Protein 7Q6Y (pdb70)

Organism: Clostridium butyricum (NCBI:txid1492)

InterPro domains:
  IPR029058 Alpha/Beta hydrolase fold [G3DSA:3.40.50.1820] (1-489)
  IPR029058 Alpha/Beta hydrolase fold [SSF53474] (63-485)
  IPR048124 Tannase subtype B [NF041556] (2-485)
  IPR049492 BD-FAE-like domain [PF20434] (140-198)

Sequence (929 aa):
MLIFDDKNYKVDTCNIDGISIKFRSFKEILYCEKPVDSIQKMNIFVPEVYYEGNTINGYSLHTAPIFMPNTVGGYMPGPADEPGKDFKGRINSSIFRALKHGYIVVSAGVRGRTSGKMVGRAPALVVDMKAAIRYLRYNKGRIPGNTECCIVTNGTSAGGALSAIIGASGNSEDYNPYLKEIGAADERDDIFAASCYCPIHNLENADAAYEWQFCGYNDYHRIKHVRSESGVKNIQIDGILTEKQIKISEELKRLFPKYLNSLKLKDSSNNELLLDENGEGSFKEYIKKLVINSAQKELDLCSTYKIIDNAAVCGSKIDEQEYLSIEDEKVVDINWDGFIKKITRMKVAPAFDALDLKSPENEEFGTEAIKAKHFTAYSQEHSEVEGTLADPKIIKLLNPIEYINNSDTAKYWRVRHGAFDRDISLAMPSILSLTLENNGYVVDFSLPWGIPHSGDYDLDDLFAWIDEIYTKMLIFDDKNYKVDTCNIDGISIKFRSFKEILYCEKPVDSIQKMNIFVPEVYYEGNTINGYSLHTAPIFMPNTVGGYMPGPADEPGKDFKGRINSIFRALKHGYIVVSAGVRGRTSGKMVGRAPALVVDMKAAIRYLRYNKGRIPGNTECIVTNGTSAGGALSAIIGASGNSEDYNPYLKEIGAADERDDIFAASCYCPIHNLENADAAYEWQFCGYNDYHRIKHVRSESGVKNIQIDGILTEKQIKISEELKRLFPKYLNSLKLKDSSNNELLLDENGEGSFKEYIKKLVINSAQKELDLCCGSKIDEQEYLSIEDEKVVDINWDGFIKKITRMKVAPAFDALDLKSPENEEFGTEAIKAKHFTAYSQEHSEVEGTLADPKIIKLLNPIEYINNSDTAKYWRVRHGAFDRDISSLAMPSILSLTLENNGYVVDFSLPWGIPHSGDYDLDDLFAWIDEIYTK

Nearest PDB structures (foldseek):
  7q6y-assembly2_B  TM=1.002E+00  e=6.269E-102  Clostridium butyricum
  7q6y-assembly1_A  TM=9.986E-01  e=1.743E-94  Clostridium butyricum
  4jui-assembly2_B  TM=9.674E-01  e=7.461E-63  Lactiplantibacillus plantarum
  4j0k-assembly1_A  TM=9.623E-01  e=2.975E-61  Lactiplantibacillus plantarum
  4j0d-assembly1_A  TM=9.634E-01  e=1.142E-60  Lactiplantibacillus plantarum

B-factor: mean 54.34, std 14.87, range [23.76, 123.95]

Structure (mmCIF, N/CA/C/O backbone):
data_7Q6Y
#
_entry.id   7Q6Y
#
_cell.length_a   90.675
_cell.length_b   95.003
_cell.length_c   131.586
_cell.angle_alpha   90.00
_cell.angle_beta   90.00
_cell.angle_gamma   90.00
#
_symmetry.space_group_name_H-M   'P 21 21 21'
#
loop_
_entity.id
_entity.type
_entity.pdbx_description
1 polymer 'Alpha/beta hydrolase'
2 non-polymer DI(HYDROXYETHYL)ETHER
3 non-polymer 1,2-ETHANEDIOL
4 water water
#
loop_
_atom_site.group_PDB
_atom_site.id
_atom_site.type_symbol
_atom_site.label_atom_id
_atom_site.label_alt_id
_atom_site.label_comp_id
_atom_site.label_asym_id
_atom_site.label_entity_id
_atom_site.label_seq_id
_atom_site.pdbx_PDB_ins_code
_atom_site.Cartn_x
_atom_site.Cartn_y
_atom_site.Cartn_z
_atom_site.occupancy
_atom_site.B_iso_or_equiv
_atom_site.auth_seq_id
_atom_site.auth_comp_id
_atom_site.auth_asym_id
_atom_site.auth_atom_id
_atom_site.pdbx_PDB_model_num
ATOM 1 N N . MET A 1 1 ? 37.562 -24.397 -2.588 1.00 67.04 1 MET A N 1
ATOM 2 C CA . MET A 1 1 ? 38.807 -24.305 -3.339 1.00 65.90 1 MET A CA 1
ATOM 3 C C . MET A 1 1 ? 38.495 -24.372 -4.837 1.00 64.30 1 MET A C 1
ATOM 4 O O . MET A 1 1 ? 37.468 -24.916 -5.243 1.00 59.40 1 MET A O 1
ATOM 9 N N . LEU A 1 2 ? 39.364 -23.795 -5.663 1.00 60.44 2 LEU A N 1
ATOM 10 C CA . LEU A 1 2 ? 39.028 -23.494 -7.047 1.00 59.42 2 LEU A CA 1
ATOM 11 C C . LEU A 1 2 ? 39.798 -24.349 -8.048 1.00 59.85 2 LEU A C 1
ATOM 12 O O . LEU A 1 2 ? 39.962 -23.947 -9.204 1.00 56.66 2 LEU A O 1
ATOM 17 N N . ILE A 1 3 ? 40.263 -25.527 -7.634 1.00 58.70 3 ILE A N 1
ATOM 18 C CA . ILE A 1 3 ? 41.086 -26.361 -8.506 1.00 53.81 3 ILE A CA 1
ATOM 19 C C . ILE A 1 3 ? 40.197 -27.121 -9.478 1.00 52.20 3 ILE A C 1
ATOM 20 O O . ILE A 1 3 ? 39.290 -27.853 -9.067 1.00 54.38 3 ILE A O 1
ATOM 25 N N . PHE A 1 4 ? 40.465 -26.954 -10.773 1.00 48.68 4 PHE A N 1
ATOM 26 C CA . PHE A 1 4 ? 39.632 -27.567 -11.799 1.00 49.27 4 PHE A CA 1
ATOM 27 C C . PHE A 1 4 ? 39.816 -29.080 -11.823 1.00 54.98 4 PHE A C 1
ATOM 28 O O . PHE A 1 4 ? 40.935 -29.590 -11.724 1.00 59.90 4 PHE A O 1
ATOM 36 N N . ASP A 1 5 ? 38.715 -29.793 -12.003 1.00 56.81 5 ASP A N 1
ATOM 37 C CA . ASP A 1 5 ? 38.685 -31.255 -12.008 1.00 55.29 5 ASP A CA 1
ATOM 38 C C . ASP A 1 5 ? 38.508 -31.746 -13.442 1.00 56.16 5 ASP A C 1
ATOM 39 O O . ASP A 1 5 ? 37.379 -31.804 -13.939 1.00 54.23 5 ASP A O 1
ATOM 44 N N . ASP A 1 6 ? 39.608 -32.130 -14.107 1.00 55.87 6 ASP A N 1
ATOM 45 C CA . ASP A 1 6 ? 39.428 -32.631 -15.470 1.00 55.39 6 ASP A CA 1
ATOM 46 C C . ASP A 1 6 ? 38.734 -33.989 -15.523 1.00 56.33 6 ASP A C 1
ATOM 47 O O . ASP A 1 6 ? 38.490 -34.485 -16.627 1.00 52.68 6 ASP A O 1
ATOM 52 N N . LYS A 1 7 ? 38.385 -34.588 -14.381 1.00 56.88 7 LYS A N 1
ATOM 53 C CA . LYS A 1 7 ? 37.702 -35.876 -14.377 1.00 64.90 7 LYS A CA 1
ATOM 54 C C . LYS A 1 7 ? 36.197 -35.775 -14.140 1.00 60.85 7 LYS A C 1
ATOM 55 O O . LYS A 1 7 ? 35.470 -36.696 -14.522 1.00 57.23 7 LYS A O 1
ATOM 61 N N . ASN A 1 8 ? 35.700 -34.691 -13.545 1.00 62.10 8 ASN A N 1
ATOM 62 C CA . ASN A 1 8 ? 34.264 -34.566 -13.278 1.00 60.79 8 ASN A CA 1
ATOM 63 C C . ASN A 1 8 ? 33.542 -34.086 -14.534 1.00 57.97 8 ASN A C 1
ATOM 64 O O . ASN A 1 8 ? 33.249 -32.902 -14.709 1.00 61.71 8 ASN A O 1
ATOM 69 N N . TYR A 1 9 ? 33.197 -35.029 -15.406 1.00 55.22 9 TYR A N 1
ATOM 70 C CA . TYR A 1 9 ? 32.635 -34.629 -16.685 1.00 51.10 9 TYR A CA 1
ATOM 71 C C . TYR A 1 9 ? 31.685 -35.685 -17.226 1.00 52.04 9 TYR A C 1
ATOM 72 O O . TYR A 1 9 ? 31.684 -36.843 -16.801 1.00 57.16 9 TYR A O 1
ATOM 81 N N . LYS A 1 10 ? 30.894 -35.259 -18.202 1.00 47.07 10 LYS A N 1
ATOM 82 C CA . LYS A 1 10 ? 29.978 -36.106 -18.940 1.00 48.72 10 LYS A CA 1
ATOM 83 C C . LYS A 1 10 ? 30.259 -35.908 -20.425 1.00 50.89 10 LYS A C 1
ATOM 84 O O . LYS A 1 10 ? 30.650 -34.816 -20.850 1.00 50.05 10 LYS A O 1
ATOM 90 N N . VAL A 1 11 ? 30.095 -36.967 -21.215 1.00 49.77 11 VAL A N 1
ATOM 91 C CA . VAL A 1 11 ? 30.224 -36.875 -22.664 1.00 46.17 11 VAL A CA 1
ATOM 92 C C . VAL A 1 11 ? 28.817 -36.932 -23.238 1.00 48.99 11 VAL A C 1
ATOM 93 O O . VAL A 1 11 ? 28.076 -37.882 -22.975 1.00 46.00 11 VAL A O 1
ATOM 97 N N . ASP A 1 12 ? 28.451 -35.906 -24.008 1.00 50.67 12 ASP A N 1
ATOM 98 C CA . ASP A 1 12 ? 27.083 -35.634 -24.433 1.00 47.50 12 ASP A CA 1
ATOM 99 C C . ASP A 1 12 ? 27.010 -35.530 -25.950 1.00 50.45 12 ASP A C 1
ATOM 100 O O . ASP A 1 12 ? 27.995 -35.192 -26.622 1.00 47.31 12 ASP A O 1
ATOM 105 N N . THR A 1 13 ? 25.812 -35.777 -26.482 1.00 42.68 13 THR A N 1
ATOM 106 C CA . THR A 1 13 ? 25.537 -35.561 -27.896 1.00 48.31 13 THR A CA 1
ATOM 107 C C . THR A 1 13 ? 24.309 -34.677 -28.022 1.00 53.01 13 THR A C 1
ATOM 108 O O . THR A 1 13 ? 23.329 -34.870 -27.298 1.00 57.41 13 THR A O 1
ATOM 112 N N . CYS A 1 14 ? 24.390 -33.682 -28.908 1.00 51.97 14 CYS A N 1
ATOM 113 C CA . CYS A 1 14 ? 23.271 -32.822 -29.271 1.00 47.49 14 CYS A CA 1
ATOM 114 C C . CYS A 1 14 ? 23.031 -32.948 -30.769 1.00 46.99 14 CYS A C 1
ATOM 115 O O . CYS A 1 14 ? 23.948 -32.718 -31.564 1.00 46.18 14 CYS A O 1
ATOM 118 N N . ASN A 1 15 ? 21.802 -33.301 -31.150 1.00 43.82 15 ASN A N 1
ATOM 119 C CA . ASN A 1 15 ? 21.402 -33.415 -32.551 1.00 49.30 15 ASN A CA 1
ATOM 120 C C . ASN A 1 15 ? 20.235 -32.468 -32.802 1.00 46.96 15 ASN A C 1
ATOM 121 O O . ASN A 1 15 ? 19.262 -32.475 -32.049 1.00 50.54 15 ASN A O 1
ATOM 126 N N . ILE A 1 16 ? 20.338 -31.633 -33.834 1.00 45.19 16 ILE A N 1
ATOM 127 C CA . ILE A 1 16 ? 19.311 -30.631 -34.130 1.00 46.32 16 ILE A CA 1
ATOM 128 C C . ILE A 1 16 ? 19.180 -30.524 -35.636 1.00 47.67 16 ILE A C 1
ATOM 129 O O . ILE A 1 16 ? 20.164 -30.227 -36.317 1.00 42.90 16 ILE A O 1
ATOM 134 N N . ASP A 1 17 ? 17.964 -30.724 -36.157 1.00 47.58 17 ASP A N 1
ATOM 135 C CA . ASP A 1 17 ? 17.728 -30.705 -37.603 1.00 46.85 17 ASP A CA 1
ATOM 136 C C . ASP A 1 17 ? 18.646 -31.675 -38.342 1.00 46.79 17 ASP A C 1
ATOM 137 O O . ASP A 1 17 ? 18.999 -31.441 -39.499 1.00 46.18 17 ASP A O 1
ATOM 142 N N . GLY A 1 18 ? 19.056 -32.762 -37.690 1.00 48.24 18 GLY A N 1
ATOM 143 C CA . GLY A 1 18 ? 19.977 -33.698 -38.310 1.00 47.09 18 GLY A CA 1
ATOM 144 C C . GLY A 1 18 ? 21.440 -33.303 -38.250 1.00 52.76 18 GLY A C 1
ATOM 145 O O . GLY A 1 18 ? 22.262 -33.922 -38.936 1.00 50.11 18 GLY A O 1
ATOM 146 N N . ILE A 1 19 ? 21.795 -32.288 -37.461 1.00 47.77 19 ILE A N 1
ATOM 147 C CA . ILE A 1 19 ? 23.172 -31.846 -37.304 1.00 46.30 19 ILE A CA 1
ATOM 148 C C . ILE A 1 19 ? 23.600 -32.218 -35.888 1.00 50.14 19 ILE A C 1
ATOM 149 O O . ILE A 1 19 ? 22.924 -31.851 -34.916 1.00 49.23 19 ILE A O 1
ATOM 154 N N . SER A 1 20 ? 24.708 -32.958 -35.770 1.00 45.28 20 SER A N 1
ATOM 155 C CA . SER A 1 20 ? 25.153 -33.546 -34.508 1.00 47.57 20 SER A CA 1
ATOM 156 C C . SER A 1 20 ? 26.498 -32.986 -34.076 1.00 46.54 20 SER A C 1
ATOM 157 O O . SER A 1 20 ? 27.405 -32.815 -34.899 1.00 43.50 20 SER A O 1
ATOM 160 N N . ILE A 1 21 ? 26.638 -32.757 -32.772 1.00 40.97 21 ILE A N 1
ATOM 161 C CA . ILE A 1 21 ? 27.940 -32.518 -32.167 1.00 40.80 21 ILE A CA 1
ATOM 162 C C . ILE A 1 21 ? 28.116 -33.497 -31.011 1.00 46.08 21 ILE A C 1
ATOM 163 O O . ILE A 1 21 ? 27.139 -33.962 -30.410 1.00 45.13 21 ILE A O 1
ATOM 168 N N . LYS A 1 22 ? 29.375 -33.827 -30.718 1.00 41.00 22 LYS A N 1
ATOM 169 C CA . LYS A 1 22 ? 29.731 -34.658 -29.580 1.00 42.71 22 LYS A CA 1
ATOM 170 C C . LYS A 1 22 ? 30.747 -33.912 -28.736 1.00 41.01 22 LYS A C 1
ATOM 171 O O . LYS A 1 22 ? 31.791 -33.493 -29.244 1.00 39.26 22 LYS A O 1
ATOM 177 N N . PHE A 1 23 ? 30.459 -33.766 -27.447 1.00 38.38 23 PHE A N 1
ATOM 178 C CA . PHE A 1 23 ? 31.268 -32.877 -26.640 1.00 41.38 23 PHE A CA 1
ATOM 179 C C . PHE A 1 23 ? 31.361 -33.378 -25.211 1.00 39.01 23 PHE A C 1
ATOM 180 O O . PHE A 1 23 ? 30.458 -34.046 -24.704 1.00 41.35 23 PHE A O 1
ATOM 188 N N . ARG A 1 24 ? 32.466 -33.015 -24.570 1.00 37.81 24 ARG A N 1
ATOM 189 C CA . ARG A 1 24 ? 32.672 -33.202 -23.145 1.00 41.11 24 ARG A CA 1
ATOM 190 C C . ARG A 1 24 ? 32.174 -31.957 -22.421 1.00 42.11 24 ARG A C 1
ATOM 191 O O . ARG A 1 24 ? 32.416 -30.835 -22.869 1.00 39.06 24 ARG A O 1
ATOM 199 N N . SER A 1 25 ? 31.475 -32.154 -21.308 1.00 41.15 25 SER A N 1
ATOM 200 C CA . SER A 1 25 ? 30.887 -31.045 -20.582 1.00 41.53 25 SER A CA 1
ATOM 201 C C . SER A 1 25 ? 31.230 -31.150 -19.110 1.00 43.50 25 SER A C 1
ATOM 202 O O . SER A 1 25 ? 31.171 -32.236 -18.522 1.00 47.86 25 SER A O 1
ATOM 205 N N . PHE A 1 26 ? 31.624 -30.012 -18.548 1.00 42.52 26 PHE A N 1
ATOM 206 C CA . PHE A 1 26 ? 31.934 -29.824 -17.135 1.00 43.20 26 PHE A CA 1
ATOM 207 C C . PHE A 1 26 ? 30.969 -28.753 -16.646 1.00 48.01 26 PHE A C 1
ATOM 208 O O . PHE A 1 26 ? 31.195 -27.557 -16.875 1.00 46.54 26 PHE A O 1
ATOM 216 N N . LYS A 1 27 ? 29.901 -29.166 -15.973 1.00 50.24 27 LYS A N 1
ATOM 217 C CA . LYS A 1 27 ? 28.758 -28.299 -15.721 1.00 47.63 27 LYS A CA 1
ATOM 218 C C . LYS A 1 27 ? 28.683 -27.880 -14.260 1.00 48.65 27 LYS A C 1
ATOM 219 O O . LYS A 1 27 ? 29.108 -28.606 -13.359 1.00 48.40 27 LYS A O 1
ATOM 225 N N . GLU A 1 28 ? 28.162 -26.672 -14.048 1.00 49.59 28 GLU A N 1
ATOM 226 C CA . GLU A 1 28 ? 27.872 -26.132 -12.715 1.00 47.82 28 GLU A CA 1
ATOM 227 C C . GLU A 1 28 ? 29.133 -25.922 -11.884 1.00 44.99 28 GLU A C 1
ATOM 228 O O . GLU A 1 28 ? 29.155 -26.190 -10.680 1.00 44.34 28 GLU A O 1
ATOM 234 N N . ILE A 1 29 ? 30.177 -25.384 -12.510 1.00 49.30 29 ILE A N 1
ATOM 235 C CA . ILE A 1 29 ? 31.433 -25.129 -11.812 1.00 41.41 29 ILE A CA 1
ATOM 236 C C . ILE A 1 29 ? 31.345 -23.791 -11.085 1.00 50.27 29 ILE A C 1
ATOM 237 O O . ILE A 1 29 ? 31.102 -22.750 -11.704 1.00 53.88 29 ILE A O 1
ATOM 242 N N . LEU A 1 30 ? 31.590 -23.813 -9.779 1.00 54.13 30 LEU A N 1
ATOM 243 C CA . LEU A 1 30 ? 31.700 -22.595 -8.984 1.00 51.33 30 LEU A CA 1
ATOM 244 C C . LEU A 1 30 ? 33.015 -21.901 -9.305 1.00 54.10 30 LEU A C 1
ATOM 245 O O . LEU A 1 30 ? 34.075 -22.491 -9.088 1.00 50.40 30 LEU A O 1
ATOM 250 N N . TYR A 1 31 ? 32.969 -20.649 -9.788 1.00 52.53 31 TYR A N 1
ATOM 251 C CA . TYR A 1 31 ? 34.204 -19.979 -10.187 1.00 51.59 31 TYR A CA 1
ATOM 252 C C . TYR A 1 31 ? 34.767 -19.025 -9.140 1.00 47.33 31 TYR A C 1
ATOM 253 O O . TYR A 1 31 ? 35.832 -18.457 -9.370 1.00 47.06 31 TYR A O 1
ATOM 262 N N . CYS A 1 32 ? 34.123 -18.856 -7.990 1.00 49.03 32 CYS A N 1
ATOM 263 C CA . CYS A 1 32 ? 34.715 -18.053 -6.928 1.00 49.21 32 CYS A CA 1
ATOM 264 C C . CYS A 1 32 ? 34.497 -18.764 -5.599 1.00 52.50 32 CYS A C 1
ATOM 265 O O . CYS A 1 32 ? 33.701 -19.701 -5.498 1.00 48.37 32 CYS A O 1
ATOM 268 N N . GLU A 1 33 ? 35.226 -18.315 -4.572 1.00 51.51 33 GLU A N 1
ATOM 269 C CA . GLU A 1 33 ? 35.246 -19.010 -3.286 1.00 54.53 33 GLU A CA 1
ATOM 270 C C . GLU A 1 33 ? 34.157 -18.558 -2.330 1.00 57.48 33 GLU A C 1
ATOM 271 O O . GLU A 1 33 ? 33.811 -19.314 -1.418 1.00 62.88 33 GLU A O 1
ATOM 277 N N . LYS A 1 34 ? 33.609 -17.358 -2.508 1.00 52.83 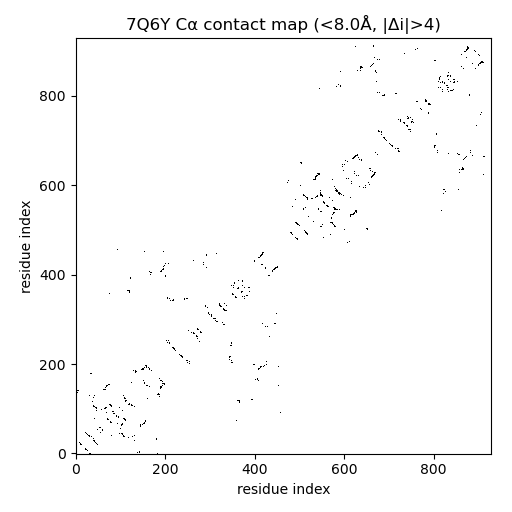34 LYS A N 1
ATOM 278 C CA . LYS A 1 34 ? 32.539 -16.835 -1.660 1.00 52.68 34 LYS A CA 1
ATOM 279 C C . LYS A 1 34 ? 31.417 -16.297 -2.536 1.00 55.66 34 LYS A C 1
ATOM 280 O O . LYS A 1 34 ? 31.186 -15.084 -2.602 1.00 54.33 34 LYS A O 1
ATOM 286 N N . PRO A 1 35 ? 30.680 -17.183 -3.207 1.00 56.54 35 PRO A N 1
ATOM 287 C CA . PRO A 1 35 ? 29.565 -16.728 -4.049 1.00 54.14 35 PRO A CA 1
ATOM 288 C C . PRO A 1 35 ? 28.408 -16.214 -3.211 1.00 55.46 35 PRO A C 1
ATOM 289 O O . PRO A 1 35 ? 28.166 -16.687 -2.100 1.00 58.32 35 PRO A O 1
ATOM 293 N N . VAL A 1 36 ? 27.684 -15.233 -3.754 1.00 57.57 36 VAL A N 1
ATOM 294 C CA . VAL A 1 36 ? 26.504 -14.684 -3.087 1.00 55.54 36 VAL A CA 1
ATOM 295 C C . VAL A 1 36 ? 25.204 -15.036 -3.804 1.00 57.38 36 VAL A C 1
ATOM 296 O O . VAL A 1 36 ? 24.124 -14.685 -3.308 1.00 63.79 36 VAL A O 1
ATOM 300 N N . ASP A 1 37 ? 25.266 -15.727 -4.941 1.00 55.21 37 ASP A N 1
ATOM 301 C CA . ASP A 1 37 ? 24.073 -16.106 -5.684 1.00 56.75 37 ASP A CA 1
ATOM 302 C C . ASP A 1 37 ? 24.345 -17.413 -6.409 1.00 54.15 37 ASP A C 1
ATOM 303 O O . ASP A 1 37 ? 25.439 -17.619 -6.935 1.00 50.99 37 ASP A O 1
ATOM 308 N N . SER A 1 38 ? 23.330 -18.272 -6.457 1.00 57.05 38 SER A N 1
ATOM 309 C CA . SER A 1 38 ? 23.441 -19.545 -7.161 1.00 55.45 38 SER A CA 1
ATOM 310 C C . SER A 1 38 ? 23.791 -19.374 -8.629 1.00 52.43 38 SER A C 1
ATOM 311 O O . SER A 1 38 ? 24.241 -20.337 -9.258 1.00 52.21 38 SER A O 1
ATOM 314 N N . ILE A 1 39 ? 23.596 -18.177 -9.191 1.00 53.38 39 ILE A N 1
ATOM 315 C CA . ILE A 1 39 ? 23.850 -17.991 -10.615 1.00 52.13 39 ILE A CA 1
ATOM 316 C C . ILE A 1 39 ? 25.344 -18.022 -10.933 1.00 52.24 39 ILE A C 1
ATOM 317 O O . ILE A 1 39 ? 25.715 -18.304 -12.075 1.00 51.98 39 ILE A O 1
ATOM 322 N N . GLN A 1 40 ? 26.216 -17.774 -9.952 1.00 47.15 40 GLN A N 1
ATOM 323 C CA . GLN A 1 40 ? 27.656 -17.653 -10.204 1.00 52.02 40 GLN A CA 1
ATOM 324 C C . GLN A 1 40 ? 28.268 -19.041 -10.394 1.00 55.56 40 GLN A C 1
ATOM 325 O O . GLN A 1 40 ? 28.975 -19.585 -9.543 1.00 56.43 40 GLN A O 1
ATOM 331 N N . LYS A 1 41 ? 27.996 -19.603 -11.567 1.00 53.26 41 LYS A N 1
ATOM 332 C CA . LYS A 1 41 ? 28.503 -20.904 -11.953 1.00 50.29 41 LYS A CA 1
ATOM 333 C C . LYS A 1 41 ? 28.726 -20.886 -13.462 1.00 50.83 41 LYS A C 1
ATOM 334 O O . LYS A 1 41 ? 28.050 -20.151 -14.185 1.00 50.49 41 LYS A O 1
ATOM 340 N N . MET A 1 42 ? 29.678 -21.701 -13.933 1.00 49.43 42 MET A N 1
ATOM 341 C CA . MET A 1 42 ? 30.034 -21.780 -15.348 1.00 44.41 42 MET A CA 1
ATOM 342 C C . MET A 1 42 ? 30.007 -23.224 -15.845 1.00 42.76 42 MET A C 1
ATOM 343 O O . MET A 1 42 ? 30.188 -24.166 -15.072 1.00 39.92 42 MET A O 1
ATOM 348 N N . ASN A 1 43 ? 29.739 -23.377 -17.143 1.00 36.89 43 ASN A N 1
ATOM 349 C CA . ASN A 1 43 ? 29.869 -24.627 -17.881 1.00 40.36 43 ASN A CA 1
ATOM 350 C C . ASN A 1 43 ? 31.002 -24.520 -18.902 1.00 42.52 43 ASN A C 1
ATOM 351 O O . ASN A 1 43 ? 31.195 -23.477 -19.536 1.00 37.45 43 ASN A O 1
ATOM 356 N N . ILE A 1 44 ? 31.713 -25.626 -19.104 1.00 39.73 44 ILE A N 1
ATOM 357 C CA . ILE A 1 44 ? 32.798 -25.717 -20.075 1.00 36.83 44 ILE A CA 1
ATOM 358 C C . ILE A 1 44 ? 32.483 -26.848 -21.038 1.00 37.58 44 ILE A C 1
ATOM 359 O O . ILE A 1 44 ? 32.133 -27.955 -20.613 1.00 38.31 44 ILE A O 1
ATOM 364 N N . PHE A 1 45 ? 32.575 -26.568 -22.330 1.00 36.27 45 PHE A N 1
ATOM 365 C CA . PHE A 1 45 ? 32.240 -27.541 -23.361 1.00 37.14 45 PHE A CA 1
ATOM 366 C C . PHE A 1 45 ? 33.419 -27.679 -24.308 1.00 37.35 45 PHE A C 1
ATOM 367 O O . PHE A 1 45 ? 34.007 -26.672 -24.715 1.00 37.90 45 PHE A O 1
ATOM 375 N N . VAL A 1 46 ? 33.770 -28.922 -24.644 1.00 42.16 46 VAL A N 1
ATOM 376 C CA . VAL A 1 46 ? 34.959 -29.246 -25.451 1.00 38.09 46 VAL A CA 1
ATOM 377 C C . VAL A 1 46 ? 34.600 -30.238 -26.558 1.00 39.58 46 VAL A C 1
ATOM 378 O O . VAL A 1 46 ? 33.977 -31.275 -26.286 1.00 35.15 46 VAL A O 1
ATOM 382 N N . PRO A 1 47 ? 34.955 -29.967 -27.817 1.00 37.06 47 PRO A N 1
ATOM 383 C CA . PRO A 1 47 ? 34.754 -30.982 -28.860 1.00 35.37 47 PRO A CA 1
ATOM 384 C C . PRO A 1 47 ? 35.450 -32.275 -28.469 1.00 38.33 47 PRO A C 1
ATOM 385 O O . PRO A 1 47 ? 36.655 -32.272 -28.195 1.00 40.41 47 PRO A O 1
ATOM 389 N N . GLU A 1 48 ? 34.685 -33.368 -28.420 1.00 39.00 48 GLU A N 1
ATOM 390 C CA . GLU A 1 48 ? 35.143 -34.608 -27.799 1.00 42.32 48 GLU A CA 1
ATOM 391 C C . GLU A 1 48 ? 36.288 -35.259 -28.574 1.00 40.26 48 GLU A C 1
ATOM 392 O O . GLU A 1 48 ? 37.174 -35.861 -27.955 1.00 36.86 48 GLU A O 1
ATOM 398 N N . VAL A 1 49 ? 36.297 -35.143 -29.909 1.00 34.03 49 VAL A N 1
ATOM 399 C CA . VAL A 1 49 ? 37.377 -35.694 -30.719 1.00 40.02 49 VAL A CA 1
ATOM 400 C C . VAL A 1 49 ? 38.747 -35.150 -30.313 1.00 45.75 49 VAL A C 1
ATOM 401 O O . VAL A 1 49 ? 39.767 -35.793 -30.589 1.00 44.81 49 VAL A O 1
ATOM 405 N N . TYR A 1 50 ? 38.805 -33.966 -29.689 1.00 38.23 50 TYR A N 1
ATOM 406 C CA . TYR A 1 50 ? 40.101 -33.423 -29.289 1.00 38.06 50 TYR A CA 1
ATOM 407 C C . TYR A 1 50 ? 40.845 -34.376 -28.366 1.00 44.43 50 TYR A C 1
ATOM 408 O O . TYR A 1 50 ? 42.086 -34.360 -28.310 1.00 41.39 50 TYR A O 1
ATOM 417 N N . TYR A 1 51 ? 40.113 -35.180 -27.611 1.00 42.50 51 TYR A N 1
ATOM 418 C CA . TYR A 1 51 ? 40.735 -36.090 -26.665 1.00 47.29 51 TYR A CA 1
ATOM 419 C C . TYR A 1 51 ? 41.266 -37.359 -27.325 1.00 46.08 51 TYR A C 1
ATOM 420 O O . TYR A 1 51 ? 41.883 -38.177 -26.638 1.00 42.03 51 TYR A O 1
ATOM 429 N N . GLU A 1 52 ? 41.049 -37.523 -28.634 1.00 51.15 52 GLU A N 1
ATOM 430 C CA . GLU A 1 52 ? 41.682 -38.561 -29.436 1.00 47.23 52 GLU A CA 1
ATOM 431 C C . GLU A 1 52 ? 42.745 -37.992 -30.366 1.00 49.06 52 GLU A C 1
ATOM 432 O O . GLU A 1 52 ? 43.093 -38.640 -31.358 1.00 50.61 52 GLU A O 1
ATOM 438 N N . GLY A 1 53 ? 43.228 -36.777 -30.103 1.00 44.64 53 GLY A N 1
ATOM 439 C CA . GLY A 1 53 ? 44.258 -36.194 -30.950 1.00 42.66 53 GLY A CA 1
ATOM 440 C C . GLY A 1 53 ? 43.780 -35.678 -32.292 1.00 42.23 53 GLY A C 1
ATOM 441 O O . GLY A 1 53 ? 44.602 -35.401 -33.167 1.00 45.11 53 GLY A O 1
ATOM 442 N N . ASN A 1 54 ? 42.471 -35.521 -32.479 1.00 41.24 54 ASN A N 1
ATOM 443 C CA . ASN A 1 54 ? 41.963 -34.901 -33.692 1.00 46.59 54 ASN A CA 1
ATOM 444 C C . ASN A 1 54 ? 42.198 -33.385 -33.679 1.00 45.25 54 ASN A C 1
ATOM 445 O O . ASN A 1 54 ? 42.437 -32.770 -32.633 1.00 39.62 54 ASN A O 1
ATOM 450 N N . THR A 1 55 ? 42.141 -32.793 -34.877 1.00 37.09 55 THR A N 1
ATOM 451 C CA . THR A 1 55 ? 42.159 -31.354 -35.077 1.00 41.92 55 THR A CA 1
ATOM 452 C C . THR A 1 55 ? 40.860 -30.902 -35.744 1.00 43.81 55 THR A C 1
ATOM 453 O O . THR A 1 55 ? 40.237 -31.665 -36.482 1.00 44.94 55 THR A O 1
ATOM 457 N N . ILE A 1 56 ? 40.473 -29.644 -35.522 1.00 40.59 56 ILE A N 1
ATOM 458 C CA . ILE A 1 56 ? 39.281 -29.058 -36.145 1.00 41.29 56 ILE A CA 1
ATOM 459 C C . ILE A 1 56 ? 39.653 -27.673 -36.630 1.00 41.71 56 ILE A C 1
ATOM 460 O O . ILE A 1 56 ? 40.036 -26.814 -35.820 1.00 41.23 56 ILE A O 1
ATOM 465 N N . ASN A 1 57 ? 39.563 -27.459 -37.943 1.00 37.75 57 ASN A N 1
ATOM 466 C CA . ASN A 1 57 ? 40.024 -26.204 -38.550 1.00 38.68 57 ASN A CA 1
ATOM 467 C C . ASN A 1 57 ? 41.469 -25.895 -38.156 1.00 42.49 57 ASN A C 1
ATOM 468 O O . ASN A 1 57 ? 41.861 -24.729 -38.045 1.00 40.58 57 ASN A O 1
ATOM 473 N N . GLY A 1 58 ? 42.271 -26.945 -37.931 1.00 37.19 58 GLY A N 1
ATOM 474 C CA . GLY A 1 58 ? 43.654 -26.802 -37.529 1.00 38.48 58 GLY A CA 1
ATOM 475 C C . GLY A 1 58 ? 43.878 -26.650 -36.039 1.00 43.76 58 GLY A C 1
ATOM 476 O O . GLY A 1 58 ? 45.039 -26.576 -35.606 1.00 39.98 58 GLY A O 1
ATOM 477 N N . TYR A 1 59 ? 42.815 -26.607 -35.238 1.00 40.38 59 TYR A N 1
ATOM 478 C CA . TYR A 1 59 ? 42.944 -26.445 -33.796 1.00 40.42 59 TYR A CA 1
ATOM 479 C C . TYR A 1 59 ? 43.017 -27.795 -33.095 1.00 38.72 59 TYR A C 1
ATOM 480 O O . TYR A 1 59 ? 42.379 -28.763 -33.509 1.00 40.16 59 TYR A O 1
ATOM 489 N N . SER A 1 60 ? 43.754 -27.827 -31.989 1.00 35.86 60 SER A N 1
ATOM 490 C CA . SER A 1 60 ? 43.895 -29.010 -31.155 1.00 42.84 60 SER A CA 1
ATOM 491 C C . SER A 1 60 ? 43.345 -28.697 -29.776 1.00 39.67 60 SER A C 1
ATOM 492 O O . SER A 1 60 ? 43.052 -27.547 -29.450 1.00 37.02 60 SER A O 1
ATOM 495 N N . LEU A 1 61 ? 43.266 -29.743 -28.955 1.00 36.27 61 LEU A N 1
ATOM 496 C CA . LEU A 1 61 ? 42.867 -29.608 -27.564 1.00 38.19 61 LEU A CA 1
ATOM 497 C C . LEU A 1 61 ? 43.410 -28.353 -26.878 1.00 38.80 61 LEU A C 1
ATOM 498 O O . LEU A 1 61 ? 42.640 -27.583 -26.300 1.00 35.92 61 LEU A O 1
ATOM 503 N N . HIS A 1 62 ? 44.728 -28.136 -26.900 1.00 37.83 62 HIS A N 1
ATOM 504 C CA . HIS A 1 62 ? 45.306 -27.035 -26.128 1.00 40.09 62 HIS A CA 1
ATOM 505 C C . HIS A 1 62 ? 45.525 -25.756 -26.924 1.00 40.95 62 HIS A C 1
ATOM 506 O O . HIS A 1 62 ? 45.923 -24.746 -26.331 1.00 36.23 62 HIS A O 1
ATOM 513 N N . THR A 1 63 ? 45.278 -25.763 -28.236 1.00 40.04 63 THR A N 1
ATOM 514 C CA . THR A 1 63 ? 45.488 -24.573 -29.041 1.00 36.17 63 THR A CA 1
ATOM 515 C C . THR A 1 63 ? 44.199 -23.850 -29.435 1.00 41.37 63 THR A C 1
ATOM 516 O O . THR A 1 63 ? 44.275 -22.684 -29.845 1.00 38.60 63 THR A O 1
ATOM 520 N N . ALA A 1 64 ? 43.030 -24.487 -29.304 1.00 35.32 64 ALA A N 1
ATOM 521 C CA . ALA A 1 64 ? 41.791 -23.871 -29.792 1.00 36.48 64 ALA A CA 1
ATOM 522 C C . ALA A 1 64 ? 41.440 -22.622 -28.983 1.00 35.45 64 ALA A C 1
ATOM 523 O O . ALA A 1 64 ? 41.586 -22.608 -27.754 1.00 34.66 64 ALA A O 1
ATOM 525 N N . PRO A 1 65 ? 40.961 -21.565 -29.641 1.00 36.02 65 PRO A N 1
ATOM 526 C CA . PRO A 1 65 ? 40.435 -20.409 -28.901 1.00 38.39 65 PRO A CA 1
ATOM 527 C C . PRO A 1 65 ? 39.334 -20.830 -27.937 1.00 37.47 65 PRO A C 1
ATOM 528 O O . PRO A 1 65 ? 38.683 -21.855 -28.114 1.00 35.81 65 PRO A O 1
ATOM 532 N N . ILE A 1 66 ? 39.131 -20.021 -26.902 1.00 39.10 66 ILE A N 1
ATOM 533 C CA . ILE A 1 66 ? 38.054 -20.221 -25.938 1.00 37.81 66 ILE A CA 1
ATOM 534 C C . ILE A 1 66 ? 36.998 -19.133 -26.175 1.00 38.31 66 ILE A C 1
ATOM 535 O O . ILE A 1 66 ? 37.234 -17.943 -25.931 1.00 36.76 66 ILE A O 1
ATOM 540 N N . PHE A 1 67 ? 35.846 -19.543 -26.662 1.00 34.78 67 PHE A N 1
ATOM 541 C CA . PHE A 1 67 ? 34.723 -18.654 -26.935 1.00 35.15 67 PHE A CA 1
ATOM 542 C C . PHE A 1 67 ? 33.880 -18.514 -25.671 1.00 31.89 67 PHE A C 1
ATOM 543 O O . PHE A 1 67 ? 33.503 -19.519 -25.068 1.00 33.67 67 PHE A O 1
ATOM 551 N N . MET A 1 68 ? 33.624 -17.271 -25.249 1.00 29.72 68 MET A N 1
ATOM 552 C CA . MET A 1 68 ? 32.867 -16.960 -24.035 1.00 33.56 68 MET A CA 1
ATOM 553 C C . MET A 1 68 ? 31.662 -16.083 -24.372 1.00 36.76 68 MET A C 1
ATOM 554 O O . MET A 1 68 ? 31.692 -14.861 -24.158 1.00 33.94 68 MET A O 1
ATOM 559 N N . PRO A 1 69 ? 30.580 -16.666 -24.873 1.00 36.73 69 PRO A N 1
ATOM 560 C CA . PRO A 1 69 ? 29.332 -15.900 -25.024 1.00 31.41 69 PRO A CA 1
ATOM 561 C C . PRO A 1 69 ? 28.655 -15.702 -23.676 1.00 35.48 69 PRO A C 1
ATOM 562 O O . PRO A 1 69 ? 28.690 -16.580 -22.812 1.00 38.27 69 PRO A O 1
ATOM 566 N N . ASN A 1 70 ? 27.996 -14.554 -23.500 1.00 36.46 70 ASN A N 1
ATOM 567 C CA . ASN A 1 70 ? 27.203 -14.353 -22.291 1.00 35.72 70 ASN A CA 1
ATOM 568 C C . ASN A 1 70 ? 25.720 -14.219 -22.642 1.00 38.30 70 ASN A C 1
ATOM 569 O O . ASN A 1 70 ? 25.347 -13.979 -23.797 1.00 37.42 70 ASN A O 1
ATOM 574 N N . THR A 1 71 ? 24.854 -14.413 -21.641 1.00 39.28 71 THR A N 1
ATOM 575 C CA . THR A 1 71 ? 23.410 -14.409 -21.876 1.00 38.28 71 THR A CA 1
ATOM 576 C C . THR A 1 71 ? 22.712 -13.161 -21.333 1.00 39.90 71 THR A C 1
ATOM 577 O O . THR A 1 71 ? 21.482 -13.160 -21.202 1.00 36.49 71 THR A O 1
ATOM 581 N N . VAL A 1 72 ? 23.456 -12.101 -21.012 1.00 42.60 72 VAL A N 1
ATOM 582 C CA . VAL A 1 72 ? 22.849 -10.932 -20.375 1.00 38.19 72 VAL A CA 1
ATOM 583 C C . VAL A 1 72 ? 22.033 -10.137 -21.381 1.00 37.41 72 VAL A C 1
ATOM 584 O O . VAL A 1 72 ? 22.496 -9.855 -22.495 1.00 39.07 72 VAL A O 1
ATOM 588 N N . GLY A 1 73 ? 20.817 -9.770 -20.984 1.00 44.34 73 GLY A N 1
ATOM 589 C CA . GLY A 1 73 ? 20.017 -8.805 -21.720 1.00 33.75 73 GLY A CA 1
ATOM 590 C C . GLY A 1 73 ? 19.309 -7.888 -20.742 1.00 39.41 73 GLY A C 1
ATOM 591 O O . GLY A 1 73 ? 18.990 -8.279 -19.615 1.00 35.70 73 GLY A O 1
ATOM 592 N N . GLY A 1 74 ? 19.123 -6.632 -21.164 1.00 39.71 74 GLY A N 1
ATOM 593 C CA . GLY A 1 74 ? 18.523 -5.599 -20.330 1.00 39.30 74 GLY A CA 1
ATOM 594 C C . GLY A 1 74 ? 19.086 -5.473 -18.928 1.00 40.42 74 GLY A C 1
ATOM 595 O O . GLY A 1 74 ? 18.400 -5.001 -18.015 1.00 40.48 74 GLY A O 1
ATOM 596 N N . TYR A 1 75 ? 20.342 -5.884 -18.750 1.00 35.05 75 TYR A N 1
ATOM 597 C CA . TYR A 1 75 ? 21.037 -5.877 -17.462 1.00 36.29 75 TYR A CA 1
ATOM 598 C C . TYR A 1 75 ? 20.357 -6.777 -16.446 1.00 41.48 75 TYR A C 1
ATOM 599 O O . TYR A 1 75 ? 20.546 -6.611 -15.232 1.00 46.76 75 TYR A O 1
ATOM 608 N N . MET A 1 76 ? 19.614 -7.761 -16.959 1.00 40.16 76 MET A N 1
ATOM 609 C CA . MET A 1 76 ? 19.024 -8.875 -16.229 1.00 44.46 76 MET A CA 1
ATOM 610 C C . MET A 1 76 ? 20.101 -9.918 -15.903 1.00 45.43 76 MET A C 1
ATOM 611 O O . MET A 1 76 ? 21.177 -9.917 -16.503 1.00 44.64 76 MET A O 1
ATOM 616 N N . PRO A 1 77 ? 19.847 -10.810 -14.941 1.00 48.72 77 PRO A N 1
ATOM 617 C CA . PRO A 1 77 ? 20.780 -11.931 -14.705 1.00 42.82 77 PRO A CA 1
ATOM 618 C C . PRO A 1 77 ? 21.015 -12.756 -15.967 1.00 43.92 77 PRO A C 1
ATOM 619 O O . PRO A 1 77 ? 20.149 -12.875 -16.833 1.00 39.46 77 PRO A O 1
ATOM 623 N N . GLY A 1 78 ? 22.222 -13.318 -16.078 1.00 41.54 78 GLY A N 1
ATOM 624 C CA . GLY A 1 78 ? 22.609 -14.016 -17.282 1.00 38.66 78 GLY A CA 1
ATOM 625 C C . GLY A 1 78 ? 23.172 -15.388 -16.984 1.00 39.87 78 GLY A C 1
ATOM 626 O O . GLY A 1 78 ? 24.375 -15.544 -16.737 1.00 43.80 78 GLY A O 1
ATOM 627 N N . PRO A 1 79 ? 22.308 -16.405 -16.979 1.00 43.08 79 PRO A N 1
ATOM 628 C CA . PRO A 1 79 ? 22.700 -17.716 -16.455 1.00 40.52 79 PRO A CA 1
ATOM 629 C C . PRO A 1 79 ? 23.452 -18.543 -17.483 1.00 34.70 79 PRO A C 1
ATOM 630 O O . PRO A 1 79 ? 23.334 -18.360 -18.696 1.00 39.69 79 PRO A O 1
ATOM 634 N N . ALA A 1 80 ? 24.241 -19.470 -16.962 1.00 41.22 80 ALA A N 1
ATOM 635 C CA . ALA A 1 80 ? 25.045 -20.328 -17.826 1.00 47.24 80 ALA A CA 1
ATOM 636 C C . ALA A 1 80 ? 24.136 -21.118 -18.763 1.00 40.18 80 ALA A C 1
ATOM 637 O O . ALA A 1 80 ? 22.993 -21.427 -18.439 1.00 40.29 80 ALA A O 1
ATOM 639 N N . ASP A 1 81 ? 24.642 -21.396 -19.948 1.00 40.61 81 ASP A N 1
ATOM 640 C CA . ASP A 1 81 ? 23.879 -21.956 -21.047 1.00 39.72 81 ASP A CA 1
ATOM 641 C C . ASP A 1 81 ? 24.546 -23.273 -21.488 1.00 43.85 81 ASP A C 1
ATOM 642 O O . ASP A 1 81 ? 25.509 -23.758 -20.870 1.00 37.12 81 ASP A O 1
ATOM 647 N N . GLU A 1 82 ? 24.021 -23.852 -22.560 1.00 39.84 82 GLU A N 1
ATOM 648 C CA . GLU A 1 82 ? 24.464 -25.147 -23.054 1.00 44.55 82 GLU A CA 1
ATOM 649 C C . GLU A 1 82 ? 24.130 -25.200 -24.534 1.00 44.31 82 GLU A C 1
ATOM 650 O O . GLU A 1 82 ? 23.399 -24.335 -25.029 1.00 39.28 82 GLU A O 1
ATOM 656 N N . PRO A 1 83 ? 24.682 -26.166 -25.286 1.00 41.77 83 PRO A N 1
ATOM 657 C CA . PRO A 1 83 ? 24.335 -26.253 -26.716 1.00 42.57 83 PRO A CA 1
ATOM 658 C C . PRO A 1 83 ? 22.840 -26.495 -26.882 1.00 46.40 83 PRO A C 1
ATOM 659 O O . PRO A 1 83 ? 22.216 -27.166 -26.056 1.00 48.23 83 PRO A O 1
ATOM 663 N N . GLY A 1 84 ? 22.264 -25.936 -27.944 1.00 41.44 84 GLY A N 1
ATOM 664 C CA . GLY A 1 84 ? 20.838 -26.147 -28.217 1.00 47.73 84 GLY A CA 1
ATOM 665 C C . GLY A 1 84 ? 20.232 -24.997 -29.020 1.00 49.77 84 GLY A C 1
ATOM 666 O O . GLY A 1 84 ? 20.921 -24.320 -29.781 1.00 47.28 84 GLY A O 1
ATOM 667 N N . LYS A 1 85 ? 18.923 -24.812 -28.849 1.00 55.68 85 LYS A N 1
ATOM 668 C CA . LYS A 1 85 ? 18.180 -23.761 -29.534 1.00 58.43 85 LYS A CA 1
ATOM 669 C C . LYS A 1 85 ? 17.902 -22.606 -28.581 1.00 61.07 85 LYS A C 1
ATOM 670 O O . LYS A 1 85 ? 17.680 -22.812 -27.382 1.00 63.20 85 LYS A O 1
ATOM 676 N N . ASP A 1 86 ? 17.947 -21.387 -29.121 1.00 57.99 86 ASP A N 1
ATOM 677 C CA . ASP A 1 86 ? 17.767 -20.181 -28.328 1.00 62.33 86 ASP A CA 1
ATOM 678 C C . ASP A 1 86 ? 16.292 -19.777 -28.333 1.00 68.73 86 ASP A C 1
ATOM 679 O O . ASP A 1 86 ? 15.439 -20.469 -28.897 1.00 66.75 86 ASP A O 1
ATOM 684 N N . PHE A 1 87 ? 15.985 -18.622 -27.734 1.00 71.94 87 PHE A N 1
ATOM 685 C CA . PHE A 1 87 ? 14.603 -18.187 -27.563 1.00 75.46 87 PHE A CA 1
ATOM 686 C C . PHE A 1 87 ? 13.891 -17.895 -28.878 1.00 73.63 87 PHE A C 1
ATOM 687 O O . PHE A 1 87 ? 12.666 -17.756 -28.870 1.00 78.91 87 PHE A O 1
ATOM 695 N N . LYS A 1 88 ? 14.614 -17.797 -29.992 1.00 69.30 88 LYS A N 1
ATOM 696 C CA . LYS A 1 88 ? 14.019 -17.627 -31.310 1.00 66.00 88 LYS A CA 1
ATOM 697 C C . LYS A 1 88 ? 14.037 -18.914 -32.135 1.00 68.16 88 LYS A C 1
ATOM 698 O O . LYS A 1 88 ? 13.788 -18.867 -33.345 1.00 65.23 88 LYS A O 1
ATOM 704 N N . GLY A 1 89 ? 14.349 -20.053 -31.518 1.00 63.87 89 GLY A N 1
ATOM 705 C CA . GLY A 1 89 ? 14.342 -21.322 -32.213 1.00 64.88 89 GLY A CA 1
ATOM 706 C C . GLY A 1 89 ? 15.522 -21.596 -33.119 1.00 66.76 89 GLY A C 1
ATOM 707 O O . GLY A 1 89 ? 15.509 -22.607 -33.833 1.00 66.33 89 GLY A O 1
ATOM 708 N N . ARG A 1 90 ? 16.542 -20.744 -33.125 1.00 62.26 90 ARG A N 1
ATOM 709 C CA . ARG A 1 90 ? 17.704 -20.984 -33.975 1.00 66.30 90 ARG A CA 1
ATOM 710 C C . ARG A 1 90 ? 18.826 -21.696 -33.206 1.00 53.21 90 ARG A C 1
ATOM 711 O O . ARG A 1 90 ? 18.913 -21.614 -31.978 1.00 51.59 90 ARG A O 1
ATOM 719 N N . ILE A 1 91 ? 19.644 -22.458 -33.942 1.00 49.95 91 ILE A N 1
ATOM 720 C CA . ILE A 1 91 ? 20.756 -23.193 -33.331 1.00 49.67 91 ILE A CA 1
ATOM 721 C C . ILE A 1 91 ? 21.750 -22.195 -32.760 1.00 45.12 91 ILE A C 1
ATOM 722 O O . ILE A 1 91 ? 22.169 -21.260 -33.451 1.00 43.48 91 ILE A O 1
ATOM 727 N N . ASN A 1 92 ? 22.124 -22.378 -31.493 1.00 38.06 92 ASN A N 1
ATOM 728 C CA . ASN A 1 92 ? 22.751 -21.291 -30.757 1.00 43.28 92 ASN A CA 1
ATOM 729 C C . ASN A 1 92 ? 24.281 -21.247 -30.957 1.00 43.63 92 ASN A C 1
ATOM 730 O O . ASN A 1 92 ? 24.891 -22.129 -31.566 1.00 36.79 92 ASN A O 1
ATOM 735 N N A SER A 1 93 ? 24.891 -20.189 -30.418 0.38 41.50 93 SER A N 1
ATOM 736 N N B SER A 1 93 ? 24.899 -20.186 -30.434 0.62 41.55 93 SER A N 1
ATOM 737 C CA A SER A 1 93 ? 26.313 -19.949 -30.656 0.38 40.26 93 SER A CA 1
ATOM 738 C CA B SER A 1 93 ? 26.322 -19.971 -30.696 0.62 40.43 93 SER A CA 1
ATOM 739 C C A SER A 1 93 ? 27.174 -21.054 -30.062 0.38 38.32 93 SER A C 1
ATOM 740 C C B SER A 1 93 ? 27.191 -21.046 -30.054 0.62 38.04 93 SER A C 1
ATOM 741 O O A SER A 1 93 ? 28.174 -21.459 -30.664 0.38 38.98 93 SER A O 1
ATOM 742 O O B SER A 1 93 ? 28.218 -21.430 -30.626 0.62 38.98 93 SER A O 1
ATOM 747 N N . ILE A 1 94 ? 26.803 -21.550 -28.881 1.00 38.56 94 ILE A N 1
ATOM 748 C CA . ILE A 1 94 ? 27.587 -22.604 -28.228 1.00 42.16 94 ILE A CA 1
ATOM 749 C C . ILE A 1 94 ? 27.703 -23.838 -29.127 1.00 39.15 94 ILE A C 1
ATOM 750 O O . ILE A 1 94 ? 28.799 -24.389 -29.337 1.00 36.27 94 ILE A O 1
ATOM 755 N N . PHE A 1 95 ? 26.576 -24.274 -29.682 1.00 36.21 95 PHE A N 1
ATOM 756 C CA . PHE A 1 95 ? 26.567 -25.402 -30.605 1.00 40.64 95 PHE A CA 1
ATOM 757 C C . PHE A 1 95 ? 27.440 -25.122 -31.823 1.00 40.16 95 PHE A C 1
ATOM 758 O O . PHE A 1 95 ? 28.252 -25.962 -32.232 1.00 35.87 95 PHE A O 1
ATOM 766 N N . ARG A 1 96 ? 27.268 -23.958 -32.442 1.00 37.45 96 ARG A N 1
ATOM 767 C CA . ARG A 1 96 ? 27.993 -23.715 -33.683 1.00 38.24 96 ARG A CA 1
ATOM 768 C C . ARG A 1 96 ? 29.476 -23.435 -33.444 1.00 37.28 96 ARG A C 1
ATOM 769 O O . ARG A 1 96 ? 30.303 -23.660 -34.341 1.00 34.85 96 ARG A O 1
ATOM 777 N N . ALA A 1 97 ? 29.836 -22.941 -32.261 1.00 37.08 97 ALA A N 1
ATOM 778 C CA . ALA A 1 97 ? 31.254 -22.741 -31.959 1.00 37.49 97 ALA A CA 1
ATOM 779 C C . ALA A 1 97 ? 31.960 -24.075 -31.743 1.00 37.27 97 ALA A C 1
ATOM 780 O O . ALA A 1 97 ? 33.076 -24.277 -32.241 1.00 37.27 97 ALA A O 1
ATOM 782 N N . LEU A 1 98 ? 31.327 -24.991 -30.994 1.00 38.39 98 LEU A N 1
ATOM 783 C CA . LEU A 1 98 ? 31.888 -26.332 -30.789 1.00 37.02 98 LEU A CA 1
ATOM 784 C C . LEU A 1 98 ? 32.090 -27.045 -32.119 1.00 33.59 98 LEU A C 1
ATOM 785 O O . LEU A 1 98 ? 33.168 -27.557 -32.409 1.00 36.14 98 LEU A O 1
ATOM 790 N N . LYS A 1 99 ? 31.083 -27.024 -32.970 1.00 35.64 99 LYS A N 1
ATOM 791 C CA . LYS A 1 99 ? 31.247 -27.597 -34.292 1.00 35.88 99 LYS A CA 1
ATOM 792 C C . LYS A 1 99 ? 32.363 -26.907 -35.072 1.00 41.04 99 LYS A C 1
ATOM 793 O O . LYS A 1 99 ? 33.013 -27.542 -35.905 1.00 40.02 99 LYS A O 1
ATOM 799 N N . HIS A 1 100 ? 32.609 -25.610 -34.819 1.00 35.51 100 HIS A N 1
ATOM 800 C CA . HIS A 1 100 ? 33.697 -24.926 -35.493 1.00 31.71 100 HIS A CA 1
ATOM 801 C C . HIS A 1 100 ? 35.059 -25.245 -34.876 1.00 38.10 100 HIS A C 1
ATOM 802 O O . HIS A 1 100 ? 36.089 -25.004 -35.517 1.00 33.01 100 HIS A O 1
ATOM 809 N N . GLY A 1 101 ? 35.087 -25.760 -33.650 1.00 36.90 101 GLY A N 1
ATOM 810 C CA . GLY A 1 101 ? 36.305 -26.216 -33.018 1.00 36.89 101 GLY A CA 1
ATOM 811 C C . GLY A 1 101 ? 36.775 -25.417 -31.820 1.00 41.24 101 GLY A C 1
ATOM 812 O O . GLY A 1 101 ? 37.937 -25.575 -31.413 1.00 34.43 101 GLY A O 1
ATOM 813 N N . TYR A 1 102 ? 35.933 -24.559 -31.248 1.00 32.89 102 TYR A N 1
ATOM 814 C CA . TYR A 1 102 ? 36.361 -23.789 -30.097 1.00 34.52 102 TYR A CA 1
ATOM 815 C C . TYR A 1 102 ? 36.002 -24.537 -28.832 1.00 31.44 102 TYR A C 1
ATOM 816 O O . TYR A 1 102 ? 35.042 -25.305 -28.799 1.00 36.71 102 TYR A O 1
ATOM 825 N N . ILE A 1 103 ? 36.808 -24.331 -27.795 1.00 29.62 103 ILE A N 1
ATOM 826 C CA . ILE A 1 103 ? 36.334 -24.543 -26.440 1.00 31.39 103 ILE A CA 1
ATOM 827 C C . ILE A 1 103 ? 35.320 -23.441 -26.152 1.00 41.91 103 ILE A C 1
ATOM 828 O O . ILE A 1 103 ? 35.521 -22.277 -26.549 1.00 35.40 103 ILE A O 1
ATOM 833 N N . VAL A 1 104 ? 34.201 -23.794 -25.511 1.00 36.01 104 VAL A N 1
ATOM 834 C CA . VAL A 1 104 ? 33.165 -22.823 -25.170 1.00 32.70 104 VAL A CA 1
ATOM 835 C C . VAL A 1 104 ? 33.024 -22.782 -23.661 1.00 35.59 104 VAL A C 1
ATOM 836 O O . VAL A 1 104 ? 32.794 -23.819 -23.027 1.00 37.60 104 VAL A O 1
ATOM 840 N N . VAL A 1 105 ? 33.150 -21.592 -23.087 1.00 33.28 105 VAL A N 1
ATOM 841 C CA . VAL A 1 105 ? 32.939 -21.392 -21.657 1.00 33.53 105 VAL A CA 1
ATOM 842 C C . VAL A 1 105 ? 31.767 -20.433 -21.471 1.00 37.85 105 VAL A C 1
ATOM 843 O O . VAL A 1 105 ? 31.850 -19.252 -21.843 1.00 36.19 105 VAL A O 1
ATOM 847 N N . SER A 1 106 ? 30.694 -20.930 -20.868 1.00 35.70 106 SER A N 1
ATOM 848 C CA . SER A 1 106 ? 29.449 -20.180 -20.690 1.00 39.82 106 SER A CA 1
ATOM 849 C C . SER A 1 106 ? 29.285 -19.898 -19.204 1.00 36.50 106 SER A C 1
ATOM 850 O O . SER A 1 106 ? 29.009 -20.817 -18.429 1.00 39.87 106 SER A O 1
ATOM 853 N N . ALA A 1 107 ? 29.471 -18.641 -18.794 1.00 38.99 107 ALA A N 1
ATOM 854 C CA . ALA A 1 107 ? 29.548 -18.303 -17.374 1.00 39.26 107 ALA A CA 1
ATOM 855 C C . ALA A 1 107 ? 28.322 -17.506 -16.952 1.00 44.62 107 ALA A C 1
ATOM 856 O O . ALA A 1 107 ? 27.995 -16.492 -17.576 1.00 41.98 107 ALA A O 1
ATOM 858 N N . GLY A 1 108 ? 27.641 -17.967 -15.901 1.00 44.15 108 GLY A N 1
ATOM 859 C CA . GLY A 1 108 ? 26.497 -17.226 -15.380 1.00 43.25 108 GLY A CA 1
ATOM 860 C C . GLY A 1 108 ? 26.949 -16.010 -14.578 1.00 44.93 108 GLY A C 1
ATOM 861 O O . GLY A 1 108 ? 27.962 -16.044 -13.873 1.00 41.28 108 GLY A O 1
ATOM 862 N N . VAL A 1 109 ? 26.187 -14.916 -14.694 1.00 42.60 109 VAL A N 1
ATOM 863 C CA . VAL A 1 109 ? 26.551 -13.665 -14.015 1.00 40.37 109 VAL A CA 1
ATOM 864 C C . VAL A 1 109 ? 25.321 -13.026 -13.386 1.00 41.47 109 VAL A C 1
ATOM 865 O O . VAL A 1 109 ? 24.225 -13.045 -13.958 1.00 44.70 109 VAL A O 1
ATOM 869 N N . ARG A 1 110 ? 25.511 -12.456 -12.198 1.00 43.57 110 ARG A N 1
ATOM 870 C CA . ARG A 1 110 ? 24.426 -11.768 -11.512 1.00 42.89 110 ARG A CA 1
ATOM 871 C C . ARG A 1 110 ? 23.875 -10.633 -12.369 1.00 46.26 110 ARG A C 1
ATOM 872 O O . ARG A 1 110 ? 24.507 -10.159 -13.328 1.00 42.01 110 ARG A O 1
ATOM 880 N N . GLY A 1 111 ? 22.669 -10.197 -12.004 1.00 46.35 111 GLY A N 1
ATOM 881 C CA . GLY A 1 111 ? 21.982 -9.105 -12.663 1.00 45.84 111 GLY A CA 1
ATOM 882 C C . GLY A 1 111 ? 21.105 -8.366 -11.673 1.00 44.08 111 GLY A C 1
ATOM 883 O O . GLY A 1 111 ? 21.016 -8.728 -10.499 1.00 45.13 111 GLY A O 1
ATOM 884 N N . ARG A 1 112 ? 20.438 -7.321 -12.167 1.00 47.50 112 ARG A N 1
ATOM 885 C CA . ARG A 1 112 ? 19.789 -6.344 -11.294 1.00 50.18 112 ARG A CA 1
ATOM 886 C C . ARG A 1 112 ? 18.663 -6.920 -10.441 1.00 45.36 112 ARG A C 1
ATOM 887 O O . ARG A 1 112 ? 18.324 -6.317 -9.420 1.00 51.05 112 ARG A O 1
ATOM 895 N N . THR A 1 113 ? 18.085 -8.065 -10.814 1.00 45.49 113 THR A N 1
ATOM 896 C CA . THR A 1 113 ? 17.044 -8.692 -10.014 1.00 46.36 113 THR A CA 1
ATOM 897 C C . THR A 1 113 ? 17.531 -9.903 -9.226 1.00 50.16 113 THR A C 1
ATOM 898 O O . THR A 1 113 ? 16.708 -10.734 -8.832 1.00 50.37 113 THR A O 1
ATOM 902 N N . SER A 1 114 ? 18.838 -10.027 -8.989 1.00 48.08 114 SER A N 1
ATOM 903 C CA . SER A 1 114 ? 19.373 -11.173 -8.258 1.00 53.75 114 SER A CA 1
ATOM 904 C C . SER A 1 114 ? 19.083 -11.016 -6.771 1.00 56.31 114 SER A C 1
ATOM 905 O O . SER A 1 114 ? 19.426 -9.992 -6.174 1.00 54.65 114 SER A O 1
ATOM 908 N N . GLY A 1 115 ? 18.482 -12.045 -6.170 1.00 63.57 115 GLY A N 1
ATOM 909 C CA . GLY A 1 115 ? 18.248 -12.064 -4.733 1.00 65.99 115 GLY A CA 1
ATOM 910 C C . GLY A 1 115 ? 16.794 -12.230 -4.337 1.00 61.22 115 GLY A C 1
ATOM 911 O O . GLY A 1 115 ? 15.898 -12.042 -5.164 1.00 68.81 115 GLY A O 1
ATOM 912 N N . LYS A 1 136 ? 17.487 -9.457 -0.669 1.00 79.69 136 LYS A N 1
ATOM 913 C CA . LYS A 1 136 ? 18.736 -8.725 -0.875 1.00 81.89 136 LYS A CA 1
ATOM 914 C C . LYS A 1 136 ? 19.185 -8.731 -2.332 1.00 76.52 136 LYS A C 1
ATOM 915 O O . LYS A 1 136 ? 19.465 -9.792 -2.896 1.00 72.70 136 LYS A O 1
ATOM 921 N N . MET A 1 137 ? 19.262 -7.538 -2.926 1.00 71.77 137 MET A N 1
ATOM 922 C CA . MET A 1 137 ? 19.657 -7.377 -4.324 1.00 67.69 137 MET A CA 1
ATOM 923 C C . MET A 1 137 ? 21.174 -7.288 -4.425 1.00 63.85 137 MET A C 1
ATOM 924 O O . MET A 1 137 ? 21.769 -6.227 -4.203 1.00 61.81 137 MET A O 1
ATOM 929 N N . VAL A 1 138 ? 21.791 -8.412 -4.805 1.00 61.76 138 VAL A N 1
ATOM 930 C CA . VAL A 1 138 ? 23.243 -8.553 -4.868 1.00 57.96 138 VAL A CA 1
ATOM 931 C C . VAL A 1 138 ? 23.790 -8.433 -6.285 1.00 54.47 138 VAL A C 1
ATOM 932 O O . VAL A 1 138 ? 25.010 -8.515 -6.476 1.00 55.65 138 VAL A O 1
ATOM 936 N N . GLY A 1 139 ? 22.936 -8.226 -7.282 1.00 52.15 139 GLY A N 1
ATOM 937 C CA . GLY A 1 139 ? 23.417 -8.174 -8.644 1.00 45.73 139 GLY A CA 1
ATOM 938 C C . GLY A 1 139 ? 23.352 -6.822 -9.326 1.00 42.62 139 GLY A C 1
ATOM 939 O O . GLY A 1 139 ? 23.299 -6.765 -10.555 1.00 42.89 139 GLY A O 1
ATOM 940 N N . ARG A 1 140 ? 23.368 -5.727 -8.576 1.00 41.08 140 ARG A N 1
ATOM 941 C CA . ARG A 1 140 ? 23.452 -4.443 -9.260 1.00 46.91 140 ARG A CA 1
ATOM 942 C C . ARG A 1 140 ? 24.903 -4.121 -9.590 1.00 48.47 140 ARG A C 1
ATOM 943 O O . ARG A 1 140 ? 25.836 -4.784 -9.128 1.00 51.92 140 ARG A O 1
ATOM 951 N N . ALA A 1 141 ? 25.084 -3.099 -10.407 1.00 44.76 141 ALA A N 1
ATOM 952 C CA . ALA A 1 141 ? 26.398 -2.639 -10.841 1.00 48.62 141 ALA A CA 1
ATOM 953 C C . ALA A 1 141 ? 27.358 -2.612 -9.661 1.00 50.76 141 ALA A C 1
ATOM 954 O O . ALA A 1 141 ? 26.995 -2.116 -8.589 1.00 50.82 141 ALA A O 1
ATOM 956 N N . PRO A 1 142 ? 28.589 -3.136 -9.811 1.00 49.12 142 PRO A N 1
ATOM 957 C CA . PRO A 1 142 ? 29.128 -3.662 -11.068 1.00 46.61 142 PRO A CA 1
ATOM 958 C C . PRO A 1 142 ? 29.076 -5.180 -11.227 1.00 46.49 142 PRO A C 1
ATOM 959 O O . PRO A 1 142 ? 29.937 -5.684 -11.943 1.00 43.73 142 PRO A O 1
ATOM 963 N N . ALA A 1 143 ? 28.093 -5.860 -10.621 1.00 41.92 143 ALA A N 1
ATOM 964 C CA . ALA A 1 143 ? 28.161 -7.310 -10.452 1.00 41.01 143 ALA A CA 1
ATOM 965 C C . ALA A 1 143 ? 28.461 -8.035 -11.765 1.00 41.85 143 ALA A C 1
ATOM 966 O O . ALA A 1 143 ? 29.363 -8.879 -11.823 1.00 40.24 143 ALA A O 1
ATOM 968 N N . LEU A 1 144 ? 27.728 -7.710 -12.834 1.00 36.91 144 LEU A N 1
ATOM 969 C CA . LEU A 1 144 ? 27.870 -8.480 -14.069 1.00 39.66 144 LEU A CA 1
ATOM 970 C C . LEU A 1 144 ? 29.303 -8.469 -14.592 1.00 40.06 144 LEU A C 1
ATOM 971 O O . LEU A 1 144 ? 29.756 -9.470 -15.154 1.00 41.79 144 LEU A O 1
ATOM 976 N N . VAL A 1 145 ? 30.028 -7.364 -14.407 1.00 39.27 145 VAL A N 1
ATOM 977 C CA . VAL A 1 145 ? 31.406 -7.275 -14.880 1.00 39.71 145 VAL A CA 1
ATOM 978 C C . VAL A 1 145 ? 32.331 -8.053 -13.952 1.00 41.31 145 VAL A C 1
ATOM 979 O O . VAL A 1 145 ? 33.183 -8.828 -14.400 1.00 38.61 145 VAL A O 1
ATOM 983 N N . VAL A 1 146 ? 32.178 -7.851 -12.643 1.00 42.16 146 VAL A N 1
ATOM 984 C CA . VAL A 1 146 ? 32.986 -8.581 -11.673 1.00 39.78 146 VAL A CA 1
ATOM 985 C C . VAL A 1 146 ? 32.881 -10.071 -11.930 1.00 40.79 146 VAL A C 1
ATOM 986 O O . VAL A 1 146 ? 33.886 -10.790 -11.950 1.00 43.63 146 VAL A O 1
ATOM 990 N N . ASP A 1 147 ? 31.657 -10.552 -12.156 1.00 39.04 147 ASP A N 1
ATOM 991 C CA . ASP A 1 147 ? 31.437 -11.976 -12.314 1.00 38.83 147 ASP A CA 1
ATOM 992 C C . ASP A 1 147 ? 32.154 -12.512 -13.546 1.00 39.85 147 ASP A C 1
ATOM 993 O O . ASP A 1 147 ? 32.766 -13.581 -13.487 1.00 44.05 147 ASP A O 1
ATOM 998 N N . MET A 1 148 ? 32.073 -11.802 -14.678 1.00 37.01 148 MET A N 1
ATOM 999 C CA . MET A 1 148 ? 32.800 -12.237 -15.871 1.00 40.64 148 MET A CA 1
ATOM 1000 C C . MET A 1 148 ? 34.292 -12.304 -15.598 1.00 40.80 148 MET A C 1
ATOM 1001 O O . MET A 1 148 ? 34.947 -13.304 -15.924 1.00 38.38 148 MET A O 1
ATOM 1006 N N . LYS A 1 149 ? 34.841 -11.259 -14.964 1.00 38.07 149 LYS A N 1
ATOM 1007 C CA . LYS A 1 149 ? 36.271 -11.241 -14.670 1.00 37.57 149 LYS A CA 1
ATOM 1008 C C . LYS A 1 149 ? 36.667 -12.434 -13.809 1.00 44.60 149 LYS A C 1
ATOM 1009 O O . LYS A 1 149 ? 37.690 -13.083 -14.066 1.00 38.85 149 LYS A O 1
ATOM 1015 N N . ALA A 1 150 ? 35.838 -12.774 -12.819 1.00 39.99 150 ALA A N 1
ATOM 1016 C CA . ALA A 1 150 ? 36.172 -13.880 -11.936 1.00 43.20 150 ALA A CA 1
ATOM 1017 C C . ALA A 1 150 ? 36.174 -15.206 -12.695 1.00 44.81 150 ALA A C 1
ATOM 1018 O O . ALA A 1 150 ? 37.059 -16.046 -12.493 1.00 43.86 150 ALA A O 1
ATOM 1020 N N . ALA A 1 151 ? 35.207 -15.396 -13.594 1.00 42.42 151 ALA A N 1
ATOM 1021 C CA . ALA A 1 151 ? 35.198 -16.584 -14.439 1.00 42.98 151 ALA A CA 1
ATOM 1022 C C . ALA A 1 151 ? 36.499 -16.709 -15.225 1.00 42.31 151 ALA A C 1
ATOM 1023 O O . ALA A 1 151 ? 37.147 -17.764 -15.221 1.00 40.45 151 ALA A O 1
ATOM 1025 N N . ILE A 1 152 ? 36.889 -15.629 -15.911 1.00 39.54 152 ILE A N 1
ATOM 1026 C CA . ILE A 1 152 ? 38.145 -15.603 -16.646 1.00 43.29 152 ILE A CA 1
ATOM 1027 C C . ILE A 1 152 ? 39.316 -15.912 -15.715 1.00 42.03 152 ILE A C 1
ATOM 1028 O O . ILE A 1 152 ? 40.248 -16.641 -16.080 1.00 39.51 152 ILE A O 1
ATOM 1033 N N . ARG A 1 153 ? 39.284 -15.364 -14.501 1.00 37.49 153 ARG A N 1
ATOM 1034 C CA . ARG A 1 153 ? 40.372 -15.593 -13.564 1.00 43.92 153 ARG A CA 1
ATOM 1035 C C . ARG A 1 153 ? 40.441 -17.056 -13.142 1.00 46.58 153 ARG A C 1
ATOM 1036 O O . ARG A 1 153 ? 41.541 -17.592 -12.959 1.00 45.80 153 ARG A O 1
ATOM 1044 N N . TYR A 1 154 ? 39.285 -17.714 -13.001 1.00 43.30 154 TYR A N 1
ATOM 1045 C CA . TYR A 1 154 ? 39.262 -19.144 -12.716 1.00 39.45 154 TYR A CA 1
ATOM 1046 C C . TYR A 1 154 ? 39.951 -19.932 -13.825 1.00 43.69 154 TYR A C 1
ATOM 1047 O O . TYR A 1 154 ? 40.757 -20.837 -13.557 1.00 42.00 154 TYR A O 1
ATOM 1056 N N . LEU A 1 155 ? 39.655 -19.592 -15.068 1.00 37.95 155 LEU A N 1
ATOM 1057 C CA . LEU A 1 155 ? 40.264 -20.325 -16.195 1.00 42.01 155 LEU A CA 1
ATOM 1058 C C . LEU A 1 155 ? 41.782 -20.151 -16.126 1.00 45.32 155 LEU A C 1
ATOM 1059 O O . LEU A 1 155 ? 42.494 -21.141 -16.331 1.00 40.33 155 LEU A O 1
ATOM 1064 N N . ARG A 1 156 ? 42.243 -18.941 -15.806 1.00 43.61 156 ARG A N 1
ATOM 1065 C CA . ARG A 1 156 ? 43.671 -18.658 -15.802 1.00 42.13 156 ARG A CA 1
ATOM 1066 C C . ARG A 1 156 ? 44.352 -19.305 -14.608 1.00 45.02 156 ARG A C 1
ATOM 1067 O O . ARG A 1 156 ? 45.486 -19.784 -14.714 1.00 44.89 156 ARG A O 1
ATOM 1075 N N . TYR A 1 157 ? 43.673 -19.330 -13.463 1.00 44.85 157 TYR A N 1
ATOM 1076 C CA . TYR A 1 157 ? 44.213 -20.034 -12.310 1.00 45.44 157 TYR A CA 1
ATOM 1077 C C . TYR A 1 157 ? 44.470 -21.504 -12.628 1.00 49.18 157 TYR A C 1
ATOM 1078 O O . TYR A 1 157 ? 45.324 -22.134 -12.002 1.00 49.37 157 TYR A O 1
ATOM 1087 N N . ASN A 1 158 ? 43.753 -22.064 -13.602 1.00 50.46 158 ASN A N 1
ATOM 1088 C CA . ASN A 1 158 ? 43.811 -23.487 -13.916 1.00 46.91 158 ASN A CA 1
ATOM 1089 C C . ASN A 1 158 ? 44.343 -23.741 -15.324 1.00 43.69 158 ASN A C 1
ATOM 1090 O O . ASN A 1 158 ? 44.050 -24.779 -15.904 1.00 49.75 158 ASN A O 1
ATOM 1095 N N . LYS A 1 159 ? 45.097 -22.792 -15.892 1.00 43.56 159 LYS A N 1
ATOM 1096 C CA . LYS A 1 159 ? 45.673 -22.898 -17.236 1.00 48.30 159 LYS A CA 1
ATOM 1097 C C . LYS A 1 159 ? 46.205 -24.289 -17.588 1.00 52.78 159 LYS A C 1
ATOM 1098 O O . LYS A 1 159 ? 45.969 -24.790 -18.695 1.00 51.20 159 LYS A O 1
ATOM 1104 N N . GLY A 1 160 ? 46.937 -24.914 -16.662 1.00 46.71 160 GLY A N 1
ATOM 1105 C CA . GLY A 1 160 ? 47.512 -26.220 -16.938 1.00 46.62 160 GLY A CA 1
ATOM 1106 C C . GLY A 1 160 ? 46.509 -27.353 -17.007 1.00 53.23 160 GLY A C 1
ATOM 1107 O O . GLY A 1 160 ? 46.814 -28.394 -17.599 1.00 52.86 160 GLY A O 1
ATOM 1108 N N . ARG A 1 161 ? 45.323 -27.186 -16.409 1.00 46.21 161 ARG A N 1
ATOM 1109 C CA . ARG A 1 161 ? 44.330 -28.251 -16.381 1.00 48.33 161 ARG A CA 1
ATOM 1110 C C . ARG A 1 161 ? 43.122 -27.995 -17.271 1.00 48.61 161 ARG A C 1
ATOM 1111 O O . ARG A 1 161 ? 42.378 -28.939 -17.557 1.00 44.88 161 ARG A O 1
ATOM 1119 N N . ILE A 1 162 ? 42.922 -26.760 -17.720 1.00 46.45 162 ILE A N 1
ATOM 1120 C CA . ILE A 1 162 ? 41.751 -26.351 -18.489 1.00 44.76 162 ILE A CA 1
ATOM 1121 C C . ILE A 1 162 ? 42.007 -26.649 -19.965 1.00 45.00 162 ILE A C 1
ATOM 1122 O O . ILE A 1 162 ? 43.121 -26.436 -20.460 1.00 43.67 162 ILE A O 1
ATOM 1127 N N . PRO A 1 163 ? 41.031 -27.155 -20.705 1.00 39.76 163 PRO A N 1
ATOM 1128 C CA . PRO A 1 163 ? 41.188 -27.269 -22.162 1.00 36.36 163 PRO A CA 1
ATOM 1129 C C . PRO A 1 163 ? 41.156 -25.903 -22.854 1.00 45.74 163 PRO A C 1
ATOM 1130 O O . PRO A 1 163 ? 40.660 -24.906 -22.325 1.00 36.58 163 PRO A O 1
ATOM 1134 N N . GLY A 1 164 ? 41.682 -25.859 -24.076 1.00 44.20 164 GLY A N 1
ATOM 1135 C CA . GLY A 1 164 ? 41.714 -24.608 -24.808 1.00 36.18 164 GLY A CA 1
ATOM 1136 C C . GLY A 1 164 ? 42.852 -23.691 -24.392 1.00 37.93 164 GLY A C 1
ATOM 1137 O O . GLY A 1 164 ? 43.593 -23.943 -23.443 1.00 40.20 164 GLY A O 1
ATOM 1138 N N . ASN A 1 165 ? 42.978 -22.590 -25.121 1.00 35.79 165 ASN A N 1
ATOM 1139 C CA . ASN A 1 165 ? 44.064 -21.619 -24.926 1.00 40.89 165 ASN A CA 1
ATOM 1140 C C . ASN A 1 165 ? 43.524 -20.356 -24.254 1.00 41.13 165 ASN A C 1
ATOM 1141 O O . ASN A 1 165 ? 42.763 -19.601 -24.871 1.00 38.48 165 ASN A O 1
ATOM 1146 N N . THR A 1 166 ? 43.944 -20.108 -23.005 1.00 36.44 166 THR A N 1
ATOM 1147 C CA . THR A 1 166 ? 43.500 -18.923 -22.281 1.00 30.57 166 THR A CA 1
ATOM 1148 C C . THR A 1 166 ? 44.175 -17.642 -22.749 1.00 40.15 166 THR A C 1
ATOM 1149 O O . THR A 1 166 ? 43.880 -16.564 -22.199 1.00 35.59 166 THR A O 1
ATOM 1153 N N . GLU A 1 167 ? 45.102 -17.730 -23.699 1.00 41.19 167 GLU A N 1
ATOM 1154 C CA . GLU A 1 167 ? 45.648 -16.548 -24.348 1.00 41.34 167 GLU A CA 1
ATOM 1155 C C . GLU A 1 167 ? 44.813 -16.156 -25.551 1.00 39.01 167 GLU A C 1
ATOM 1156 O O . GLU A 1 167 ? 45.126 -15.165 -26.213 1.00 35.60 167 GLU A O 1
ATOM 1162 N N A CYS A 1 168 ? 43.756 -16.919 -25.847 0.51 39.35 168 CYS A N 1
ATOM 1163 N N B CYS A 1 168 ? 43.749 -16.904 -25.845 0.49 39.18 168 CYS A N 1
ATOM 1164 C CA A CYS A 1 168 ? 42.863 -16.661 -26.976 0.51 35.77 168 CYS A CA 1
ATOM 1165 C CA B CYS A 1 168 ? 42.874 -16.611 -26.975 0.49 35.76 168 CYS A CA 1
ATOM 1166 C C A CYS A 1 168 ? 41.410 -16.699 -26.497 0.51 35.83 168 CYS A C 1
ATOM 1167 C C B CYS A 1 168 ? 41.416 -16.678 -26.515 0.49 35.71 168 CYS A C 1
ATOM 1168 O O A CYS A 1 168 ? 40.586 -17.468 -26.989 0.51 35.65 168 CYS A O 1
ATOM 1169 O O B CYS A 1 168 ? 40.600 -17.439 -27.034 0.49 35.49 168 CYS A O 1
ATOM 1174 N N . ILE A 1 169 ? 41.096 -15.851 -25.520 1.00 39.62 169 ILE A N 1
ATOM 1175 C CA . ILE A 1 169 ? 39.742 -15.738 -24.987 1.00 34.83 169 ILE A CA 1
ATOM 1176 C C . ILE A 1 169 ? 38.985 -14.690 -25.792 1.00 36.69 169 ILE A C 1
ATOM 1177 O O . ILE A 1 169 ? 39.432 -13.544 -25.924 1.00 36.50 169 ILE A O 1
ATOM 1182 N N . VAL A 1 170 ? 37.832 -15.080 -26.327 1.00 35.96 170 VAL A N 1
ATOM 1183 C CA . VAL A 1 170 ? 37.013 -14.217 -27.166 1.00 34.28 170 VAL A CA 1
ATOM 1184 C C . VAL A 1 170 ? 35.640 -14.088 -26.530 1.00 35.15 170 VAL A C 1
ATOM 1185 O O . VAL A 1 170 ? 34.903 -15.080 -26.448 1.00 33.69 170 VAL A O 1
ATOM 1189 N N . THR A 1 171 ? 35.280 -12.866 -26.105 1.00 35.71 171 THR A N 1
ATOM 1190 C CA . THR A 1 171 ? 33.948 -12.653 -25.543 1.00 31.32 171 THR A CA 1
ATOM 1191 C C . THR A 1 171 ? 32.946 -12.256 -26.620 1.00 30.92 171 THR A C 1
ATOM 1192 O O . THR A 1 171 ? 33.312 -11.771 -27.687 1.00 33.55 171 THR A O 1
ATOM 1196 N N . ASN A 1 172 ? 31.667 -12.520 -26.345 1.00 31.76 172 ASN A N 1
ATOM 1197 C CA . ASN A 1 172 ? 30.613 -12.206 -27.295 1.00 33.90 172 ASN A CA 1
ATOM 1198 C C . ASN A 1 172 ? 29.320 -11.958 -26.529 1.00 39.63 172 ASN A C 1
ATOM 1199 O O . ASN A 1 172 ? 29.033 -12.646 -25.542 1.00 32.27 172 ASN A O 1
ATOM 1204 N N . GLY A 1 173 ? 28.556 -10.957 -26.981 1.00 39.80 173 GLY A N 1
ATOM 1205 C CA . GLY A 1 173 ? 27.284 -10.635 -26.362 1.00 36.15 173 GLY A CA 1
ATOM 1206 C C . GLY A 1 173 ? 26.487 -9.699 -27.246 1.00 40.84 173 GLY A C 1
ATOM 1207 O O . GLY A 1 173 ? 27.009 -9.109 -28.198 1.00 38.72 173 GLY A O 1
ATOM 1208 N N . THR A 1 174 ? 25.199 -9.582 -26.916 1.00 36.84 174 THR A N 1
ATOM 1209 C CA . THR A 1 174 ? 24.271 -8.697 -27.613 1.00 37.93 174 THR A CA 1
ATOM 1210 C C . THR A 1 174 ? 23.629 -7.735 -26.622 1.00 37.42 174 THR A C 1
ATOM 1211 O O . THR A 1 174 ? 23.269 -8.138 -25.506 1.00 32.83 174 THR A O 1
ATOM 1215 N N . SER A 1 175 ? 23.548 -6.453 -27.014 1.00 35.29 175 SER A N 1
ATOM 1216 C CA . SER A 1 175 ? 22.796 -5.442 -26.277 1.00 36.93 175 SER A CA 1
ATOM 1217 C C . SER A 1 175 ? 23.504 -5.180 -24.960 1.00 33.55 175 SER A C 1
ATOM 1218 O O . SER A 1 175 ? 24.686 -4.835 -24.959 1.00 42.77 175 SER A O 1
ATOM 1221 N N . ALA A 1 176 ? 22.826 -5.327 -23.826 1.00 35.05 176 ALA A N 1
ATOM 1222 C CA . ALA A 1 176 ? 23.556 -5.215 -22.568 1.00 39.23 176 ALA A CA 1
ATOM 1223 C C . ALA A 1 176 ? 24.718 -6.202 -22.537 1.00 37.32 176 ALA A C 1
ATOM 1224 O O . ALA A 1 176 ? 25.801 -5.885 -22.038 1.00 37.67 176 ALA A O 1
ATOM 1226 N N . GLY A 1 177 ? 24.527 -7.393 -23.105 1.00 39.88 177 GLY A N 1
ATOM 1227 C CA . GLY A 1 177 ? 25.604 -8.369 -23.116 1.00 39.49 177 GLY A CA 1
ATOM 1228 C C . GLY A 1 177 ? 26.751 -7.978 -24.027 1.00 37.20 177 GLY A C 1
ATOM 1229 O O . GLY A 1 177 ? 27.892 -8.388 -23.800 1.00 34.08 177 GLY A O 1
ATOM 1230 N N . GLY A 1 178 ? 26.459 -7.209 -25.079 1.00 35.72 178 GLY A N 1
ATOM 1231 C CA . GLY A 1 178 ? 27.515 -6.632 -25.881 1.00 35.41 178 GLY A CA 1
ATOM 1232 C C . GLY A 1 178 ? 28.303 -5.576 -25.133 1.00 38.23 178 GLY A C 1
ATOM 1233 O O . GLY A 1 178 ? 29.503 -5.403 -25.375 1.00 40.32 178 GLY A O 1
ATOM 1234 N N . ALA A 1 179 ? 27.651 -4.863 -24.215 1.00 38.75 179 ALA A N 1
ATOM 1235 C CA . ALA A 1 179 ? 28.366 -3.921 -23.359 1.00 37.72 179 ALA A CA 1
ATOM 1236 C C . ALA A 1 179 ? 29.286 -4.652 -22.390 1.00 37.43 179 ALA A C 1
ATOM 1237 O O . ALA A 1 179 ? 30.410 -4.204 -22.136 1.00 38.80 179 ALA A O 1
ATOM 1239 N N . LEU A 1 180 ? 28.816 -5.766 -21.815 1.00 33.18 180 LEU A N 1
ATOM 1240 C CA . LEU A 1 180 ? 29.658 -6.544 -20.908 1.00 35.90 180 LEU A CA 1
ATOM 1241 C C . LEU A 1 180 ? 30.897 -7.057 -21.635 1.00 34.40 180 LEU A C 1
ATOM 1242 O O . LEU A 1 180 ? 31.998 -7.048 -21.085 1.00 36.33 180 LEU A O 1
ATOM 1247 N N . SER A 1 181 ? 30.738 -7.469 -22.890 1.00 32.96 181 SER A N 1
ATOM 1248 C CA . SER A 1 181 ? 31.888 -7.861 -23.692 1.00 35.85 181 SER A CA 1
ATOM 1249 C C . SER A 1 181 ? 32.874 -6.701 -23.850 1.00 37.08 181 SER A C 1
ATOM 1250 O O . SER A 1 181 ? 34.098 -6.895 -23.743 1.00 34.51 181 SER A O 1
ATOM 1253 N N . ALA A 1 182 ? 32.351 -5.491 -24.108 1.00 31.71 182 ALA A N 1
ATOM 1254 C CA . ALA A 1 182 ? 33.184 -4.310 -24.326 1.00 34.42 182 ALA A CA 1
ATOM 1255 C C . ALA A 1 182 ? 33.927 -3.900 -23.057 1.00 35.76 182 ALA A C 1
ATOM 1256 O O . ALA A 1 182 ? 35.136 -3.625 -23.087 1.00 32.51 182 ALA A O 1
ATOM 1258 N N . ILE A 1 183 ? 33.221 -3.853 -21.929 1.00 34.50 183 ILE A N 1
ATOM 1259 C CA . ILE A 1 183 ? 33.881 -3.534 -20.668 1.00 33.22 183 ILE A CA 1
ATOM 1260 C C . ILE A 1 183 ? 34.995 -4.532 -20.381 1.00 32.98 183 ILE A C 1
ATOM 1261 O O . ILE A 1 183 ? 36.072 -4.156 -19.915 1.00 33.01 183 ILE A O 1
ATOM 1266 N N . ILE A 1 184 ? 34.724 -5.833 -20.577 1.00 35.20 184 ILE A N 1
ATOM 1267 C CA . ILE A 1 184 ? 35.733 -6.855 -20.295 1.00 32.71 184 ILE A CA 1
ATOM 1268 C C . ILE A 1 184 ? 36.938 -6.690 -21.215 1.00 33.80 184 ILE A C 1
ATOM 1269 O O . ILE A 1 184 ? 38.097 -6.838 -20.787 1.00 30.46 184 ILE A O 1
ATOM 1274 N N . GLY A 1 185 ? 36.687 -6.407 -22.499 1.00 31.24 185 GLY A N 1
ATOM 1275 C CA . GLY A 1 185 ? 37.785 -6.191 -23.429 1.00 31.76 185 GLY A CA 1
ATOM 1276 C C . GLY A 1 185 ? 38.563 -4.904 -23.187 1.00 37.44 185 GLY A C 1
ATOM 1277 O O . GLY A 1 185 ? 39.753 -4.831 -23.511 1.00 33.27 185 GLY A O 1
ATOM 1278 N N . ALA A 1 186 ? 37.919 -3.881 -22.607 1.00 34.29 186 ALA A N 1
ATOM 1279 C CA . ALA A 1 186 ? 38.564 -2.576 -22.418 1.00 36.88 186 ALA A CA 1
ATOM 1280 C C . ALA A 1 186 ? 39.289 -2.450 -21.087 1.00 34.05 186 ALA A C 1
ATOM 1281 O O . ALA A 1 186 ? 40.307 -1.763 -21.019 1.00 40.10 186 ALA A O 1
ATOM 1283 N N . SER A 1 187 ? 38.809 -3.099 -20.027 1.00 34.99 187 SER A N 1
ATOM 1284 C CA . SER A 1 187 ? 39.274 -2.798 -18.675 1.00 36.90 187 SER A CA 1
ATOM 1285 C C . SER A 1 187 ? 40.224 -3.857 -18.112 1.00 38.13 187 SER A C 1
ATOM 1286 O O . SER A 1 187 ? 40.344 -3.981 -16.889 1.00 38.61 187 SER A O 1
ATOM 1289 N N . GLY A 1 188 ? 40.886 -4.630 -18.967 1.00 34.25 188 GLY A N 1
ATOM 1290 C CA . GLY A 1 188 ? 41.788 -5.675 -18.501 1.00 37.15 188 GLY A CA 1
ATOM 1291 C C . GLY A 1 188 ? 42.693 -5.258 -17.356 1.00 37.69 188 GLY A C 1
ATOM 1292 O O . GLY A 1 188 ? 43.422 -4.268 -17.462 1.00 40.74 188 GLY A O 1
ATOM 1293 N N . ASN A 1 189 ? 42.584 -5.960 -16.226 1.00 36.29 189 ASN A N 1
ATOM 1294 C CA . ASN A 1 189 ? 43.501 -5.845 -15.092 1.00 46.13 189 ASN A CA 1
ATOM 1295 C C . ASN A 1 189 ? 43.415 -4.514 -14.356 1.00 48.12 189 ASN A C 1
ATOM 1296 O O . ASN A 1 189 ? 44.309 -4.192 -13.568 1.00 44.92 189 ASN A O 1
ATOM 1301 N N . SER A 1 190 ? 42.350 -3.740 -14.559 1.00 45.34 190 SER A N 1
ATOM 1302 C CA . SER A 1 190 ? 42.191 -2.519 -13.785 1.00 45.21 190 SER A CA 1
ATOM 1303 C C . SER A 1 190 ? 41.961 -2.837 -12.317 1.00 47.64 190 SER A C 1
ATOM 1304 O O . SER A 1 190 ? 41.215 -3.759 -11.968 1.00 45.37 190 SER A O 1
ATOM 1307 N N . GLU A 1 191 ? 42.606 -2.057 -11.456 1.00 46.81 191 GLU A N 1
ATOM 1308 C CA . GLU A 1 191 ? 42.494 -2.232 -10.017 1.00 49.49 191 GLU A CA 1
ATOM 1309 C C . GLU A 1 191 ? 41.181 -1.696 -9.465 1.00 50.68 191 GLU A C 1
ATOM 1310 O O . GLU A 1 191 ? 40.862 -1.967 -8.298 1.00 50.10 191 GLU A O 1
ATOM 1316 N N . ASP A 1 192 ? 40.416 -0.950 -10.276 1.00 45.80 192 ASP A N 1
ATOM 1317 C CA . ASP A 1 192 ? 39.094 -0.486 -9.852 1.00 49.34 192 ASP A CA 1
ATOM 1318 C C . ASP A 1 192 ? 38.206 -1.625 -9.365 1.00 49.08 192 ASP A C 1
ATOM 1319 O O . ASP A 1 192 ? 37.415 -1.441 -8.434 1.00 52.96 192 ASP A O 1
ATOM 1324 N N . TYR A 1 193 ? 38.339 -2.810 -9.955 1.00 48.61 193 TYR A N 1
ATOM 1325 C CA . TYR A 1 193 ? 37.477 -3.942 -9.650 1.00 43.54 193 TYR A CA 1
ATOM 1326 C C . TYR A 1 193 ? 37.952 -4.776 -8.467 1.00 47.14 193 TYR A C 1
ATOM 1327 O O . TYR A 1 193 ? 37.169 -5.585 -7.948 1.00 45.94 193 TYR A O 1
ATOM 1336 N N . ASN A 1 194 ? 39.197 -4.583 -8.024 1.00 51.85 194 ASN A N 1
ATOM 1337 C CA . ASN A 1 194 ? 39.801 -5.426 -6.991 1.00 51.10 194 ASN A CA 1
ATOM 1338 C C . ASN A 1 194 ? 38.947 -5.593 -5.740 1.00 52.19 194 ASN A C 1
ATOM 1339 O O . ASN A 1 194 ? 38.768 -6.741 -5.300 1.00 51.22 194 ASN A O 1
ATOM 1344 N N . PRO A 1 195 ? 38.392 -4.532 -5.129 1.00 51.06 195 PRO A N 1
ATOM 1345 C CA . PRO A 1 195 ? 37.597 -4.752 -3.906 1.00 55.28 195 PRO A CA 1
ATOM 1346 C C . PRO A 1 195 ? 36.406 -5.684 -4.108 1.00 53.05 195 PRO A C 1
ATOM 1347 O O . PRO A 1 195 ? 36.134 -6.524 -3.242 1.00 54.56 195 PRO A O 1
ATOM 1351 N N . TYR A 1 196 ? 35.699 -5.579 -5.236 1.00 50.65 196 TYR A N 1
ATOM 1352 C CA . TYR A 1 196 ? 34.568 -6.476 -5.470 1.00 50.75 196 TYR A CA 1
ATOM 1353 C C . TYR A 1 196 ? 35.026 -7.906 -5.717 1.00 49.80 196 TYR A C 1
ATOM 1354 O O . TYR A 1 196 ? 34.368 -8.853 -5.275 1.00 54.46 196 TYR A O 1
ATOM 1363 N N . LEU A 1 197 ? 36.142 -8.096 -6.427 1.00 51.07 197 LEU A N 1
ATOM 1364 C CA . LEU A 1 197 ? 36.603 -9.462 -6.663 1.00 49.02 197 LEU A CA 1
ATOM 1365 C C . LEU A 1 197 ? 37.036 -10.114 -5.360 1.00 51.34 197 LEU A C 1
ATOM 1366 O O . LEU A 1 197 ? 36.720 -11.283 -5.107 1.00 54.88 197 LEU A O 1
ATOM 1371 N N . LYS A 1 198 ? 37.739 -9.366 -4.508 1.00 51.92 198 LYS A N 1
ATOM 1372 C CA . LYS A 1 198 ? 38.085 -9.902 -3.201 1.00 50.87 198 LYS A CA 1
ATOM 1373 C C . LYS A 1 198 ? 36.836 -10.269 -2.403 1.00 54.32 198 LYS A C 1
ATOM 1374 O O . LYS A 1 198 ? 36.850 -11.239 -1.642 1.00 55.91 198 LYS A O 1
ATOM 1380 N N . GLU A 1 199 ? 35.744 -9.521 -2.581 1.00 54.34 199 GLU A N 1
ATOM 1381 C CA . GLU A 1 199 ? 34.528 -9.779 -1.814 1.00 56.90 199 GLU A CA 1
ATOM 1382 C C . GLU A 1 199 ? 33.975 -11.168 -2.102 1.00 55.14 199 GLU A C 1
ATOM 1383 O O . GLU A 1 199 ? 33.621 -11.914 -1.181 1.00 56.21 199 GLU A O 1
ATOM 1389 N N . ILE A 1 200 ? 33.897 -11.540 -3.376 1.00 53.07 200 ILE A N 1
ATOM 1390 C CA . ILE A 1 200 ? 33.330 -12.832 -3.753 1.00 52.57 200 ILE A CA 1
ATOM 1391 C C . ILE A 1 200 ? 34.416 -13.904 -3.770 1.00 51.86 200 ILE A C 1
ATOM 1392 O O . ILE A 1 200 ? 34.195 -15.012 -4.270 1.00 45.48 200 ILE A O 1
ATOM 1397 N N . GLY A 1 201 ? 35.593 -13.584 -3.231 1.00 53.88 201 GLY A N 1
ATOM 1398 C CA . GLY A 1 201 ? 36.685 -14.538 -3.188 1.00 52.30 201 GLY A CA 1
ATOM 1399 C C . GLY A 1 201 ? 37.082 -15.081 -4.548 1.00 51.59 201 GLY A C 1
ATOM 1400 O O . GLY A 1 201 ? 37.127 -16.298 -4.744 1.00 53.04 201 GLY A O 1
ATOM 1401 N N . ALA A 1 202 ? 37.351 -14.194 -5.500 1.00 48.44 202 ALA A N 1
ATOM 1402 C CA . ALA A 1 202 ? 37.815 -14.617 -6.812 1.00 50.26 202 ALA A CA 1
ATOM 1403 C C . ALA A 1 202 ? 39.317 -14.900 -6.791 1.00 55.35 202 ALA A C 1
ATOM 1404 O O . ALA A 1 202 ? 40.063 -14.409 -5.936 1.00 49.33 202 ALA A O 1
ATOM 1406 N N . ALA A 1 203 ? 39.763 -15.679 -7.773 1.00 50.58 203 ALA A N 1
ATOM 1407 C CA . ALA A 1 203 ? 41.183 -15.982 -7.877 1.00 46.67 203 ALA A CA 1
ATOM 1408 C C . ALA A 1 203 ? 41.994 -14.723 -8.175 1.00 51.09 203 ALA A C 1
ATOM 1409 O O . ALA A 1 203 ? 41.524 -13.783 -8.828 1.00 48.54 203 ALA A O 1
ATOM 1411 N N . ASP A 1 204 ? 43.234 -14.710 -7.688 1.00 52.72 204 ASP A N 1
ATOM 1412 C CA . ASP A 1 204 ? 44.136 -13.586 -7.926 1.00 52.59 204 ASP A CA 1
ATOM 1413 C C . ASP A 1 204 ? 44.926 -13.868 -9.199 1.00 53.93 204 ASP A C 1
ATOM 1414 O O . ASP A 1 204 ? 45.972 -14.520 -9.177 1.00 52.89 204 ASP A O 1
ATOM 1419 N N . GLU A 1 205 ? 44.417 -13.365 -10.322 1.00 45.74 205 GLU A N 1
ATOM 1420 C CA . GLU A 1 205 ? 44.965 -13.650 -11.639 1.00 43.12 205 GLU A CA 1
ATOM 1421 C C . GLU A 1 205 ? 44.618 -12.491 -12.556 1.00 45.62 205 GLU A C 1
ATOM 1422 O O . GLU A 1 205 ? 43.811 -11.629 -12.214 1.00 48.20 205 GLU A O 1
ATOM 1428 N N . ARG A 1 206 ? 45.212 -12.491 -13.742 1.00 47.32 206 ARG A N 1
ATOM 1429 C CA . ARG A 1 206 ? 44.873 -11.479 -14.730 1.00 44.67 206 ARG A CA 1
ATOM 1430 C C . ARG A 1 206 ? 43.548 -11.827 -15.395 1.00 43.75 206 ARG A C 1
ATOM 1431 O O . ARG A 1 206 ? 43.207 -13.007 -15.570 1.00 37.71 206 ARG A O 1
ATOM 1439 N N . ASP A 1 207 ? 42.808 -10.784 -15.787 1.00 37.48 207 ASP A N 1
ATOM 1440 C CA . ASP A 1 207 ? 41.495 -10.963 -16.398 1.00 41.61 207 ASP A CA 1
ATOM 1441 C C . ASP A 1 207 ? 41.377 -10.230 -17.728 1.00 40.08 207 ASP A C 1
ATOM 1442 O O . ASP A 1 207 ? 40.272 -9.856 -18.134 1.00 35.55 207 ASP A O 1
ATOM 1447 N N . ASP A 1 208 ? 42.490 -10.017 -18.424 1.00 38.36 208 ASP A N 1
ATOM 1448 C CA . ASP A 1 208 ? 42.392 -9.476 -19.774 1.00 34.49 208 ASP A CA 1
ATOM 1449 C C . ASP A 1 208 ? 42.133 -10.600 -20.774 1.00 40.07 208 ASP A C 1
ATOM 1450 O O . ASP A 1 208 ? 42.327 -11.784 -20.477 1.00 39.95 208 ASP A O 1
ATOM 1455 N N . ILE A 1 209 ? 41.688 -10.222 -21.974 1.00 38.65 209 ILE A N 1
ATOM 1456 C CA . ILE A 1 209 ? 41.292 -11.186 -22.999 1.00 36.42 209 ILE A CA 1
ATOM 1457 C C . ILE A 1 209 ? 41.945 -10.801 -24.330 1.00 38.46 209 ILE A C 1
ATOM 1458 O O . ILE A 1 209 ? 42.435 -9.690 -24.519 1.00 33.58 209 ILE A O 1
ATOM 1463 N N . PHE A 1 210 ? 41.901 -11.732 -25.271 1.00 34.11 210 PHE A N 1
ATOM 1464 C CA . PHE A 1 210 ? 42.552 -11.571 -26.565 1.00 34.65 210 PHE A CA 1
ATOM 1465 C C . PHE A 1 210 ? 41.719 -10.719 -27.530 1.00 37.97 210 PHE A C 1
ATOM 1466 O O . PHE A 1 210 ? 42.280 -9.908 -28.277 1.00 30.09 210 PHE A O 1
ATOM 1474 N N . ALA A 1 211 ? 40.388 -10.874 -27.520 1.00 31.29 211 ALA A N 1
ATOM 1475 C CA . ALA A 1 211 ? 39.531 -10.241 -28.509 1.00 30.26 211 ALA A CA 1
ATOM 1476 C C . ALA A 1 211 ? 38.123 -10.089 -27.949 1.00 34.94 211 ALA A C 1
ATOM 1477 O O . ALA A 1 211 ? 37.658 -10.954 -27.202 1.00 30.97 211 ALA A O 1
ATOM 1479 N N . ALA A 1 212 ? 37.452 -8.984 -28.306 1.00 35.75 212 ALA A N 1
ATOM 1480 C CA . ALA A 1 212 ? 36.090 -8.698 -27.849 1.00 36.07 212 ALA A CA 1
ATOM 1481 C C . ALA A 1 212 ? 35.148 -8.520 -29.033 1.00 31.66 212 ALA A C 1
ATOM 1482 O O . ALA A 1 212 ? 35.405 -7.699 -29.916 1.00 35.81 212 ALA A O 1
ATOM 1484 N N . SER A 1 213 ? 34.049 -9.267 -29.041 1.00 30.26 213 SER A N 1
ATOM 1485 C CA . SER A 1 213 ? 33.005 -9.122 -30.052 1.00 33.55 213 SER A CA 1
ATOM 1486 C C . SER A 1 213 ? 31.746 -8.552 -29.402 1.00 34.46 213 SER A C 1
ATOM 1487 O O . SER A 1 213 ? 31.304 -9.043 -28.362 1.00 30.95 213 SER A O 1
ATOM 1490 N N . CYS A 1 214 ? 31.169 -7.517 -30.012 1.00 35.05 214 CYS A N 1
ATOM 1491 C CA . CYS A 1 214 ? 30.049 -6.805 -29.394 1.00 33.66 214 CYS A CA 1
ATOM 1492 C C . CYS A 1 214 ? 28.969 -6.546 -30.433 1.00 36.21 214 CYS A C 1
ATOM 1493 O O . CYS A 1 214 ? 29.238 -5.894 -31.446 1.00 40.15 214 CYS A O 1
ATOM 1496 N N . TYR A 1 215 ? 27.741 -7.009 -30.175 1.00 35.58 215 TYR A N 1
ATOM 1497 C CA . TYR A 1 215 ? 26.578 -6.642 -30.992 1.00 34.96 215 TYR A CA 1
ATOM 1498 C C . TYR A 1 215 ? 25.738 -5.588 -30.271 1.00 35.07 215 TYR A C 1
ATOM 1499 O O . TYR A 1 215 ? 25.370 -5.779 -29.103 1.00 31.73 215 TYR A O 1
ATOM 1508 N N . CYS A 1 216 ? 25.414 -4.478 -30.987 1.00 32.60 216 CYS A N 1
ATOM 1509 C CA . CYS A 1 216 ? 24.675 -3.315 -30.479 1.00 35.21 216 CYS A CA 1
ATOM 1510 C C . CYS A 1 216 ? 24.874 -3.094 -28.986 1.00 32.17 216 CYS A C 1
ATOM 1511 O O . CYS A 1 216 ? 23.900 -3.075 -28.224 1.00 38.49 216 CYS A O 1
ATOM 1514 N N . PRO A 1 217 ? 26.105 -2.910 -28.529 1.00 30.42 217 PRO A N 1
ATOM 1515 C CA . PRO A 1 217 ? 26.337 -2.759 -27.083 1.00 35.45 217 PRO A CA 1
ATOM 1516 C C . PRO A 1 217 ? 25.656 -1.518 -26.501 1.00 41.07 217 PRO A C 1
ATOM 1517 O O . PRO A 1 217 ? 25.807 -0.398 -27.011 1.00 35.36 217 PRO A O 1
ATOM 1521 N N . ILE A 1 218 ? 24.915 -1.723 -25.411 1.00 36.52 218 ILE A N 1
ATOM 1522 C CA . ILE A 1 218 ? 24.194 -0.642 -24.728 1.00 34.11 218 ILE A CA 1
ATOM 1523 C C . ILE A 1 218 ? 25.073 -0.191 -23.562 1.00 35.12 218 ILE A C 1
ATOM 1524 O O . ILE A 1 218 ? 24.978 -0.711 -22.440 1.00 31.36 218 ILE A O 1
ATOM 1529 N N . HIS A 1 219 ? 25.899 0.831 -23.810 1.00 28.55 219 HIS A N 1
ATOM 1530 C CA . HIS A 1 219 ? 27.020 1.171 -22.939 1.00 34.38 219 HIS A CA 1
ATOM 1531 C C . HIS A 1 219 ? 27.203 2.691 -22.961 1.00 36.47 219 HIS A C 1
ATOM 1532 O O . HIS A 1 219 ? 26.563 3.393 -23.747 1.00 34.65 219 HIS A O 1
ATOM 1539 N N . ASN A 1 220 ? 28.134 3.200 -22.144 1.00 33.51 220 ASN A N 1
ATOM 1540 C CA . ASN A 1 220 ? 28.356 4.648 -22.037 1.00 39.86 220 ASN A CA 1
ATOM 1541 C C . ASN A 1 220 ? 27.052 5.314 -21.580 1.00 38.48 220 ASN A C 1
ATOM 1542 O O . ASN A 1 220 ? 26.568 6.296 -22.153 1.00 32.70 220 ASN A O 1
ATOM 1547 N N . LEU A 1 221 ? 26.479 4.743 -20.526 1.00 35.98 221 LEU A N 1
ATOM 1548 C CA . LEU A 1 221 ? 25.096 5.033 -20.193 1.00 37.44 221 LEU A CA 1
ATOM 1549 C C . LEU A 1 221 ? 24.911 6.491 -19.770 1.00 40.06 221 LEU A C 1
ATOM 1550 O O . LEU A 1 221 ? 23.909 7.112 -20.138 1.00 35.25 221 LEU A O 1
ATOM 1555 N N . GLU A 1 222 ? 25.887 7.066 -19.046 1.00 41.77 222 GLU A N 1
ATOM 1556 C CA . GLU A 1 222 ? 25.757 8.418 -18.504 1.00 37.78 222 GLU A CA 1
ATOM 1557 C C . GLU A 1 222 ? 25.844 9.499 -19.572 1.00 39.44 222 GLU A C 1
ATOM 1558 O O . GLU A 1 222 ? 25.611 10.677 -19.254 1.00 41.42 222 GLU A O 1
ATOM 1564 N N . ASN A 1 223 ? 26.129 9.130 -20.825 1.00 36.29 223 ASN A N 1
ATOM 1565 C CA . ASN A 1 223 ? 26.089 10.056 -21.950 1.00 37.69 223 ASN A CA 1
ATOM 1566 C C . ASN A 1 223 ? 25.050 9.688 -23.000 1.00 33.24 223 ASN A C 1
ATOM 1567 O O . ASN A 1 223 ? 24.957 10.369 -24.029 1.00 34.65 223 ASN A O 1
ATOM 1572 N N . ALA A 1 224 ? 24.264 8.640 -22.776 1.00 34.05 224 ALA A N 1
ATOM 1573 C CA . ALA A 1 224 ? 23.405 8.124 -23.836 1.00 35.45 224 ALA A CA 1
ATOM 1574 C C . ALA A 1 224 ? 22.132 8.944 -23.986 1.00 33.90 224 ALA A C 1
ATOM 1575 O O . ALA A 1 224 ? 21.578 9.027 -25.095 1.00 29.81 224 ALA A O 1
ATOM 1577 N N . ASP A 1 225 ? 21.670 9.565 -22.898 1.00 32.87 225 ASP A N 1
ATOM 1578 C CA . ASP A 1 225 ? 20.531 10.477 -23.009 1.00 39.46 225 ASP A CA 1
ATOM 1579 C C . ASP A 1 225 ? 20.843 11.629 -23.958 1.00 36.65 225 ASP A C 1
ATOM 1580 O O . ASP A 1 225 ? 20.101 11.869 -24.923 1.00 35.89 225 ASP A O 1
ATOM 1585 N N . ALA A 1 226 ? 21.974 12.321 -23.740 1.00 37.21 226 ALA A N 1
ATOM 1586 C CA . ALA A 1 226 ? 22.279 13.498 -24.559 1.00 33.35 226 ALA A CA 1
ATOM 1587 C C . ALA A 1 226 ? 22.591 13.117 -25.999 1.00 38.93 226 ALA A C 1
ATOM 1588 O O . ALA A 1 226 ? 22.269 13.876 -26.923 1.00 38.45 226 ALA A O 1
ATOM 1590 N N . ALA A 1 227 ? 23.202 11.943 -26.212 1.00 36.27 227 ALA A N 1
ATOM 1591 C CA . ALA A 1 227 ? 23.424 11.456 -27.571 1.00 35.85 227 ALA A CA 1
ATOM 1592 C C . ALA A 1 227 ? 22.111 11.097 -28.272 1.00 31.56 227 ALA A C 1
ATOM 1593 O O . ALA A 1 227 ? 21.967 11.312 -29.481 1.00 31.99 227 ALA A O 1
ATOM 1595 N N . TYR A 1 228 ? 21.169 10.484 -27.551 1.00 36.19 228 TYR A N 1
ATOM 1596 C CA . TYR A 1 228 ? 19.897 10.100 -28.168 1.00 36.50 228 TYR A CA 1
ATOM 1597 C C . TYR A 1 228 ? 19.103 11.324 -28.610 1.00 38.88 228 TYR A C 1
ATOM 1598 O O . TYR A 1 228 ? 18.473 11.319 -29.680 1.00 36.72 228 TYR A O 1
ATOM 1607 N N . GLU A 1 229 ? 19.104 12.377 -27.789 1.00 36.63 229 GLU A N 1
ATOM 1608 C CA . GLU A 1 229 ? 18.407 13.600 -28.178 1.00 37.04 229 GLU A CA 1
ATOM 1609 C C . GLU A 1 229 ? 19.154 14.348 -29.258 1.00 39.89 229 GLU A C 1
ATOM 1610 O O . GLU A 1 229 ? 18.511 14.950 -30.123 1.00 38.33 229 GLU A O 1
ATOM 1616 N N . TRP A 1 230 ? 20.497 14.301 -29.243 1.00 37.74 230 TRP A N 1
ATOM 1617 C CA . TRP A 1 230 ? 21.253 14.797 -30.388 1.00 34.16 230 TRP A CA 1
ATOM 1618 C C . TRP A 1 230 ? 20.725 14.195 -31.676 1.00 39.88 230 TRP A C 1
ATOM 1619 O O . TRP A 1 230 ? 20.553 14.895 -32.678 1.00 37.60 230 TRP A O 1
ATOM 1630 N N . GLN A 1 231 ? 20.448 12.888 -31.662 1.00 36.63 231 GLN A N 1
ATOM 1631 C CA . GLN A 1 231 ? 19.981 12.238 -32.873 1.00 36.82 231 GLN A CA 1
ATOM 1632 C C . GLN A 1 231 ? 18.493 12.494 -33.111 1.00 35.09 231 GLN A C 1
ATOM 1633 O O . GLN A 1 231 ? 18.076 12.699 -34.258 1.00 33.45 231 GLN A O 1
ATOM 1639 N N . PHE A 1 232 ? 17.667 12.472 -32.063 1.00 36.89 232 PHE A N 1
ATOM 1640 C CA . PHE A 1 232 ? 16.221 12.412 -32.283 1.00 42.09 232 PHE A CA 1
ATOM 1641 C C . PHE A 1 232 ? 15.437 13.661 -31.871 1.00 40.43 232 PHE A C 1
ATOM 1642 O O . PHE A 1 232 ? 14.219 13.694 -32.084 1.00 38.66 232 PHE A O 1
ATOM 1650 N N . CYS A 1 233 ? 16.075 14.695 -31.322 1.00 45.00 233 CYS A N 1
ATOM 1651 C CA . CYS A 1 233 ? 15.319 15.911 -31.005 1.00 40.03 233 CYS A CA 1
ATOM 1652 C C . CYS A 1 233 ? 14.668 16.471 -32.269 1.00 37.24 233 CYS A C 1
ATOM 1653 O O . CYS A 1 233 ? 15.289 16.538 -33.329 1.00 37.40 233 CYS A O 1
ATOM 1656 N N . GLY A 1 234 ? 13.400 16.824 -32.176 1.00 38.90 234 GLY A N 1
ATOM 1657 C CA . GLY A 1 234 ? 12.643 17.226 -33.342 1.00 41.25 234 GLY A CA 1
ATOM 1658 C C . GLY A 1 234 ? 11.714 16.160 -33.898 1.00 46.47 234 GLY A C 1
ATOM 1659 O O . GLY A 1 234 ? 10.816 16.486 -34.690 1.00 43.04 234 GLY A O 1
ATOM 1660 N N . TYR A 1 235 ? 11.891 14.908 -33.498 1.00 39.52 235 TYR A N 1
ATOM 1661 C CA . TYR A 1 235 ? 11.125 13.782 -34.017 1.00 43.19 235 TYR A CA 1
ATOM 1662 C C . TYR A 1 235 ? 10.382 13.170 -32.837 1.00 43.02 235 TYR A C 1
ATOM 1663 O O . TYR A 1 235 ? 10.949 12.384 -32.067 1.00 42.26 235 TYR A O 1
ATOM 1672 N N . ASN A 1 236 ? 9.110 13.530 -32.717 1.00 43.87 236 ASN A N 1
ATOM 1673 C CA . ASN A 1 236 ? 8.382 13.402 -31.466 1.00 47.31 236 ASN A CA 1
ATOM 1674 C C . ASN A 1 236 ? 7.431 12.220 -31.421 1.00 41.56 236 ASN A C 1
ATOM 1675 O O . ASN A 1 236 ? 6.884 11.943 -30.350 1.00 45.07 236 ASN A O 1
ATOM 1680 N N . ASP A 1 237 ? 7.216 11.511 -32.525 1.00 42.85 237 ASP A N 1
ATOM 1681 C CA . ASP A 1 237 ? 6.464 10.259 -32.448 1.00 47.33 237 ASP A CA 1
ATOM 1682 C C . ASP A 1 237 ? 7.431 9.101 -32.234 1.00 46.94 237 ASP A C 1
ATOM 1683 O O . ASP A 1 237 ? 8.405 8.949 -32.978 1.00 44.75 237 ASP A O 1
ATOM 1688 N N . TYR A 1 238 ? 7.177 8.305 -31.199 1.00 43.66 238 TYR A N 1
ATOM 1689 C CA . TYR A 1 238 ? 7.987 7.133 -30.922 1.00 44.04 238 TYR A CA 1
ATOM 1690 C C . TYR A 1 238 ? 7.190 5.855 -31.157 1.00 48.10 238 TYR A C 1
ATOM 1691 O O . TYR A 1 238 ? 5.951 5.852 -31.160 1.00 42.17 238 TYR A O 1
ATOM 1700 N N . HIS A 1 239 ? 7.935 4.768 -31.369 1.00 40.53 239 HIS A N 1
ATOM 1701 C CA . HIS A 1 239 ? 7.379 3.468 -31.740 1.00 38.25 239 HIS A CA 1
ATOM 1702 C C . HIS A 1 239 ? 8.312 2.381 -31.226 1.00 44.65 239 HIS A C 1
ATOM 1703 O O . HIS A 1 239 ? 9.515 2.369 -31.552 1.00 37.92 239 HIS A O 1
ATOM 1710 N N . ARG A 1 240 ? 7.765 1.476 -30.417 1.00 41.66 240 ARG A N 1
ATOM 1711 C CA . ARG A 1 240 ? 8.559 0.429 -29.798 1.00 48.53 240 ARG A CA 1
ATOM 1712 C C . ARG A 1 240 ? 7.758 -0.867 -29.734 1.00 49.67 240 ARG A C 1
ATOM 1713 O O . ARG A 1 240 ? 6.542 -0.851 -29.539 1.00 45.56 240 ARG A O 1
ATOM 1721 N N . ILE A 1 241 ? 8.450 -1.994 -29.894 1.00 48.64 241 ILE A N 1
ATOM 1722 C CA . ILE A 1 241 ? 7.835 -3.315 -29.804 1.00 50.69 241 ILE A CA 1
ATOM 1723 C C . ILE A 1 241 ? 8.680 -4.193 -28.886 1.00 49.95 241 ILE A C 1
ATOM 1724 O O . ILE A 1 241 ? 9.836 -4.489 -29.198 1.00 49.83 241 ILE A O 1
ATOM 1729 N N . LYS A 1 242 ? 8.099 -4.594 -27.757 1.00 52.34 242 LYS A N 1
ATOM 1730 C CA . LYS A 1 242 ? 8.740 -5.424 -26.746 1.00 50.18 242 LYS A CA 1
ATOM 1731 C C . LYS A 1 242 ? 8.264 -6.867 -26.905 1.00 57.64 242 LYS A C 1
ATOM 1732 O O . LYS A 1 242 ? 7.062 -7.111 -27.065 1.00 55.66 242 LYS A O 1
ATOM 1738 N N . HIS A 1 243 ? 9.201 -7.812 -26.850 1.00 53.93 243 HIS A N 1
ATOM 1739 C CA . HIS A 1 243 ? 8.964 -9.226 -27.174 1.00 59.64 243 HIS A CA 1
ATOM 1740 C C . HIS A 1 243 ? 9.279 -10.075 -25.951 1.00 63.17 243 HIS A C 1
ATOM 1741 O O . HIS A 1 243 ? 10.272 -10.795 -25.953 1.00 67.96 243 HIS A O 1
ATOM 1748 N N . VAL A 1 244 ? 8.457 -9.999 -24.913 1.00 66.75 244 VAL A N 1
ATOM 1749 C CA . VAL A 1 244 ? 8.741 -10.765 -23.704 1.00 72.04 244 VAL A CA 1
ATOM 1750 C C . VAL A 1 244 ? 8.376 -12.227 -23.950 1.00 76.94 244 VAL A C 1
ATOM 1751 O O . VAL A 1 244 ? 7.234 -12.545 -24.303 1.00 79.80 244 VAL A O 1
ATOM 1755 N N . ARG A 1 245 ? 9.362 -13.115 -23.784 1.00 81.31 245 ARG A N 1
ATOM 1756 C CA . ARG A 1 245 ? 9.312 -14.492 -24.263 1.00 85.31 245 ARG A CA 1
ATOM 1757 C C . ARG A 1 245 ? 9.195 -15.477 -23.106 1.00 91.65 245 ARG A C 1
ATOM 1758 O O . ARG A 1 245 ? 9.770 -15.263 -22.034 1.00 91.42 245 ARG A O 1
ATOM 1766 N N . SER A 1 246 ? 8.490 -16.577 -23.386 1.00 99.94 246 SER A N 1
ATOM 1767 C CA . SER A 1 246 ? 8.317 -17.659 -22.387 1.00 104.27 246 SER A CA 1
ATOM 1768 C C . SER A 1 246 ? 8.501 -19.000 -23.100 1.00 103.34 246 SER A C 1
ATOM 1769 O O . SER A 1 246 ? 8.893 -18.989 -24.282 1.00 98.74 246 SER A O 1
ATOM 1772 N N . GLU A 1 247 ? 8.217 -20.109 -22.417 1.00 105.58 247 GLU A N 1
ATOM 1773 C CA . GLU A 1 247 ? 8.431 -21.435 -22.994 1.00 104.77 247 GLU A CA 1
ATOM 1774 C C . GLU A 1 247 ? 7.362 -21.775 -24.026 1.00 100.37 247 GLU A C 1
ATOM 1775 O O . GLU A 1 247 ? 7.673 -22.111 -25.175 1.00 96.30 247 GLU A O 1
ATOM 1781 N N . SER A 1 248 ? 6.094 -21.705 -23.624 1.00 98.32 248 SER A N 1
ATOM 1782 C CA . SER A 1 248 ? 4.969 -22.022 -24.493 1.00 97.59 248 SER A CA 1
ATOM 1783 C C . SER A 1 248 ? 4.289 -20.776 -25.044 1.00 94.38 248 SER A C 1
ATOM 1784 O O . SER A 1 248 ? 4.109 -20.654 -26.260 1.00 91.40 248 SER A O 1
ATOM 1787 N N . GLY A 1 249 ? 3.923 -19.841 -24.168 1.00 90.10 249 GLY A N 1
ATOM 1788 C CA . GLY A 1 249 ? 3.096 -18.716 -24.542 1.00 81.23 249 GLY A CA 1
ATOM 1789 C C . GLY A 1 249 ? 3.856 -17.615 -25.261 1.00 84.77 249 GLY A C 1
ATOM 1790 O O . GLY A 1 249 ? 5.033 -17.735 -25.609 1.00 89.28 249 GLY A O 1
ATOM 1791 N N . VAL A 1 250 ? 3.144 -16.507 -25.473 1.00 76.36 250 VAL A N 1
ATOM 1792 C CA . VAL A 1 250 ? 3.652 -15.326 -26.164 1.00 68.63 250 VAL A CA 1
ATOM 1793 C C . VAL A 1 250 ? 3.043 -14.093 -25.503 1.00 70.91 250 VAL A C 1
ATOM 1794 O O . VAL A 1 250 ? 1.888 -14.124 -25.064 1.00 68.98 250 VAL A O 1
ATOM 1798 N N . LYS A 1 251 ? 3.829 -13.016 -25.401 1.00 72.28 251 LYS A N 1
ATOM 1799 C CA . LYS A 1 251 ? 3.322 -11.711 -24.978 1.00 62.76 251 LYS A CA 1
ATOM 1800 C C . LYS A 1 251 ? 4.064 -10.627 -25.750 1.00 59.99 251 LYS A C 1
ATOM 1801 O O . LYS A 1 251 ? 5.271 -10.445 -25.574 1.00 58.95 251 LYS A O 1
ATOM 1807 N N . ASN A 1 252 ? 3.339 -9.913 -26.604 1.00 56.94 252 ASN A N 1
ATOM 1808 C CA . ASN A 1 252 ? 3.863 -8.812 -27.397 1.00 50.64 252 ASN A CA 1
ATOM 1809 C C . ASN A 1 252 ? 3.311 -7.493 -26.880 1.00 56.43 252 ASN A C 1
ATOM 1810 O O . ASN A 1 252 ? 2.116 -7.391 -26.579 1.00 49.54 252 ASN A O 1
ATOM 1815 N N . ILE A 1 253 ? 4.191 -6.493 -26.779 1.00 49.33 253 ILE A N 1
ATOM 1816 C CA . ILE A 1 253 ? 3.856 -5.150 -26.311 1.00 48.00 253 ILE A CA 1
ATOM 1817 C C . ILE A 1 253 ? 4.294 -4.155 -27.372 1.00 48.98 253 ILE A C 1
ATOM 1818 O O . ILE A 1 253 ? 5.477 -4.096 -27.725 1.00 53.35 253 ILE A O 1
ATOM 1823 N N . GLN A 1 254 ? 3.363 -3.359 -27.872 1.00 45.78 254 GLN A N 1
ATOM 1824 C CA . GLN A 1 254 ? 3.704 -2.366 -28.873 1.00 49.26 254 GLN A CA 1
ATOM 1825 C C . GLN A 1 254 ? 3.255 -0.994 -28.379 1.00 51.57 254 GLN A C 1
ATOM 1826 O O . GLN A 1 254 ? 2.084 -0.807 -28.031 1.00 53.32 254 GLN A O 1
ATOM 1832 N N . ILE A 1 255 ? 4.201 -0.058 -28.310 1.00 46.33 255 ILE A N 1
ATOM 1833 C CA . ILE A 1 255 ? 3.992 1.289 -27.793 1.00 44.70 255 ILE A CA 1
ATOM 1834 C C . ILE A 1 255 ? 4.082 2.258 -28.959 1.00 47.92 255 ILE A C 1
ATOM 1835 O O . ILE A 1 255 ? 5.054 2.219 -29.719 1.00 48.33 255 ILE A O 1
ATOM 1840 N N . ASP A 1 256 ? 3.080 3.134 -29.095 1.00 47.93 256 ASP A N 1
ATOM 1841 C CA . ASP A 1 256 ? 3.100 4.235 -30.054 1.00 44.92 256 ASP A CA 1
ATOM 1842 C C . ASP A 1 256 ? 2.685 5.507 -29.330 1.00 47.74 256 ASP A C 1
ATOM 1843 O O . ASP A 1 256 ? 1.827 5.471 -28.443 1.00 51.27 256 ASP A O 1
ATOM 1848 N N . GLY A 1 257 ? 3.301 6.629 -29.682 1.00 43.84 257 GLY A N 1
ATOM 1849 C CA . GLY A 1 257 ? 3.045 7.809 -28.878 1.00 42.62 257 GLY A CA 1
ATOM 1850 C C . GLY A 1 257 ? 3.696 9.056 -29.429 1.00 46.57 257 GLY A C 1
ATOM 1851 O O . GLY A 1 257 ? 4.415 9.027 -30.432 1.00 44.31 257 GLY A O 1
ATOM 1852 N N . ILE A 1 258 ? 3.413 10.167 -28.744 1.00 45.45 258 ILE A N 1
ATOM 1853 C CA . ILE A 1 258 ? 3.955 11.481 -29.059 1.00 41.46 258 ILE A CA 1
ATOM 1854 C C . ILE A 1 258 ? 4.501 12.062 -27.768 1.00 49.70 258 ILE A C 1
ATOM 1855 O O . ILE A 1 258 ? 3.864 11.943 -26.714 1.00 41.57 258 ILE A O 1
ATOM 1860 N N . LEU A 1 259 ? 5.689 12.674 -27.848 1.00 45.83 259 LEU A N 1
ATOM 1861 C CA . LEU A 1 259 ? 6.271 13.335 -26.690 1.00 43.28 259 LEU A CA 1
ATOM 1862 C C . LEU A 1 259 ? 5.310 14.398 -26.171 1.00 44.49 259 LEU A C 1
ATOM 1863 O O . LEU A 1 259 ? 4.609 15.054 -26.945 1.00 38.20 259 LEU A O 1
ATOM 1868 N N . THR A 1 260 ? 5.262 14.540 -24.854 1.00 46.24 260 THR A N 1
ATOM 1869 C CA . THR A 1 260 ? 4.504 15.609 -24.246 1.00 42.34 260 THR A CA 1
ATOM 1870 C C . THR A 1 260 ? 5.252 16.922 -24.390 1.00 52.01 260 THR A C 1
ATOM 1871 O O . THR A 1 260 ? 6.422 16.975 -24.792 1.00 52.26 260 THR A O 1
ATOM 1875 N N . GLU A 1 261 ? 4.550 17.996 -24.037 1.00 50.94 261 GLU A N 1
ATOM 1876 C CA . GLU A 1 261 ? 5.166 19.311 -23.998 1.00 49.30 261 GLU A CA 1
ATOM 1877 C C . GLU A 1 261 ? 6.404 19.304 -23.112 1.00 48.58 261 GLU A C 1
ATOM 1878 O O . GLU A 1 261 ? 7.439 19.881 -23.466 1.00 46.43 261 GLU A O 1
ATOM 1884 N N . LYS A 1 262 ? 6.317 18.654 -21.954 1.00 42.01 262 LYS A N 1
ATOM 1885 C CA . LYS A 1 262 ? 7.463 18.610 -21.066 1.00 43.48 262 LYS A CA 1
ATOM 1886 C C . LYS A 1 262 ? 8.588 17.772 -21.673 1.00 48.02 262 LYS A C 1
ATOM 1887 O O . LYS A 1 262 ? 9.771 18.134 -21.578 1.00 44.62 262 LYS A O 1
ATOM 1893 N N . GLN A 1 263 ? 8.234 16.664 -22.327 1.00 47.00 263 GLN A N 1
ATOM 1894 C CA . GLN A 1 263 ? 9.251 15.819 -22.929 1.00 46.64 263 GLN A CA 1
ATOM 1895 C C . GLN A 1 263 ? 9.883 16.489 -24.142 1.00 47.88 263 GLN A C 1
ATOM 1896 O O . GLN A 1 263 ? 11.060 16.231 -24.451 1.00 43.92 263 GLN A O 1
ATOM 1902 N N . ILE A 1 264 ? 9.139 17.359 -24.833 1.00 44.02 264 ILE A N 1
ATOM 1903 C CA . ILE A 1 264 ? 9.753 18.065 -25.954 1.00 47.37 264 ILE A CA 1
ATOM 1904 C C . ILE A 1 264 ? 10.776 19.070 -25.445 1.00 48.84 264 ILE A C 1
ATOM 1905 O O . ILE A 1 264 ? 11.841 19.247 -26.046 1.00 50.10 264 ILE A O 1
ATOM 1910 N N . LYS A 1 265 ? 10.506 19.700 -24.300 1.00 46.42 265 LYS A N 1
ATOM 1911 C CA . LYS A 1 265 ? 11.514 20.591 -23.736 1.00 48.35 265 LYS A CA 1
ATOM 1912 C C . LYS A 1 265 ? 12.708 19.810 -23.183 1.00 44.78 265 LYS A C 1
ATOM 1913 O O . LYS A 1 265 ? 13.858 20.234 -23.349 1.00 43.32 265 LYS A O 1
ATOM 1919 N N . ILE A 1 266 ? 12.459 18.680 -22.510 1.00 43.63 266 ILE A N 1
ATOM 1920 C CA . ILE A 1 266 ? 13.562 17.853 -22.022 1.00 45.49 266 ILE A CA 1
ATOM 1921 C C . ILE A 1 266 ? 14.446 17.409 -23.177 1.00 41.43 266 ILE A C 1
ATOM 1922 O O . ILE A 1 266 ? 15.679 17.501 -23.109 1.00 43.03 266 ILE A O 1
ATOM 1927 N N . SER A 1 267 ? 13.824 16.963 -24.269 1.00 42.32 267 SER A N 1
ATOM 1928 C CA . SER A 1 267 ? 14.545 16.583 -25.479 1.00 40.50 267 SER A CA 1
ATOM 1929 C C . SER A 1 267 ? 15.512 17.684 -25.934 1.00 45.04 267 SER A C 1
ATOM 1930 O O . SER A 1 267 ? 16.713 17.443 -26.120 1.00 38.00 267 SER A O 1
ATOM 1933 N N . GLU A 1 268 ? 15.002 18.904 -26.101 1.00 45.73 268 GLU A N 1
ATOM 1934 C CA . GLU A 1 268 ? 15.829 20.009 -26.580 1.00 43.09 268 GLU A CA 1
ATOM 1935 C C . GLU A 1 268 ? 16.957 20.330 -25.611 1.00 43.92 268 GLU A C 1
ATOM 1936 O O . GLU A 1 268 ? 18.043 20.743 -26.033 1.00 43.17 268 GLU A O 1
ATOM 1942 N N . GLU A 1 269 ? 16.710 20.185 -24.304 1.00 39.47 269 GLU A N 1
ATOM 1943 C CA . GLU A 1 269 ? 17.764 20.486 -23.342 1.00 41.20 269 GLU A CA 1
ATOM 1944 C C . GLU A 1 269 ? 18.845 19.415 -23.364 1.00 45.77 269 GLU A C 1
ATOM 1945 O O . GLU A 1 269 ? 20.044 19.733 -23.332 1.00 41.80 269 GLU A O 1
ATOM 1951 N N . LEU A 1 270 ? 18.444 18.138 -23.417 1.00 43.40 270 LEU A N 1
ATOM 1952 C CA . LEU A 1 270 ? 19.439 17.073 -23.467 1.00 38.15 270 LEU A CA 1
ATOM 1953 C C . LEU A 1 270 ? 20.307 17.218 -24.701 1.00 40.23 270 LEU A C 1
ATOM 1954 O O . LEU A 1 270 ? 21.533 17.063 -24.622 1.00 37.37 270 LEU A O 1
ATOM 1959 N N . LYS A 1 271 ? 19.696 17.573 -25.839 1.00 35.75 271 LYS A N 1
ATOM 1960 C CA . LYS A 1 271 ? 20.460 17.651 -27.076 1.00 36.94 271 LYS A CA 1
ATOM 1961 C C . LYS A 1 271 ? 21.607 18.641 -26.954 1.00 39.99 271 LYS A C 1
ATOM 1962 O O . LYS A 1 271 ? 22.685 18.428 -27.530 1.00 43.70 271 LYS A O 1
ATOM 1968 N N . ARG A 1 272 ? 21.414 19.705 -26.174 1.00 42.62 272 ARG A N 1
ATOM 1969 C CA . ARG A 1 272 ? 22.408 20.769 -26.102 1.00 45.82 272 ARG A CA 1
ATOM 1970 C C . ARG A 1 272 ? 23.571 20.397 -25.201 1.00 43.92 272 ARG A C 1
ATOM 1971 O O . ARG A 1 272 ? 24.615 21.052 -25.251 1.00 41.24 272 ARG A O 1
ATOM 1979 N N . LEU A 1 273 ? 23.415 19.352 -24.382 1.00 46.98 273 LEU A N 1
ATOM 1980 C CA . LEU A 1 273 ? 24.540 18.863 -23.597 1.00 45.50 273 LEU A CA 1
ATOM 1981 C C . LEU A 1 273 ? 25.505 18.023 -24.413 1.00 42.69 273 LEU A C 1
ATOM 1982 O O . LEU A 1 273 ? 26.642 17.830 -23.974 1.00 45.28 273 LEU A O 1
ATOM 1987 N N . PHE A 1 274 ? 25.089 17.512 -25.581 1.00 43.04 274 PHE A N 1
ATOM 1988 C CA . PHE A 1 274 ? 25.947 16.537 -26.257 1.00 41.99 274 PHE A CA 1
ATOM 1989 C C . PHE A 1 274 ? 27.232 17.157 -26.789 1.00 39.38 274 PHE A C 1
ATOM 1990 O O . PHE A 1 274 ? 28.300 16.561 -26.574 1.00 36.48 274 PHE A O 1
ATOM 1998 N N . PRO A 1 275 ? 27.225 18.319 -27.471 1.00 42.45 275 PRO A N 1
ATOM 1999 C CA . PRO A 1 275 ? 28.475 18.811 -28.084 1.00 41.91 275 PRO A CA 1
ATOM 2000 C C . PRO A 1 275 ? 29.648 18.934 -27.124 1.00 41.95 275 PRO A C 1
ATOM 2001 O O . PRO A 1 275 ? 30.756 18.502 -27.457 1.00 39.01 275 PRO A O 1
ATOM 2005 N N . LYS A 1 276 ? 29.436 19.518 -25.945 1.00 38.30 276 LYS A N 1
ATOM 2006 C CA . LYS A 1 276 ? 30.516 19.633 -24.982 1.00 42.41 276 LYS A CA 1
ATOM 2007 C C . LYS A 1 276 ? 31.188 18.281 -24.771 1.00 43.52 276 LYS A C 1
ATOM 2008 O O . LYS A 1 276 ? 32.421 18.179 -24.777 1.00 47.86 276 LYS A O 1
ATOM 2014 N N . TYR A 1 277 ? 30.394 17.228 -24.571 1.00 40.19 277 TYR A N 1
ATOM 2015 C CA . TYR A 1 277 ? 30.982 15.941 -24.216 1.00 39.32 277 TYR A CA 1
ATOM 2016 C C . TYR A 1 277 ? 31.731 15.351 -25.402 1.00 38.20 277 TYR A C 1
ATOM 2017 O O . TYR A 1 277 ? 32.899 14.951 -25.285 1.00 39.28 277 TYR A O 1
ATOM 2026 N N . LEU A 1 278 ? 31.083 15.335 -26.563 1.00 35.18 278 LEU A N 1
ATOM 2027 C CA . LEU A 1 278 ? 31.715 14.816 -27.768 1.00 36.97 278 LEU A CA 1
ATOM 2028 C C . LEU A 1 278 ? 33.076 15.473 -28.006 1.00 37.51 278 LEU A C 1
ATOM 2029 O O . LEU A 1 278 ? 34.085 14.789 -28.229 1.00 36.08 278 LEU A O 1
ATOM 2034 N N . ASN A 1 279 ? 33.128 16.806 -27.921 1.00 36.16 279 ASN A N 1
ATOM 2035 C CA . ASN A 1 279 ? 34.370 17.518 -28.200 1.00 37.29 279 ASN A CA 1
ATOM 2036 C C . ASN A 1 279 ? 35.472 17.157 -27.201 1.00 35.97 279 ASN A C 1
ATOM 2037 O O . ASN A 1 279 ? 36.646 17.061 -27.579 1.00 39.00 279 ASN A O 1
ATOM 2042 N N . SER A 1 280 ? 35.116 16.915 -25.940 1.00 33.12 280 SER A N 1
ATOM 2043 C CA . SER A 1 280 ? 36.114 16.540 -24.942 1.00 35.93 280 SER A CA 1
ATOM 2044 C C . SER A 1 280 ? 36.811 15.209 -25.244 1.00 46.07 280 SER A C 1
ATOM 2045 O O . SER A 1 280 ? 37.860 14.945 -24.660 1.00 46.34 280 SER A O 1
ATOM 2048 N N . LEU A 1 281 ? 36.250 14.346 -26.103 1.00 42.57 281 LEU A N 1
ATOM 2049 C CA . LEU A 1 281 ? 36.896 13.065 -26.382 1.00 43.62 281 LEU A CA 1
ATOM 2050 C C . LEU A 1 281 ? 38.010 13.172 -27.418 1.00 43.81 281 LEU A C 1
ATOM 2051 O O . LEU A 1 281 ? 38.741 12.196 -27.617 1.00 47.02 281 LEU A O 1
ATOM 2056 N N . LYS A 1 282 ? 38.101 14.288 -28.126 1.00 35.57 282 LYS A N 1
ATOM 2057 C CA . LYS A 1 282 ? 39.229 14.583 -29.010 1.00 45.09 282 LYS A CA 1
ATOM 2058 C C . LYS A 1 282 ? 39.440 13.496 -30.065 1.00 45.68 282 LYS A C 1
ATOM 2059 O O . LYS A 1 282 ? 40.565 13.077 -30.346 1.00 44.32 282 LYS A O 1
ATOM 2065 N N . LEU A 1 283 ? 38.341 13.072 -30.685 1.00 38.64 283 LEU A N 1
ATOM 2066 C CA . LEU A 1 283 ? 38.367 12.027 -31.694 1.00 39.93 283 LEU A CA 1
ATOM 2067 C C . LEU A 1 283 ? 38.813 12.556 -33.055 1.00 37.48 283 LEU A C 1
ATOM 2068 O O . LEU A 1 283 ? 38.661 13.732 -33.387 1.00 40.32 283 LEU A O 1
ATOM 2073 N N . LYS A 1 284 ? 39.324 11.638 -33.871 1.00 36.44 284 LYS A N 1
ATOM 2074 C CA . LYS A 1 284 ? 39.787 11.945 -35.208 1.00 37.26 284 LYS A CA 1
ATOM 2075 C C . LYS A 1 284 ? 39.380 10.822 -36.153 1.00 39.20 284 LYS A C 1
ATOM 2076 O O . LYS A 1 284 ? 39.317 9.649 -35.766 1.00 33.36 284 LYS A O 1
ATOM 2082 N N . ASP A 1 285 ? 39.111 11.186 -37.404 1.00 39.04 285 ASP A N 1
ATOM 2083 C CA . ASP A 1 285 ? 38.844 10.189 -38.431 1.00 43.04 285 ASP A CA 1
ATOM 2084 C C . ASP A 1 285 ? 40.176 9.611 -38.904 1.00 45.33 285 ASP A C 1
ATOM 2085 O O . ASP A 1 285 ? 41.249 9.938 -38.380 1.00 41.57 285 ASP A O 1
ATOM 2090 N N . SER A 1 286 ? 40.126 8.778 -39.942 1.00 43.32 286 SER A N 1
ATOM 2091 C CA . SER A 1 286 ? 41.348 8.148 -40.425 1.00 51.97 286 SER A CA 1
ATOM 2092 C C . SER A 1 286 ? 42.270 9.126 -41.146 1.00 50.07 286 SER A C 1
ATOM 2093 O O . SER A 1 286 ? 43.417 8.773 -41.422 1.00 52.92 286 SER A O 1
ATOM 2096 N N . SER A 1 287 ? 41.795 10.326 -41.467 1.00 51.44 287 SER A N 1
ATOM 2097 C CA . SER A 1 287 ? 42.597 11.366 -42.092 1.00 48.70 287 SER A CA 1
ATOM 2098 C C . SER A 1 287 ? 43.107 12.379 -41.082 1.00 46.69 287 SER A C 1
ATOM 2099 O O . SER A 1 287 ? 43.526 13.473 -41.477 1.00 42.28 287 SER A O 1
ATOM 2102 N N . ASN A 1 288 ? 43.036 12.061 -39.789 1.00 46.07 288 ASN A N 1
ATOM 2103 C CA . ASN A 1 288 ? 43.473 12.950 -38.712 1.00 46.04 288 ASN A CA 1
ATOM 2104 C C . ASN A 1 288 ? 42.685 14.264 -38.652 1.00 45.89 288 ASN A C 1
ATOM 2105 O O . ASN A 1 288 ? 43.156 15.246 -38.067 1.00 42.45 288 ASN A O 1
ATOM 2110 N N . ASN A 1 289 ? 41.477 14.307 -39.212 1.00 45.90 289 ASN A N 1
ATOM 2111 C CA . ASN A 1 289 ? 40.576 15.431 -38.970 1.00 45.74 289 ASN A CA 1
ATOM 2112 C C . ASN A 1 289 ? 39.964 15.319 -37.587 1.00 44.64 289 ASN A C 1
ATOM 2113 O O . ASN A 1 289 ? 39.546 14.236 -37.163 1.00 41.50 289 ASN A O 1
ATOM 2118 N N . GLU A 1 290 ? 39.861 16.447 -36.903 1.00 38.77 290 GLU A N 1
ATOM 2119 C CA . GLU A 1 290 ? 39.187 16.436 -35.619 1.00 39.69 290 GLU A CA 1
ATOM 2120 C C . GLU A 1 290 ? 37.669 16.353 -35.821 1.00 36.94 290 GLU A C 1
ATOM 2121 O O . GLU A 1 290 ? 37.114 16.951 -36.742 1.00 36.08 290 GLU A O 1
ATOM 2127 N N . LEU A 1 291 ? 37.010 15.559 -34.984 1.00 34.53 291 LEU A N 1
ATOM 2128 C CA . LEU A 1 291 ? 35.580 15.287 -35.109 1.00 41.38 291 LEU A CA 1
ATOM 2129 C C . LEU A 1 291 ? 34.862 16.064 -34.014 1.00 40.61 291 LEU A C 1
ATOM 2130 O O . LEU A 1 291 ? 35.000 15.745 -32.828 1.00 46.39 291 LEU A O 1
ATOM 2135 N N . LEU A 1 292 ? 34.125 17.097 -34.408 1.00 34.92 292 LEU A N 1
ATOM 2136 C CA . LEU A 1 292 ? 33.602 18.084 -33.473 1.00 41.52 292 LEU A CA 1
ATOM 2137 C C . LEU A 1 292 ? 32.144 18.395 -33.773 1.00 35.71 292 LEU A C 1
ATOM 2138 O O . LEU A 1 292 ? 31.652 18.165 -34.881 1.00 37.62 292 LEU A O 1
ATOM 2143 N N . LEU A 1 293 ? 31.462 18.949 -32.772 1.00 36.49 293 LEU A N 1
ATOM 2144 C CA . LEU A 1 293 ? 30.132 19.525 -32.966 1.00 40.05 293 LEU A CA 1
ATOM 2145 C C . LEU A 1 293 ? 30.103 20.954 -32.438 1.00 42.39 293 LEU A C 1
ATOM 2146 O O . LEU A 1 293 ? 30.719 21.259 -31.407 1.00 39.60 293 LEU A O 1
ATOM 2151 N N . ASP A 1 294 ? 29.376 21.823 -33.142 1.00 44.29 294 ASP A N 1
ATOM 2152 C CA . ASP A 1 294 ? 29.067 23.135 -32.592 1.00 47.80 294 ASP A CA 1
ATOM 2153 C C . ASP A 1 294 ? 27.849 23.010 -31.671 1.00 49.44 294 ASP A C 1
ATOM 2154 O O . ASP A 1 294 ? 27.302 21.919 -31.463 1.00 49.55 294 ASP A O 1
ATOM 2159 N N . GLU A 1 295 ? 27.395 24.134 -31.122 1.00 50.99 295 GLU A N 1
ATOM 2160 C CA . GLU A 1 295 ? 26.371 24.058 -30.089 1.00 47.34 295 GLU A CA 1
ATOM 2161 C C . GLU A 1 295 ? 24.985 23.767 -30.647 1.00 44.08 295 GLU A C 1
ATOM 2162 O O . GLU A 1 295 ? 24.053 23.601 -29.860 1.00 53.01 295 GLU A O 1
ATOM 2168 N N . ASN A 1 296 ? 24.837 23.658 -31.967 1.00 43.71 296 ASN A N 1
ATOM 2169 C CA . ASN A 1 296 ? 23.633 23.133 -32.601 1.00 45.52 296 ASN A CA 1
ATOM 2170 C C . ASN A 1 296 ? 23.784 21.684 -33.064 1.00 48.31 296 ASN A C 1
ATOM 2171 O O . ASN A 1 296 ? 22.942 21.199 -33.832 1.00 47.24 296 ASN A O 1
ATOM 2176 N N . GLY A 1 297 ? 24.848 20.990 -32.654 1.00 46.79 297 GLY A N 1
ATOM 2177 C CA . GLY A 1 297 ? 24.953 19.590 -33.010 1.00 40.86 297 GLY A CA 1
ATOM 2178 C C . GLY A 1 297 ? 25.286 19.306 -34.456 1.00 43.01 297 GLY A C 1
ATOM 2179 O O . GLY A 1 297 ? 25.054 18.180 -34.926 1.00 41.45 297 GLY A O 1
ATOM 2180 N N . GLU A 1 298 ? 25.842 20.283 -35.177 1.00 45.61 298 GLU A N 1
ATOM 2181 C CA . GLU A 1 298 ? 26.316 20.087 -36.541 1.00 46.23 298 GLU A CA 1
ATOM 2182 C C . GLU A 1 298 ? 27.844 20.162 -36.574 1.00 42.90 298 GLU A C 1
ATOM 2183 O O . GLU A 1 298 ? 28.486 20.661 -35.642 1.00 41.61 298 GLU A O 1
ATOM 2189 N N . GLY A 1 299 ? 28.432 19.656 -37.663 1.00 38.56 299 GLY A N 1
ATOM 2190 C CA . GLY A 1 299 ? 29.867 19.729 -37.823 1.00 34.88 299 GLY A CA 1
ATOM 2191 C C . GLY A 1 299 ? 30.483 18.389 -38.207 1.00 43.54 299 GLY A C 1
ATOM 2192 O O . GLY A 1 299 ? 29.786 17.447 -38.619 1.00 39.04 299 GLY A O 1
ATOM 2193 N N . SER A 1 300 ? 31.814 18.315 -38.049 1.00 34.83 300 SER A N 1
ATOM 2194 C CA . SER A 1 300 ? 32.583 17.231 -38.664 1.00 38.68 300 SER A CA 1
ATOM 2195 C C . SER A 1 300 ? 32.225 15.863 -38.088 1.00 38.01 300 SER A C 1
ATOM 2196 O O . SER A 1 300 ? 32.257 14.867 -38.810 1.00 35.46 300 SER A O 1
ATOM 2199 N N . PHE A 1 301 ? 31.887 15.782 -36.802 1.00 35.75 301 PHE A N 1
ATOM 2200 C CA . PHE A 1 301 ? 31.441 14.499 -36.282 1.00 39.00 301 PHE A CA 1
ATOM 2201 C C . PHE A 1 301 ? 30.083 14.102 -36.855 1.00 39.50 301 PHE A C 1
ATOM 2202 O O . PHE A 1 301 ? 29.793 12.906 -36.985 1.00 37.89 301 PHE A O 1
ATOM 2210 N N . LYS A 1 302 ? 29.238 15.080 -37.196 1.00 42.77 302 LYS A N 1
ATOM 2211 C CA . LYS A 1 302 ? 27.979 14.733 -37.840 1.00 42.19 302 LYS A CA 1
ATOM 2212 C C . LYS A 1 302 ? 28.220 14.272 -39.265 1.00 41.55 302 LYS A C 1
ATOM 2213 O O . LYS A 1 302 ? 27.612 13.297 -39.715 1.00 44.16 302 LYS A O 1
ATOM 2219 N N . GLU A 1 303 ? 29.126 14.936 -39.982 1.00 40.10 303 GLU A N 1
ATOM 2220 C CA . GLU A 1 303 ? 29.478 14.446 -41.310 1.00 47.68 303 GLU A CA 1
ATOM 2221 C C . GLU A 1 303 ? 29.951 12.996 -41.261 1.00 45.63 303 GLU A C 1
ATOM 2222 O O . GLU A 1 303 ? 29.688 12.223 -42.190 1.00 43.57 303 GLU A O 1
ATOM 2228 N N . TYR A 1 304 ? 30.615 12.605 -40.172 1.00 40.92 304 TYR A N 1
ATOM 2229 C CA . TYR A 1 304 ? 31.206 11.277 -40.087 1.00 47.55 304 TYR A CA 1
ATOM 2230 C C . TYR A 1 304 ? 30.122 10.214 -39.935 1.00 42.34 304 TYR A C 1
ATOM 2231 O O . TYR A 1 304 ? 30.120 9.208 -40.652 1.00 41.25 304 TYR A O 1
ATOM 2240 N N . ILE A 1 305 ? 29.192 10.438 -39.004 1.00 45.20 305 ILE A N 1
ATOM 2241 C CA . ILE A 1 305 ? 28.028 9.569 -38.844 1.00 42.26 305 ILE A CA 1
ATOM 2242 C C . ILE A 1 305 ? 27.272 9.456 -40.157 1.00 43.86 305 ILE A C 1
ATOM 2243 O O . ILE A 1 305 ? 26.939 8.356 -40.618 1.00 46.83 305 ILE A O 1
ATOM 2248 N N . LYS A 1 306 ? 27.000 10.594 -40.781 1.00 41.34 306 LYS A N 1
ATOM 2249 C CA . LYS A 1 306 ? 26.298 10.584 -42.054 1.00 45.93 306 LYS A CA 1
ATOM 2250 C C . LYS A 1 306 ? 27.009 9.695 -43.059 1.00 45.66 306 LYS A C 1
ATOM 2251 O O . LYS A 1 306 ? 26.371 8.916 -43.781 1.00 49.09 306 LYS A O 1
ATOM 2257 N N . LYS A 1 307 ? 28.341 9.755 -43.078 1.00 50.30 307 LYS A N 1
ATOM 2258 C CA . LYS A 1 307 ? 29.111 8.967 -44.031 1.00 42.42 307 LYS A CA 1
ATOM 2259 C C . LYS A 1 307 ? 29.108 7.483 -43.680 1.00 42.99 307 LYS A C 1
ATOM 2260 O O . LYS A 1 307 ? 29.200 6.642 -44.579 1.00 42.60 307 LYS A O 1
ATOM 2266 N N . LEU A 1 308 ? 29.023 7.140 -42.390 1.00 46.33 308 LEU A N 1
ATOM 2267 C CA . LEU A 1 308 ? 28.819 5.745 -42.010 1.00 41.08 308 LEU A CA 1
ATOM 2268 C C . LEU A 1 308 ? 27.526 5.209 -42.602 1.00 47.04 308 LEU A C 1
ATOM 2269 O O . LEU A 1 308 ? 27.491 4.093 -43.123 1.00 46.63 308 LEU A O 1
ATOM 2274 N N . VAL A 1 309 ? 26.444 5.992 -42.520 1.00 49.35 309 VAL A N 1
ATOM 2275 C CA . VAL A 1 309 ? 25.158 5.525 -43.027 1.00 43.06 309 VAL A CA 1
ATOM 2276 C C . VAL A 1 309 ? 25.218 5.370 -44.541 1.00 46.18 309 VAL A C 1
ATOM 2277 O O . VAL A 1 309 ? 24.796 4.341 -45.093 1.00 47.50 309 VAL A O 1
ATOM 2281 N N . ILE A 1 310 ? 25.765 6.377 -45.231 1.00 49.07 310 ILE A N 1
ATOM 2282 C CA . ILE A 1 310 ? 25.957 6.279 -46.678 1.00 51.88 310 ILE A CA 1
ATOM 2283 C C . ILE A 1 310 ? 26.732 5.014 -47.025 1.00 52.43 310 ILE A C 1
ATOM 2284 O O . ILE A 1 310 ? 26.370 4.265 -47.941 1.00 54.03 310 ILE A O 1
ATOM 2289 N N . ASN A 1 311 ? 27.805 4.746 -46.287 1.00 51.70 311 ASN A N 1
ATOM 2290 C CA . ASN A 1 311 ? 28.609 3.582 -46.633 1.00 51.70 311 ASN A CA 1
ATOM 2291 C C . ASN A 1 311 ? 27.862 2.284 -46.336 1.00 54.34 311 ASN A C 1
ATOM 2292 O O . ASN A 1 311 ? 28.009 1.301 -47.074 1.00 54.36 311 ASN A O 1
ATOM 2297 N N . SER A 1 312 ? 27.044 2.268 -45.278 1.00 50.35 312 SER A N 1
ATOM 2298 C CA . SER A 1 312 ? 26.177 1.123 -45.023 1.00 51.53 312 SER A CA 1
ATOM 2299 C C . SER A 1 312 ? 25.230 0.876 -46.194 1.00 51.58 312 SER A C 1
ATOM 2300 O O . SER A 1 312 ? 25.065 -0.263 -46.653 1.00 50.23 312 SER A O 1
ATOM 2303 N N . ALA A 1 313 ? 24.577 1.938 -46.671 1.00 53.35 313 ALA A N 1
ATOM 2304 C CA . ALA A 1 313 ? 23.663 1.806 -47.801 1.00 54.59 313 ALA A CA 1
ATOM 2305 C C . ALA A 1 313 ? 24.412 1.425 -49.067 1.00 57.89 313 ALA A C 1
ATOM 2306 O O . ALA A 1 313 ? 23.925 0.610 -49.864 1.00 58.91 313 ALA A O 1
ATOM 2308 N N . GLN A 1 314 ? 25.602 2.000 -49.262 1.00 53.15 314 GLN A N 1
ATOM 2309 C CA . GLN A 1 314 ? 26.397 1.685 -50.444 1.00 58.15 314 GLN A CA 1
ATOM 2310 C C . GLN A 1 314 ? 26.724 0.200 -50.511 1.00 60.91 314 GLN A C 1
ATOM 2311 O O . GLN A 1 314 ? 26.695 -0.398 -51.592 1.00 63.91 314 GLN A O 1
ATOM 2317 N N . LYS A 1 315 ? 27.034 -0.413 -49.367 1.00 60.19 315 LYS A N 1
ATOM 2318 C CA . LYS A 1 315 ? 27.304 -1.849 -49.354 1.00 64.06 315 LYS A CA 1
ATOM 2319 C C . LYS A 1 315 ? 26.065 -2.640 -49.751 1.00 66.28 315 LYS A C 1
ATOM 2320 O O . LYS A 1 315 ? 26.149 -3.593 -50.534 1.00 67.99 315 LYS A O 1
ATOM 2326 N N . GLU A 1 316 ? 24.902 -2.258 -49.215 1.00 65.26 316 GLU A N 1
ATOM 2327 C CA . GLU A 1 316 ? 23.657 -2.926 -49.580 1.00 63.50 316 GLU A CA 1
ATOM 2328 C C . GLU A 1 316 ? 23.306 -2.677 -51.044 1.00 66.77 316 GLU A C 1
ATOM 2329 O O . GLU A 1 316 ? 22.838 -3.590 -51.734 1.00 71.28 316 GLU A O 1
ATOM 2335 N N . LEU A 1 317 ? 23.534 -1.450 -51.538 1.00 64.77 317 LEU A N 1
ATOM 2336 C CA . LEU A 1 317 ? 23.336 -1.168 -52.958 1.00 67.19 317 LEU A CA 1
ATOM 2337 C C . LEU A 1 317 ? 24.271 -2.001 -53.825 1.00 75.44 317 LEU A C 1
ATOM 2338 O O . LEU A 1 317 ? 23.923 -2.347 -54.959 1.00 79.48 317 LEU A O 1
ATOM 2343 N N . ASP A 1 318 ? 25.473 -2.301 -53.325 1.00 74.73 318 ASP A N 1
ATOM 2344 C CA . ASP A 1 318 ? 26.436 -3.054 -54.118 1.00 74.40 318 ASP A CA 1
ATOM 2345 C C . ASP A 1 318 ? 25.866 -4.406 -54.515 1.00 79.29 318 ASP A C 1
ATOM 2346 O O . ASP A 1 318 ? 26.034 -4.850 -55.658 1.00 86.30 318 ASP A O 1
ATOM 2351 N N . LEU A 1 319 ? 25.161 -5.063 -53.592 1.00 80.02 319 LEU A N 1
ATOM 2352 C CA . LEU A 1 319 ? 24.530 -6.344 -53.899 1.00 80.33 319 LEU A CA 1
ATOM 2353 C C . LEU A 1 319 ? 23.431 -6.174 -54.941 1.00 80.93 319 LEU A C 1
ATOM 2354 O O . LEU A 1 319 ? 23.502 -6.735 -56.039 1.00 83.95 319 LEU A O 1
ATOM 2359 N N . CYS A 1 320 ? 22.406 -5.389 -54.606 1.00 84.22 320 CYS A N 1
ATOM 2360 C CA . CYS A 1 320 ? 21.296 -5.112 -55.514 1.00 90.24 320 CYS A CA 1
ATOM 2361 C C . CYS A 1 320 ? 21.753 -4.716 -56.919 1.00 94.29 320 CYS A C 1
ATOM 2362 O O . CYS A 1 320 ? 21.089 -5.061 -57.904 1.00 94.49 320 CYS A O 1
ATOM 2365 N N . SER A 1 321 ? 22.839 -3.957 -57.018 1.00 92.83 321 SER A N 1
ATOM 2366 C CA . SER A 1 321 ? 23.267 -3.474 -58.353 1.00 93.45 321 SER A CA 1
ATOM 2367 C C . SER A 1 321 ? 23.683 -4.674 -59.203 1.00 97.26 321 SER A C 1
ATOM 2368 O O . SER A 1 321 ? 23.158 -4.816 -60.321 1.00 102.05 321 SER A O 1
ATOM 2371 N N . THR A 1 322 ? 24.577 -5.507 -58.671 1.00 94.11 322 THR A N 1
ATOM 2372 C CA . THR A 1 322 ? 25.066 -6.687 -59.422 1.00 94.10 322 THR A CA 1
ATOM 2373 C C . THR A 1 322 ? 23.884 -7.598 -59.737 1.00 96.52 322 THR A C 1
ATOM 2374 O O . THR A 1 322 ? 23.711 -7.964 -60.906 1.00 100.46 322 THR A O 1
ATOM 2378 N N . TYR A 1 323 ? 23.088 -7.915 -58.727 1.00 96.49 323 TYR A N 1
ATOM 2379 C CA . TYR A 1 323 ? 21.906 -8.792 -58.900 1.00 99.16 323 TYR A CA 1
ATOM 2380 C C . TYR A 1 323 ? 21.058 -8.321 -60.074 1.00 101.23 323 TYR A C 1
ATOM 2381 O O . TYR A 1 323 ? 20.366 -9.153 -60.666 1.00 100.55 323 TYR A O 1
ATOM 2390 N N . LYS A 1 324 ? 21.103 -7.028 -60.379 1.00 102.99 324 LYS A N 1
ATOM 2391 C CA . LYS A 1 324 ? 20.216 -6.477 -61.432 1.00 103.08 324 LYS A CA 1
ATOM 2392 C C . LYS A 1 324 ? 20.887 -6.655 -62.790 1.00 102.57 324 LYS A C 1
ATOM 2393 O O . LYS A 1 324 ? 20.175 -6.908 -63.748 1.00 107.31 324 LYS A O 1
ATOM 2399 N N . ILE A 1 325 ? 22.204 -6.508 -62.861 1.00 100.48 325 ILE A N 1
ATOM 2400 C CA . ILE A 1 325 ? 22.867 -6.623 -64.189 1.00 101.85 325 ILE A CA 1
ATOM 2401 C C . ILE A 1 325 ? 22.267 -7.873 -64.831 1.00 103.04 325 ILE A C 1
ATOM 2402 O O . ILE A 1 325 ? 22.095 -7.892 -66.060 1.00 99.28 325 ILE A O 1
ATOM 2407 N N . ILE A 1 326 ? 21.959 -8.878 -64.011 1.00 104.02 326 ILE A N 1
ATOM 2408 C CA . ILE A 1 326 ? 21.261 -10.088 -64.524 1.00 100.69 326 ILE A CA 1
ATOM 2409 C C . ILE A 1 326 ? 19.785 -9.895 -64.200 1.00 105.47 326 ILE A C 1
ATOM 2410 O O . ILE A 1 326 ? 19.500 -9.339 -63.127 1.00 107.08 326 ILE A O 1
ATOM 2415 N N . ASP A 1 327 ? 18.870 -10.251 -65.101 1.00 106.82 327 ASP A N 1
ATOM 2416 C CA . ASP A 1 327 ? 17.412 -10.072 -64.857 1.00 106.69 327 ASP A CA 1
ATOM 2417 C C . ASP A 1 327 ? 17.035 -8.594 -64.957 1.00 107.08 327 ASP A C 1
ATOM 2418 O O . ASP A 1 327 ? 16.234 -8.266 -65.850 1.00 106.19 327 ASP A O 1
ATOM 2423 N N . ASN A 1 328 ? 17.547 -7.753 -64.051 1.00 109.73 328 ASN A N 1
ATOM 2424 C CA . ASN A 1 328 ? 17.290 -6.284 -64.098 1.00 109.34 328 ASN A CA 1
ATOM 2425 C C . ASN A 1 328 ? 15.845 -5.979 -63.700 1.00 107.63 328 ASN A C 1
ATOM 2426 O O . ASN A 1 328 ? 15.598 -4.872 -63.197 1.00 103.56 328 ASN A O 1
ATOM 2431 N N . ALA A 1 329 ? 14.930 -6.915 -63.945 1.00 109.60 329 ALA A N 1
ATOM 2432 C CA . ALA A 1 329 ? 13.514 -6.720 -63.571 1.00 105.54 329 ALA A CA 1
ATOM 2433 C C . ALA A 1 329 ? 13.328 -7.156 -62.123 1.00 104.58 329 ALA A C 1
ATOM 2434 O O . ALA A 1 329 ? 12.175 -7.208 -61.671 1.00 101.88 329 ALA A O 1
ATOM 2436 N N . ALA A 1 330 ? 14.429 -7.437 -61.430 1.00 107.11 330 ALA A N 1
ATOM 2437 C CA . ALA A 1 330 ? 14.327 -7.973 -60.057 1.00 102.80 330 ALA A CA 1
ATOM 2438 C C . ALA A 1 330 ? 14.259 -6.845 -59.035 1.00 103.94 330 ALA A C 1
ATOM 2439 O O . ALA A 1 330 ? 14.646 -5.719 -59.371 1.00 102.68 330 ALA A O 1
ATOM 2441 N N . VAL A 1 331 ? 13.735 -7.139 -57.849 1.00 103.39 331 VAL A N 1
ATOM 2442 C CA . VAL A 1 331 ? 13.767 -6.142 -56.747 1.00 99.28 331 VAL A CA 1
ATOM 2443 C C . VAL A 1 331 ? 14.735 -6.733 -55.733 1.00 99.76 331 VAL A C 1
ATOM 2444 O O . VAL A 1 331 ? 14.733 -7.963 -55.582 1.00 98.80 331 VAL A O 1
ATOM 2448 N N . CYS A 1 332 ? 15.509 -5.898 -55.055 1.00 96.28 332 CYS A N 1
ATOM 2449 C CA . CYS A 1 332 ? 16.574 -6.427 -54.178 1.00 91.95 332 CYS A CA 1
ATOM 2450 C C . CYS A 1 332 ? 16.206 -6.380 -52.703 1.00 90.82 332 CYS A C 1
ATOM 2451 O O . CYS A 1 332 ? 15.122 -5.869 -52.376 1.00 86.27 332 CYS A O 1
ATOM 2454 N N . GLY A 1 333 ? 17.087 -6.917 -51.851 1.00 87.41 333 GLY A N 1
ATOM 2455 C CA . GLY A 1 333 ? 16.850 -6.812 -50.405 1.00 86.28 333 GLY A CA 1
ATOM 2456 C C . GLY A 1 333 ? 16.808 -5.363 -49.964 1.00 87.66 333 GLY A C 1
ATOM 2457 O O . GLY A 1 333 ? 17.550 -4.546 -50.546 1.00 78.11 333 GLY A O 1
ATOM 2458 N N . SER A 1 334 ? 15.956 -5.059 -48.984 1.00 84.77 334 SER A N 1
ATOM 2459 C CA . SER A 1 334 ? 15.883 -3.686 -48.431 1.00 80.20 334 SER A CA 1
ATOM 2460 C C . SER A 1 334 ? 15.337 -2.739 -49.492 1.00 78.38 334 SER A C 1
ATOM 2461 O O . SER A 1 334 ? 15.209 -1.541 -49.200 1.00 73.62 334 SER A O 1
ATOM 2464 N N . LYS A 1 335 ? 15.013 -3.264 -50.670 1.00 74.48 335 LYS A N 1
ATOM 2465 C CA . LYS A 1 335 ? 14.587 -2.340 -51.713 1.00 74.92 335 LYS A CA 1
ATOM 2466 C C . LYS A 1 335 ? 15.427 -1.066 -51.660 1.00 72.32 335 LYS A C 1
ATOM 2467 O O . LYS A 1 335 ? 1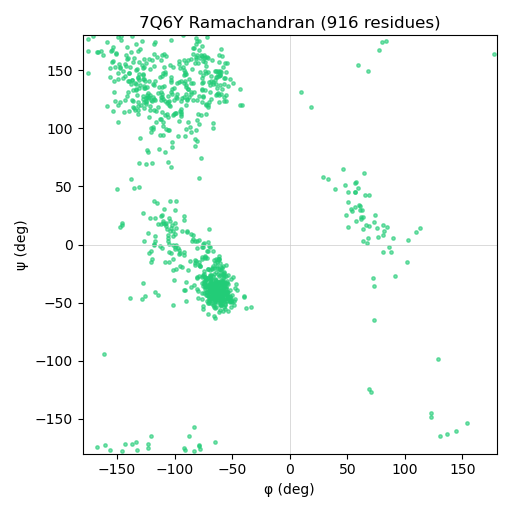4.917 0.058 -51.666 1.00 66.46 335 LYS A O 1
ATOM 2473 N N . ILE A 1 336 ? 16.744 -1.265 -51.579 1.00 70.21 336 ILE A N 1
ATOM 2474 C CA . ILE A 1 336 ? 17.655 -0.162 -51.306 1.00 70.01 336 ILE A CA 1
ATOM 2475 C C . ILE A 1 336 ? 17.619 0.851 -52.441 1.00 65.98 336 ILE A C 1
ATOM 2476 O O . ILE A 1 336 ? 17.690 2.064 -52.212 1.00 61.08 336 ILE A O 1
ATOM 2481 N N . ASP A 1 337 ? 17.388 0.344 -53.652 1.00 70.08 337 ASP A N 1
ATOM 2482 C CA . ASP A 1 337 ? 17.348 1.202 -54.863 1.00 71.81 337 ASP A CA 1
ATOM 2483 C C . ASP A 1 337 ? 16.043 1.991 -54.908 1.00 73.32 337 ASP A C 1
ATOM 2484 O O . ASP A 1 337 ? 15.857 2.754 -55.858 1.00 76.67 337 ASP A O 1
ATOM 2489 N N . GLU A 1 338 ? 15.186 1.810 -53.914 1.00 70.70 338 GLU A N 1
ATOM 2490 C CA . GLU A 1 338 ? 13.913 2.506 -53.881 1.00 68.02 338 GLU A CA 1
ATOM 2491 C C . GLU A 1 338 ? 13.763 3.429 -52.676 1.00 62.26 338 GLU A C 1
ATOM 2492 O O . GLU A 1 338 ? 12.723 4.087 -52.547 1.00 65.69 338 GLU A O 1
ATOM 2498 N N . GLN A 1 339 ? 14.765 3.509 -51.800 1.00 61.68 339 GLN A N 1
ATOM 2499 C CA . GLN A 1 339 ? 14.711 4.423 -50.662 1.00 62.06 339 GLN A CA 1
ATOM 2500 C C . GLN A 1 339 ? 14.855 5.862 -51.141 1.00 56.48 339 GLN A C 1
ATOM 2501 O O . GLN A 1 339 ? 15.888 6.232 -51.715 1.00 59.39 339 GLN A O 1
ATOM 2507 N N . GLU A 1 340 ? 13.818 6.672 -50.897 1.00 56.39 340 GLU A N 1
ATOM 2508 C CA . GLU A 1 340 ? 13.780 8.033 -51.438 1.00 60.58 340 GLU A CA 1
ATOM 2509 C C . GLU A 1 340 ? 14.857 8.926 -50.827 1.00 57.55 340 GLU A C 1
ATOM 2510 O O . GLU A 1 340 ? 15.445 9.762 -51.523 1.00 60.74 340 GLU A O 1
ATOM 2516 N N . TYR A 1 341 ? 15.127 8.768 -49.533 1.00 56.75 341 TYR A N 1
ATOM 2517 C CA . TYR A 1 341 ? 16.073 9.607 -48.810 1.00 55.69 341 TYR A CA 1
ATOM 2518 C C . TYR A 1 341 ? 17.528 9.374 -49.228 1.00 57.99 341 TYR A C 1
ATOM 2519 O O . TYR A 1 341 ? 18.417 10.073 -48.722 1.00 55.01 341 TYR A O 1
ATOM 2528 N N . LEU A 1 342 ? 17.802 8.436 -50.132 1.00 56.70 342 LEU A N 1
ATOM 2529 C CA . LEU A 1 342 ? 19.152 8.219 -50.639 1.00 53.62 342 LEU A CA 1
ATOM 2530 C C . LEU A 1 342 ? 19.277 8.840 -52.017 1.00 57.47 342 LEU A C 1
ATOM 2531 O O . LEU A 1 342 ? 18.401 8.659 -52.865 1.00 63.21 342 LEU A O 1
ATOM 2536 N N . SER A 1 343 ? 20.363 9.565 -52.236 1.00 64.32 343 SER A N 1
ATOM 2537 C CA . SER A 1 343 ? 20.674 10.153 -53.532 1.00 69.13 343 SER A CA 1
ATOM 2538 C C . SER A 1 343 ? 21.618 9.201 -54.251 1.00 71.53 343 SER A C 1
ATOM 2539 O O . SER A 1 343 ? 22.797 9.104 -53.896 1.00 67.86 343 SER A O 1
ATOM 2542 N N . ILE A 1 344 ? 21.102 8.492 -55.250 1.00 73.60 344 ILE A N 1
ATOM 2543 C CA . ILE A 1 344 ? 21.891 7.535 -56.014 1.00 74.15 344 ILE A CA 1
ATOM 2544 C C . ILE A 1 344 ? 22.124 8.108 -57.401 1.00 85.58 344 ILE A C 1
ATOM 2545 O O . ILE A 1 344 ? 21.168 8.375 -58.138 1.00 90.38 344 ILE A O 1
ATOM 2550 N N . GLU A 1 345 ? 23.398 8.217 -57.762 1.00 89.40 345 GLU A N 1
ATOM 2551 C CA . GLU A 1 345 ? 23.766 8.648 -59.126 1.00 89.60 345 GLU A CA 1
ATOM 2552 C C . GLU A 1 345 ? 24.857 7.683 -59.580 1.00 92.57 345 GLU A C 1
ATOM 2553 O O . GLU A 1 345 ? 25.909 7.651 -58.922 1.00 90.62 345 GLU A O 1
ATOM 2559 N N . ASP A 1 346 ? 24.588 6.897 -60.622 1.00 96.01 346 ASP A N 1
ATOM 2560 C CA . ASP A 1 346 ? 25.597 5.948 -61.152 1.00 91.68 346 ASP A CA 1
ATOM 2561 C C . ASP A 1 346 ? 25.900 4.908 -60.083 1.00 93.07 346 ASP A C 1
ATOM 2562 O O . ASP A 1 346 ? 27.051 4.862 -59.628 1.00 94.27 346 ASP A O 1
ATOM 2567 N N . GLU A 1 347 ? 24.900 4.132 -59.681 1.00 92.35 347 GLU A N 1
ATOM 2568 C CA . GLU A 1 347 ? 25.139 3.034 -58.710 1.00 89.01 347 GLU A CA 1
ATOM 2569 C C . GLU A 1 347 ? 25.914 3.538 -57.481 1.00 83.08 347 GLU A C 1
ATOM 2570 O O . GLU A 1 347 ? 26.410 2.685 -56.731 1.00 80.21 347 GLU A O 1
ATOM 2576 N N . LYS A 1 348 ? 26.000 4.853 -57.262 1.00 79.78 348 LYS A N 1
ATOM 2577 C CA . LYS A 1 348 ? 26.775 5.329 -56.125 1.00 77.08 348 LYS A CA 1
ATOM 2578 C C . LYS A 1 348 ? 25.904 6.201 -55.225 1.00 75.48 348 LYS A C 1
ATOM 2579 O O . LYS A 1 348 ? 25.288 7.164 -55.694 1.00 74.39 348 LYS A O 1
ATOM 2585 N N . VAL A 1 349 ? 25.861 5.875 -53.934 1.00 71.75 349 VAL A N 1
ATOM 2586 C CA . VAL A 1 349 ? 25.177 6.728 -52.964 1.00 65.04 349 VAL A CA 1
ATOM 2587 C C . VAL A 1 349 ? 26.042 7.974 -52.751 1.00 62.03 349 VAL A C 1
ATOM 2588 O O . VAL A 1 349 ? 27.140 7.894 -52.193 1.00 57.16 349 VAL A O 1
ATOM 2592 N N . VAL A 1 350 ? 25.559 9.131 -53.198 1.00 62.84 350 VAL A N 1
ATOM 2593 C CA . VAL A 1 350 ? 26.402 10.325 -53.228 1.00 63.15 350 VAL A CA 1
ATOM 2594 C C . VAL A 1 350 ? 26.101 11.232 -52.038 1.00 57.56 350 VAL A C 1
ATOM 2595 O O . VAL A 1 350 ? 26.980 11.950 -51.550 1.00 59.75 350 VAL A O 1
ATOM 2599 N N . ASP A 1 351 ? 24.861 11.208 -51.565 1.00 58.32 351 ASP A N 1
ATOM 2600 C CA . ASP A 1 351 ? 24.452 11.969 -50.393 1.00 57.61 351 ASP A CA 1
ATOM 2601 C C . ASP A 1 351 ? 23.222 11.282 -49.811 1.00 55.25 351 ASP A C 1
ATOM 2602 O O . ASP A 1 351 ? 22.782 10.237 -50.300 1.00 56.54 351 ASP A O 1
ATOM 2607 N N . ILE A 1 352 ? 22.666 11.877 -48.758 1.00 52.99 352 ILE A N 1
ATOM 2608 C CA . ILE A 1 352 ? 21.489 11.313 -48.108 1.00 54.16 352 ILE A CA 1
ATOM 2609 C C . ILE A 1 352 ? 20.692 12.441 -47.454 1.00 52.39 352 ILE A C 1
ATOM 2610 O O . ILE A 1 352 ? 21.247 13.285 -46.746 1.00 51.73 352 ILE A O 1
ATOM 2615 N N . ASN A 1 353 ? 19.390 12.467 -47.703 1.00 51.91 353 ASN A N 1
ATOM 2616 C CA . ASN A 1 353 ? 18.490 13.322 -46.932 1.00 54.02 353 ASN A CA 1
ATOM 2617 C C . ASN A 1 353 ? 18.455 12.797 -45.499 1.00 53.09 353 ASN A C 1
ATOM 2618 O O . ASN A 1 353 ? 17.770 11.816 -45.201 1.00 52.63 353 ASN A O 1
ATOM 2623 N N . TRP A 1 354 ? 19.217 13.445 -44.607 1.00 50.62 354 TRP A N 1
ATOM 2624 C CA . TRP A 1 354 ? 19.299 12.983 -43.225 1.00 44.28 354 TRP A CA 1
ATOM 2625 C C . TRP A 1 354 ? 17.939 13.038 -42.547 1.00 48.38 354 TRP A C 1
ATOM 2626 O O . TRP A 1 354 ? 17.590 12.154 -41.754 1.00 45.81 354 TRP A O 1
ATOM 2637 N N . ASP A 1 355 ? 17.159 14.076 -42.845 1.00 49.83 355 ASP A N 1
ATOM 2638 C CA . ASP A 1 355 ? 15.831 14.191 -42.263 1.00 51.38 355 ASP A CA 1
ATOM 2639 C C . ASP A 1 355 ? 14.961 13.006 -42.654 1.00 43.19 355 ASP A C 1
ATOM 2640 O O . ASP A 1 355 ? 14.260 12.436 -41.811 1.00 42.55 355 ASP A O 1
ATOM 2645 N N . GLY A 1 356 ? 15.011 12.606 -43.925 1.00 45.31 356 GLY A N 1
ATOM 2646 C CA . GLY A 1 356 ? 14.228 11.463 -44.362 1.00 48.08 356 GLY A CA 1
ATOM 2647 C C . GLY A 1 356 ? 14.719 10.143 -43.787 1.00 49.65 356 GLY A C 1
ATOM 2648 O O . GLY A 1 356 ? 13.916 9.258 -43.469 1.00 46.36 356 GLY A O 1
ATOM 2649 N N . PHE A 1 357 ? 16.040 9.982 -43.652 1.00 46.73 357 PHE A N 1
ATOM 2650 C CA . PHE A 1 357 ? 16.557 8.764 -43.034 1.00 45.73 357 PHE A CA 1
ATOM 2651 C C . PHE A 1 357 ? 16.020 8.612 -41.616 1.00 42.85 357 PHE A C 1
ATOM 2652 O O . PHE A 1 357 ? 15.564 7.528 -41.218 1.00 43.17 357 PHE A O 1
ATOM 2660 N N . ILE A 1 358 ? 16.081 9.692 -40.835 1.00 39.65 358 ILE A N 1
ATOM 2661 C CA . ILE A 1 358 ? 15.588 9.652 -39.460 1.00 38.79 358 ILE A CA 1
ATOM 2662 C C . ILE A 1 358 ? 14.088 9.411 -39.444 1.00 42.62 358 ILE A C 1
ATOM 2663 O O . ILE A 1 358 ? 13.576 8.655 -38.615 1.00 42.42 358 ILE A O 1
ATOM 2668 N N . LYS A 1 359 ? 13.360 10.041 -40.368 1.00 42.89 359 LYS A N 1
ATOM 2669 C CA . LYS A 1 359 ? 11.930 9.790 -40.458 1.00 48.41 359 LYS A CA 1
ATOM 2670 C C . LYS A 1 359 ? 11.642 8.331 -40.816 1.00 45.72 359 LYS A C 1
ATOM 2671 O O . LYS A 1 359 ? 10.651 7.756 -40.349 1.00 43.57 359 LYS A O 1
ATOM 2677 N N . LYS A 1 360 ? 12.505 7.706 -41.616 1.00 45.91 360 LYS A N 1
ATOM 2678 C CA . LYS A 1 360 ? 12.303 6.295 -41.933 1.00 46.91 360 LYS A CA 1
ATOM 2679 C C . LYS A 1 360 ? 12.475 5.415 -40.699 1.00 42.58 360 LYS A C 1
ATOM 2680 O O . LYS A 1 360 ? 11.598 4.612 -40.374 1.00 49.04 360 LYS A O 1
ATOM 2686 N N . ILE A 1 361 ? 13.591 5.553 -39.987 1.00 44.20 361 ILE A N 1
ATOM 2687 C CA . ILE A 1 361 ? 13.831 4.630 -38.880 1.00 41.44 361 ILE A CA 1
ATOM 2688 C C . ILE A 1 361 ? 12.929 4.957 -37.688 1.00 40.43 361 ILE A C 1
ATOM 2689 O O . ILE A 1 361 ? 12.503 4.045 -36.966 1.00 42.69 361 ILE A O 1
ATOM 2694 N N . THR A 1 362 ? 12.627 6.245 -37.472 1.00 39.07 362 THR A N 1
ATOM 2695 C CA . THR A 1 362 ? 11.779 6.777 -36.399 1.00 41.90 362 THR A CA 1
ATOM 2696 C C . THR A 1 362 ? 12.376 6.625 -35.008 1.00 38.39 362 THR A C 1
ATOM 2697 O O . THR A 1 362 ? 13.093 5.664 -34.721 1.00 39.58 362 THR A O 1
ATOM 2701 N N . ARG A 1 363 ? 12.041 7.567 -34.133 1.00 42.51 363 ARG A N 1
ATOM 2702 C CA . ARG A 1 363 ? 12.394 7.474 -32.725 1.00 40.63 363 ARG A CA 1
ATOM 2703 C C . ARG A 1 363 ? 11.751 6.244 -32.095 1.00 40.74 363 ARG A C 1
ATOM 2704 O O . ARG A 1 363 ? 10.657 5.813 -32.477 1.00 42.74 363 ARG A O 1
ATOM 2712 N N . MET A 1 364 ? 12.433 5.685 -31.116 1.00 36.47 364 MET A N 1
ATOM 2713 C CA . MET A 1 364 ? 11.919 4.566 -30.356 1.00 38.78 364 MET A CA 1
ATOM 2714 C C . MET A 1 364 ? 11.665 4.906 -28.897 1.00 40.74 364 MET A C 1
ATOM 2715 O O . MET A 1 364 ? 10.639 4.506 -28.345 1.00 41.02 364 MET A O 1
ATOM 2720 N N . LYS A 1 365 ? 12.571 5.626 -28.244 1.00 41.47 365 LYS A N 1
ATOM 2721 C CA . LYS A 1 365 ? 12.474 5.878 -26.814 1.00 45.84 365 LYS A CA 1
ATOM 2722 C C . LYS A 1 365 ? 12.132 7.339 -26.560 1.00 43.80 365 LYS A C 1
ATOM 2723 O O . LYS A 1 365 ? 12.457 8.219 -27.365 1.00 41.08 365 LYS A O 1
ATOM 2729 N N . VAL A 1 366 ? 11.473 7.591 -25.427 1.00 47.45 366 VAL A N 1
ATOM 2730 C CA . VAL A 1 366 ? 11.110 8.955 -25.050 1.00 43.64 366 VAL A CA 1
ATOM 2731 C C . VAL A 1 366 ? 12.341 9.628 -24.470 1.00 47.14 366 VAL A C 1
ATOM 2732 O O . VAL A 1 366 ? 13.385 8.990 -24.282 1.00 45.20 366 VAL A O 1
ATOM 2736 N N . ALA A 1 367 ? 12.216 10.925 -24.161 1.00 46.82 367 ALA A N 1
ATOM 2737 C CA . ALA A 1 367 ? 13.293 11.717 -23.594 1.00 43.09 367 ALA A CA 1
ATOM 2738 C C . ALA A 1 367 ? 13.022 11.961 -22.125 1.00 43.65 367 ALA A C 1
ATOM 2739 O O . ALA A 1 367 ? 11.910 12.389 -21.775 1.00 46.91 367 ALA A O 1
ATOM 2741 N N . PRO A 1 368 ? 13.973 11.659 -21.224 1.00 37.68 368 PRO A N 1
ATOM 2742 C CA . PRO A 1 368 ? 15.246 10.972 -21.496 1.00 40.40 368 PRO A CA 1
ATOM 2743 C C . PRO A 1 368 ? 15.076 9.474 -21.789 1.00 43.30 368 PRO A C 1
ATOM 2744 O O . PRO A 1 368 ? 14.202 8.831 -21.216 1.00 38.98 368 PRO A O 1
ATOM 2748 N N . ALA A 1 369 ? 15.944 8.926 -22.639 1.00 45.02 369 ALA A N 1
ATOM 2749 C CA . ALA A 1 369 ? 15.821 7.541 -23.076 1.00 42.70 369 ALA A CA 1
ATOM 2750 C C . ALA A 1 369 ? 16.406 6.534 -22.093 1.00 40.92 369 ALA A C 1
ATOM 2751 O O . ALA A 1 369 ? 16.064 5.350 -22.171 1.00 40.71 369 ALA A O 1
ATOM 2753 N N . PHE A 1 370 ? 17.254 6.963 -21.158 1.00 38.06 370 PHE A N 1
ATOM 2754 C CA . PHE A 1 370 ? 17.921 6.003 -20.294 1.00 37.92 370 PHE A CA 1
ATOM 2755 C C . PHE A 1 370 ? 17.785 6.305 -18.812 1.00 41.08 370 PHE A C 1
ATOM 2756 O O . PHE A 1 370 ? 17.537 5.390 -18.025 1.00 40.62 370 PHE A O 1
ATOM 2764 N N . ASP A 1 371 ? 18.005 7.552 -18.399 1.00 36.25 371 ASP A N 1
ATOM 2765 C CA . ASP A 1 371 ? 17.952 7.899 -16.979 1.00 39.65 371 ASP A CA 1
ATOM 2766 C C . ASP A 1 371 ? 16.610 8.592 -16.745 1.00 44.31 371 ASP A C 1
ATOM 2767 O O . ASP A 1 371 ? 16.496 9.814 -16.837 1.00 40.09 371 ASP A O 1
ATOM 2772 N N . ALA A 1 372 ? 15.592 7.788 -16.450 1.00 43.70 372 ALA A N 1
ATOM 2773 C CA . ALA A 1 372 ? 14.218 8.270 -16.362 1.00 47.72 372 ALA A CA 1
ATOM 2774 C C . ALA A 1 372 ? 14.053 9.255 -15.213 1.00 46.86 372 ALA A C 1
ATOM 2775 O O . ALA A 1 372 ? 14.617 9.075 -14.130 1.00 48.20 372 ALA A O 1
ATOM 2777 N N . LEU A 1 373 ? 13.253 10.298 -15.447 1.00 49.12 373 LEU A N 1
ATOM 2778 C CA . LEU A 1 373 ? 12.980 11.249 -14.375 1.00 48.70 373 LEU A CA 1
ATOM 2779 C C . LEU A 1 373 ? 12.164 10.618 -13.256 1.00 48.18 373 LEU A C 1
ATOM 2780 O O . LEU A 1 373 ? 12.197 11.123 -12.128 1.00 46.79 373 LEU A O 1
ATOM 2785 N N . ASP A 1 374 ? 11.455 9.520 -13.533 1.00 45.61 374 ASP A N 1
ATOM 2786 C CA . ASP A 1 374 ? 10.750 8.774 -12.498 1.00 49.31 374 ASP A CA 1
ATOM 2787 C C . ASP A 1 374 ? 11.466 7.485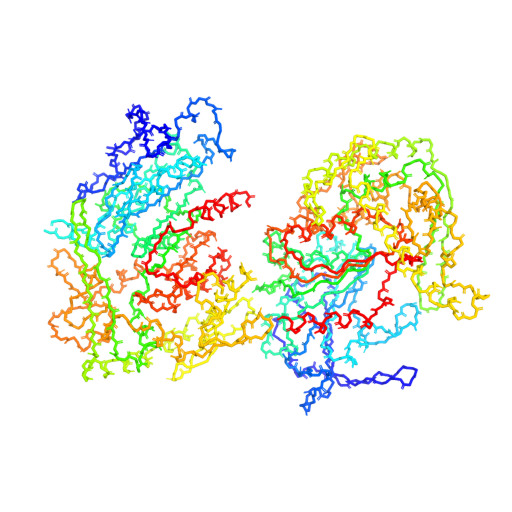 -12.091 1.00 53.68 374 ASP A C 1
ATOM 2788 O O . ASP A 1 374 ? 10.850 6.625 -11.459 1.00 53.19 374 ASP A O 1
ATOM 2793 N N . LEU A 1 375 ? 12.739 7.318 -12.465 1.00 50.19 375 LEU A N 1
ATOM 2794 C CA . LEU A 1 375 ? 13.560 6.198 -11.997 1.00 46.68 375 LEU A CA 1
ATOM 2795 C C . LEU A 1 375 ? 13.041 4.827 -12.435 1.00 45.24 375 LEU A C 1
ATOM 2796 O O . LEU A 1 375 ? 13.279 3.834 -11.748 1.00 48.83 375 LEU A O 1
ATOM 2801 N N . LYS A 1 376 ? 12.365 4.721 -13.578 1.00 48.61 376 LYS A N 1
ATOM 2802 C CA . LYS A 1 376 ? 11.716 3.467 -13.960 1.00 50.69 376 LYS A CA 1
ATOM 2803 C C . LYS A 1 376 ? 12.424 2.696 -15.073 1.00 51.49 376 LYS A C 1
ATOM 2804 O O . LYS A 1 376 ? 11.933 1.637 -15.476 1.00 53.19 376 LYS A O 1
ATOM 2810 N N . SER A 1 377 ? 13.567 3.163 -15.560 1.00 51.28 377 SER A N 1
ATOM 2811 C CA . SER A 1 377 ? 14.235 2.460 -16.648 1.00 46.29 377 SER A CA 1
ATOM 2812 C C . SER A 1 377 ? 15.040 1.276 -16.116 1.00 44.35 377 SER A C 1
ATOM 2813 O O . SER A 1 377 ? 15.340 1.202 -14.919 1.00 45.05 377 SER A O 1
ATOM 2816 N N . PRO A 1 378 ? 15.392 0.318 -16.987 1.00 45.26 378 PRO A N 1
ATOM 2817 C CA . PRO A 1 378 ? 16.241 -0.795 -16.524 1.00 47.44 378 PRO A CA 1
ATOM 2818 C C . PRO A 1 378 ? 17.616 -0.323 -16.107 1.00 42.98 378 PRO A C 1
ATOM 2819 O O . PRO A 1 378 ? 18.234 -0.916 -15.208 1.00 39.90 378 PRO A O 1
ATOM 2823 N N . GLU A 1 379 ? 18.098 0.753 -16.725 1.00 45.59 379 GLU A N 1
ATOM 2824 C CA . GLU A 1 379 ? 19.386 1.310 -16.334 1.00 49.33 379 GLU A CA 1
ATOM 2825 C C . GLU A 1 379 ? 19.300 1.974 -14.963 1.00 44.59 379 GLU A C 1
ATOM 2826 O O . GLU A 1 379 ? 20.236 1.866 -14.161 1.00 47.98 379 GLU A O 1
ATOM 2832 N N . ASN A 1 380 ? 18.163 2.609 -14.652 1.00 42.97 380 ASN A N 1
ATOM 2833 C CA . ASN A 1 380 ? 17.965 3.141 -13.303 1.00 44.52 380 ASN A CA 1
ATOM 2834 C C . ASN A 1 380 ? 18.059 2.040 -12.246 1.00 43.62 380 ASN A C 1
ATOM 2835 O O . ASN A 1 380 ? 18.669 2.235 -11.187 1.00 44.54 380 ASN A O 1
ATOM 2840 N N . GLU A 1 381 ? 17.441 0.883 -12.501 1.00 42.79 381 GLU A N 1
ATOM 2841 C CA . GLU A 1 381 ? 17.516 -0.220 -11.536 1.00 51.85 381 GLU A CA 1
ATOM 2842 C C . GLU A 1 381 ? 18.917 -0.828 -11.472 1.00 45.84 381 GLU A C 1
ATOM 2843 O O . GLU A 1 381 ? 19.390 -1.204 -10.391 1.00 42.59 381 GLU A O 1
ATOM 2849 N N . GLU A 1 382 ? 19.584 -0.962 -12.617 1.00 44.79 382 GLU A N 1
ATOM 2850 C CA . GLU A 1 382 ? 20.949 -1.483 -12.601 1.00 44.80 382 GLU A CA 1
ATOM 2851 C C . GLU A 1 382 ? 21.868 -0.628 -11.736 1.00 46.92 382 GLU A C 1
ATOM 2852 O O . GLU A 1 382 ? 22.804 -1.150 -11.120 1.00 44.65 382 GLU A O 1
ATOM 2858 N N . PHE A 1 383 ? 21.611 0.679 -11.648 1.00 46.85 383 PHE A N 1
ATOM 2859 C CA . PHE A 1 383 ? 22.426 1.541 -10.798 1.00 46.01 383 PHE A CA 1
ATOM 2860 C C . PHE A 1 383 ? 21.852 1.728 -9.390 1.00 49.40 383 PHE A C 1
ATOM 2861 O O . PHE A 1 383 ? 22.344 2.581 -8.646 1.00 51.76 383 PHE A O 1
ATOM 2869 N N . GLY A 1 384 ? 20.846 0.943 -9.004 1.00 46.90 384 GLY A N 1
ATOM 2870 C CA . GLY A 1 384 ? 20.450 0.820 -7.615 1.00 49.58 384 GLY A CA 1
ATOM 2871 C C . GLY A 1 384 ? 21.544 0.181 -6.769 1.00 54.58 384 GLY A C 1
ATOM 2872 O O . GLY A 1 384 ? 22.684 -0.005 -7.194 1.00 52.69 384 GLY A O 1
ATOM 2873 N N . THR A 1 385 ? 21.180 -0.158 -5.532 1.00 59.38 385 THR A N 1
ATOM 2874 C CA . THR A 1 385 ? 22.131 -0.827 -4.648 1.00 60.52 385 THR A CA 1
ATOM 2875 C C . THR A 1 385 ? 21.507 -2.022 -3.940 1.00 60.79 385 THR A C 1
ATOM 2876 O O . THR A 1 385 ? 20.393 -2.443 -4.266 1.00 62.19 385 THR A O 1
ATOM 2880 N N . GLU A 1 386 ? 22.230 -2.565 -2.958 1.00 64.30 386 GLU A N 1
ATOM 2881 C CA . GLU A 1 386 ? 21.717 -3.644 -2.122 1.00 71.75 386 GLU A CA 1
ATOM 2882 C C . GLU A 1 386 ? 20.489 -3.229 -1.324 1.00 74.67 386 GLU A C 1
ATOM 2883 O O . GLU A 1 386 ? 19.826 -4.092 -0.741 1.00 77.32 386 GLU A O 1
ATOM 2889 N N . ALA A 1 387 ? 20.184 -1.948 -1.272 1.00 71.91 387 ALA A N 1
ATOM 2890 C CA . ALA A 1 387 ? 19.067 -1.440 -0.488 1.00 69.23 387 ALA A CA 1
ATOM 2891 C C . ALA A 1 387 ? 18.131 -0.566 -1.302 1.00 69.79 387 ALA A C 1
ATOM 2892 O O . ALA A 1 387 ? 16.923 -0.569 -1.051 1.00 70.82 387 ALA A O 1
ATOM 2894 N N . ILE A 1 388 ? 18.655 0.181 -2.273 1.00 67.33 388 ILE A N 1
ATOM 2895 C CA . ILE A 1 388 ? 17.872 1.141 -3.041 1.00 62.02 388 ILE A CA 1
ATOM 2896 C C . ILE A 1 388 ? 17.483 0.509 -4.367 1.00 59.74 388 ILE A C 1
ATOM 2897 O O . ILE A 1 388 ? 18.341 0.009 -5.103 1.00 63.56 388 ILE A O 1
ATOM 2902 N N . LYS A 1 389 ? 16.186 0.526 -4.668 1.00 54.35 389 LYS A N 1
ATOM 2903 C CA . LYS A 1 389 ? 15.708 -0.097 -5.893 1.00 57.14 389 LYS A CA 1
ATOM 2904 C C . LYS A 1 389 ? 16.370 0.526 -7.116 1.00 54.73 389 LYS A C 1
ATOM 2905 O O . LYS A 1 389 ? 16.816 -0.185 -8.020 1.00 57.21 389 LYS A O 1
ATOM 2911 N N . ALA A 1 390 ? 16.465 1.855 -7.156 1.00 53.35 390 ALA A N 1
ATOM 2912 C CA . ALA A 1 390 ? 16.969 2.531 -8.342 1.00 49.24 390 ALA A CA 1
ATOM 2913 C C . ALA A 1 390 ? 17.578 3.872 -7.960 1.00 53.09 390 ALA A C 1
ATOM 2914 O O . ALA A 1 390 ? 17.264 4.443 -6.910 1.00 52.77 390 ALA A O 1
ATOM 2916 N N . LYS A 1 391 ? 18.463 4.361 -8.841 1.00 51.48 391 LYS A N 1
ATOM 2917 C CA . LYS A 1 391 ? 19.139 5.649 -8.702 1.00 46.14 391 LYS A CA 1
ATOM 2918 C C . LYS A 1 391 ? 19.252 6.319 -10.065 1.00 45.35 391 LYS A C 1
ATOM 2919 O O . LYS A 1 391 ? 19.133 5.675 -11.110 1.00 41.94 391 LYS A O 1
ATOM 2925 N N . HIS A 1 392 ? 19.452 7.635 -10.041 1.00 45.26 392 HIS A N 1
ATOM 2926 C CA . HIS A 1 392 ? 19.842 8.371 -11.233 1.00 44.96 392 HIS A CA 1
ATOM 2927 C C . HIS A 1 392 ? 21.347 8.213 -11.467 1.00 44.24 392 HIS A C 1
ATOM 2928 O O . HIS A 1 392 ? 22.111 7.830 -10.569 1.00 44.75 392 HIS A O 1
ATOM 2935 N N . PHE A 1 393 ? 21.775 8.528 -12.698 1.00 38.16 393 PHE A N 1
ATOM 2936 C CA . PHE A 1 393 ? 23.190 8.406 -13.030 1.00 43.89 393 PHE A CA 1
ATOM 2937 C C . PHE A 1 393 ? 23.605 9.490 -14.015 1.00 46.35 393 PHE A C 1
ATOM 2938 O O . PHE A 1 393 ? 24.629 9.341 -14.685 1.00 42.81 393 PHE A O 1
ATOM 2946 N N . THR A 1 394 ? 22.831 10.559 -14.135 1.00 47.40 394 THR A N 1
ATOM 2947 C CA . THR A 1 394 ? 23.224 11.776 -14.832 1.00 45.89 394 THR A CA 1
ATOM 2948 C C . THR A 1 394 ? 22.886 12.979 -13.960 1.00 43.78 394 THR A C 1
ATOM 2949 O O . THR A 1 394 ? 21.934 12.944 -13.173 1.00 44.09 394 THR A O 1
ATOM 2953 N N . ALA A 1 395 ? 23.657 14.056 -14.123 1.00 46.90 395 ALA A N 1
ATOM 2954 C CA . ALA A 1 395 ? 23.357 15.291 -13.404 1.00 42.62 395 ALA A CA 1
ATOM 2955 C C . ALA A 1 395 ? 22.004 15.843 -13.818 1.00 47.56 395 ALA A C 1
ATOM 2956 O O . ALA A 1 395 ? 21.220 16.281 -12.969 1.00 53.68 395 ALA A O 1
ATOM 2958 N N . TYR A 1 396 ? 21.704 15.806 -15.118 1.00 44.42 396 TYR A N 1
ATOM 2959 C CA . TYR A 1 396 ? 20.423 16.310 -15.600 1.00 45.52 396 TYR A CA 1
ATOM 2960 C C . TYR A 1 396 ? 19.257 15.628 -14.901 1.00 50.35 396 TYR A C 1
ATOM 2961 O O . TYR A 1 396 ? 18.393 16.296 -14.321 1.00 48.60 396 TYR A O 1
ATOM 2970 N N . SER A 1 397 ? 19.211 14.294 -14.945 1.00 46.70 397 SER A N 1
ATOM 2971 C CA . SER A 1 397 ? 18.013 13.608 -14.474 1.00 44.64 397 SER A CA 1
ATOM 2972 C C . SER A 1 397 ? 17.852 13.721 -12.966 1.00 48.39 397 SER A C 1
ATOM 2973 O O . SER A 1 397 ? 16.721 13.718 -12.468 1.00 46.51 397 SER A O 1
ATOM 2976 N N . GLN A 1 398 ? 18.961 13.801 -12.229 1.00 46.89 398 GLN A N 1
ATOM 2977 C CA . GLN A 1 398 ? 18.876 14.063 -10.799 1.00 47.06 398 GLN A CA 1
ATOM 2978 C C . GLN A 1 398 ? 18.307 15.453 -10.536 1.00 54.88 398 GLN A C 1
ATOM 2979 O O . GLN A 1 398 ? 17.493 15.630 -9.624 1.00 53.76 398 GLN A O 1
ATOM 2985 N N . GLU A 1 399 ? 18.719 16.446 -11.337 1.00 50.00 399 GLU A N 1
ATOM 2986 C CA . GLU A 1 399 ? 18.245 17.821 -11.166 1.00 57.42 399 GLU A CA 1
ATOM 2987 C C . GLU A 1 399 ? 16.754 17.933 -11.430 1.00 57.98 399 GLU A C 1
ATOM 2988 O O . GLU A 1 399 ? 16.017 18.563 -10.663 1.00 56.39 399 GLU A O 1
ATOM 2994 N N . HIS A 1 400 ? 16.307 17.369 -12.549 1.00 55.80 400 HIS A N 1
ATOM 2995 C CA . HIS A 1 400 ? 14.929 17.422 -12.999 1.00 51.64 400 HIS A CA 1
ATOM 2996 C C . HIS A 1 400 ? 14.114 16.232 -12.519 1.00 49.52 400 HIS A C 1
ATOM 2997 O O . HIS A 1 400 ? 13.072 15.930 -13.111 1.00 53.68 400 HIS A O 1
ATOM 3004 N N . SER A 1 401 ? 14.554 15.563 -11.456 1.00 42.34 401 SER A N 1
ATOM 3005 C CA . SER A 1 401 ? 13.881 14.357 -10.996 1.00 48.99 401 SER A CA 1
ATOM 3006 C C . SER A 1 401 ? 12.408 14.620 -10.675 1.00 54.94 401 SER A C 1
ATOM 3007 O O . SER A 1 401 ? 12.058 15.640 -10.081 1.00 55.44 401 SER A O 1
ATOM 3010 N N . GLU A 1 402 ? 11.543 13.683 -11.082 1.00 54.28 402 GLU A N 1
ATOM 3011 C CA . GLU A 1 402 ? 10.121 13.708 -10.762 1.00 50.89 402 GLU A CA 1
ATOM 3012 C C . GLU A 1 402 ? 9.794 12.947 -9.485 1.00 52.00 402 GLU A C 1
ATOM 3013 O O . GLU A 1 402 ? 8.653 13.008 -9.017 1.00 57.87 402 GLU A O 1
ATOM 3019 N N . VAL A 1 403 ? 10.754 12.221 -8.920 1.00 49.09 403 VAL A N 1
ATOM 3020 C CA . VAL A 1 403 ? 10.568 11.478 -7.683 1.00 47.06 403 VAL A CA 1
ATOM 3021 C C . VAL A 1 403 ? 11.761 11.752 -6.783 1.00 48.29 403 VAL A C 1
ATOM 3022 O O . VAL A 1 403 ? 12.746 12.372 -7.188 1.00 56.72 403 VAL A O 1
ATOM 3026 N N . GLU A 1 404 ? 11.679 11.274 -5.549 1.00 49.30 404 GLU A N 1
ATOM 3027 C CA . GLU A 1 404 ? 12.781 11.499 -4.625 1.00 62.06 404 GLU A CA 1
ATOM 3028 C C . GLU A 1 404 ? 13.888 10.497 -4.933 1.00 62.88 404 GLU A C 1
ATOM 3029 O O . GLU A 1 404 ? 13.717 9.290 -4.751 1.00 64.96 404 GLU A O 1
ATOM 3035 N N . GLY A 1 405 ? 15.021 10.990 -5.424 1.00 56.79 405 GLY A N 1
ATOM 3036 C CA . GLY A 1 405 ? 16.071 10.108 -5.884 1.00 58.88 405 GLY A CA 1
ATOM 3037 C C . GLY A 1 405 ? 17.445 10.616 -5.500 1.00 63.81 405 GLY A C 1
ATOM 3038 O O . GLY A 1 405 ? 17.660 11.805 -5.252 1.00 63.23 405 GLY A O 1
ATOM 3039 N N . THR A 1 406 ? 18.362 9.657 -5.540 1.00 63.78 406 THR A N 1
ATOM 3040 C CA . THR A 1 406 ? 19.761 9.954 -5.218 1.00 62.89 406 THR A CA 1
ATOM 3041 C C . THR A 1 406 ? 20.615 9.633 -6.435 1.00 58.98 406 THR A C 1
ATOM 3042 O O . THR A 1 406 ? 20.173 8.863 -7.294 1.00 51.76 406 THR A O 1
ATOM 3046 N N . LEU A 1 407 ? 21.787 10.231 -6.493 1.00 56.54 407 LEU A N 1
ATOM 3047 C CA . LEU A 1 407 ? 22.736 10.016 -7.571 1.00 53.41 407 LEU A CA 1
ATOM 3048 C C . LEU A 1 407 ? 23.624 8.824 -7.233 1.00 53.75 407 LEU A C 1
ATOM 3049 O O . LEU A 1 407 ? 24.105 8.712 -6.103 1.00 49.63 407 LEU A O 1
ATOM 3054 N N . ALA A 1 408 ? 23.816 7.925 -8.199 1.00 48.25 408 ALA A N 1
ATOM 3055 C CA . ALA A 1 408 ? 24.734 6.811 -7.997 1.00 48.02 408 ALA A CA 1
ATOM 3056 C C . ALA A 1 408 ? 26.165 7.312 -7.928 1.00 44.85 408 ALA A C 1
ATOM 3057 O O . ALA A 1 408 ? 26.554 8.235 -8.650 1.00 47.61 408 ALA A O 1
ATOM 3059 N N . ASP A 1 409 ? 26.939 6.713 -7.037 1.00 48.88 409 ASP A N 1
ATOM 3060 C CA . ASP A 1 409 ? 28.382 6.924 -6.940 1.00 47.92 409 ASP A CA 1
ATOM 3061 C C . ASP A 1 409 ? 29.003 6.983 -8.329 1.00 47.64 409 ASP A C 1
ATOM 3062 O O . ASP A 1 409 ? 28.896 6.016 -9.093 1.00 47.04 409 ASP A O 1
ATOM 3067 N N . PRO A 1 410 ? 29.648 8.092 -8.699 1.00 47.82 410 PRO A N 1
ATOM 3068 C CA . PRO A 1 410 ? 30.316 8.143 -10.011 1.00 50.09 410 PRO A CA 1
ATOM 3069 C C . PRO A 1 410 ? 31.450 7.132 -10.140 1.00 52.53 410 PRO A C 1
ATOM 3070 O O . PRO A 1 410 ? 31.896 6.857 -11.266 1.00 45.51 410 PRO A O 1
ATOM 3074 N N . LYS A 1 411 ? 31.911 6.569 -9.014 1.00 48.43 411 LYS A N 1
ATOM 3075 C CA . LYS A 1 411 ? 32.885 5.487 -9.042 1.00 55.80 411 LYS A CA 1
ATOM 3076 C C . LYS A 1 411 ? 32.268 4.177 -9.520 1.00 51.03 411 LYS A C 1
ATOM 3077 O O . LYS A 1 411 ? 32.970 3.351 -10.107 1.00 47.16 411 LYS A O 1
ATOM 3083 N N . ILE A 1 412 ? 30.969 3.963 -9.285 1.00 50.63 412 ILE A N 1
ATOM 3084 C CA . ILE A 1 412 ? 30.315 2.757 -9.788 1.00 42.82 412 ILE A CA 1
ATOM 3085 C C . ILE A 1 412 ? 29.887 2.936 -11.241 1.00 45.31 412 ILE A C 1
ATOM 3086 O O . ILE A 1 412 ? 29.906 1.980 -12.033 1.00 44.73 412 ILE A O 1
ATOM 3091 N N . ILE A 1 413 ? 29.471 4.149 -11.612 1.00 45.99 413 ILE A N 1
ATOM 3092 C CA . ILE A 1 413 ? 29.087 4.412 -12.994 1.00 41.67 413 ILE A CA 1
ATOM 3093 C C . ILE A 1 413 ? 30.250 4.136 -13.930 1.00 41.92 413 ILE A C 1
ATOM 3094 O O . ILE A 1 413 ? 30.067 3.598 -15.030 1.00 38.95 413 ILE A O 1
ATOM 3099 N N . LYS A 1 414 ? 31.458 4.529 -13.519 1.00 45.25 414 LYS A N 1
ATOM 3100 C CA . LYS A 1 414 ? 32.653 4.289 -14.322 1.00 45.44 414 LYS A CA 1
ATOM 3101 C C . LYS A 1 414 ? 32.862 2.798 -14.585 1.00 40.79 414 LYS A C 1
ATOM 3102 O O . LYS A 1 414 ? 33.184 2.397 -15.710 1.00 40.94 414 LYS A O 1
ATOM 3108 N N . LEU A 1 415 ? 32.643 1.959 -13.574 1.00 38.42 415 LEU A N 1
ATOM 3109 C CA . LEU A 1 415 ? 32.897 0.527 -13.711 1.00 39.54 415 LEU A CA 1
ATOM 3110 C C . LEU A 1 415 ? 32.166 -0.124 -14.891 1.00 42.87 415 LEU A C 1
ATOM 3111 O O . LEU A 1 415 ? 32.542 -1.227 -15.302 1.00 40.28 415 LEU A O 1
ATOM 3116 N N . LEU A 1 416 ? 31.129 0.510 -15.444 1.00 41.06 416 LEU A N 1
ATOM 3117 C CA . LEU A 1 416 ? 30.383 -0.077 -16.552 1.00 37.76 416 LEU A CA 1
ATOM 3118 C C . LEU A 1 416 ? 30.686 0.555 -17.907 1.00 42.55 416 LEU A C 1
ATOM 3119 O O . LEU A 1 416 ? 30.194 0.057 -18.926 1.00 40.34 416 LEU A O 1
ATOM 3124 N N . ASN A 1 417 ? 31.473 1.633 -17.956 1.00 39.92 41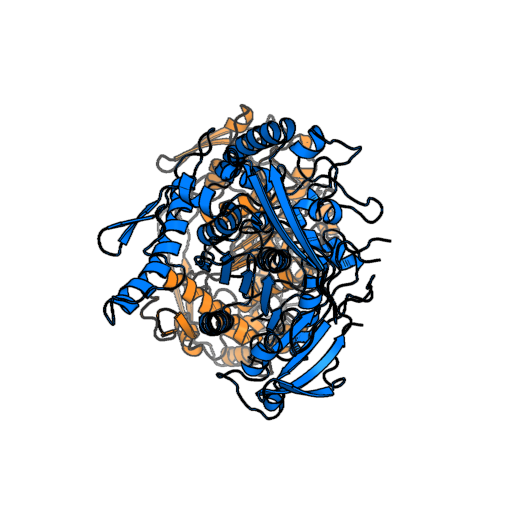7 ASN A N 1
ATOM 3125 C CA . ASN A 1 417 ? 31.701 2.362 -19.194 1.00 39.73 417 ASN A CA 1
ATOM 3126 C C . ASN A 1 417 ? 33.046 1.957 -19.789 1.00 42.73 417 ASN A C 1
ATOM 3127 O O . ASN A 1 417 ? 34.093 2.307 -19.218 1.00 37.60 417 ASN A O 1
ATOM 3132 N N . PRO A 1 418 ? 33.086 1.275 -20.939 1.00 42.21 418 PRO A N 1
ATOM 3133 C CA . PRO A 1 418 ? 34.393 0.926 -21.510 1.00 36.10 418 PRO A CA 1
ATOM 3134 C C . PRO A 1 418 ? 35.144 2.127 -22.033 1.00 40.69 418 PRO A C 1
ATOM 3135 O O . PRO A 1 418 ? 36.374 2.056 -22.136 1.00 35.40 418 PRO A O 1
ATOM 3139 N N . ILE A 1 419 ? 34.469 3.238 -22.344 1.00 39.28 419 ILE A N 1
ATOM 3140 C CA . ILE A 1 419 ? 35.206 4.391 -22.857 1.00 37.96 419 ILE A CA 1
ATOM 3141 C C . ILE A 1 419 ? 36.201 4.903 -21.816 1.00 38.78 419 ILE A C 1
ATOM 3142 O O . ILE A 1 419 ? 37.239 5.462 -22.167 1.00 42.40 419 ILE A O 1
ATOM 3147 N N . GLU A 1 420 ? 35.941 4.666 -20.532 1.00 43.50 420 GLU A N 1
ATOM 3148 C CA . GLU A 1 420 ? 36.831 5.142 -19.475 1.00 38.24 420 GLU A CA 1
ATOM 3149 C C . GLU A 1 420 ? 38.132 4.363 -19.368 1.00 41.09 420 GLU A C 1
ATOM 3150 O O . GLU A 1 420 ? 39.022 4.788 -18.630 1.00 42.44 420 GLU A O 1
ATOM 3156 N N . TYR A 1 421 ? 38.263 3.225 -20.040 1.00 42.78 421 TYR A N 1
ATOM 3157 C CA . TYR A 1 421 ? 39.362 2.308 -19.776 1.00 40.47 421 TYR A CA 1
ATOM 3158 C C . TYR A 1 421 ? 40.245 2.054 -20.979 1.00 45.31 421 TYR A C 1
ATOM 3159 O O . TYR A 1 421 ? 41.345 1.510 -20.811 1.00 44.16 421 TYR A O 1
ATOM 3168 N N . ILE A 1 422 ? 39.792 2.418 -22.176 1.00 41.75 422 ILE A N 1
ATOM 3169 C CA . ILE A 1 422 ? 40.631 2.408 -23.365 1.00 48.39 422 ILE A CA 1
ATOM 3170 C C . ILE A 1 422 ? 41.663 3.529 -23.242 1.00 50.98 422 ILE A C 1
ATOM 3171 O O . ILE A 1 422 ? 41.295 4.696 -23.062 1.00 51.39 422 ILE A O 1
ATOM 3176 N N . ASN A 1 423 ? 42.954 3.161 -23.314 1.00 53.50 423 ASN A N 1
ATOM 3177 C CA . ASN A 1 423 ? 44.179 3.983 -23.352 1.00 48.22 423 ASN A CA 1
ATOM 3178 C C . ASN A 1 423 ? 44.865 3.983 -21.993 1.00 54.26 423 ASN A C 1
ATOM 3179 O O . ASN A 1 423 ? 45.877 4.666 -21.804 1.00 60.49 423 ASN A O 1
ATOM 3184 N N . ASN A 1 424 ? 44.343 3.212 -21.041 1.00 47.97 424 ASN A N 1
ATOM 3185 C CA . ASN A 1 424 ? 44.965 3.221 -19.724 1.00 49.27 424 ASN A CA 1
ATOM 3186 C C . ASN A 1 424 ? 44.864 1.873 -19.019 1.00 49.93 424 ASN A C 1
ATOM 3187 O O . ASN A 1 424 ? 45.087 1.809 -17.803 1.00 52.63 424 ASN A O 1
ATOM 3192 N N . SER A 1 425 ? 44.535 0.801 -19.737 1.00 46.76 425 SER A N 1
ATOM 3193 C CA . SER A 1 425 ? 44.454 -0.525 -19.150 1.00 42.12 425 SER A CA 1
ATOM 3194 C C . SER A 1 425 ? 44.893 -1.530 -20.197 1.00 44.62 425 SER A C 1
ATOM 3195 O O . SER A 1 425 ? 45.242 -1.164 -21.324 1.00 41.98 425 SER A O 1
ATOM 3198 N N . ASP A 1 426 ? 44.886 -2.808 -19.813 1.00 44.11 426 ASP A N 1
ATOM 3199 C CA . ASP A 1 426 ? 45.241 -3.885 -20.736 1.00 42.52 426 ASP A CA 1
ATOM 3200 C C . ASP A 1 426 ? 44.020 -4.176 -21.583 1.00 42.97 426 ASP A C 1
ATOM 3201 O O . ASP A 1 426 ? 43.196 -5.020 -21.247 1.00 38.72 426 ASP A O 1
ATOM 3206 N N . THR A 1 427 ? 43.917 -3.463 -22.696 1.00 40.04 427 THR A N 1
ATOM 3207 C CA . THR A 1 427 ? 42.806 -3.571 -23.620 1.00 38.37 427 THR A CA 1
ATOM 3208 C C . THR A 1 427 ? 43.099 -4.625 -24.672 1.00 37.29 427 THR A C 1
ATOM 3209 O O . THR A 1 427 ? 44.211 -4.697 -25.197 1.00 39.28 427 THR A O 1
ATOM 3213 N N . ALA A 1 428 ? 42.105 -5.462 -24.953 1.00 37.90 428 ALA A N 1
ATOM 3214 C CA . ALA A 1 428 ? 42.229 -6.455 -26.011 1.00 38.65 428 ALA A CA 1
ATOM 3215 C C . ALA A 1 428 ? 42.675 -5.769 -27.294 1.00 38.71 428 ALA A C 1
ATOM 3216 O O . ALA A 1 428 ? 42.240 -4.656 -27.598 1.00 33.14 428 ALA A O 1
ATOM 3218 N N . LYS A 1 429 ? 43.534 -6.445 -28.061 1.00 35.91 429 LYS A N 1
ATOM 3219 C CA . LYS A 1 429 ? 44.025 -5.839 -29.294 1.00 35.75 429 LYS A CA 1
ATOM 3220 C C . LYS A 1 429 ? 42.955 -5.788 -30.388 1.00 34.73 429 LYS A C 1
ATOM 3221 O O . LYS A 1 429 ? 42.918 -4.830 -31.172 1.00 31.79 429 LYS A O 1
ATOM 3227 N N . TYR A 1 430 ? 42.100 -6.817 -30.485 1.00 32.71 430 TYR A N 1
ATOM 3228 C CA . TYR A 1 430 ? 41.205 -6.999 -31.630 1.00 36.16 430 TYR A CA 1
ATOM 3229 C C . TYR A 1 430 ? 39.741 -6.844 -31.223 1.00 34.81 430 TYR A C 1
ATOM 3230 O O . TYR A 1 430 ? 39.309 -7.404 -30.209 1.00 31.53 430 TYR A O 1
ATOM 3239 N N . TRP A 1 431 ? 38.984 -6.108 -32.051 1.00 35.24 431 TRP A N 1
ATOM 3240 C CA . TRP A 1 431 ? 37.614 -5.673 -31.776 1.00 32.45 431 TRP A CA 1
ATOM 3241 C C . TRP A 1 431 ? 36.744 -5.860 -33.008 1.00 34.48 431 TRP A C 1
ATOM 3242 O O . TRP A 1 431 ? 37.138 -5.473 -34.117 1.00 30.95 431 TRP A O 1
ATOM 3253 N N . ARG A 1 432 ? 35.558 -6.447 -32.794 1.00 29.91 432 ARG A N 1
ATOM 3254 C CA . ARG A 1 432 ? 34.501 -6.542 -33.798 1.00 35.57 432 ARG A CA 1
ATOM 3255 C C . ARG A 1 432 ? 33.230 -5.939 -33.213 1.00 37.97 432 ARG A C 1
ATOM 3256 O O . ARG A 1 432 ? 32.739 -6.399 -32.174 1.00 37.00 432 ARG A O 1
ATOM 3264 N N . VAL A 1 433 ? 32.708 -4.908 -33.869 1.00 34.84 433 VAL A N 1
ATOM 3265 C CA . VAL A 1 433 ? 31.563 -4.162 -33.364 1.00 29.74 433 VAL A CA 1
ATOM 3266 C C . VAL A 1 433 ? 30.535 -4.125 -34.474 1.00 33.51 433 VAL A C 1
ATOM 3267 O O . VAL A 1 433 ? 30.861 -3.752 -35.611 1.00 34.42 433 VAL A O 1
ATOM 3271 N N . ARG A 1 434 ? 29.310 -4.573 -34.171 1.00 31.96 434 ARG A N 1
ATOM 3272 C CA . ARG A 1 434 ? 28.223 -4.511 -35.136 1.00 36.12 434 ARG A CA 1
ATOM 3273 C C . ARG A 1 434 ? 27.032 -3.806 -34.515 1.00 33.18 434 ARG A C 1
ATOM 3274 O O . ARG A 1 434 ? 26.681 -4.058 -33.359 1.00 34.86 434 ARG A O 1
ATOM 3282 N N . HIS A 1 435 ? 26.414 -2.919 -35.286 1.00 35.16 435 HIS A N 1
ATOM 3283 C CA . HIS A 1 435 ? 25.233 -2.201 -34.820 1.00 35.26 435 HIS A CA 1
ATOM 3284 C C . HIS A 1 435 ? 24.355 -1.915 -36.028 1.00 36.29 435 HIS A C 1
ATOM 3285 O O . HIS A 1 435 ? 24.805 -1.276 -36.980 1.00 41.47 435 HIS A O 1
ATOM 3292 N N . GLY A 1 436 ? 23.124 -2.420 -36.010 1.00 36.50 436 GLY A N 1
ATOM 3293 C CA . GLY A 1 436 ? 22.280 -2.274 -37.177 1.00 38.59 436 GLY A CA 1
ATOM 3294 C C . GLY A 1 436 ? 21.976 -0.819 -37.479 1.00 39.58 436 GLY A C 1
ATOM 3295 O O . GLY A 1 436 ? 21.652 -0.049 -36.570 1.00 39.51 436 GLY A O 1
ATOM 3296 N N . ALA A 1 437 ? 22.083 -0.424 -38.747 1.00 37.99 437 ALA A N 1
ATOM 3297 C CA . ALA A 1 437 ? 21.695 0.928 -39.126 1.00 41.45 437 ALA A CA 1
ATOM 3298 C C . ALA A 1 437 ? 20.216 1.218 -38.853 1.00 45.25 437 ALA A C 1
ATOM 3299 O O . ALA A 1 437 ? 19.806 2.380 -38.943 1.00 44.55 437 ALA A O 1
ATOM 3301 N N . PHE A 1 438 ? 19.413 0.207 -38.514 1.00 39.17 438 PHE A N 1
ATOM 3302 C CA . PHE A 1 438 ? 18.019 0.420 -38.145 1.00 45.58 438 PHE A CA 1
ATOM 3303 C C . PHE A 1 438 ? 17.770 0.127 -36.671 1.00 44.66 438 PHE A C 1
ATOM 3304 O O . PHE A 1 438 ? 16.619 -0.067 -36.267 1.00 41.79 438 PHE A O 1
ATOM 3312 N N . ASP A 1 439 ? 18.822 0.076 -35.860 1.00 38.62 439 ASP A N 1
ATOM 3313 C CA . ASP A 1 439 ? 18.694 -0.204 -34.433 1.00 42.09 439 ASP A CA 1
ATOM 3314 C C . ASP A 1 439 ? 18.638 1.133 -33.719 1.00 43.88 439 ASP A C 1
ATOM 3315 O O . ASP A 1 439 ? 19.624 1.868 -33.697 1.00 43.56 439 ASP A O 1
ATOM 3320 N N . ARG A 1 440 ? 17.478 1.454 -33.144 1.00 45.29 440 ARG A N 1
ATOM 3321 C CA . ARG A 1 440 ? 17.300 2.720 -32.456 1.00 38.06 440 ARG A CA 1
ATOM 3322 C C . ARG A 1 440 ? 17.188 2.533 -30.957 1.00 36.78 440 ARG A C 1
ATOM 3323 O O . ARG A 1 440 ? 16.681 3.416 -30.268 1.00 37.85 440 ARG A O 1
ATOM 3331 N N . ASP A 1 441 ? 17.663 1.407 -30.427 1.00 38.63 441 ASP A N 1
ATOM 3332 C CA . ASP A 1 441 ? 17.750 1.293 -28.976 1.00 39.62 441 ASP A CA 1
ATOM 3333 C C . ASP A 1 441 ? 18.751 2.269 -28.374 1.00 37.14 441 ASP A C 1
ATOM 3334 O O . ASP A 1 441 ? 18.687 2.538 -27.169 1.00 33.95 441 ASP A O 1
ATOM 3339 N N . ILE A 1 442 ? 19.684 2.780 -29.177 1.00 35.96 442 ILE A N 1
ATOM 3340 C CA . ILE A 1 442 ? 20.687 3.728 -28.702 1.00 38.00 442 ILE A CA 1
ATOM 3341 C C . ILE A 1 442 ? 21.126 4.553 -29.904 1.00 38.10 442 ILE A C 1
ATOM 3342 O O . ILE A 1 442 ? 20.945 4.146 -31.058 1.00 39.27 442 ILE A O 1
ATOM 3347 N N . SER A 1 443 ? 21.662 5.743 -29.648 1.00 38.72 443 SER A N 1
ATOM 3348 C CA . SER A 1 443 ? 22.094 6.575 -30.761 1.00 36.57 443 SER A CA 1
ATOM 3349 C C . SER A 1 443 ? 23.204 5.877 -31.542 1.00 33.67 443 SER A C 1
ATOM 3350 O O . SER A 1 443 ? 23.998 5.132 -30.984 1.00 26.45 443 SER A O 1
ATOM 3353 N N . LEU A 1 444 ? 23.236 6.103 -32.858 1.00 32.69 444 LEU A N 1
ATOM 3354 C CA . LEU A 1 444 ? 24.345 5.617 -33.666 1.00 31.54 444 LEU A CA 1
ATOM 3355 C C . LEU A 1 444 ? 25.676 6.189 -33.200 1.00 40.81 444 LEU A C 1
ATOM 3356 O O . LEU A 1 444 ? 26.731 5.649 -33.546 1.00 39.55 444 LEU A O 1
ATOM 3361 N N . ALA A 1 445 ? 25.646 7.296 -32.455 1.00 39.88 445 ALA A N 1
ATOM 3362 C CA . ALA A 1 445 ? 26.871 7.901 -31.968 1.00 33.65 445 ALA A CA 1
ATOM 3363 C C . ALA A 1 445 ? 27.607 6.976 -31.012 1.00 31.65 445 ALA A C 1
ATOM 3364 O O . ALA A 1 445 ? 28.834 7.031 -30.936 1.00 33.46 445 ALA A O 1
ATOM 3366 N N . MET A 1 446 ? 26.898 6.112 -30.249 1.00 35.21 446 MET A N 1
ATOM 3367 C CA . MET A 1 446 ? 27.612 5.265 -29.312 1.00 37.72 446 MET A CA 1
ATOM 3368 C C . MET A 1 446 ? 28.546 4.264 -29.996 1.00 36.44 446 MET A C 1
ATOM 3369 O O . MET A 1 446 ? 29.767 4.331 -29.769 1.00 33.55 446 MET A O 1
ATOM 3374 N N . PRO A 1 447 ? 28.060 3.310 -30.810 1.00 40.10 447 PRO A N 1
ATOM 3375 C CA . PRO A 1 447 ? 29.009 2.391 -31.455 1.00 35.37 447 PRO A CA 1
ATOM 3376 C C . PRO A 1 447 ? 30.139 3.131 -32.153 1.00 39.55 447 PRO A C 1
ATOM 3377 O O . PRO A 1 447 ? 31.276 2.631 -32.193 1.00 37.57 447 PRO A O 1
ATOM 3381 N N . SER A 1 448 ? 29.867 4.349 -32.629 1.00 29.56 448 SER A N 1
ATOM 3382 C CA . SER A 1 448 ? 30.876 5.146 -33.325 1.00 39.39 448 SER A CA 1
ATOM 3383 C C . SER A 1 448 ? 31.964 5.660 -32.378 1.00 39.99 448 SER A C 1
ATOM 3384 O O . SER A 1 448 ? 33.161 5.542 -32.673 1.00 33.41 448 SER A O 1
ATOM 3387 N N . ILE A 1 449 ? 31.569 6.278 -31.258 1.00 36.17 449 ILE A N 1
ATOM 3388 C CA . ILE A 1 449 ? 32.558 6.702 -30.268 1.00 35.67 449 ILE A CA 1
ATOM 3389 C C . ILE A 1 449 ? 33.424 5.519 -29.845 1.00 36.82 449 ILE A C 1
ATOM 3390 O O . ILE A 1 449 ? 34.649 5.657 -29.689 1.00 37.28 449 ILE A O 1
ATOM 3395 N N . LEU A 1 450 ? 32.811 4.340 -29.666 1.00 30.51 450 LEU A N 1
ATOM 3396 C CA . LEU A 1 450 ? 33.573 3.174 -29.226 1.00 34.35 450 LEU A CA 1
ATOM 3397 C C . LEU A 1 450 ? 34.627 2.791 -30.260 1.00 35.64 450 LEU A C 1
ATOM 3398 O O . LEU A 1 450 ? 35.806 2.621 -29.930 1.00 33.80 450 LEU A O 1
ATOM 3403 N N . SER A 1 451 ? 34.225 2.689 -31.526 1.00 32.60 451 SER A N 1
ATOM 3404 C CA . SER A 1 451 ? 35.166 2.322 -32.574 1.00 36.19 451 SER A CA 1
ATOM 3405 C C . SER A 1 451 ? 36.264 3.369 -32.734 1.00 39.57 451 SER A C 1
ATOM 3406 O O . SER A 1 451 ? 37.443 3.023 -32.879 1.00 35.45 451 SER A O 1
ATOM 3409 N N . LEU A 1 452 ? 35.889 4.655 -32.742 1.00 35.28 452 LEU A N 1
ATOM 3410 C CA . LEU A 1 452 ? 36.868 5.724 -32.928 1.00 37.58 452 LEU A CA 1
ATOM 3411 C C . LEU A 1 452 ? 37.852 5.780 -31.770 1.00 31.49 452 LEU A C 1
ATOM 3412 O O . LEU A 1 452 ? 39.058 5.912 -31.984 1.00 34.65 452 LEU A O 1
ATOM 3417 N N . THR A 1 453 ? 37.359 5.687 -30.536 1.00 32.31 453 THR A N 1
ATOM 3418 C CA . THR A 1 453 ? 38.267 5.666 -29.392 1.00 34.42 453 THR A CA 1
ATOM 3419 C C . THR A 1 453 ? 39.264 4.519 -29.495 1.00 36.14 453 THR A C 1
ATOM 3420 O O . THR A 1 453 ? 40.443 4.684 -29.171 1.00 40.97 453 THR A O 1
ATOM 3424 N N . LEU A 1 454 ? 38.812 3.357 -29.971 1.00 34.74 454 LEU A N 1
ATOM 3425 C CA . LEU A 1 454 ? 39.696 2.206 -30.086 1.00 34.57 454 LEU A CA 1
ATOM 3426 C C . LEU A 1 454 ? 40.708 2.413 -31.200 1.00 36.41 454 LEU A C 1
ATOM 3427 O O . LEU A 1 454 ? 41.895 2.128 -31.019 1.00 33.84 454 LEU A O 1
ATOM 3432 N N . GLU A 1 455 ? 40.256 2.914 -32.356 1.00 36.41 455 GLU A N 1
ATOM 3433 C CA . GLU A 1 455 ? 41.159 3.110 -33.486 1.00 39.32 455 GLU A CA 1
ATOM 3434 C C . GLU A 1 455 ? 42.154 4.240 -33.234 1.00 39.66 455 GLU A C 1
ATOM 3435 O O . GLU A 1 455 ? 43.296 4.175 -33.709 1.00 38.00 455 GLU A O 1
ATOM 3441 N N . ASN A 1 456 ? 41.731 5.286 -32.511 1.00 40.79 456 ASN A N 1
ATOM 3442 C CA . ASN A 1 456 ? 42.609 6.422 -32.234 1.00 40.09 456 ASN A CA 1
ATOM 3443 C C . ASN A 1 456 ? 43.758 6.007 -31.335 1.00 40.05 456 ASN A C 1
ATOM 3444 O O . ASN A 1 456 ? 44.822 6.634 -31.357 1.00 48.37 456 ASN A O 1
ATOM 3449 N N . ASN A 1 457 ? 43.551 4.983 -30.513 1.00 37.00 457 ASN A N 1
ATOM 3450 C CA . ASN A 1 457 ? 44.567 4.530 -29.578 1.00 38.38 457 ASN A CA 1
ATOM 3451 C C . ASN A 1 457 ? 45.315 3.311 -30.090 1.00 37.21 457 ASN A C 1
ATOM 3452 O O . ASN A 1 457 ? 45.955 2.610 -29.306 1.00 36.61 457 ASN A O 1
ATOM 3457 N N . GLY A 1 458 ? 45.247 3.050 -31.389 1.00 37.93 458 GLY A N 1
ATOM 3458 C CA . GLY A 1 458 ? 46.037 2.000 -31.987 1.00 37.62 458 GLY A CA 1
ATOM 3459 C C . GLY A 1 458 ? 45.457 0.600 -31.909 1.00 41.44 458 GLY A C 1
ATOM 3460 O O . GLY A 1 458 ? 46.191 -0.359 -32.140 1.00 36.65 458 GLY A O 1
ATOM 3461 N N . TYR A 1 459 ? 44.172 0.437 -31.601 1.00 38.51 459 TYR A N 1
ATOM 3462 C CA . TYR A 1 459 ? 43.630 -0.915 -31.575 1.00 36.90 459 TYR A CA 1
ATOM 3463 C C . TYR A 1 459 ? 43.059 -1.266 -32.947 1.00 34.18 459 TYR A C 1
ATOM 3464 O O . TYR A 1 459 ? 42.806 -0.390 -33.778 1.00 38.20 459 TYR A O 1
ATOM 3473 N N . VAL A 1 460 ? 42.934 -2.566 -33.204 1.00 32.83 460 VAL A N 1
ATOM 3474 C CA . VAL A 1 460 ? 42.469 -3.089 -34.491 1.00 33.90 460 VAL A CA 1
ATOM 3475 C C . VAL A 1 460 ? 40.957 -3.327 -34.372 1.00 33.60 460 VAL A C 1
ATOM 3476 O O . VAL A 1 460 ? 40.516 -4.146 -33.559 1.00 37.98 460 VAL A O 1
ATOM 3480 N N . VAL A 1 461 ? 40.157 -2.614 -35.166 1.00 33.86 461 VAL A N 1
ATOM 3481 C CA . VAL A 1 461 ? 38.695 -2.606 -35.034 1.00 35.78 461 VAL A CA 1
ATOM 3482 C C . VAL A 1 461 ? 38.069 -3.002 -36.357 1.00 36.05 461 VAL A C 1
ATOM 3483 O O . VAL A 1 461 ? 38.372 -2.395 -37.387 1.00 37.90 461 VAL A O 1
ATOM 3487 N N . ASP A 1 462 ? 37.160 -3.985 -36.321 1.00 35.70 462 ASP A N 1
ATOM 3488 C CA . ASP A 1 462 ? 36.300 -4.309 -37.459 1.00 36.28 462 ASP A CA 1
ATOM 3489 C C . ASP A 1 462 ? 34.901 -3.778 -37.143 1.00 41.10 462 ASP A C 1
ATOM 3490 O O . ASP A 1 462 ? 34.121 -4.445 -36.449 1.00 35.76 462 ASP A O 1
ATOM 3495 N N . PHE A 1 463 ? 34.577 -2.598 -37.681 1.00 38.56 463 PHE A N 1
ATOM 3496 C CA . PHE A 1 463 ? 33.338 -1.878 -37.384 1.00 37.86 463 PHE A CA 1
ATOM 3497 C C . PHE A 1 463 ? 32.458 -1.799 -38.623 1.00 44.77 463 PHE A C 1
ATOM 3498 O O . PHE A 1 463 ? 32.935 -1.411 -39.694 1.00 43.11 463 PHE A O 1
ATOM 3506 N N . SER A 1 464 ? 31.173 -2.155 -38.469 1.00 42.39 464 SER A N 1
ATOM 3507 C CA . SER A 1 464 ? 30.178 -2.076 -39.537 1.00 43.87 464 SER A CA 1
ATOM 3508 C C . SER A 1 464 ? 28.814 -1.699 -38.976 1.00 42.84 464 SER A C 1
ATOM 3509 O O . SER A 1 464 ? 28.469 -2.062 -37.850 1.00 38.36 464 SER A O 1
ATOM 3512 N N . LEU A 1 465 ? 28.025 -0.991 -39.803 1.00 40.98 465 LEU A N 1
ATOM 3513 C CA . LEU A 1 465 ? 26.620 -0.675 -39.572 1.00 44.32 465 LEU A CA 1
ATOM 3514 C C . LEU A 1 465 ? 25.743 -1.385 -40.603 1.00 41.09 465 LEU A C 1
ATOM 3515 O O . LEU A 1 465 ? 25.373 -0.780 -41.616 1.00 44.39 465 LEU A O 1
ATOM 3520 N N . PRO A 1 466 ? 25.409 -2.659 -40.398 1.00 41.37 466 PRO A N 1
ATOM 3521 C CA . PRO A 1 466 ? 24.613 -3.405 -41.393 1.00 40.60 466 PRO A CA 1
ATOM 3522 C C . PRO A 1 466 ? 23.270 -2.743 -41.699 1.00 44.41 466 PRO A C 1
ATOM 3523 O O . PRO A 1 466 ? 22.472 -2.477 -40.798 1.00 39.52 466 PRO A O 1
ATOM 3527 N N . TRP A 1 467 ? 23.015 -2.522 -42.992 1.00 42.46 467 TRP A N 1
ATOM 3528 C CA . TRP A 1 467 ? 21.784 -1.885 -43.448 1.00 48.08 467 TRP A CA 1
ATOM 3529 C C . TRP A 1 467 ? 20.548 -2.710 -43.077 1.00 45.81 467 TRP A C 1
ATOM 3530 O O . TRP A 1 467 ? 20.591 -3.938 -42.985 1.00 49.13 467 TRP A O 1
ATOM 3541 N N . GLY A 1 468 ? 19.436 -2.011 -42.847 1.00 49.79 468 GLY A N 1
ATOM 3542 C CA . GLY A 1 468 ? 18.154 -2.638 -42.574 1.00 47.54 468 GLY A CA 1
ATOM 3543 C C . GLY A 1 468 ? 18.066 -3.471 -41.310 1.00 50.08 468 GLY A C 1
ATOM 3544 O O . GLY A 1 468 ? 17.014 -4.067 -41.049 1.00 55.37 468 GLY A O 1
ATOM 3545 N N . ILE A 1 469 ? 19.118 -3.533 -40.507 1.00 48.45 469 ILE A N 1
ATOM 3546 C CA . ILE A 1 469 ? 19.161 -4.497 -39.411 1.00 51.19 469 ILE A CA 1
ATOM 3547 C C . ILE A 1 469 ? 18.650 -3.839 -38.135 1.00 48.54 469 ILE A C 1
ATOM 3548 O O . ILE A 1 469 ? 19.163 -2.783 -37.736 1.00 48.33 469 ILE A O 1
ATOM 3553 N N . PRO A 1 470 ? 17.654 -4.425 -37.457 1.00 54.07 470 PRO A N 1
ATOM 3554 C CA . PRO A 1 470 ? 17.161 -3.825 -36.209 1.00 50.84 470 PRO A CA 1
ATOM 3555 C C . PRO A 1 470 ? 17.953 -4.304 -35.000 1.00 49.64 470 PRO A C 1
ATOM 3556 O O . PRO A 1 470 ? 19.031 -4.896 -35.150 1.00 47.47 470 PRO A O 1
ATOM 3560 N N . HIS A 1 471 ? 17.419 -4.081 -33.799 1.00 46.20 471 HIS A N 1
ATOM 3561 C CA . HIS A 1 471 ? 18.109 -4.475 -32.571 1.00 47.94 471 HIS A CA 1
ATOM 3562 C C . HIS A 1 471 ? 18.195 -5.995 -32.483 1.00 46.42 471 HIS A C 1
ATOM 3563 O O . HIS A 1 471 ? 17.193 -6.646 -32.176 1.00 40.11 471 HIS A O 1
ATOM 3570 N N . SER A 1 472 ? 19.378 -6.565 -32.735 1.00 46.14 472 SER A N 1
ATOM 3571 C CA . SER A 1 472 ? 19.567 -8.024 -32.664 1.00 44.92 472 SER A CA 1
ATOM 3572 C C . SER A 1 472 ? 21.054 -8.342 -32.521 1.00 47.35 472 SER A C 1
ATOM 3573 O O . SER A 1 472 ? 21.891 -7.446 -32.371 1.00 48.41 472 SER A O 1
ATOM 3576 N N . GLY A 1 473 ? 21.380 -9.630 -32.593 1.00 43.26 473 GLY A N 1
ATOM 3577 C CA . GLY A 1 473 ? 22.756 -10.078 -32.497 1.00 45.29 473 GLY A CA 1
ATOM 3578 C C . GLY A 1 473 ? 22.890 -11.503 -32.991 1.00 49.16 473 GLY A C 1
ATOM 3579 O O . GLY A 1 473 ? 21.900 -12.216 -33.186 1.00 42.77 473 GLY A O 1
ATOM 3580 N N . ASP A 1 474 ? 24.152 -11.897 -33.198 1.00 39.76 474 ASP A N 1
ATOM 3581 C CA . ASP A 1 474 ? 24.527 -13.251 -33.598 1.00 41.36 474 ASP A CA 1
ATOM 3582 C C . ASP A 1 474 ? 23.909 -13.650 -34.934 1.00 44.83 474 ASP A C 1
ATOM 3583 O O . ASP A 1 474 ? 23.614 -14.823 -35.165 1.00 46.49 474 ASP A O 1
ATOM 3588 N N . TYR A 1 475 ? 23.749 -12.691 -35.842 1.00 42.73 475 TYR A N 1
ATOM 3589 C CA . TYR A 1 475 ? 23.135 -12.956 -37.138 1.00 41.88 475 TYR A CA 1
ATOM 3590 C C . TYR A 1 475 ? 24.154 -13.201 -38.248 1.00 43.44 475 TYR A C 1
ATOM 3591 O O . TYR A 1 475 ? 23.755 -13.477 -39.385 1.00 46.46 475 TYR A O 1
ATOM 3600 N N . ASP A 1 476 ? 25.453 -13.097 -37.961 1.00 41.14 476 ASP A N 1
ATOM 3601 C CA . ASP A 1 476 ? 26.482 -13.426 -38.944 1.00 41.47 476 ASP A CA 1
ATOM 3602 C C . ASP A 1 476 ? 27.614 -14.211 -38.262 1.00 39.82 476 ASP A C 1
ATOM 3603 O O . ASP A 1 476 ? 28.781 -13.836 -38.293 1.00 38.35 476 ASP A O 1
ATOM 3608 N N . LEU A 1 477 ? 27.249 -15.335 -37.626 1.00 39.92 477 LEU A N 1
ATOM 3609 C CA . LEU A 1 477 ? 28.205 -16.102 -36.829 1.00 36.84 477 LEU A CA 1
ATOM 3610 C C . LEU A 1 477 ? 29.327 -16.705 -37.663 1.00 37.60 477 LEU A C 1
ATOM 3611 O O . LEU A 1 477 ? 30.442 -16.882 -37.154 1.00 37.06 477 LEU A O 1
ATOM 3616 N N . ASP A 1 478 ? 29.060 -17.036 -38.924 1.00 38.15 478 ASP A N 1
ATOM 3617 C CA . ASP A 1 478 ? 30.113 -17.579 -39.771 1.00 42.21 478 ASP A CA 1
ATOM 3618 C C . ASP A 1 478 ? 31.195 -16.535 -40.026 1.00 41.18 478 ASP A C 1
ATOM 3619 O O . ASP A 1 478 ? 32.391 -16.857 -40.071 1.00 39.74 478 ASP A O 1
ATOM 3624 N N . ASP A 1 479 ? 30.797 -15.275 -40.180 1.00 42.57 479 ASP A N 1
ATOM 3625 C CA . ASP A 1 479 ? 31.772 -14.202 -40.329 1.00 34.71 479 ASP A CA 1
ATOM 3626 C C . ASP A 1 479 ? 32.461 -13.888 -39.010 1.00 36.13 479 ASP A C 1
ATOM 3627 O O . ASP A 1 479 ? 33.657 -13.576 -38.990 1.00 37.53 479 ASP A O 1
ATOM 3632 N N . LEU A 1 480 ? 31.739 -13.985 -37.893 1.00 36.27 480 LEU A N 1
ATOM 3633 C CA . LEU A 1 480 ? 32.401 -13.832 -36.601 1.00 39.66 480 LEU A CA 1
ATOM 3634 C C . LEU A 1 480 ? 33.511 -14.879 -36.419 1.00 36.76 480 LEU A C 1
ATOM 3635 O O . LEU A 1 480 ? 34.653 -14.529 -36.090 1.00 41.03 480 LEU A O 1
ATOM 3640 N N . PHE A 1 481 ? 33.201 -16.168 -36.652 1.00 34.17 481 PHE A N 1
ATOM 3641 C CA . PHE A 1 481 ? 34.214 -17.227 -36.515 1.00 36.02 481 PHE A CA 1
ATOM 3642 C C . PHE A 1 481 ? 35.394 -17.010 -37.471 1.00 34.60 481 PHE A C 1
ATOM 3643 O O . PHE A 1 481 ? 36.550 -17.230 -37.106 1.00 35.03 481 PHE A O 1
ATOM 3651 N N . ALA A 1 482 ? 35.119 -16.590 -38.706 1.00 36.30 482 ALA A N 1
ATOM 3652 C CA . ALA A 1 482 ? 36.191 -16.344 -39.660 1.00 33.27 482 ALA A CA 1
ATOM 3653 C C . ALA A 1 482 ? 37.075 -15.198 -39.204 1.00 39.40 482 ALA A C 1
ATOM 3654 O O . ALA A 1 482 ? 38.284 -15.200 -39.466 1.00 39.03 482 ALA A O 1
ATOM 3656 N N . TRP A 1 483 ? 36.485 -14.206 -38.532 1.00 34.61 483 TRP A N 1
ATOM 3657 C CA . TRP A 1 483 ? 37.278 -13.130 -37.954 1.00 35.61 483 TRP A CA 1
ATOM 3658 C C . TRP A 1 483 ? 38.162 -13.650 -36.835 1.00 34.41 483 TRP A C 1
ATOM 3659 O O . TRP A 1 483 ? 39.330 -13.272 -36.732 1.00 38.21 483 TRP A O 1
ATOM 3670 N N . ILE A 1 484 ? 37.618 -14.520 -35.984 1.00 34.02 484 ILE A N 1
ATOM 3671 C CA . ILE A 1 484 ? 38.440 -15.153 -34.956 1.00 35.59 484 ILE A CA 1
ATOM 3672 C C . ILE A 1 484 ? 39.581 -15.939 -35.594 1.00 39.09 484 ILE A C 1
ATOM 3673 O O . ILE A 1 484 ? 40.736 -15.843 -35.167 1.00 37.65 484 ILE A O 1
ATOM 3678 N N . ASP A 1 485 ? 39.279 -16.735 -36.619 1.00 38.18 485 ASP A N 1
ATOM 3679 C CA . ASP A 1 485 ? 40.327 -17.537 -37.230 1.00 33.45 485 ASP A CA 1
ATOM 3680 C C . ASP A 1 485 ? 41.389 -16.644 -37.848 1.00 37.72 485 ASP A C 1
ATOM 3681 O O . ASP A 1 485 ? 42.580 -16.972 -37.811 1.00 41.10 485 ASP A O 1
ATOM 3686 N N . GLU A 1 486 ? 40.987 -15.514 -38.430 1.00 41.38 486 GLU A N 1
ATOM 3687 C CA . GLU A 1 486 ? 41.986 -14.647 -39.050 1.00 40.24 486 GLU A CA 1
ATOM 3688 C C . GLU A 1 486 ? 42.883 -14.014 -38.007 1.00 38.30 486 GLU A C 1
ATOM 3689 O O . GLU A 1 486 ? 44.109 -14.069 -38.127 1.00 41.37 486 GLU A O 1
ATOM 3695 N N . ILE A 1 487 ? 42.305 -13.401 -36.974 1.00 38.30 487 ILE A N 1
ATOM 3696 C CA . ILE A 1 487 ? 43.184 -12.739 -36.011 1.00 40.20 487 ILE A CA 1
ATOM 3697 C C . ILE A 1 487 ? 44.042 -13.754 -35.265 1.00 38.98 487 ILE A C 1
ATOM 3698 O O . ILE A 1 487 ? 45.118 -13.417 -34.766 1.00 43.01 487 ILE A O 1
ATOM 3703 N N . TYR A 1 488 ? 43.580 -15.002 -35.152 1.00 42.17 488 TYR A N 1
ATOM 3704 C CA . TYR A 1 488 ? 44.391 -16.031 -34.512 1.00 39.15 488 TYR A CA 1
ATOM 3705 C C . TYR A 1 488 ? 45.732 -16.207 -35.232 1.00 40.55 488 TYR A C 1
ATOM 3706 O O . TYR A 1 488 ? 46.761 -16.436 -34.593 1.00 36.49 488 TYR A O 1
ATOM 3715 N N . THR A 1 489 ? 45.736 -16.085 -36.561 1.00 40.18 489 THR A N 1
ATOM 3716 C CA . THR A 1 489 ? 46.953 -16.250 -37.344 1.00 45.67 489 THR A CA 1
ATOM 3717 C C . THR A 1 489 ? 47.909 -15.075 -37.226 1.00 51.50 489 THR A C 1
ATOM 3718 O O . THR A 1 489 ? 49.100 -15.240 -37.497 1.00 57.43 489 THR A O 1
ATOM 3722 N N . LYS A 1 490 ? 47.420 -13.892 -36.870 1.00 51.03 490 LYS A N 1
ATOM 3723 C CA . LYS A 1 490 ? 48.274 -12.711 -36.781 1.00 55.44 490 LYS A CA 1
ATOM 3724 C C . LYS A 1 490 ? 49.077 -12.724 -35.483 1.00 62.87 490 LYS A C 1
ATOM 3725 O O . LYS A 1 490 ? 50.251 -13.092 -35.464 1.00 64.43 490 LYS A O 1
ATOM 3731 N N . MET B 1 1 ? 72.228 20.753 11.980 1.00 81.14 1 MET B N 1
ATOM 3732 C CA . MET B 1 1 ? 70.797 20.363 11.928 1.00 88.98 1 MET B CA 1
ATOM 3733 C C . MET B 1 1 ? 70.411 20.068 10.481 1.00 91.67 1 MET B C 1
ATOM 3734 O O . MET B 1 1 ? 71.219 20.347 9.581 1.00 89.84 1 MET B O 1
ATOM 3739 N N . LEU B 1 2 ? 69.204 19.557 10.273 1.00 88.74 2 LEU B N 1
ATOM 3740 C CA . LEU B 1 2 ? 68.790 19.149 8.913 1.00 84.99 2 LEU B CA 1
ATOM 3741 C C . LEU B 1 2 ? 67.732 20.117 8.388 1.00 86.05 2 LEU B C 1
ATOM 3742 O O . LEU B 1 2 ? 66.889 19.688 7.590 1.00 85.67 2 LEU B O 1
ATOM 3747 N N . ILE B 1 3 ? 67.783 21.377 8.813 1.00 79.83 3 ILE B N 1
ATOM 3748 C CA . ILE B 1 3 ? 66.710 22.316 8.383 1.00 82.30 3 ILE B CA 1
ATOM 3749 C C . ILE B 1 3 ? 67.055 22.880 7.002 1.00 79.90 3 ILE B C 1
ATOM 3750 O O . ILE B 1 3 ? 68.228 23.190 6.760 1.00 74.54 3 ILE B O 1
ATOM 3755 N N . PHE B 1 4 ? 66.054 22.988 6.137 1.00 73.62 4 PHE B N 1
ATOM 3756 C CA . PHE B 1 4 ? 66.253 23.493 4.788 1.00 74.64 4 PHE B CA 1
ATOM 3757 C C . PHE B 1 4 ? 66.061 25.008 4.784 1.00 77.04 4 PHE B C 1
ATOM 3758 O O . PHE B 1 4 ? 64.983 25.509 5.132 1.00 76.78 4 PHE B O 1
ATOM 3766 N N . ASP B 1 5 ? 67.103 25.733 4.385 1.00 71.26 5 ASP B N 1
ATOM 3767 C CA . ASP B 1 5 ? 67.058 27.193 4.308 1.00 72.26 5 ASP B CA 1
ATOM 3768 C C . ASP B 1 5 ? 66.577 27.591 2.918 1.00 67.65 5 ASP B C 1
ATOM 3769 O O . ASP B 1 5 ? 67.359 27.609 1.965 1.00 67.82 5 ASP B O 1
ATOM 3774 N N . ASP B 1 6 ? 65.289 27.927 2.790 1.00 68.00 6 ASP B N 1
ATOM 3775 C CA . ASP B 1 6 ? 64.779 28.244 1.455 1.00 67.36 6 ASP B CA 1
ATOM 3776 C C . ASP B 1 6 ? 65.224 29.615 0.953 1.00 74.12 6 ASP B C 1
ATOM 3777 O O . ASP B 1 6 ? 64.830 30.010 -0.154 1.00 73.53 6 ASP B O 1
ATOM 3782 N N . LYS B 1 7 ? 66.025 30.346 1.730 1.00 74.00 7 LYS B N 1
ATOM 3783 C CA . LYS B 1 7 ? 66.631 31.582 1.256 1.00 71.58 7 LYS B CA 1
ATOM 3784 C C . LYS B 1 7 ? 68.037 31.378 0.724 1.00 71.30 7 LYS B C 1
ATOM 3785 O O . LYS B 1 7 ? 68.541 32.245 0.004 1.00 72.19 7 LYS B O 1
ATOM 3791 N N . ASN B 1 8 ? 68.686 30.270 1.068 1.00 72.53 8 ASN B N 1
ATOM 3792 C CA . ASN B 1 8 ? 70.040 30.013 0.588 1.00 72.36 8 ASN B CA 1
ATOM 3793 C C . ASN B 1 8 ? 69.892 29.455 -0.822 1.00 71.24 8 ASN B C 1
ATOM 3794 O O . ASN B 1 8 ? 69.603 28.273 -1.003 1.00 76.15 8 ASN B O 1
ATOM 3799 N N . TYR B 1 9 ? 70.061 30.309 -1.830 1.00 65.94 9 TYR B N 1
ATOM 3800 C CA . TYR B 1 9 ? 69.920 29.877 -3.214 1.00 69.07 9 TYR B CA 1
ATOM 3801 C C . TYR B 1 9 ? 70.569 30.896 -4.140 1.00 74.41 9 TYR B C 1
ATOM 3802 O O . TYR B 1 9 ? 70.807 32.047 -3.765 1.00 73.77 9 TYR B O 1
ATOM 3811 N N . LYS B 1 10 ? 70.824 30.462 -5.368 1.00 70.29 10 LYS B N 1
ATOM 3812 C CA . LYS B 1 10 ? 71.071 31.372 -6.472 1.00 69.01 10 LYS B CA 1
ATOM 3813 C C . LYS B 1 10 ? 69.984 31.163 -7.516 1.00 71.30 10 LYS B C 1
ATOM 3814 O O . LYS B 1 10 ? 69.254 30.166 -7.492 1.00 72.20 10 LYS B O 1
ATOM 3820 N N . VAL B 1 11 ? 69.852 32.123 -8.422 1.00 68.05 11 VAL B N 1
ATOM 3821 C CA . VAL B 1 11 ? 68.964 31.981 -9.565 1.00 65.94 11 VAL B CA 1
ATOM 3822 C C . VAL B 1 11 ? 69.843 32.008 -10.806 1.00 69.36 11 VAL B C 1
ATOM 3823 O O . VAL B 1 11 ? 70.362 33.066 -11.188 1.00 66.24 11 VAL B O 1
ATOM 3827 N N . ASP B 1 12 ? 70.034 30.838 -11.419 1.00 69.91 12 ASP B N 1
ATOM 3828 C CA . ASP B 1 12 ? 70.984 30.659 -12.506 1.00 64.96 12 ASP B CA 1
ATOM 3829 C C . ASP B 1 12 ? 70.270 30.452 -13.830 1.00 62.28 12 ASP B C 1
ATOM 3830 O O . ASP B 1 12 ? 69.076 30.140 -13.899 1.00 61.24 12 ASP B O 1
ATOM 3835 N N . THR B 1 13 ? 71.053 30.619 -14.887 1.00 63.31 13 THR B N 1
ATOM 3836 C CA . THR B 1 13 ? 70.611 30.443 -16.259 1.00 65.64 13 THR B CA 1
ATOM 3837 C C . THR B 1 13 ? 71.612 29.520 -16.940 1.00 64.74 13 THR B C 1
ATOM 3838 O O . THR B 1 13 ? 72.806 29.827 -16.989 1.00 66.79 13 THR B O 1
ATOM 3842 N N . CYS B 1 14 ? 71.139 28.379 -17.426 1.00 60.20 14 CYS B N 1
ATOM 3843 C CA . CYS B 1 14 ? 71.965 27.471 -18.205 1.00 55.68 14 CYS B CA 1
ATOM 3844 C C . CYS B 1 14 ? 71.551 27.591 -19.661 1.00 55.41 14 CYS B C 1
ATOM 3845 O O . CYS B 1 14 ? 70.383 27.372 -20.000 1.00 55.96 14 CYS B O 1
ATOM 3848 N N . ASN B 1 15 ? 72.501 27.926 -20.521 1.00 51.80 15 ASN B N 1
ATOM 3849 C CA . ASN B 1 15 ? 72.234 28.030 -21.949 1.00 54.38 15 ASN B CA 1
ATOM 3850 C C . ASN B 1 15 ? 73.185 27.083 -22.670 1.00 53.58 15 ASN B C 1
ATOM 3851 O O . ASN B 1 15 ? 74.392 27.330 -22.729 1.00 59.66 15 ASN B O 1
ATOM 3856 N N . ILE B 1 16 ? 72.627 26.012 -23.223 1.00 51.62 16 ILE B N 1
ATOM 3857 C CA . ILE B 1 16 ? 73.349 25.016 -23.999 1.00 53.03 16 ILE B CA 1
ATOM 3858 C C . ILE B 1 16 ? 72.785 25.072 -25.415 1.00 56.36 16 ILE B C 1
ATOM 3859 O O . ILE B 1 16 ? 71.600 24.778 -25.631 1.00 54.82 16 ILE B O 1
ATOM 3864 N N . ASP B 1 17 ? 73.622 25.477 -26.367 1.00 54.70 17 ASP B N 1
ATOM 3865 C CA . ASP B 1 17 ? 73.286 25.493 -27.792 1.00 58.81 17 ASP B CA 1
ATOM 3866 C C . ASP B 1 17 ? 71.958 26.185 -28.085 1.00 58.05 17 ASP B C 1
ATOM 3867 O O . ASP B 1 17 ? 71.150 25.710 -28.885 1.00 55.31 17 ASP B O 1
ATOM 3872 N N . GLY B 1 18 ? 71.760 27.347 -27.464 1.00 57.96 18 GLY B N 1
ATOM 3873 C CA . GLY B 1 18 ? 70.595 28.180 -27.694 1.00 56.72 18 GLY B CA 1
ATOM 3874 C C . GLY B 1 18 ? 69.427 27.907 -26.767 1.00 54.79 18 GLY B C 1
ATOM 3875 O O . GLY B 1 18 ? 68.614 28.808 -26.526 1.00 62.32 18 GLY B O 1
ATOM 3876 N N . ILE B 1 19 ? 69.317 26.686 -26.258 1.00 51.41 19 ILE B N 1
ATOM 3877 C CA . ILE B 1 19 ? 68.260 26.327 -25.326 1.00 50.58 19 ILE B CA 1
ATOM 3878 C C . ILE B 1 19 ? 68.645 26.914 -23.984 1.00 50.86 19 ILE B C 1
ATOM 3879 O O . ILE B 1 19 ? 69.784 26.752 -23.538 1.00 56.05 19 ILE B O 1
ATOM 3884 N N . SER B 1 20 ? 67.700 27.564 -23.320 1.00 58.32 20 SER B N 1
ATOM 3885 C CA . SER B 1 20 ? 67.970 28.250 -22.065 1.00 58.73 20 SER B CA 1
ATOM 3886 C C . SER B 1 20 ? 66.976 27.791 -21.009 1.00 59.35 20 SER B C 1
ATOM 3887 O O . SER B 1 20 ? 65.806 27.537 -21.315 1.00 62.86 20 SER B O 1
ATOM 3890 N N . ILE B 1 21 ? 67.443 27.658 -19.772 1.00 56.70 21 ILE B N 1
ATOM 3891 C CA . ILE B 1 21 ? 66.549 27.409 -18.649 1.00 57.33 21 ILE B CA 1
ATOM 3892 C C . ILE B 1 21 ? 66.974 28.279 -17.477 1.00 59.07 21 ILE B C 1
ATOM 3893 O O . ILE B 1 21 ? 68.168 28.498 -17.239 1.00 60.46 21 ILE B O 1
ATOM 3898 N N . LYS B 1 22 ? 65.984 28.794 -16.765 1.00 53.91 22 LYS B N 1
ATOM 3899 C CA . LYS B 1 22 ? 66.185 29.574 -15.559 1.00 58.15 22 LYS B CA 1
ATOM 3900 C C . LYS B 1 22 ? 65.649 28.755 -14.398 1.00 56.30 22 LYS B C 1
ATOM 3901 O O . LYS B 1 22 ? 64.496 28.314 -14.421 1.00 56.63 22 LYS B O 1
ATOM 3907 N N . PHE B 1 23 ? 66.496 28.525 -13.409 1.00 57.59 23 PHE B N 1
ATOM 3908 C CA . PHE B 1 23 ? 66.139 27.690 -12.280 1.00 57.91 23 PHE B CA 1
ATOM 3909 C C . PHE B 1 23 ? 66.741 28.295 -11.025 1.00 60.43 23 PHE B C 1
ATOM 3910 O O . PHE B 1 23 ? 67.746 29.013 -11.081 1.00 58.98 23 PHE B O 1
ATOM 3918 N N . ARG B 1 24 ? 66.106 28.007 -9.894 1.00 58.41 24 ARG B N 1
ATOM 3919 C CA . ARG B 1 24 ? 66.658 28.349 -8.593 1.00 62.90 24 ARG B CA 1
ATOM 3920 C C . ARG B 1 24 ? 67.422 27.145 -8.059 1.00 63.35 24 ARG B C 1
ATOM 3921 O O . ARG B 1 24 ? 66.842 26.066 -7.890 1.00 58.65 24 ARG B O 1
ATOM 3929 N N . SER B 1 25 ? 68.700 27.399 -7.767 1.00 61.86 25 SER B N 1
ATOM 3930 C CA . SER B 1 25 ? 69.616 26.332 -7.313 1.00 61.42 25 SER B CA 1
ATOM 3931 C C . SER B 1 25 ? 69.929 26.435 -5.827 1.00 63.64 25 SER B C 1
ATOM 3932 O O . SER B 1 25 ? 70.426 27.486 -5.410 1.00 70.63 25 SER B O 1
ATOM 3935 N N . PHE B 1 26 ? 69.626 25.395 -5.069 1.00 59.13 26 PHE B N 1
ATOM 3936 C CA . PHE B 1 26 ? 70.013 25.294 -3.660 1.00 60.62 26 PHE B CA 1
ATOM 3937 C C . PHE B 1 26 ? 71.092 24.205 -3.570 1.00 65.06 26 PHE B C 1
ATOM 3938 O O . PHE B 1 26 ? 70.788 23.016 -3.432 1.00 64.33 26 PHE B O 1
ATOM 3946 N N . LYS B 1 27 ? 72.353 24.613 -3.628 1.00 64.42 27 LYS B N 1
ATOM 3947 C CA . LYS B 1 27 ? 73.463 23.683 -3.784 1.00 63.59 27 LYS B CA 1
ATOM 3948 C C . LYS B 1 27 ? 74.113 23.311 -2.446 1.00 68.46 27 LYS B C 1
ATOM 3949 O O . LYS B 1 27 ? 74.006 24.027 -1.447 1.00 65.94 27 LYS B O 1
ATOM 3955 N N . GLU B 1 28 ? 74.789 22.154 -2.451 1.00 64.62 28 GLU B N 1
ATOM 3956 C CA . GLU B 1 28 ? 75.699 21.705 -1.387 1.00 63.39 28 GLU B CA 1
ATOM 3957 C C . GLU B 1 28 ? 75.019 21.530 -0.031 1.00 62.84 28 GLU B C 1
ATOM 3958 O O . GLU B 1 28 ? 75.649 21.715 1.008 1.00 67.16 28 GLU B O 1
ATOM 3964 N N . ILE B 1 29 ? 73.756 21.128 -0.016 1.00 62.63 29 ILE B N 1
ATOM 3965 C CA . ILE B 1 29 ? 73.056 20.829 1.232 1.00 65.23 29 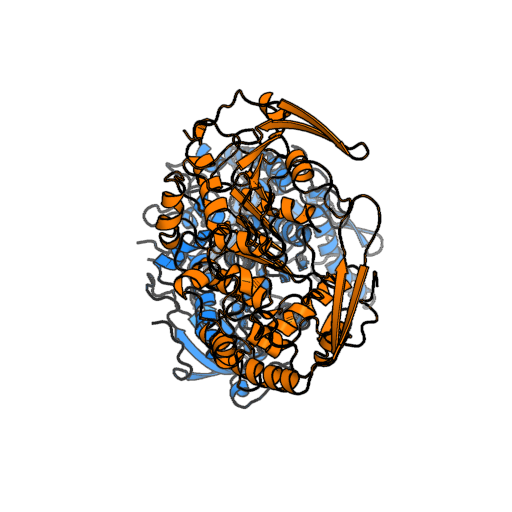ILE B CA 1
ATOM 3966 C C . ILE B 1 29 ? 73.523 19.482 1.778 1.00 68.77 29 ILE B C 1
ATOM 3967 O O . ILE B 1 29 ? 73.475 18.467 1.076 1.00 70.66 29 ILE B O 1
ATOM 3972 N N . LEU B 1 30 ? 73.959 19.463 3.038 1.00 68.35 30 LEU B N 1
ATOM 3973 C CA . LEU B 1 30 ? 74.109 18.213 3.777 1.00 68.47 30 LEU B CA 1
ATOM 3974 C C . LEU B 1 30 ? 72.749 17.586 4.056 1.00 68.19 30 LEU B C 1
ATOM 3975 O O . LEU B 1 30 ? 71.773 18.285 4.328 1.00 71.57 30 LEU B O 1
ATOM 3980 N N . TYR B 1 31 ? 72.691 16.251 4.032 1.00 68.89 31 TYR B N 1
ATOM 3981 C CA . TYR B 1 31 ? 71.437 15.569 4.335 1.00 69.60 31 TYR B CA 1
ATOM 3982 C C . TYR B 1 31 ? 71.494 14.673 5.564 1.00 71.28 31 TYR B C 1
ATOM 3983 O O . TYR B 1 31 ? 70.473 14.070 5.908 1.00 79.25 31 TYR B O 1
ATOM 3992 N N . CYS B 1 32 ? 72.633 14.581 6.250 1.00 72.93 32 CYS B N 1
ATOM 3993 C CA . CYS B 1 32 ? 72.725 13.782 7.467 1.00 78.34 32 CYS B CA 1
ATOM 3994 C C . CYS B 1 32 ? 73.639 14.471 8.480 1.00 80.86 32 CYS B C 1
ATOM 3995 O O . CYS B 1 32 ? 74.522 15.259 8.122 1.00 77.30 32 CYS B O 1
ATOM 3998 N N . GLU B 1 33 ? 73.418 14.143 9.764 1.00 82.61 33 GLU B N 1
ATOM 3999 C CA . GLU B 1 33 ? 74.082 14.834 10.870 1.00 81.28 33 GLU B CA 1
ATOM 4000 C C . GLU B 1 33 ? 75.505 14.338 11.118 1.00 80.81 33 GLU B C 1
ATOM 4001 O O . GLU B 1 33 ? 76.338 15.108 11.605 1.00 82.71 33 GLU B O 1
ATOM 4007 N N . LYS B 1 34 ? 75.812 13.078 10.802 1.00 82.08 34 LYS B N 1
ATOM 4008 C CA . LYS B 1 34 ? 77.157 12.518 10.971 1.00 80.09 34 LYS B CA 1
ATOM 4009 C C . LYS B 1 34 ? 77.642 11.943 9.641 1.00 79.40 34 LYS B C 1
ATOM 4010 O O . LYS B 1 34 ? 77.763 10.722 9.479 1.00 89.12 34 LYS B O 1
ATOM 4016 N N . PRO B 1 35 ? 77.925 12.794 8.659 1.00 76.67 35 PRO B N 1
ATOM 4017 C CA . PRO B 1 35 ? 78.436 12.284 7.384 1.00 76.19 35 PRO B CA 1
ATOM 4018 C C . PRO B 1 35 ? 79.883 11.843 7.518 1.00 76.77 35 PRO B C 1
ATOM 4019 O O . PRO B 1 35 ? 80.592 12.219 8.452 1.00 80.20 35 PRO B O 1
ATOM 4023 N N . VAL B 1 36 ? 80.314 11.022 6.561 1.00 78.78 36 VAL B N 1
ATOM 4024 C CA . VAL B 1 36 ? 81.646 10.423 6.585 1.00 71.38 36 VAL B CA 1
ATOM 4025 C C . VAL B 1 36 ? 82.467 10.762 5.349 1.00 71.10 36 VAL B C 1
ATOM 4026 O O . VAL B 1 36 ? 83.664 10.437 5.309 1.00 70.18 36 VAL B O 1
ATOM 4030 N N . ASP B 1 37 ? 81.882 11.413 4.344 1.00 69.49 37 ASP B N 1
ATOM 4031 C CA . ASP B 1 37 ? 82.626 11.836 3.165 1.00 71.00 37 ASP B CA 1
ATOM 4032 C C . ASP B 1 37 ? 81.987 13.111 2.638 1.00 69.36 37 ASP B C 1
ATOM 4033 O O . ASP B 1 37 ? 80.774 13.303 2.754 1.00 69.65 37 ASP B O 1
ATOM 4038 N N . SER B 1 38 ? 82.814 13.992 2.062 1.00 69.86 38 SER B N 1
ATOM 4039 C CA . SER B 1 38 ? 82.283 15.240 1.521 1.00 71.25 38 SER B CA 1
ATOM 4040 C C . SER B 1 38 ? 81.455 15.028 0.272 1.00 75.83 38 SER B C 1
ATOM 4041 O O . SER B 1 38 ? 81.180 16.005 -0.450 1.00 72.44 38 SER B O 1
ATOM 4044 N N . ILE B 1 39 ? 81.071 13.786 -0.031 1.00 69.64 39 ILE B N 1
ATOM 4045 C CA . ILE B 1 39 ? 80.187 13.539 -1.160 1.00 67.40 39 ILE B CA 1
ATOM 4046 C C . ILE B 1 39 ? 78.725 13.501 -0.729 1.00 65.23 39 ILE B C 1
ATOM 4047 O O . ILE B 1 39 ? 77.840 13.726 -1.566 1.00 65.00 39 ILE B O 1
ATOM 4052 N N . GLN B 1 40 ? 78.452 13.286 0.560 1.00 68.03 40 GLN B N 1
ATOM 4053 C CA . GLN B 1 40 ? 77.087 13.148 1.073 1.00 66.51 40 GLN B CA 1
ATOM 4054 C C . GLN B 1 40 ? 76.415 14.515 1.240 1.00 66.34 40 GLN B C 1
ATOM 4055 O O . GLN B 1 40 ? 75.953 14.903 2.316 1.00 67.43 40 GLN B O 1
ATOM 4061 N N . LYS B 1 41 ? 76.369 15.249 0.131 1.00 66.94 41 LYS B N 1
ATOM 4062 C CA . LYS B 1 41 ? 75.576 16.465 0.017 1.00 67.88 41 LYS B CA 1
ATOM 4063 C C . LYS B 1 41 ? 74.694 16.380 -1.223 1.00 63.90 41 LYS B C 1
ATOM 4064 O O . LYS B 1 41 ? 75.001 15.668 -2.182 1.00 62.07 41 LYS B O 1
ATOM 4070 N N . MET B 1 42 ? 73.581 17.112 -1.199 1.00 66.20 42 MET B N 1
ATOM 4071 C CA . MET B 1 42 ? 72.606 17.069 -2.277 1.00 63.10 42 MET B CA 1
ATOM 4072 C C . MET B 1 42 ? 72.384 18.461 -2.863 1.00 64.52 42 MET B C 1
ATOM 4073 O O . MET B 1 42 ? 72.685 19.480 -2.239 1.00 61.87 42 MET B O 1
ATOM 4078 N N . ASN B 1 43 ? 71.864 18.482 -4.089 1.00 60.95 43 ASN B N 1
ATOM 4079 C CA . ASN B 1 43 ? 71.537 19.694 -4.820 1.00 60.15 43 ASN B CA 1
ATOM 4080 C C . ASN B 1 43 ? 70.063 19.654 -5.172 1.00 62.40 43 ASN B C 1
ATOM 4081 O O . ASN B 1 43 ? 69.542 18.594 -5.528 1.00 60.34 43 ASN B O 1
ATOM 4086 N N . ILE B 1 44 ? 69.392 20.803 -5.075 1.00 60.83 44 ILE B N 1
ATOM 4087 C CA . ILE B 1 44 ? 67.981 20.920 -5.422 1.00 55.76 44 ILE B CA 1
ATOM 4088 C C . ILE B 1 44 ? 67.825 22.001 -6.481 1.00 60.91 44 ILE B C 1
ATOM 4089 O O . ILE B 1 44 ? 68.260 23.141 -6.281 1.00 63.51 44 ILE B O 1
ATOM 4094 N N . PHE B 1 45 ? 67.194 21.652 -7.595 1.00 60.51 45 PHE B N 1
ATOM 4095 C CA . PHE B 1 45 ? 66.916 22.607 -8.656 1.00 56.45 45 PHE B CA 1
ATOM 4096 C C . PHE B 1 45 ? 65.410 22.743 -8.839 1.00 55.37 45 PHE B C 1
ATOM 4097 O O . PHE B 1 45 ? 64.678 21.748 -8.816 1.00 58.90 45 PHE B O 1
ATOM 4105 N N . VAL B 1 46 ? 64.954 23.980 -9.005 1.00 51.85 46 VAL B N 1
ATOM 4106 C CA . VAL B 1 46 ? 63.536 24.289 -9.172 1.00 60.79 46 VAL B CA 1
ATOM 4107 C C . VAL B 1 46 ? 63.374 25.252 -10.345 1.00 58.24 46 VAL B C 1
ATOM 4108 O O . VAL B 1 46 ? 64.134 26.224 -10.447 1.00 52.34 46 VAL B O 1
ATOM 4112 N N . PRO B 1 47 ? 62.421 25.023 -11.254 1.00 56.77 47 PRO B N 1
ATOM 4113 C CA . PRO B 1 47 ? 62.184 25.992 -12.335 1.00 60.05 47 PRO B CA 1
ATOM 4114 C C . PRO B 1 47 ? 61.750 27.331 -11.763 1.00 60.17 47 PRO B C 1
ATOM 4115 O O . PRO B 1 47 ? 60.839 27.403 -10.934 1.00 57.20 47 PRO B O 1
ATOM 4119 N N . GLU B 1 48 ? 62.419 28.397 -12.219 1.00 62.79 48 GLU B N 1
ATOM 4120 C CA . GLU B 1 48 ? 62.284 29.702 -11.576 1.00 62.37 48 GLU B CA 1
ATOM 4121 C C . GLU B 1 48 ? 60.889 30.304 -11.760 1.00 65.27 48 GLU B C 1
ATOM 4122 O O . GLU B 1 48 ? 60.399 30.986 -10.852 1.00 65.63 48 GLU B O 1
ATOM 4128 N N . VAL B 1 49 ? 60.218 30.047 -12.892 1.00 65.06 49 VAL B N 1
ATOM 4129 C CA . VAL B 1 49 ? 58.862 30.558 -13.095 1.00 64.39 49 VAL B CA 1
ATOM 4130 C C . VAL B 1 49 ? 57.860 29.980 -12.110 1.00 64.10 49 VAL B C 1
ATOM 4131 O O . VAL B 1 49 ? 56.736 30.471 -12.031 1.00 64.63 49 VAL B O 1
ATOM 4135 N N . TYR B 1 50 ? 58.229 28.929 -11.376 1.00 62.71 50 TYR B N 1
ATOM 4136 C CA . TYR B 1 50 ? 57.316 28.372 -10.387 1.00 66.98 50 TYR B CA 1
ATOM 4137 C C . TYR B 1 50 ? 57.102 29.336 -9.233 1.00 68.90 50 TYR B C 1
ATOM 4138 O O . TYR B 1 50 ? 56.023 29.353 -8.629 1.00 71.46 50 TYR B O 1
ATOM 4147 N N . TYR B 1 51 ? 58.082 30.204 -8.996 1.00 67.85 51 TYR B N 1
ATOM 4148 C CA . TYR B 1 51 ? 57.980 31.184 -7.883 1.00 69.33 51 TYR B CA 1
ATOM 4149 C C . TYR B 1 51 ? 57.193 32.413 -8.344 1.00 74.07 51 TYR B C 1
ATOM 4150 O O . TYR B 1 51 ? 57.153 33.400 -7.601 1.00 72.66 51 TYR B O 1
ATOM 4159 N N . GLU B 1 52 ? 56.596 32.350 -9.531 1.00 73.44 52 GLU B N 1
ATOM 4160 C CA . GLU B 1 52 ? 55.771 33.439 -10.040 1.00 68.41 52 GLU B CA 1
ATOM 4161 C C . GLU B 1 52 ? 54.354 32.963 -10.335 1.00 71.85 52 GLU B C 1
ATOM 4162 O O . GLU B 1 52 ? 53.643 33.585 -11.141 1.00 65.50 52 GLU B O 1
ATOM 4168 N N . GLY B 1 53 ? 53.928 31.876 -9.697 1.00 71.90 53 GLY B N 1
ATOM 4169 C CA . GLY B 1 53 ? 52.595 31.372 -9.947 1.00 70.68 53 GLY B CA 1
ATOM 4170 C C . GLY B 1 53 ? 52.373 30.837 -11.342 1.00 71.48 53 GLY B C 1
ATOM 4171 O O . GLY B 1 53 ? 51.222 30.679 -11.757 1.00 74.99 53 GLY B O 1
ATOM 4172 N N . ASN B 1 54 ? 53.441 30.549 -12.081 1.00 72.07 54 ASN B N 1
ATOM 4173 C CA . ASN B 1 54 ? 53.302 29.925 -13.388 1.00 74.15 54 ASN B CA 1
ATOM 4174 C C . ASN B 1 54 ? 53.178 28.403 -13.265 1.00 71.95 54 ASN B C 1
ATOM 4175 O O . ASN B 1 54 ? 53.398 27.811 -12.202 1.00 69.02 54 ASN B O 1
ATOM 4180 N N . THR B 1 55 ? 52.815 27.769 -14.382 1.00 66.08 55 THR B N 1
ATOM 4181 C CA . THR B 1 55 ? 52.831 26.318 -14.498 1.00 66.38 55 THR B CA 1
ATOM 4182 C C . THR B 1 55 ? 53.637 25.907 -15.725 1.00 65.63 55 THR B C 1
ATOM 4183 O O . THR B 1 55 ? 53.861 26.701 -16.646 1.00 61.10 55 THR B O 1
ATOM 4187 N N . ILE B 1 56 ? 54.073 24.645 -15.711 1.00 64.09 56 ILE B N 1
ATOM 4188 C CA . ILE B 1 56 ? 54.718 23.985 -16.844 1.00 60.31 56 ILE B CA 1
ATOM 4189 C C . ILE B 1 56 ? 54.132 22.586 -16.943 1.00 56.72 56 ILE B C 1
ATOM 4190 O O . ILE B 1 56 ? 54.183 21.823 -15.968 1.00 53.42 56 ILE B O 1
ATOM 4195 N N . ASN B 1 57 ? 53.586 22.251 -18.113 1.00 53.31 57 ASN B N 1
ATOM 4196 C CA . ASN B 1 57 ? 52.909 20.970 -18.336 1.00 58.50 57 ASN B CA 1
ATOM 4197 C C . ASN B 1 57 ? 51.866 20.695 -17.251 1.00 59.45 57 ASN B C 1
ATOM 4198 O O . ASN B 1 57 ? 51.676 19.557 -16.811 1.00 58.47 57 ASN B O 1
ATOM 4203 N N . GLY B 1 58 ? 51.183 21.748 -16.806 1.00 56.91 58 GLY B N 1
ATOM 4204 C CA . GLY B 1 58 ? 50.212 21.606 -15.745 1.00 53.99 58 GLY B CA 1
ATOM 4205 C C . GLY B 1 58 ? 50.794 21.567 -14.350 1.00 62.83 58 GLY B C 1
ATOM 4206 O O . GLY B 1 58 ? 50.029 21.581 -13.379 1.00 64.32 58 GLY B O 1
ATOM 4207 N N . TYR B 1 59 ? 52.118 21.532 -14.210 1.00 65.45 59 TYR B N 1
ATOM 4208 C CA . TYR B 1 59 ? 52.758 21.326 -12.918 1.00 62.41 59 TYR B CA 1
ATOM 4209 C C . TYR B 1 59 ? 53.028 22.655 -12.228 1.00 66.38 59 TYR B C 1
ATOM 4210 O O . TYR B 1 59 ? 53.328 23.666 -12.871 1.00 63.04 59 TYR B O 1
ATOM 4219 N N . SER B 1 60 ? 52.942 22.636 -10.902 1.00 68.54 60 SER B N 1
ATOM 4220 C CA . SER B 1 60 ? 53.149 23.819 -10.081 1.00 68.63 60 SER B CA 1
ATOM 4221 C C . SER B 1 60 ? 54.264 23.543 -9.081 1.00 66.34 60 SER B C 1
ATOM 4222 O O . SER B 1 60 ? 54.915 22.500 -9.115 1.00 62.09 60 SER B O 1
ATOM 4225 N N . LEU B 1 61 ? 54.442 24.482 -8.153 1.00 68.00 61 LEU B N 1
ATOM 4226 C CA . LEU B 1 61 ? 55.582 24.436 -7.247 1.00 68.83 61 LEU B CA 1
ATOM 4227 C C . LEU B 1 61 ? 55.483 23.272 -6.252 1.00 68.08 61 LEU B C 1
ATOM 4228 O O . LEU B 1 61 ? 56.493 22.617 -5.955 1.00 64.58 61 LEU B O 1
ATOM 4233 N N . HIS B 1 62 ? 54.290 22.998 -5.722 1.00 65.79 62 HIS B N 1
ATOM 4234 C CA . HIS B 1 62 ? 54.082 21.858 -4.828 1.00 69.96 62 HIS B CA 1
ATOM 4235 C C . HIS B 1 62 ? 53.481 20.655 -5.535 1.00 64.00 62 HIS B C 1
ATOM 4236 O O . HIS B 1 62 ? 53.317 19.603 -4.913 1.00 64.08 62 HIS B O 1
ATOM 4243 N N . THR B 1 63 ? 53.157 20.799 -6.815 1.00 60.18 63 THR B N 1
ATOM 4244 C CA . THR B 1 63 ? 52.527 19.802 -7.660 1.00 59.26 63 THR B CA 1
ATOM 4245 C C . THR B 1 63 ? 53.559 18.956 -8.393 1.00 68.18 63 THR B C 1
ATOM 4246 O O . THR B 1 63 ? 53.392 17.736 -8.516 1.00 61.52 63 THR B O 1
ATOM 4250 N N . ALA B 1 64 ? 54.638 19.595 -8.843 1.00 65.50 64 ALA B N 1
ATOM 4251 C CA . ALA B 1 64 ? 55.613 18.958 -9.713 1.00 61.69 64 ALA B CA 1
ATOM 4252 C C . ALA B 1 64 ? 56.165 17.687 -9.073 1.00 55.63 64 ALA B C 1
ATOM 4253 O O . ALA B 1 64 ? 56.318 17.625 -7.847 1.00 56.04 64 ALA B O 1
ATOM 4255 N N . PRO B 1 65 ? 56.422 16.644 -9.860 1.00 62.32 65 PRO B N 1
ATOM 4256 C CA . PRO B 1 65 ? 57.182 15.498 -9.348 1.00 59.74 65 PRO B CA 1
ATOM 4257 C C . PRO B 1 65 ? 58.624 15.871 -9.051 1.00 54.29 65 PRO B C 1
ATOM 4258 O O . PRO B 1 65 ? 59.176 16.851 -9.560 1.00 54.56 65 PRO B O 1
ATOM 4262 N N . ILE B 1 66 ? 59.233 15.064 -8.206 1.00 56.38 66 ILE B N 1
ATOM 4263 C CA . ILE B 1 66 ? 60.608 15.268 -7.786 1.00 58.19 66 ILE B CA 1
ATOM 4264 C C . ILE B 1 66 ? 61.440 14.152 -8.412 1.00 59.56 66 ILE B C 1
ATOM 4265 O O . ILE B 1 66 ? 61.403 12.993 -7.979 1.00 55.84 66 ILE B O 1
ATOM 4270 N N . PHE B 1 67 ? 62.192 14.521 -9.442 1.00 57.35 67 PHE B N 1
ATOM 4271 C CA . PHE B 1 67 ? 63.003 13.611 -10.238 1.00 50.85 67 PHE B CA 1
ATOM 4272 C C . PHE B 1 67 ? 64.385 13.493 -9.606 1.00 54.50 67 PHE B C 1
ATOM 4273 O O . PHE B 1 67 ? 65.071 14.502 -9.420 1.00 49.52 67 PHE B O 1
ATOM 4281 N N . MET B 1 68 ? 64.806 12.267 -9.287 1.00 53.15 68 MET B N 1
ATOM 4282 C CA . MET B 1 68 ? 66.050 12.041 -8.560 1.00 48.84 68 MET B CA 1
ATOM 4283 C C . MET B 1 68 ? 66.966 11.115 -9.348 1.00 49.83 68 MET B C 1
ATOM 4284 O O . MET B 1 68 ? 67.025 9.905 -9.080 1.00 50.66 68 MET B O 1
ATOM 4289 N N . PRO B 1 69 ? 67.691 11.635 -10.325 1.00 45.65 69 PRO B N 1
ATOM 4290 C CA . PRO B 1 69 ? 68.724 10.830 -10.973 1.00 46.54 69 PRO B CA 1
ATOM 4291 C C . PRO B 1 69 ? 69.941 10.704 -10.074 1.00 49.57 69 PRO B C 1
ATOM 4292 O O . PRO B 1 69 ? 70.166 11.506 -9.164 1.00 54.84 69 PRO B O 1
ATOM 4296 N N . ASN B 1 70 ? 70.721 9.663 -10.333 1.00 48.87 70 ASN B N 1
ATOM 4297 C CA . ASN B 1 70 ? 71.973 9.428 -9.627 1.00 47.31 70 ASN B CA 1
ATOM 4298 C C . ASN B 1 70 ? 73.087 9.149 -10.629 1.00 48.75 70 ASN B C 1
ATOM 4299 O O . ASN B 1 70 ? 72.848 8.701 -11.752 1.00 50.86 70 ASN B O 1
ATOM 4304 N N . THR B 1 71 ? 74.321 9.386 -10.191 1.00 47.99 71 THR B N 1
ATOM 4305 C CA . THR B 1 71 ? 75.482 9.399 -11.069 1.00 51.18 71 THR B CA 1
ATOM 4306 C C . THR B 1 71 ? 76.374 8.172 -10.900 1.00 51.62 71 THR B C 1
ATOM 4307 O O . THR B 1 71 ? 77.513 8.165 -11.393 1.00 50.23 71 THR B O 1
ATOM 4311 N N . VAL B 1 72 ? 75.886 7.142 -10.213 1.00 46.81 72 VAL B N 1
ATOM 4312 C CA . VAL B 1 72 ? 76.691 5.971 -9.888 1.00 47.00 72 VAL B CA 1
ATOM 4313 C C . VAL B 1 72 ? 76.925 5.129 -11.137 1.00 48.66 72 VAL B C 1
ATOM 4314 O O . VAL B 1 72 ? 75.981 4.620 -11.754 1.00 52.61 72 VAL B O 1
ATOM 4318 N N . GLY B 1 73 ? 78.181 4.959 -11.497 1.00 46.78 73 GLY B N 1
ATOM 4319 C CA . GLY B 1 73 ? 78.567 3.961 -12.480 1.00 49.74 73 GLY B CA 1
ATOM 4320 C C . GLY B 1 73 ? 79.625 3.072 -11.876 1.00 53.79 73 GLY B C 1
ATOM 4321 O O . GLY B 1 73 ? 80.486 3.536 -11.131 1.00 53.85 73 GLY B O 1
ATOM 4322 N N . GLY B 1 74 ? 79.534 1.771 -12.174 1.00 54.10 74 GLY B N 1
ATOM 4323 C CA . GLY B 1 74 ? 80.551 0.835 -11.730 1.00 48.92 74 GLY B CA 1
ATOM 4324 C C . GLY B 1 74 ? 80.666 0.686 -10.230 1.00 53.64 74 GLY B C 1
ATOM 4325 O O . GLY B 1 74 ? 81.724 0.287 -9.735 1.00 54.16 74 GLY B O 1
ATOM 4326 N N . TYR B 1 75 ? 79.601 0.994 -9.490 1.00 53.37 75 TYR B N 1
ATOM 4327 C CA . TYR B 1 75 ? 79.587 0.995 -8.024 1.00 58.44 75 TYR B CA 1
ATOM 4328 C C . TYR B 1 75 ? 80.643 1.931 -7.428 1.00 59.79 75 TYR B C 1
ATOM 4329 O O . TYR B 1 75 ? 81.022 1.788 -6.257 1.00 61.62 75 TYR B O 1
ATOM 4338 N N . MET B 1 76 ? 81.108 2.888 -8.227 1.00 53.59 76 MET B N 1
ATOM 4339 C CA . MET B 1 76 ? 81.958 3.985 -7.788 1.00 60.29 76 MET B CA 1
ATOM 4340 C C . MET B 1 76 ? 81.131 5.074 -7.091 1.00 62.56 76 MET B C 1
ATOM 4341 O O . MET B 1 76 ? 79.895 5.094 -7.162 1.00 58.24 76 MET B O 1
ATOM 4346 N N . PRO B 1 77 ? 81.790 6.016 -6.408 1.00 62.44 77 PRO B N 1
ATOM 4347 C CA . PRO B 1 77 ? 81.047 7.120 -5.787 1.00 57.85 77 PRO B CA 1
ATOM 4348 C C . PRO B 1 77 ? 80.341 7.960 -6.836 1.00 53.03 77 PRO B C 1
ATOM 4349 O O . PRO B 1 77 ? 80.847 8.155 -7.941 1.00 53.05 77 PRO B O 1
ATOM 4353 N N . GLY B 1 78 ? 79.155 8.450 -6.488 1.00 53.48 78 GLY B N 1
ATOM 4354 C CA . GLY B 1 78 ? 78.374 9.241 -7.409 1.00 53.12 78 GLY B CA 1
ATOM 4355 C C . GLY B 1 78 ? 78.127 10.646 -6.899 1.00 52.24 78 GLY B C 1
ATOM 4356 O O . GLY B 1 78 ? 77.236 10.882 -6.073 1.00 56.94 78 GLY B O 1
ATOM 4357 N N . PRO B 1 79 ? 78.891 11.613 -7.403 1.00 51.81 79 PRO B N 1
ATOM 4358 C CA . PRO B 1 79 ? 78.773 12.992 -6.915 1.00 52.09 79 PRO B CA 1
ATOM 4359 C C . PRO B 1 79 ? 77.505 13.679 -7.409 1.00 55.66 79 PRO B C 1
ATOM 4360 O O . PRO B 1 79 ? 77.024 13.415 -8.513 1.00 55.29 79 PRO B O 1
ATOM 4364 N N . ALA B 1 80 ? 76.991 14.603 -6.586 1.00 55.02 80 ALA B N 1
ATOM 4365 C CA . ALA B 1 80 ? 75.874 15.443 -6.998 1.00 52.50 80 ALA B CA 1
ATOM 4366 C C . ALA B 1 80 ? 76.209 16.149 -8.305 1.00 51.69 80 ALA B C 1
ATOM 4367 O O . ALA B 1 80 ? 77.375 16.311 -8.671 1.00 49.92 80 ALA B O 1
ATOM 4369 N N . ASP B 1 81 ? 75.169 16.539 -9.034 1.00 52.80 81 ASP B N 1
ATOM 4370 C CA . ASP B 1 81 ? 75.325 17.038 -10.397 1.00 47.29 81 ASP B CA 1
ATOM 4371 C C . ASP B 1 81 ? 74.515 18.324 -10.562 1.00 52.53 81 ASP B C 1
ATOM 4372 O O . ASP B 1 81 ? 73.895 18.818 -9.614 1.00 54.67 81 ASP B O 1
ATOM 4377 N N . GLU B 1 82 ? 74.516 18.860 -11.776 1.00 50.24 82 GLU B N 1
ATOM 4378 C CA . GLU B 1 82 ? 73.815 20.106 -12.076 1.00 54.27 82 GLU B CA 1
ATOM 4379 C C . GLU B 1 82 ? 73.467 20.100 -13.558 1.00 50.85 82 GLU B C 1
ATOM 4380 O O . GLU B 1 82 ? 73.966 19.273 -14.322 1.00 45.45 82 GLU B O 1
ATOM 4386 N N . PRO B 1 83 ? 72.596 21.016 -13.991 1.00 50.68 83 PRO B N 1
ATOM 4387 C CA . PRO B 1 83 ? 72.327 21.118 -15.431 1.00 49.79 83 PRO B CA 1
ATOM 4388 C C . PRO B 1 83 ? 73.596 21.390 -16.220 1.00 52.06 83 PRO B C 1
ATOM 4389 O O . PRO B 1 83 ? 74.553 21.986 -15.725 1.00 52.62 83 PRO B O 1
ATOM 4393 N N . GLY B 1 84 ? 73.582 20.956 -17.463 1.00 52.92 84 GLY B N 1
ATOM 4394 C CA . GLY B 1 84 ? 74.761 20.975 -18.294 1.00 58.20 84 GLY B CA 1
ATOM 4395 C C . GLY B 1 84 ? 74.777 19.755 -19.195 1.00 53.61 84 GLY B C 1
ATOM 4396 O O . GLY B 1 84 ? 73.744 19.143 -19.445 1.00 55.47 84 GLY B O 1
ATOM 4397 N N . LYS B 1 85 ? 75.963 19.436 -19.695 1.00 54.00 85 LYS B N 1
ATOM 4398 C CA . LYS B 1 85 ? 76.153 18.315 -20.600 1.00 55.42 85 LYS B CA 1
ATOM 4399 C C . LYS B 1 85 ? 76.730 17.127 -19.842 1.00 59.58 85 LYS B C 1
ATOM 4400 O O . LYS B 1 85 ? 77.396 17.287 -18.815 1.00 65.13 85 LYS B O 1
ATOM 4406 N N . ASP B 1 86 ? 76.448 15.928 -20.349 1.00 56.97 86 ASP B N 1
ATOM 4407 C CA . ASP B 1 86 ? 76.971 14.706 -19.767 1.00 58.39 86 ASP B CA 1
ATOM 4408 C C . ASP B 1 86 ? 78.277 14.335 -20.462 1.00 59.99 86 ASP B C 1
ATOM 4409 O O . ASP B 1 86 ? 78.710 15.006 -21.405 1.00 53.46 86 ASP B O 1
ATOM 4414 N N . PHE B 1 87 ? 78.884 13.220 -20.028 1.00 66.72 87 PHE B N 1
ATOM 4415 C CA . PHE B 1 87 ? 80.196 12.810 -20.535 1.00 62.19 87 PHE B CA 1
ATOM 4416 C C . PHE B 1 87 ? 80.210 12.539 -22.036 1.00 59.03 87 PHE B C 1
ATOM 4417 O O . PHE B 1 87 ? 81.292 12.406 -22.610 1.00 65.96 87 PHE B O 1
ATOM 4425 N N . LYS B 1 88 ? 79.049 12.452 -22.679 1.00 59.75 88 LYS B N 1
ATOM 4426 C CA . LYS B 1 88 ? 78.934 12.133 -24.096 1.00 63.23 88 LYS B CA 1
ATOM 4427 C C . LYS B 1 88 ? 78.581 13.363 -24.932 1.00 60.13 88 LYS B C 1
ATOM 4428 O O . LYS B 1 88 ? 78.351 13.238 -26.141 1.00 63.23 88 LYS B O 1
ATOM 4434 N N . GLY B 1 89 ? 78.534 14.551 -24.321 1.00 58.92 89 GLY B N 1
ATOM 4435 C CA . GLY B 1 89 ? 78.140 15.766 -25.024 1.00 53.46 89 GLY B CA 1
ATOM 4436 C C . GLY B 1 89 ? 76.647 15.987 -25.183 1.00 58.79 89 GLY B C 1
ATOM 4437 O O . GLY B 1 89 ? 76.250 16.906 -25.914 1.00 55.69 89 GLY B O 1
ATOM 4438 N N . ARG B 1 90 ? 75.809 15.165 -24.537 1.00 55.50 90 ARG B N 1
ATOM 4439 C CA . ARG B 1 90 ? 74.357 15.305 -24.564 1.00 48.98 90 ARG B CA 1
ATOM 4440 C C . ARG B 1 90 ? 73.881 16.252 -23.463 1.00 48.13 90 ARG B C 1
ATOM 4441 O O . ARG B 1 90 ? 74.407 16.254 -22.349 1.00 49.34 90 ARG B O 1
ATOM 4449 N N . ILE B 1 91 ? 72.871 17.052 -23.782 1.00 50.40 91 ILE B N 1
ATOM 4450 C CA . ILE B 1 91 ? 72.172 17.833 -22.767 1.00 53.40 91 ILE B CA 1
ATOM 4451 C C . ILE B 1 91 ? 71.633 16.881 -21.708 1.00 46.68 91 ILE B C 1
ATOM 4452 O O . ILE B 1 91 ? 70.865 15.968 -22.021 1.00 47.55 91 ILE B O 1
ATOM 4457 N N . ASN B 1 92 ? 72.004 17.101 -20.447 1.00 45.66 92 ASN B N 1
ATOM 4458 C CA . ASN B 1 92 ? 71.785 16.045 -19.473 1.00 46.89 92 ASN B CA 1
ATOM 4459 C C . ASN B 1 92 ? 70.339 16.025 -18.975 1.00 43.93 92 ASN B C 1
ATOM 4460 O O . ASN B 1 92 ? 69.511 16.859 -19.330 1.00 48.77 92 ASN B O 1
ATOM 4465 N N . SER B 1 93 ? 70.035 15.019 -18.160 1.00 49.68 93 SER B N 1
ATOM 4466 C CA . SER B 1 93 ? 68.652 14.776 -17.783 1.00 49.98 93 SER B CA 1
ATOM 4467 C C . SER B 1 93 ? 68.160 15.781 -16.752 1.00 50.35 93 SER B C 1
ATOM 4468 O O . SER B 1 93 ? 66.954 16.051 -16.686 1.00 46.55 93 SER B O 1
ATOM 4471 N N . ILE B 1 94 ? 69.074 16.346 -15.957 1.00 48.81 94 ILE B N 1
ATOM 4472 C CA . ILE B 1 94 ? 68.708 17.415 -15.026 1.00 50.50 94 ILE B CA 1
ATOM 4473 C C . ILE B 1 94 ? 68.168 18.621 -15.794 1.00 42.25 94 ILE B C 1
ATOM 4474 O O . ILE B 1 94 ? 67.029 19.049 -15.592 1.00 41.67 94 ILE B O 1
ATOM 4479 N N . PHE B 1 95 ? 68.981 19.168 -16.704 1.00 48.81 95 PHE B N 1
ATOM 4480 C CA . PHE B 1 95 ? 68.550 20.259 -17.576 1.00 46.57 95 PHE B CA 1
ATOM 4481 C C . PHE B 1 95 ? 67.207 19.956 -18.233 1.00 47.75 95 PHE B C 1
ATOM 4482 O O . PHE B 1 95 ? 66.299 20.793 -18.245 1.00 46.08 95 PHE B O 1
ATOM 4490 N N . ARG B 1 96 ? 67.073 18.764 -18.813 1.00 49.22 96 ARG B N 1
ATOM 4491 C CA . ARG B 1 96 ? 65.868 18.460 -19.575 1.00 49.20 96 ARG B CA 1
ATOM 4492 C C . ARG B 1 96 ? 64.663 18.223 -18.666 1.00 46.45 96 ARG B C 1
ATOM 4493 O O . ARG B 1 96 ? 63.531 18.538 -19.054 1.00 48.59 96 ARG B O 1
ATOM 4501 N N . ALA B 1 97 ? 64.882 17.684 -17.462 1.00 43.34 97 ALA B N 1
ATOM 4502 C CA . ALA B 1 97 ? 63.780 17.512 -16.524 1.00 49.24 97 ALA B CA 1
ATOM 4503 C C . ALA B 1 97 ? 63.263 18.859 -16.023 1.00 50.07 97 ALA B C 1
ATOM 4504 O O . ALA B 1 97 ? 62.047 19.051 -15.887 1.00 49.00 97 ALA B O 1
ATOM 4506 N N . LEU B 1 98 ? 64.175 19.802 -15.754 1.00 47.97 98 LEU B N 1
ATOM 4507 C CA . LEU B 1 98 ? 63.776 21.134 -15.307 1.00 49.56 98 LEU B CA 1
ATOM 4508 C C . LEU B 1 98 ? 62.936 21.833 -16.363 1.00 48.72 98 LEU B C 1
ATOM 4509 O O . LEU B 1 98 ? 61.879 22.388 -16.056 1.00 47.30 98 LEU B O 1
ATOM 4514 N N . LYS B 1 99 ? 63.390 21.813 -17.620 1.00 48.71 99 LYS B N 1
ATOM 4515 C CA . LYS B 1 99 ? 62.588 22.393 -18.689 1.00 44.55 99 LYS B CA 1
ATOM 4516 C C . LYS B 1 99 ? 61.246 21.695 -18.823 1.00 51.27 99 LYS B C 1
ATOM 4517 O O . LYS B 1 99 ? 60.286 22.297 -19.308 1.00 46.70 99 LYS B O 1
ATOM 4523 N N . HIS B 1 100 ? 61.156 20.425 -18.421 1.00 49.76 100 HIS B N 1
ATOM 4524 C CA . HIS B 1 100 ? 59.886 19.719 -18.493 1.00 49.07 100 HIS B CA 1
ATOM 4525 C C . HIS B 1 100 ? 58.967 20.031 -17.317 1.00 50.13 100 HIS B C 1
ATOM 4526 O O . HIS B 1 100 ? 57.786 19.683 -17.370 1.00 50.82 100 HIS B O 1
ATOM 4533 N N . GLY B 1 101 ? 59.481 20.635 -16.249 1.00 54.76 101 GLY B N 1
ATOM 4534 C CA . GLY B 1 101 ? 58.667 21.034 -15.120 1.00 53.85 101 GLY B CA 1
ATOM 4535 C C . GLY B 1 101 ? 58.862 20.248 -13.842 1.00 55.86 101 GLY B C 1
ATOM 4536 O O . GLY B 1 101 ? 58.062 20.410 -12.916 1.00 56.91 101 GLY B O 1
ATOM 4537 N N . TYR B 1 102 ? 59.883 19.402 -13.747 1.00 55.41 102 TYR B N 1
ATOM 4538 C CA . TYR B 1 102 ? 60.083 18.620 -12.532 1.00 53.72 102 TYR B CA 1
ATOM 4539 C C . TYR B 1 102 ? 61.027 19.340 -11.581 1.00 53.38 102 TYR B C 1
ATOM 4540 O O . TYR B 1 102 ? 61.890 20.119 -11.994 1.00 51.41 102 TYR B O 1
ATOM 4549 N N . ILE B 1 103 ? 60.862 19.064 -10.298 1.00 52.80 103 ILE B N 1
ATOM 4550 C CA . ILE B 1 103 ? 61.895 19.410 -9.332 1.00 51.83 103 ILE B CA 1
ATOM 4551 C C . ILE B 1 103 ? 62.988 18.360 -9.438 1.00 52.17 103 ILE B C 1
ATOM 4552 O O . ILE B 1 103 ? 62.719 17.155 -9.360 1.00 56.26 103 ILE B O 1
ATOM 4557 N N . VAL B 1 104 ? 64.220 18.794 -9.615 1.00 54.08 104 VAL B N 1
ATOM 4558 C CA . VAL B 1 104 ? 65.342 17.866 -9.694 1.00 52.04 104 VAL B CA 1
ATOM 4559 C C . VAL B 1 104 ? 66.105 17.919 -8.380 1.00 53.90 104 VAL B C 1
ATOM 4560 O O . VAL B 1 104 ? 66.616 18.978 -7.983 1.00 54.12 104 VAL B O 1
ATOM 4564 N N . VAL B 1 105 ? 66.166 16.783 -7.701 1.00 51.77 105 VAL B N 1
ATOM 4565 C CA . VAL B 1 105 ? 66.954 16.616 -6.490 1.00 52.53 105 VAL B CA 1
ATOM 4566 C C . VAL B 1 105 ? 68.075 15.640 -6.820 1.00 56.56 105 VAL B C 1
ATOM 4567 O O . VAL B 1 105 ? 67.832 14.434 -6.974 1.00 55.05 105 VAL B O 1
ATOM 4571 N N . SER B 1 106 ? 69.306 16.146 -6.917 1.00 51.46 106 SER B N 1
ATOM 4572 C CA . SER B 1 106 ? 70.468 15.349 -7.319 1.00 52.33 106 SER B CA 1
ATOM 4573 C C . SER B 1 106 ? 71.358 15.100 -6.102 1.00 57.66 106 SER B C 1
ATOM 4574 O O . SER B 1 106 ? 72.163 15.955 -5.730 1.00 56.40 106 SER B O 1
ATOM 4577 N N . ALA B 1 107 ? 71.239 13.917 -5.498 1.00 54.28 107 ALA B N 1
ATOM 4578 C CA . ALA B 1 107 ? 71.965 13.596 -4.272 1.00 55.53 107 ALA B CA 1
ATOM 4579 C C . ALA B 1 107 ? 73.255 12.843 -4.571 1.00 58.21 107 ALA B C 1
ATOM 4580 O O . ALA B 1 107 ? 73.289 11.973 -5.439 1.00 59.20 107 ALA B O 1
ATOM 4582 N N . GLY B 1 108 ? 74.318 13.177 -3.844 1.00 63.14 108 GLY B N 1
ATOM 4583 C CA . GLY B 1 108 ? 75.568 12.451 -3.959 1.00 58.13 108 GLY B CA 1
ATOM 4584 C C . GLY B 1 108 ? 75.630 11.286 -2.983 1.00 59.66 108 GLY B C 1
ATOM 4585 O O . GLY B 1 108 ? 75.088 11.359 -1.882 1.00 55.05 108 GLY B O 1
ATOM 4586 N N . VAL B 1 109 ? 76.295 10.195 -3.405 1.00 52.76 109 VAL B N 1
ATOM 4587 C CA . VAL B 1 109 ? 76.414 8.991 -2.586 1.00 57.70 109 VAL B CA 1
ATOM 4588 C C . VAL B 1 109 ? 77.826 8.428 -2.697 1.00 54.48 109 VAL B C 1
ATOM 4589 O O . VAL B 1 109 ? 78.500 8.590 -3.719 1.00 55.99 109 VAL B O 1
ATOM 4593 N N . ARG B 1 110 ? 78.255 7.728 -1.642 1.00 56.87 110 ARG B N 1
ATOM 4594 C CA . ARG B 1 110 ? 79.579 7.109 -1.604 1.00 63.93 110 ARG B CA 1
ATOM 4595 C C . ARG B 1 110 ? 79.661 5.879 -2.507 1.00 63.47 110 ARG B C 1
ATOM 4596 O O . ARG B 1 110 ? 78.657 5.224 -2.812 1.00 57.49 110 ARG B O 1
ATOM 4604 N N . GLY B 1 111 ? 80.900 5.551 -2.902 1.00 62.15 111 GLY B N 1
ATOM 4605 C CA . GLY B 1 111 ? 81.194 4.356 -3.667 1.00 62.90 111 GLY B CA 1
ATOM 4606 C C . GLY B 1 111 ? 82.436 3.666 -3.132 1.00 65.56 111 GLY B C 1
ATOM 4607 O O . GLY B 1 111 ? 83.069 4.142 -2.188 1.00 66.40 111 GLY B O 1
ATOM 4608 N N . ARG B 1 112 ? 82.788 2.544 -3.772 1.00 64.63 112 ARG B N 1
ATOM 4609 C CA . ARG B 1 112 ? 83.788 1.641 -3.199 1.00 67.53 112 ARG B CA 1
ATOM 4610 C C . ARG B 1 112 ? 85.100 2.353 -2.876 1.00 68.71 112 ARG B C 1
ATOM 4611 O O . ARG B 1 112 ? 85.784 1.996 -1.909 1.00 68.69 112 ARG B O 1
ATOM 4619 N N . THR B 1 113 ? 85.450 3.372 -3.648 1.00 67.83 113 THR B N 1
ATOM 4620 C CA . THR B 1 113 ? 86.675 4.125 -3.458 1.00 65.20 113 THR B CA 1
ATOM 4621 C C . THR B 1 113 ? 86.340 5.484 -2.856 1.00 72.40 113 THR B C 1
ATOM 4622 O O . THR B 1 113 ? 86.421 6.522 -3.519 1.00 75.67 113 THR B O 1
ATOM 4626 N N . SER B 1 114 ? 85.948 5.479 -1.586 1.00 73.51 114 SER B N 1
ATOM 4627 C CA . SER B 1 114 ? 85.763 6.722 -0.847 1.00 78.15 114 SER B CA 1
ATOM 4628 C C . SER B 1 114 ? 86.468 6.582 0.495 1.00 78.90 114 SER B C 1
ATOM 4629 O O . SER B 1 114 ? 86.193 5.639 1.249 1.00 72.91 114 SER B O 1
ATOM 4632 N N . GLY B 1 115 ? 87.400 7.500 0.764 1.00 74.75 115 GLY B N 1
ATOM 4633 C CA . GLY B 1 115 ? 88.279 7.423 1.918 1.00 72.81 115 GLY B CA 1
ATOM 4634 C C . GLY B 1 115 ? 89.763 7.435 1.568 1.00 74.64 115 GLY B C 1
ATOM 4635 O O . GLY B 1 115 ? 90.202 6.830 0.585 1.00 71.98 115 GLY B O 1
ATOM 4636 N N . LYS B 1 136 ? 90.878 4.680 5.332 1.00 73.37 136 LYS B N 1
ATOM 4637 C CA . LYS B 1 136 ? 89.683 3.894 5.626 1.00 88.23 136 LYS B CA 1
ATOM 4638 C C . LYS B 1 136 ? 88.625 4.029 4.527 1.00 85.64 136 LYS B C 1
ATOM 4639 O O . LYS B 1 136 ? 88.284 5.135 4.112 1.00 84.61 136 LYS B O 1
ATOM 4645 N N . MET B 1 137 ? 88.099 2.890 4.082 1.00 83.82 137 MET B N 1
ATOM 4646 C CA . MET B 1 137 ? 87.155 2.831 2.971 1.00 81.34 137 MET B CA 1
ATOM 4647 C C . MET B 1 137 ? 85.731 2.836 3.522 1.00 81.45 137 MET B C 1
ATOM 4648 O O . MET B 1 137 ? 85.312 1.883 4.185 1.00 79.97 137 MET B O 1
ATOM 4653 N N . VAL B 1 138 ? 84.979 3.903 3.246 1.00 80.73 138 VAL B N 1
ATOM 4654 C CA . VAL B 1 138 ? 83.658 4.080 3.839 1.00 79.58 138 VAL B CA 1
ATOM 4655 C C . VAL B 1 138 ? 82.545 4.097 2.796 1.00 76.02 138 VAL B C 1
ATOM 4656 O O . VAL B 1 138 ? 81.392 4.380 3.131 1.00 69.95 138 VAL B O 1
ATOM 4660 N N . GLY B 1 139 ? 82.857 3.801 1.540 1.00 75.20 139 GLY B N 1
ATOM 4661 C CA . GLY B 1 139 ? 81.821 3.808 0.528 1.00 72.59 139 GLY B CA 1
ATOM 4662 C C . GLY B 1 139 ? 81.453 2.424 0.047 1.00 70.54 139 GLY B C 1
ATOM 4663 O O . GLY B 1 139 ? 80.840 2.266 -1.013 1.00 68.88 139 GLY B O 1
ATOM 4664 N N . ARG B 1 140 ? 81.824 1.410 0.819 1.00 66.37 140 ARG B N 1
ATOM 4665 C CA . ARG B 1 140 ? 81.523 0.058 0.398 1.00 67.48 140 ARG B CA 1
ATOM 4666 C C . ARG B 1 140 ? 80.077 -0.287 0.755 1.00 67.86 140 ARG B C 1
ATOM 4667 O O . ARG B 1 140 ? 79.369 0.482 1.412 1.00 63.42 140 ARG B O 1
ATOM 4675 N N . ALA B 1 141 ? 79.630 -1.451 0.289 1.00 68.23 141 ALA B N 1
ATOM 4676 C CA . ALA B 1 141 ? 78.220 -1.796 0.403 1.00 63.19 141 ALA B CA 1
ATOM 4677 C C . ALA B 1 141 ? 77.832 -1.919 1.872 1.00 64.63 141 ALA B C 1
ATOM 4678 O O . ALA B 1 141 ? 78.583 -2.503 2.661 1.00 65.60 141 ALA B O 1
ATOM 4680 N N . PRO B 1 142 ? 76.658 -1.407 2.272 1.00 62.53 142 PRO B N 1
ATOM 4681 C CA . PRO B 1 142 ? 75.606 -0.806 1.442 1.00 63.46 142 PRO B CA 1
ATOM 4682 C C . PRO B 1 142 ? 75.577 0.731 1.363 1.00 67.14 142 PRO B C 1
ATOM 4683 O O . PRO B 1 142 ? 74.477 1.289 1.300 1.00 66.24 142 PRO B O 1
ATOM 4687 N N . ALA B 1 143 ? 76.741 1.386 1.326 1.00 64.95 143 ALA B N 1
ATOM 4688 C CA . ALA B 1 143 ? 76.791 2.842 1.451 1.00 67.36 143 ALA B CA 1
ATOM 4689 C C . ALA B 1 143 ? 75.853 3.540 0.467 1.00 67.39 143 ALA B C 1
ATOM 4690 O O . ALA B 1 143 ? 75.077 4.422 0.857 1.00 64.45 143 ALA B O 1
ATOM 4692 N N . LEU B 1 144 ? 75.898 3.146 -0.812 1.00 64.45 144 LEU B N 1
ATOM 4693 C CA . LEU B 1 144 ? 75.176 3.898 -1.833 1.00 59.48 144 LEU B CA 1
ATOM 4694 C C . LEU B 1 144 ? 73.678 3.898 -1.566 1.00 64.23 144 LEU B C 1
ATOM 4695 O O . LEU B 1 144 ? 73.011 4.924 -1.750 1.00 65.45 144 LEU B O 1
ATOM 4700 N N . VAL B 1 145 ? 73.155 2.802 -1.031 1.00 55.78 145 VAL B N 1
ATOM 4701 C CA . VAL B 1 145 ? 71.692 2.726 -0.761 1.00 61.71 145 VAL B CA 1
ATOM 4702 C C . VAL B 1 145 ? 71.361 3.579 0.467 1.00 64.30 145 VAL B C 1
ATOM 4703 O O . VAL B 1 145 ? 70.336 4.279 0.445 1.00 61.15 145 VAL B O 1
ATOM 4707 N N . VAL B 1 146 ? 72.199 3.507 1.497 1.00 65.51 146 VAL B N 1
ATOM 4708 C CA . VAL B 1 146 ? 71.943 4.272 2.749 1.00 68.40 146 VAL B CA 1
ATOM 4709 C C . VAL B 1 146 ? 71.964 5.759 2.405 1.00 64.90 146 VAL B C 1
ATOM 4710 O O . VAL B 1 146 ? 71.066 6.482 2.852 1.00 68.01 146 VAL B O 1
ATOM 4714 N N . ASP B 1 147 ? 72.946 6.175 1.616 1.00 61.67 147 ASP B N 1
ATOM 4715 C CA . ASP B 1 147 ? 73.067 7.604 1.238 1.00 63.85 147 ASP B CA 1
ATOM 4716 C C . ASP B 1 147 ? 71.782 8.057 0.539 1.00 63.71 147 ASP B C 1
ATOM 4717 O O . ASP B 1 147 ? 71.164 9.011 1.025 1.00 61.73 147 ASP B O 1
ATOM 4722 N N . MET B 1 148 ? 71.393 7.390 -0.548 1.00 63.61 148 MET B N 1
ATOM 4723 C CA . MET B 1 148 ? 70.215 7.835 -1.291 1.00 60.88 148 MET B CA 1
ATOM 4724 C C . MET B 1 148 ? 68.964 7.805 -0.416 1.00 62.76 148 MET B C 1
ATOM 4725 O O . MET B 1 148 ? 68.114 8.704 -0.507 1.00 61.32 148 MET B O 1
ATOM 4730 N N . LYS B 1 149 ? 68.848 6.796 0.456 1.00 61.99 149 LYS B N 1
ATOM 4731 C CA . LYS B 1 149 ? 67.725 6.742 1.392 1.00 65.51 149 LYS B CA 1
ATOM 4732 C C . LYS B 1 149 ? 67.723 7.961 2.311 1.00 67.22 149 LYS B C 1
ATOM 4733 O O . LYS B 1 149 ? 66.692 8.619 2.496 1.00 62.20 149 LYS B O 1
ATOM 4739 N N . ALA B 1 150 ? 68.880 8.270 2.903 1.00 65.89 150 ALA B N 1
ATOM 4740 C CA . ALA B 1 150 ? 68.994 9.443 3.762 1.00 64.27 150 ALA B CA 1
ATOM 4741 C C . ALA B 1 150 ? 68.545 10.700 3.032 1.00 66.09 150 ALA B C 1
ATOM 4742 O O . ALA B 1 150 ? 67.744 11.486 3.555 1.00 64.92 150 ALA B O 1
ATOM 4744 N N . ALA B 1 151 ? 69.048 10.896 1.810 1.00 61.06 151 ALA B N 1
ATOM 4745 C CA . ALA B 1 151 ? 68.687 12.072 1.030 1.00 63.35 151 ALA B CA 1
ATOM 4746 C C . ALA B 1 151 ? 67.173 12.211 0.914 1.00 64.05 151 ALA B C 1
ATOM 4747 O O . ALA B 1 151 ? 66.619 13.299 1.107 1.00 66.43 151 ALA B O 1
ATOM 4749 N N . ILE B 1 152 ? 66.486 11.108 0.619 1.00 63.89 152 ILE B N 1
ATOM 4750 C CA . ILE B 1 152 ? 65.031 11.147 0.524 1.00 63.18 152 ILE B CA 1
ATOM 4751 C C . ILE B 1 152 ? 64.433 11.558 1.863 1.00 65.65 152 ILE B C 1
ATOM 4752 O O . ILE B 1 152 ? 63.423 12.274 1.919 1.00 67.88 152 ILE B O 1
ATOM 4757 N N . ARG B 1 153 ? 65.087 11.186 2.956 1.00 64.60 153 ARG B N 1
ATOM 4758 C CA . ARG B 1 153 ? 64.489 11.489 4.281 1.00 70.97 153 ARG B CA 1
ATOM 4759 C C . ARG B 1 153 ? 64.542 13.000 4.549 1.00 68.82 153 ARG B C 1
ATOM 4760 O O . ARG B 1 153 ? 63.528 13.551 4.983 1.00 72.01 153 ARG B O 1
ATOM 4768 N N . TYR B 1 154 ? 65.670 13.643 4.268 1.00 67.52 154 TYR B N 1
ATOM 4769 C CA . TYR B 1 154 ? 65.779 15.112 4.441 1.00 71.08 154 TYR B CA 1
ATOM 4770 C C . TYR B 1 154 ? 64.605 15.793 3.740 1.00 70.91 154 TYR B C 1
ATOM 4771 O O . TYR B 1 154 ? 63.950 16.643 4.355 1.00 72.96 154 TYR B O 1
ATOM 4780 N N . LEU B 1 155 ? 64.349 15.415 2.490 1.00 69.27 155 LEU B N 1
ATOM 4781 C CA . LEU B 1 155 ? 63.245 16.034 1.711 1.00 70.68 155 LEU B CA 1
ATOM 4782 C C . LEU B 1 155 ? 61.931 15.932 2.495 1.00 71.81 155 LEU B C 1
ATOM 4783 O O . LEU B 1 155 ? 61.073 16.804 2.315 1.00 75.85 155 LEU B O 1
ATOM 4788 N N . ARG B 1 156 ? 61.809 14.934 3.366 1.00 71.52 156 ARG B N 1
ATOM 4789 C CA . ARG B 1 156 ? 60.561 14.745 4.141 1.00 75.69 156 ARG B CA 1
ATOM 4790 C C . ARG B 1 156 ? 60.683 15.511 5.461 1.00 75.03 156 ARG B C 1
ATOM 4791 O O . ARG B 1 156 ? 59.701 16.132 5.868 1.00 76.55 156 ARG B O 1
ATOM 4799 N N . TYR B 1 157 ? 61.860 15.498 6.078 1.00 75.42 157 TYR B N 1
ATOM 4800 C CA . TYR B 1 157 ? 62.091 16.284 7.312 1.00 79.44 157 TYR B CA 1
ATOM 4801 C C . TYR B 1 157 ? 61.787 17.753 7.046 1.00 83.57 157 TYR B C 1
ATOM 4802 O O . TYR B 1 157 ? 61.471 18.480 7.994 1.00 81.01 157 TYR B O 1
ATOM 4811 N N . ASN B 1 158 ? 61.919 18.175 5.794 1.00 81.25 158 ASN B N 1
ATOM 4812 C CA . ASN B 1 158 ? 61.694 19.589 5.422 1.00 78.33 158 ASN B CA 1
ATOM 4813 C C . ASN B 1 158 ? 60.531 19.612 4.436 1.00 80.64 158 ASN B C 1
ATOM 4814 O O . ASN B 1 158 ? 60.544 20.446 3.521 1.00 80.44 158 ASN B O 1
ATOM 4819 N N . LYS B 1 159 ? 59.539 18.755 4.654 1.00 76.10 159 LYS B N 1
ATOM 4820 C CA . LYS B 1 159 ? 58.453 18.622 3.690 1.00 76.87 159 LYS B CA 1
ATOM 4821 C C . LYS B 1 159 ? 57.794 19.965 3.394 1.00 79.37 159 LYS B C 1
ATOM 4822 O O . LYS B 1 159 ? 57.567 20.315 2.231 1.00 82.14 159 LYS B O 1
ATOM 4828 N N . GLY B 1 160 ? 57.494 20.740 4.436 1.00 78.19 160 GLY B N 1
ATOM 4829 C CA . GLY B 1 160 ? 56.773 21.987 4.227 1.00 84.08 160 GLY B CA 1
ATOM 4830 C C . GLY B 1 160 ? 57.605 23.040 3.519 1.00 86.72 160 GLY B C 1
ATOM 4831 O O . GLY B 1 160 ? 57.081 23.824 2.720 1.00 85.49 160 GLY B O 1
ATOM 4832 N N . ARG B 1 161 ? 58.913 23.066 3.797 1.00 85.94 161 ARG B N 1
ATOM 4833 C CA . ARG B 1 161 ? 59.831 24.023 3.188 1.00 80.43 161 ARG B CA 1
ATOM 4834 C C . ARG B 1 161 ? 60.223 23.659 1.760 1.00 80.46 161 ARG B C 1
ATOM 4835 O O . ARG B 1 161 ? 60.709 24.527 1.028 1.00 77.95 161 ARG B O 1
ATOM 4843 N N . ILE B 1 162 ? 60.035 22.407 1.354 1.00 81.62 162 ILE B N 1
ATOM 4844 C CA . ILE B 1 162 ? 60.711 21.856 0.180 1.00 77.19 162 ILE B CA 1
ATOM 4845 C C . ILE B 1 162 ? 59.821 21.989 -1.049 1.00 74.18 162 ILE B C 1
ATOM 4846 O O . ILE B 1 162 ? 58.598 21.797 -0.955 1.00 73.93 162 ILE B O 1
ATOM 4851 N N . PRO B 1 163 ? 60.380 22.314 -2.214 1.00 71.70 163 PRO B N 1
ATOM 4852 C CA . PRO B 1 163 ? 59.556 22.393 -3.423 1.00 70.09 163 PRO B CA 1
ATOM 4853 C C . PRO B 1 163 ? 59.153 21.005 -3.896 1.00 71.64 163 PRO B C 1
ATOM 4854 O O . PRO B 1 163 ? 59.830 20.010 -3.633 1.00 66.92 163 PRO B O 1
ATOM 4858 N N . GLY B 1 164 ? 58.024 20.946 -4.592 1.00 68.70 164 GLY B N 1
ATOM 4859 C CA . GLY B 1 164 ? 57.596 19.712 -5.207 1.00 66.83 164 GLY B CA 1
ATOM 4860 C C . GLY B 1 164 ? 56.849 18.803 -4.254 1.00 68.50 164 GLY B C 1
ATOM 4861 O O . GLY B 1 164 ? 56.732 19.046 -3.052 1.00 73.69 164 GLY B O 1
ATOM 4862 N N . ASN B 1 165 ? 56.352 17.709 -4.823 1.00 66.65 165 ASN B N 1
ATOM 4863 C CA . ASN B 1 165 ? 55.492 16.755 -4.129 1.00 64.55 165 ASN B CA 1
ATOM 4864 C C . ASN B 1 165 ? 56.323 15.542 -3.721 1.00 60.62 165 ASN B C 1
ATOM 4865 O O . ASN B 1 165 ? 56.747 14.766 -4.579 1.00 62.19 165 ASN B O 1
ATOM 4870 N N . THR B 1 166 ? 56.545 15.370 -2.412 1.00 63.76 166 THR B N 1
ATOM 4871 C CA . THR B 1 166 ? 57.347 14.248 -1.933 1.00 61.94 166 THR B CA 1
ATOM 4872 C C . THR B 1 166 ? 56.614 12.918 -2.031 1.00 60.68 166 THR B C 1
ATOM 4873 O O . THR B 1 166 ? 57.231 11.870 -1.823 1.00 62.43 166 THR B O 1
ATOM 4877 N N . GLU B 1 167 ? 55.323 12.934 -2.320 1.00 64.92 167 GLU B N 1
ATOM 4878 C CA . GLU B 1 167 ? 54.597 11.710 -2.612 1.00 67.41 167 GLU B CA 1
ATOM 4879 C C . GLU B 1 167 ? 54.811 11.251 -4.047 1.00 66.59 167 GLU B C 1
ATOM 4880 O O . GLU B 1 167 ? 54.229 10.243 -4.464 1.00 62.95 167 GLU B O 1
ATOM 4886 N N . CYS B 1 168 ? 55.650 11.964 -4.793 1.00 63.76 168 CYS B N 1
ATOM 4887 C CA . CYS B 1 168 ? 55.860 11.735 -6.213 1.00 59.39 168 CYS B CA 1
ATOM 4888 C C . CYS B 1 168 ? 57.356 11.762 -6.523 1.00 60.47 168 CYS B C 1
ATOM 4889 O O . CYS B 1 168 ? 57.822 12.435 -7.445 1.00 58.03 168 CYS B O 1
ATOM 4892 N N . ILE B 1 169 ? 58.123 11.025 -5.726 1.00 59.75 169 ILE B N 1
ATOM 4893 C CA . ILE B 1 169 ? 59.555 10.861 -5.953 1.00 60.76 169 ILE B CA 1
ATOM 4894 C C . ILE B 1 169 ? 59.777 9.753 -6.977 1.00 59.12 169 ILE B C 1
ATOM 4895 O O . ILE B 1 169 ? 59.217 8.659 -6.849 1.00 52.14 169 ILE B O 1
ATOM 4900 N N . VAL B 1 170 ? 60.604 10.037 -7.988 1.00 58.38 170 VAL B N 1
ATOM 4901 C CA . VAL B 1 170 ? 60.908 9.126 -9.089 1.00 52.28 170 VAL B CA 1
ATOM 4902 C C . VAL B 1 170 ? 62.417 9.092 -9.270 1.00 54.96 170 VAL B C 1
ATOM 4903 O O . VAL B 1 170 ? 63.029 10.125 -9.580 1.00 54.98 170 VAL B O 1
ATOM 4907 N N . THR B 1 171 ? 63.010 7.910 -9.103 1.00 53.56 171 THR B N 1
ATOM 4908 C CA . THR B 1 171 ? 64.444 7.696 -9.280 1.00 54.72 171 THR B CA 1
ATOM 4909 C C . THR B 1 171 ? 64.792 7.278 -10.705 1.00 52.83 171 THR B C 1
ATOM 4910 O O . THR B 1 171 ? 64.042 6.554 -11.366 1.00 54.01 171 THR B O 1
ATOM 4914 N N . ASN B 1 172 ? 65.957 7.721 -11.166 1.00 51.24 172 ASN B N 1
ATOM 4915 C CA . ASN B 1 172 ? 66.521 7.215 -12.407 1.00 48.94 172 ASN B CA 1
ATOM 4916 C C . ASN B 1 172 ? 68.011 6.949 -12.213 1.00 49.66 172 ASN B C 1
ATOM 4917 O O . ASN B 1 172 ? 68.649 7.506 -11.320 1.00 50.57 172 ASN B O 1
ATOM 4922 N N . GLY B 1 173 ? 68.556 6.068 -13.050 1.00 47.70 173 GLY B N 1
ATOM 4923 C CA . GLY B 1 173 ? 69.980 5.775 -13.049 1.00 47.72 173 GLY B CA 1
ATOM 4924 C C . GLY B 1 173 ? 70.309 4.694 -14.063 1.00 53.64 173 GLY B C 1
ATOM 4925 O O . GLY B 1 173 ? 69.398 3.997 -14.536 1.00 49.70 173 GLY B O 1
ATOM 4926 N N . THR B 1 174 ? 71.581 4.525 -14.428 1.00 48.64 174 THR B N 1
ATOM 4927 C CA . THR B 1 174 ? 71.920 3.469 -15.370 1.00 49.86 174 THR B CA 1
ATOM 4928 C C . THR B 1 174 ? 73.036 2.593 -14.821 1.00 51.03 174 THR B C 1
ATOM 4929 O O . THR B 1 174 ? 73.919 3.073 -14.097 1.00 43.59 174 THR B O 1
ATOM 4933 N N . SER B 1 175 ? 72.963 1.289 -15.153 1.00 46.71 175 SER B N 1
ATOM 4934 C CA . SER B 1 175 ? 73.996 0.319 -14.803 1.00 42.92 175 SER B CA 1
ATOM 4935 C C . SER B 1 175 ? 73.984 0.054 -13.305 1.00 44.52 175 SER B C 1
ATOM 4936 O O . SER B 1 175 ? 72.935 -0.281 -12.743 1.00 47.99 175 SER B O 1
ATOM 4939 N N . ALA B 1 176 ? 75.132 0.195 -12.639 1.00 40.55 176 ALA B N 1
ATOM 4940 C CA . ALA B 1 176 ? 75.116 0.179 -11.180 1.00 46.33 176 ALA B CA 1
ATOM 4941 C C . ALA B 1 176 ? 74.152 1.223 -10.612 1.00 45.69 176 ALA B C 1
ATOM 4942 O O . ALA B 1 176 ? 73.537 0.996 -9.564 1.00 46.53 176 ALA B O 1
ATOM 4944 N N . GLY B 1 177 ? 74.002 2.369 -11.288 1.00 50.43 177 GLY B N 1
ATOM 4945 C CA . GLY B 1 177 ? 73.069 3.383 -10.829 1.00 45.50 177 GLY B CA 1
ATOM 4946 C C . GLY B 1 177 ? 71.621 3.056 -11.120 1.00 49.36 177 GLY B C 1
ATOM 4947 O O . GLY B 1 177 ? 70.725 3.512 -10.396 1.00 50.36 177 GLY B O 1
ATOM 4948 N N . GLY B 1 178 ? 71.362 2.284 -12.183 1.00 51.58 178 GLY B N 1
ATOM 4949 C CA . GLY B 1 178 ? 70.041 1.693 -12.360 1.00 45.01 178 GLY B CA 1
ATOM 4950 C C . GLY B 1 178 ? 69.714 0.654 -11.298 1.00 49.06 178 GLY B C 1
ATOM 4951 O O . GLY B 1 178 ? 68.548 0.503 -10.898 1.00 46.96 178 GLY B O 1
ATOM 4952 N N . ALA B 1 179 ? 70.728 -0.072 -10.818 1.00 45.79 179 ALA B N 1
ATOM 4953 C CA . ALA B 1 179 ? 70.518 -0.968 -9.685 1.00 46.85 179 ALA B CA 1
ATOM 4954 C C . ALA B 1 179 ? 70.054 -0.182 -8.469 1.00 53.36 179 ALA B C 1
ATOM 4955 O O . ALA B 1 179 ? 68.972 -0.435 -7.931 1.00 56.76 179 ALA B O 1
ATOM 4957 N N . LEU B 1 180 ? 70.844 0.820 -8.056 1.00 53.67 180 LEU B N 1
ATOM 4958 C CA . LEU B 1 180 ? 70.468 1.660 -6.919 1.00 51.44 180 LEU B CA 1
ATOM 4959 C C . LEU B 1 180 ? 69.025 2.124 -7.043 1.00 48.18 180 LEU B C 1
ATOM 4960 O O . LEU B 1 180 ? 68.246 2.027 -6.088 1.00 53.04 180 LEU B O 1
ATOM 4965 N N . SER B 1 181 ? 68.645 2.601 -8.231 1.00 48.05 181 SER B N 1
ATOM 4966 C CA . SER B 1 181 ? 67.263 3.015 -8.451 1.00 49.15 181 SER B CA 1
ATOM 4967 C C . SER B 1 181 ? 66.290 1.875 -8.162 1.00 53.14 181 SER B C 1
ATOM 4968 O O . SER B 1 181 ? 65.188 2.117 -7.652 1.00 49.91 181 SER B O 1
ATOM 4971 N N . ALA B 1 182 ? 66.692 0.625 -8.439 1.00 51.00 182 ALA B N 1
ATOM 4972 C CA . ALA B 1 182 ? 65.800 -0.502 -8.201 1.00 49.60 182 ALA B CA 1
ATOM 4973 C C . ALA B 1 182 ? 65.717 -0.859 -6.725 1.00 53.46 182 ALA B C 1
ATOM 4974 O O . ALA B 1 182 ? 64.624 -1.156 -6.230 1.00 52.88 182 ALA B O 1
ATOM 4976 N N . ILE B 1 183 ? 66.847 -0.852 -6.004 1.00 58.39 183 ILE B N 1
ATOM 4977 C CA . ILE B 1 183 ? 66.796 -1.175 -4.575 1.00 59.41 183 ILE B CA 1
ATOM 4978 C C . ILE B 1 183 ? 65.943 -0.161 -3.825 1.00 53.40 183 ILE B C 1
ATOM 4979 O O . ILE B 1 183 ? 65.147 -0.528 -2.953 1.00 52.70 183 ILE B O 1
ATOM 4984 N N . ILE B 1 184 ? 66.078 1.126 -4.155 1.00 54.37 184 ILE B N 1
ATOM 4985 C CA . ILE B 1 184 ? 65.275 2.130 -3.458 1.00 54.14 184 ILE B CA 1
ATOM 4986 C C . ILE B 1 184 ? 63.789 1.887 -3.711 1.00 57.54 184 ILE B C 1
ATOM 4987 O O . ILE B 1 184 ? 62.975 1.907 -2.779 1.00 58.40 184 ILE B O 1
ATOM 4992 N N . GLY B 1 185 ? 63.416 1.616 -4.966 1.00 56.03 185 GLY B N 1
ATOM 4993 C CA . GLY B 1 185 ? 62.029 1.315 -5.286 1.00 57.68 185 GLY B CA 1
ATOM 4994 C C . GLY B 1 185 ? 61.504 0.042 -4.651 1.00 56.83 185 GLY B C 1
ATOM 4995 O O . GLY B 1 185 ? 60.291 -0.088 -4.461 1.00 56.67 185 GLY B O 1
ATOM 4996 N N . ALA B 1 186 ? 62.389 -0.891 -4.296 1.00 56.64 186 ALA B N 1
ATOM 4997 C CA . ALA B 1 186 ? 61.969 -2.199 -3.802 1.00 55.53 186 ALA B CA 1
ATOM 4998 C C . ALA B 1 186 ? 61.797 -2.220 -2.287 1.00 59.40 186 ALA B C 1
ATOM 4999 O O . ALA B 1 186 ? 60.765 -2.683 -1.789 1.00 65.22 186 ALA B O 1
ATOM 5001 N N . SER B 1 187 ? 62.786 -1.711 -1.551 1.00 59.61 187 SER B N 1
ATOM 5002 C CA . SER B 1 187 ? 62.915 -1.898 -0.104 1.00 64.40 187 SER B CA 1
ATOM 5003 C C . SER B 1 187 ? 62.517 -0.658 0.701 1.00 67.57 187 SER B C 1
ATOM 5004 O O . SER B 1 187 ? 63.130 -0.357 1.733 1.00 67.53 187 SER B O 1
ATOM 5007 N N . GLY B 1 188 ? 61.494 0.076 0.270 1.00 65.31 188 GLY B N 1
ATOM 5008 C CA . GLY B 1 188 ? 61.039 1.244 1.003 1.00 70.00 188 GLY B CA 1
ATOM 5009 C C . GLY B 1 188 ? 60.674 0.969 2.450 1.00 73.89 188 GLY B C 1
ATOM 5010 O O . GLY B 1 188 ? 59.902 0.044 2.740 1.00 73.50 188 GLY B O 1
ATOM 5011 N N . ASN B 1 189 ? 61.243 1.763 3.366 1.00 70.98 189 ASN B N 1
ATOM 5012 C CA . ASN B 1 189 ? 60.944 1.678 4.797 1.00 68.35 189 ASN B CA 1
ATOM 5013 C C . ASN B 1 189 ? 61.305 0.319 5.384 1.00 71.76 189 ASN B C 1
ATOM 5014 O O . ASN B 1 189 ? 60.671 -0.132 6.341 1.00 69.10 189 ASN B O 1
ATOM 5019 N N . SER B 1 190 ? 62.312 -0.354 4.833 1.00 69.41 190 SER B N 1
ATOM 5020 C CA . SER B 1 190 ? 62.711 -1.662 5.337 1.00 70.72 190 SER B CA 1
ATOM 5021 C C . SER B 1 190 ? 63.758 -1.482 6.428 1.00 74.61 190 SER B C 1
ATOM 5022 O O . SER B 1 190 ? 64.800 -0.857 6.194 1.00 78.72 190 SER B O 1
ATOM 5025 N N . GLU B 1 191 ? 63.494 -2.059 7.607 1.00 75.84 191 GLU B N 1
ATOM 5026 C CA . GLU B 1 191 ? 64.347 -1.836 8.773 1.00 73.82 191 GLU B CA 1
ATOM 5027 C C . GLU B 1 191 ? 65.779 -2.297 8.566 1.00 73.17 191 GLU B C 1
ATOM 5028 O O . GLU B 1 191 ? 66.649 -1.919 9.357 1.00 79.63 191 GLU B O 1
ATOM 5034 N N . ASP B 1 192 ? 66.045 -3.115 7.544 1.00 71.71 192 ASP B N 1
ATOM 5035 C CA . ASP B 1 192 ? 67.389 -3.658 7.357 1.00 71.67 192 ASP B CA 1
ATOM 5036 C C . ASP B 1 192 ? 68.445 -2.559 7.282 1.00 72.10 192 ASP B C 1
ATOM 5037 O O . ASP B 1 192 ? 69.607 -2.790 7.628 1.00 76.58 192 ASP B O 1
ATOM 5042 N N . TYR B 1 193 ? 68.059 -1.358 6.845 1.00 76.02 193 TYR B N 1
ATOM 5043 C CA . TYR B 1 193 ? 68.971 -0.227 6.715 1.00 81.15 193 TYR B CA 1
ATOM 5044 C C . TYR B 1 193 ? 68.936 0.708 7.917 1.00 79.12 193 TYR B C 1
ATOM 5045 O O . TYR B 1 193 ? 69.774 1.615 8.000 1.00 79.53 193 TYR B O 1
ATOM 5054 N N . ASN B 1 194 ? 67.993 0.505 8.840 1.00 79.92 194 ASN B N 1
ATOM 5055 C CA . ASN B 1 194 ? 67.856 1.382 10.001 1.00 79.61 194 ASN B CA 1
ATOM 5056 C C . ASN B 1 194 ? 69.136 1.507 10.821 1.00 82.98 194 ASN B C 1
ATOM 5057 O O . ASN B 1 194 ? 69.433 2.627 11.267 1.00 84.93 194 ASN B O 1
ATOM 5062 N N . PRO B 1 195 ? 69.927 0.439 11.062 1.00 76.57 195 PRO B N 1
ATOM 5063 C CA . PRO B 1 195 ? 71.230 0.630 11.715 1.00 77.94 195 PRO B CA 1
ATOM 5064 C C . PRO B 1 195 ? 72.127 1.646 11.026 1.00 82.29 195 PRO B C 1
ATOM 5065 O O . PRO B 1 195 ? 72.559 2.615 11.658 1.00 86.03 195 PRO B O 1
ATOM 5069 N N . TYR B 1 196 ? 72.418 1.439 9.741 1.00 81.79 196 TYR B N 1
ATOM 5070 C CA . TYR B 1 196 ? 73.362 2.315 9.053 1.00 82.45 196 TYR B CA 1
ATOM 5071 C C . TYR B 1 196 ? 72.784 3.713 8.849 1.00 82.84 196 TYR B C 1
ATOM 5072 O O . TYR B 1 196 ? 73.537 4.693 8.779 1.00 80.25 196 TYR B O 1
ATOM 5081 N N . LEU B 1 197 ? 71.462 3.810 8.784 1.00 81.87 197 LEU B N 1
ATOM 5082 C CA . LEU B 1 197 ? 70.834 5.143 8.638 1.00 84.35 197 LEU B CA 1
ATOM 5083 C C . LEU B 1 197 ? 71.144 5.964 9.890 1.00 86.45 197 LEU B C 1
ATOM 5084 O O . LEU B 1 197 ? 71.527 7.137 9.756 1.00 82.89 197 LEU B O 1
ATOM 5089 N N . LYS B 1 198 ? 70.973 5.356 11.062 1.00 88.87 198 LYS B N 1
ATOM 5090 C CA . LYS B 1 198 ? 71.219 6.079 12.302 1.00 86.61 198 LYS B CA 1
ATOM 5091 C C . LYS B 1 198 ? 72.698 6.411 12.446 1.00 81.74 198 LYS B C 1
ATOM 5092 O O . LYS B 1 198 ? 73.052 7.487 12.935 1.00 82.62 198 LYS B O 1
ATOM 5098 N N . GLU B 1 199 ? 73.573 5.513 11.993 1.00 81.16 199 GLU B N 1
ATOM 5099 C CA . GLU B 1 199 ? 75.009 5.705 12.177 1.00 81.65 199 GLU B CA 1
ATOM 5100 C C . GLU B 1 199 ? 75.512 6.997 11.538 1.00 84.82 199 GLU B C 1
ATOM 5101 O O . GLU B 1 199 ? 76.527 7.553 11.976 1.00 86.54 199 GLU B O 1
ATOM 5107 N N . ILE B 1 200 ? 74.825 7.500 10.518 1.00 84.31 200 ILE B N 1
ATOM 5108 C CA . ILE B 1 200 ? 75.216 8.751 9.880 1.00 82.29 200 ILE B CA 1
ATOM 5109 C C . ILE B 1 200 ? 74.288 9.892 10.264 1.00 82.44 200 ILE B C 1
ATOM 5110 O O . ILE B 1 200 ? 74.389 10.985 9.699 1.00 80.61 200 ILE B O 1
ATOM 5115 N N . GLY B 1 201 ? 73.385 9.670 11.210 1.00 83.17 201 GLY B N 1
ATOM 5116 C CA . GLY B 1 201 ? 72.503 10.735 11.644 1.00 82.26 201 GLY B CA 1
ATOM 5117 C C . GLY B 1 201 ? 71.493 11.151 10.599 1.00 86.32 201 GLY B C 1
ATOM 5118 O O . GLY B 1 201 ? 71.260 12.353 10.410 1.00 81.29 201 GLY B O 1
ATOM 5119 N N . ALA B 1 202 ? 70.893 10.190 9.905 1.00 83.63 202 ALA B N 1
ATOM 5120 C CA . ALA B 1 202 ? 69.845 10.521 8.958 1.00 80.30 202 ALA B CA 1
ATOM 5121 C C . ALA B 1 202 ? 68.510 10.618 9.678 1.00 74.39 202 ALA B C 1
ATOM 5122 O O . ALA B 1 202 ? 68.279 9.965 10.699 1.00 77.53 202 ALA B O 1
ATOM 5124 N N . ALA B 1 203 ? 67.628 11.448 9.134 1.00 74.38 203 ALA B N 1
ATOM 5125 C CA . ALA B 1 203 ? 66.339 11.681 9.760 1.00 76.47 203 ALA B CA 1
ATOM 5126 C C . ALA B 1 203 ? 65.560 10.379 9.863 1.00 76.18 203 ALA B C 1
ATOM 5127 O O . ALA B 1 203 ? 65.914 9.360 9.271 1.00 79.12 203 ALA B O 1
ATOM 5129 N N . ASP B 1 204 ? 64.477 10.421 10.630 1.00 79.90 204 ASP B N 1
ATOM 5130 C CA . ASP B 1 204 ? 63.575 9.281 10.733 1.00 84.52 204 ASP B CA 1
ATOM 5131 C C . ASP B 1 204 ? 62.294 9.650 9.999 1.00 83.50 204 ASP B C 1
ATOM 5132 O O . ASP B 1 204 ? 61.287 10.024 10.599 1.00 87.37 204 ASP B O 1
ATOM 5137 N N . GLU B 1 205 ? 62.346 9.547 8.677 1.00 83.85 205 GLU B N 1
ATOM 5138 C CA . GLU B 1 205 ? 61.180 9.707 7.825 1.00 83.18 205 GLU B CA 1
ATOM 5139 C C . GLU B 1 205 ? 61.101 8.500 6.895 1.00 80.57 205 GLU B C 1
ATOM 5140 O O . GLU B 1 205 ? 61.980 7.632 6.896 1.00 80.41 205 GLU B O 1
ATOM 5146 N N . ARG B 1 206 ? 60.028 8.440 6.108 1.00 79.57 206 ARG B N 1
ATOM 5147 C CA . ARG B 1 206 ? 59.904 7.418 5.079 1.00 73.20 206 ARG B CA 1
ATOM 5148 C C . ARG B 1 206 ? 60.990 7.588 4.020 1.00 76.21 206 ARG B C 1
ATOM 5149 O O . ARG B 1 206 ? 61.446 8.704 3.741 1.00 78.37 206 ARG B O 1
ATOM 5157 N N . ASP B 1 207 ? 61.412 6.468 3.421 1.00 69.34 207 ASP B N 1
ATOM 5158 C CA . ASP B 1 207 ? 62.313 6.523 2.272 1.00 71.41 207 ASP B CA 1
ATOM 5159 C C . ASP B 1 207 ? 61.761 5.815 1.037 1.00 70.45 207 ASP B C 1
ATOM 5160 O O . ASP B 1 207 ? 62.502 5.636 0.063 1.00 70.88 207 ASP B O 1
ATOM 5165 N N . ASP B 1 208 ? 60.491 5.411 1.050 1.00 67.93 208 ASP B N 1
ATOM 5166 C CA . ASP B 1 208 ? 59.863 4.808 -0.116 1.00 65.28 208 ASP B CA 1
ATOM 5167 C C . ASP B 1 208 ? 59.616 5.862 -1.190 1.00 68.79 208 ASP B C 1
ATOM 5168 O O . ASP B 1 208 ? 59.613 7.070 -0.928 1.00 69.97 208 ASP B O 1
ATOM 5173 N N . ILE B 1 209 ? 59.425 5.359 -2.408 1.00 62.63 209 ILE B N 1
ATOM 5174 C CA . ILE B 1 209 ? 59.282 6.289 -3.554 1.00 60.62 209 ILE B CA 1
ATOM 5175 C C . ILE B 1 209 ? 58.041 5.939 -4.370 1.00 62.06 209 ILE B C 1
ATOM 5176 O O . ILE B 1 209 ? 57.470 4.863 -4.149 1.00 61.96 209 ILE B O 1
ATOM 5181 N N . PHE B 1 210 ? 57.664 6.825 -5.282 1.00 55.34 210 PHE B N 1
ATOM 5182 C CA . PHE B 1 210 ? 56.495 6.652 -6.132 1.00 54.55 210 PHE B CA 1
ATOM 5183 C C . PHE B 1 210 ? 56.784 5.715 -7.305 1.00 56.80 210 PHE B C 1
ATOM 5184 O O . PHE B 1 210 ? 55.994 4.804 -7.589 1.00 53.34 210 PHE B O 1
ATOM 5192 N N . ALA B 1 211 ? 57.917 5.906 -7.984 1.00 53.44 211 ALA B N 1
ATOM 5193 C CA . ALA B 1 211 ? 58.242 5.109 -9.157 1.00 47.00 211 ALA B CA 1
ATOM 5194 C C . ALA B 1 211 ? 59.747 4.937 -9.267 1.00 49.08 211 ALA B C 1
ATOM 5195 O O . ALA B 1 211 ? 60.521 5.767 -8.782 1.00 52.96 211 ALA B O 1
ATOM 5197 N N . ALA B 1 212 ? 60.152 3.857 -9.942 1.00 48.21 212 ALA B N 1
ATOM 5198 C CA . ALA B 1 212 ? 61.561 3.522 -10.163 1.00 49.14 212 ALA B CA 1
ATOM 5199 C C . ALA B 1 212 ? 61.811 3.308 -11.649 1.00 47.12 212 ALA B C 1
ATOM 5200 O O . ALA B 1 212 ? 61.166 2.462 -12.278 1.00 52.18 212 ALA B O 1
ATOM 5202 N N . SER B 1 213 ? 62.740 4.071 -12.203 1.00 43.48 213 SER B N 1
ATOM 5203 C CA . SER B 1 213 ? 63.204 3.914 -13.572 1.00 45.29 213 SER B CA 1
ATOM 5204 C C . SER B 1 213 ? 64.651 3.417 -13.558 1.00 49.66 213 SER B C 1
ATOM 5205 O O . SER B 1 213 ? 65.516 4.026 -12.909 1.00 41.68 213 SER B O 1
ATOM 5208 N N . CYS B 1 214 ? 64.908 2.318 -14.279 1.00 45.60 214 CYS B N 1
ATOM 5209 C CA . CYS B 1 214 ? 66.181 1.595 -14.241 1.00 45.39 214 CYS B CA 1
ATOM 5210 C C . CYS B 1 214 ? 66.631 1.247 -15.651 1.00 47.50 214 CYS B C 1
ATOM 5211 O O . CYS B 1 214 ? 65.963 0.467 -16.338 1.00 47.87 214 CYS B O 1
ATOM 5214 N N . TYR B 1 215 ? 67.779 1.780 -16.062 1.00 45.38 215 TYR B N 1
ATOM 5215 C CA . TYR B 1 215 ? 68.437 1.378 -17.300 1.00 44.95 215 TYR B CA 1
ATOM 5216 C C . TYR B 1 215 ? 69.529 0.363 -16.982 1.00 43.65 215 TYR B C 1
ATOM 5217 O O . TYR B 1 215 ? 70.388 0.627 -16.138 1.00 44.00 215 TYR B O 1
ATOM 5226 N N . CYS B 1 216 ? 69.481 -0.802 -17.662 1.00 44.08 216 CYS B N 1
ATOM 5227 C CA . CYS B 1 216 ? 70.421 -1.922 -17.546 1.00 45.23 216 CYS B CA 1
ATOM 5228 C C . CYS B 1 216 ? 70.980 -2.078 -16.136 1.00 42.19 216 CYS B C 1
ATOM 5229 O O . CYS B 1 216 ? 72.205 -2.060 -15.955 1.00 39.07 216 CYS B O 1
ATOM 5232 N N . PRO B 1 217 ? 70.126 -2.222 -15.121 1.00 42.36 217 PRO B N 1
ATOM 5233 C CA . PRO B 1 217 ? 70.625 -2.336 -13.743 1.00 41.94 217 PRO B CA 1
ATOM 5234 C C . PRO B 1 217 ? 71.501 -3.564 -13.571 1.00 46.24 217 PRO B C 1
ATOM 5235 O O . PRO B 1 217 ? 71.080 -4.687 -13.841 1.00 43.81 217 PRO B O 1
ATOM 5239 N N . ILE B 1 218 ? 72.736 -3.336 -13.127 1.00 48.03 218 ILE B N 1
ATOM 5240 C CA . ILE B 1 218 ? 73.634 -4.427 -12.754 1.00 45.80 218 ILE B CA 1
ATOM 5241 C C . ILE B 1 218 ? 73.327 -4.779 -11.301 1.00 50.27 218 ILE B C 1
ATOM 5242 O O . ILE B 1 218 ? 73.824 -4.143 -10.372 1.00 54.25 218 ILE B O 1
ATOM 5247 N N . HIS B 1 219 ? 72.507 -5.804 -11.109 1.00 48.25 219 HIS B N 1
ATOM 5248 C CA . HIS B 1 219 ? 71.967 -6.165 -9.809 1.00 51.60 219 HIS B CA 1
ATOM 5249 C C . HIS B 1 219 ? 71.829 -7.678 -9.756 1.00 48.92 219 HIS B C 1
ATOM 5250 O O . HIS B 1 219 ? 72.162 -8.376 -10.714 1.00 53.47 219 HIS B O 1
ATOM 5257 N N . ASN B 1 220 ? 71.297 -8.181 -8.639 1.00 53.23 220 ASN B N 1
ATOM 5258 C CA . ASN B 1 220 ? 71.159 -9.624 -8.412 1.00 55.42 220 ASN B CA 1
ATOM 5259 C C . ASN B 1 220 ? 72.525 -10.305 -8.530 1.00 52.11 220 ASN B C 1
ATOM 5260 O O . ASN B 1 220 ? 72.676 -11.362 -9.150 1.00 51.33 220 ASN B O 1
ATOM 5265 N N . LEU B 1 221 ? 73.523 -9.685 -7.900 1.00 53.05 221 LEU B N 1
ATOM 5266 C CA . LEU B 1 221 ? 74.920 -10.010 -8.169 1.00 52.30 221 LEU B CA 1
ATOM 5267 C C . LEU B 1 221 ? 75.284 -11.419 -7.730 1.00 52.14 221 LEU B C 1
ATOM 5268 O O . LEU B 1 221 ? 76.098 -12.085 -8.381 1.00 56.33 221 LEU B O 1
ATOM 5273 N N . GLU B 1 222 ? 74.707 -11.891 -6.627 1.00 54.30 222 GLU B N 1
ATOM 5274 C CA . GLU B 1 222 ? 75.046 -13.224 -6.147 1.00 54.54 222 GLU B CA 1
ATOM 5275 C C . GLU B 1 222 ? 74.587 -14.335 -7.086 1.00 54.55 222 GLU B C 1
ATOM 5276 O O . GLU B 1 222 ? 74.924 -15.495 -6.843 1.00 53.09 222 GLU B O 1
ATOM 5282 N N . ASN B 1 223 ? 73.844 -14.017 -8.149 1.00 52.03 223 ASN B N 1
ATOM 5283 C CA . ASN B 1 223 ? 73.415 -15.023 -9.107 1.00 51.02 223 ASN B CA 1
ATOM 5284 C C . ASN B 1 223 ? 73.770 -14.685 -10.546 1.00 48.79 223 ASN B C 1
ATOM 5285 O O . ASN B 1 223 ? 73.404 -15.444 -11.454 1.00 46.75 223 ASN B O 1
ATOM 5290 N N . ALA B 1 224 ? 74.461 -13.575 -10.785 1.00 49.35 224 ALA B N 1
ATOM 5291 C CA . ALA B 1 224 ? 74.684 -13.131 -12.154 1.00 48.06 224 ALA B CA 1
ATOM 5292 C C . ALA B 1 224 ? 75.704 -13.998 -12.876 1.00 49.62 224 ALA B C 1
ATOM 5293 O O . ALA B 1 224 ? 75.649 -14.107 -14.109 1.00 50.95 224 ALA B O 1
ATOM 5295 N N . ASP B 1 225 ? 76.644 -14.608 -12.144 1.00 50.39 225 ASP B N 1
ATOM 5296 C CA . ASP B 1 225 ? 77.650 -15.447 -12.791 1.00 51.94 225 ASP B CA 1
ATOM 5297 C C . ASP B 1 225 ? 77.010 -16.675 -13.429 1.00 49.43 225 ASP B C 1
ATOM 5298 O O . ASP B 1 225 ? 77.274 -16.996 -14.599 1.00 46.87 225 ASP B O 1
ATOM 5303 N N . ALA B 1 226 ? 76.161 -17.377 -12.672 1.00 50.03 226 ALA B N 1
ATOM 5304 C CA . ALA B 1 226 ? 75.471 -18.532 -13.234 1.00 45.42 226 ALA B CA 1
ATOM 5305 C C . ALA B 1 226 ? 74.576 -18.113 -14.390 1.00 49.37 226 ALA B C 1
ATOM 5306 O O . ALA B 1 226 ? 74.496 -18.816 -15.407 1.00 46.60 226 ALA B O 1
ATOM 5308 N N . ALA B 1 227 ? 73.913 -16.952 -14.268 1.00 47.58 227 ALA B N 1
ATOM 5309 C CA . ALA B 1 227 ? 73.074 -16.478 -15.361 1.00 39.94 227 ALA B CA 1
ATOM 5310 C C . ALA B 1 227 ? 73.904 -16.143 -16.593 1.00 43.98 227 ALA B C 1
ATOM 5311 O O . ALA B 1 227 ? 73.518 -16.488 -17.718 1.00 44.79 227 ALA B O 1
ATOM 5313 N N . TYR B 1 228 ? 75.048 -15.474 -16.408 1.00 48.18 228 TYR B N 1
ATOM 5314 C CA . TYR B 1 228 ? 75.879 -15.108 -17.554 1.00 45.25 228 TYR B CA 1
ATOM 5315 C C . TYR B 1 228 ? 76.353 -16.339 -18.315 1.00 48.16 228 TYR B C 1
ATOM 5316 O O . TYR B 1 228 ? 76.365 -16.349 -19.553 1.00 47.05 228 TYR B O 1
ATOM 5325 N N . GLU B 1 229 ? 76.751 -17.392 -17.591 1.00 48.19 229 GLU B N 1
ATOM 5326 C CA . GLU B 1 229 ? 77.224 -18.601 -18.265 1.00 51.64 229 GLU B CA 1
ATOM 5327 C C . GLU B 1 229 ? 76.083 -19.405 -18.884 1.00 48.23 229 GLU B C 1
ATOM 5328 O O . GLU B 1 229 ? 76.266 -19.986 -19.958 1.00 50.92 229 GLU B O 1
ATOM 5334 N N . TRP B 1 230 ? 74.897 -19.422 -18.263 1.00 43.53 230 TRP B N 1
ATOM 5335 C CA . TRP B 1 230 ? 73.735 -19.995 -18.942 1.00 48.87 230 TRP B CA 1
ATOM 5336 C C . TRP B 1 230 ? 73.539 -19.352 -20.311 1.00 47.90 230 TRP B C 1
ATOM 5337 O O . TRP B 1 230 ? 73.242 -20.033 -21.295 1.00 48.54 230 TRP B O 1
ATOM 5348 N N . GLN B 1 231 ? 73.719 -18.037 -20.397 1.00 46.41 231 GLN B N 1
ATOM 5349 C CA . GLN B 1 231 ? 73.570 -17.369 -21.681 1.00 47.31 231 GLN B CA 1
ATOM 5350 C C . GLN B 1 231 ? 74.762 -17.610 -22.610 1.00 47.22 231 GLN B C 1
ATOM 5351 O O . GLN B 1 231 ? 74.571 -17.740 -23.820 1.00 50.59 231 GLN B O 1
ATOM 5357 N N . PHE B 1 232 ? 75.993 -17.701 -22.093 1.00 48.68 232 PHE B N 1
ATOM 5358 C CA . PHE B 1 232 ? 77.156 -17.569 -22.968 1.00 49.34 232 PHE B CA 1
ATOM 5359 C C . PHE B 1 232 ? 78.093 -18.772 -23.018 1.00 46.32 232 PHE B C 1
ATOM 5360 O O . PHE B 1 232 ? 78.944 -18.817 -23.912 1.00 45.80 232 PHE B O 1
ATOM 5368 N N . CYS B 1 233 ? 77.968 -19.741 -22.110 1.00 51.22 233 CYS B N 1
ATOM 5369 C CA . CYS B 1 233 ? 78.772 -20.967 -22.177 1.00 48.98 233 CYS B CA 1
ATOM 5370 C C . CYS B 1 233 ? 78.730 -21.592 -23.571 1.00 47.61 233 CYS B C 1
ATOM 5371 O O . CYS B 1 233 ? 77.688 -21.619 -24.227 1.00 51.23 233 CYS B O 1
ATOM 5374 N N . GLY B 1 234 ? 79.885 -22.071 -24.039 1.00 51.00 234 GLY B N 1
ATOM 5375 C CA . GLY B 1 234 ? 80.025 -22.523 -25.410 1.00 52.48 234 GLY B CA 1
ATOM 5376 C C . GLY B 1 234 ? 80.410 -21.447 -26.409 1.00 54.54 234 GLY B C 1
ATOM 5377 O O . GLY B 1 234 ? 80.657 -21.768 -27.585 1.00 46.49 234 GLY B O 1
ATOM 5378 N N . TYR B 1 235 ? 80.451 -20.182 -25.988 1.00 53.38 235 TYR B N 1
ATOM 5379 C CA . TYR B 1 235 ? 80.859 -19.055 -26.826 1.00 51.64 235 TYR B CA 1
ATOM 5380 C C . TYR B 1 235 ? 82.067 -18.422 -26.138 1.00 49.53 235 TYR B C 1
ATOM 5381 O O . TYR B 1 235 ? 81.915 -17.626 -25.204 1.00 48.98 235 TYR B O 1
ATOM 5390 N N . ASN B 1 236 ? 83.267 -18.791 -26.583 1.00 56.85 236 ASN B N 1
ATOM 5391 C CA . ASN B 1 236 ? 84.463 -18.580 -25.775 1.00 55.88 236 ASN B CA 1
ATOM 5392 C C . ASN B 1 236 ? 85.294 -17.369 -26.186 1.00 56.61 236 ASN B C 1
ATOM 5393 O O . ASN B 1 236 ? 86.176 -16.962 -25.418 1.00 57.05 236 ASN B O 1
ATOM 5398 N N . ASP B 1 237 ? 85.028 -16.769 -27.348 1.00 51.99 237 ASP B N 1
ATOM 5399 C CA . ASP B 1 237 ? 85.659 -15.506 -27.718 1.00 54.56 237 ASP B CA 1
ATOM 5400 C C . ASP B 1 237 ? 84.862 -14.341 -27.130 1.00 55.40 237 ASP B C 1
ATOM 5401 O O . ASP B 1 237 ? 83.636 -14.284 -27.270 1.00 53.16 237 ASP B O 1
ATOM 5406 N N . TYR B 1 238 ? 85.555 -13.432 -26.450 1.00 51.39 238 TYR B N 1
ATOM 5407 C CA . TYR B 1 238 ? 84.933 -12.287 -25.803 1.00 52.67 238 TYR B CA 1
ATOM 5408 C C . TYR B 1 238 ? 85.517 -10.993 -26.360 1.00 55.37 238 TYR B C 1
ATOM 5409 O O . TYR B 1 238 ? 86.682 -10.947 -26.779 1.00 51.46 238 TYR B O 1
ATOM 5418 N N . HIS B 1 239 ? 84.697 -9.936 -26.335 1.00 53.24 239 HIS B N 1
ATOM 5419 C CA . HIS B 1 239 ? 85.026 -8.627 -26.893 1.00 50.98 239 HIS B CA 1
ATOM 5420 C C . HIS B 1 239 ? 84.483 -7.525 -25.992 1.00 54.75 239 HIS B C 1
ATOM 5421 O O . HIS B 1 239 ? 83.293 -7.524 -25.658 1.00 53.48 239 HIS B O 1
ATOM 5428 N N . ARG B 1 240 ? 85.350 -6.587 -25.602 1.00 52.27 240 ARG B N 1
ATOM 5429 C CA . ARG B 1 240 ? 84.977 -5.490 -24.715 1.00 52.88 240 ARG B CA 1
ATOM 5430 C C . ARG B 1 240 ? 85.592 -4.188 -25.194 1.00 53.18 240 ARG B C 1
ATOM 5431 O O . ARG B 1 240 ? 86.764 -4.157 -25.586 1.00 49.14 240 ARG B O 1
ATOM 5439 N N . ILE B 1 241 ? 84.805 -3.112 -25.152 1.00 47.73 241 ILE B N 1
ATOM 5440 C CA . ILE B 1 241 ? 85.261 -1.781 -25.550 1.00 50.21 241 ILE B CA 1
ATOM 5441 C C . ILE B 1 241 ? 85.155 -0.854 -24.348 1.00 56.24 241 ILE B C 1
ATOM 5442 O O . ILE B 1 241 ? 84.084 -0.751 -23.737 1.00 58.86 241 ILE B O 1
ATOM 5447 N N . LYS B 1 242 ? 86.258 -0.172 -24.021 1.00 51.16 242 LYS B N 1
ATOM 5448 C CA . LYS B 1 242 ? 86.323 0.782 -22.918 1.00 54.46 242 LYS B CA 1
ATOM 5449 C C . LYS B 1 242 ? 86.630 2.172 -23.467 1.00 54.71 242 LYS B C 1
ATOM 5450 O O . LYS B 1 242 ? 87.631 2.351 -24.167 1.00 51.56 242 LYS B O 1
ATOM 5456 N N . HIS B 1 243 ? 85.776 3.150 -23.152 1.00 52.15 243 HIS B N 1
ATOM 5457 C CA . HIS B 1 243 ? 85.982 4.547 -23.545 1.00 59.78 243 HIS B CA 1
ATOM 5458 C C . HIS B 1 243 ? 86.443 5.353 -22.339 1.00 59.22 243 HIS B C 1
ATOM 5459 O O . HIS B 1 243 ? 85.714 5.449 -21.343 1.00 64.43 243 HIS B O 1
ATOM 5466 N N . VAL B 1 244 ? 87.628 5.953 -22.435 1.00 63.19 244 VAL B N 1
ATOM 5467 C CA . VAL B 1 244 ? 88.165 6.799 -21.371 1.00 65.04 244 VAL B CA 1
ATOM 5468 C C . VAL B 1 244 ? 87.689 8.234 -21.572 1.00 69.34 244 VAL B C 1
ATOM 5469 O O . VAL B 1 244 ? 87.780 8.779 -22.682 1.00 67.71 244 VAL B O 1
ATOM 5473 N N . ARG B 1 245 ? 87.214 8.856 -20.485 1.00 69.37 245 ARG B N 1
ATOM 5474 C CA . ARG B 1 245 ? 86.633 10.195 -20.515 1.00 72.49 245 ARG B CA 1
ATOM 5475 C C . ARG B 1 245 ? 87.679 11.272 -20.248 1.00 73.75 245 ARG B C 1
ATOM 5476 O O . ARG B 1 245 ? 88.519 11.129 -19.352 1.00 74.42 245 ARG B O 1
ATOM 5484 N N . SER B 1 246 ? 87.596 12.367 -21.005 1.00 72.92 246 SER B N 1
ATOM 5485 C CA . SER B 1 246 ? 88.407 13.561 -20.775 1.00 76.36 246 SER B CA 1
ATOM 5486 C C . SER B 1 246 ? 87.961 14.647 -21.746 1.00 74.03 246 SER B C 1
ATOM 5487 O O . SER B 1 246 ? 87.559 14.351 -22.877 1.00 74.47 246 SER B O 1
ATOM 5490 N N . GLU B 1 247 ? 88.050 15.907 -21.302 1.00 76.79 247 GLU B N 1
ATOM 5491 C CA . GLU B 1 247 ? 87.517 17.001 -22.115 1.00 78.10 247 GLU B CA 1
ATOM 5492 C C . GLU B 1 247 ? 88.405 17.313 -23.310 1.00 75.47 247 GLU B C 1
ATOM 5493 O O . GLU B 1 247 ? 87.909 17.764 -24.351 1.00 72.47 247 GLU B O 1
ATOM 5499 N N . SER B 1 248 ? 89.709 17.116 -23.176 1.00 69.43 248 SER B N 1
ATOM 5500 C CA . SER B 1 248 ? 90.588 17.076 -24.328 1.00 65.45 248 SER B CA 1
ATOM 5501 C C . SER B 1 248 ? 91.035 15.633 -24.519 1.00 63.57 248 SER B C 1
ATOM 5502 O O . SER B 1 248 ? 91.146 14.869 -23.550 1.00 64.18 248 SER B O 1
ATOM 5505 N N . GLY B 1 249 ? 91.232 15.245 -25.779 1.00 57.54 249 GLY B N 1
ATOM 5506 C CA . GLY B 1 249 ? 91.820 13.959 -26.097 1.00 56.12 249 GLY B CA 1
ATOM 5507 C C . GLY B 1 249 ? 90.864 12.783 -25.954 1.00 59.40 249 GLY B C 1
ATOM 5508 O O . GLY B 1 249 ? 89.775 12.876 -25.386 1.00 61.61 249 GLY B O 1
ATOM 5509 N N . VAL B 1 250 ? 91.311 11.641 -26.488 1.00 55.58 250 VAL B N 1
ATOM 5510 C CA . VAL B 1 250 ? 90.557 10.394 -26.575 1.00 53.31 250 VAL B CA 1
ATOM 5511 C C . VAL B 1 250 ? 91.455 9.253 -26.115 1.00 49.05 250 VAL B C 1
ATOM 5512 O O . VAL B 1 250 ? 92.679 9.319 -26.258 1.00 45.88 250 VAL B O 1
ATOM 5516 N N . LYS B 1 251 ? 90.840 8.208 -25.555 1.00 46.93 251 LYS B N 1
ATOM 5517 C CA . LYS B 1 251 ? 91.507 6.922 -25.341 1.00 50.97 251 LYS B CA 1
ATOM 5518 C C . LYS B 1 251 ? 90.475 5.797 -25.437 1.00 55.84 251 LYS B C 1
ATOM 5519 O O . LYS B 1 251 ? 89.690 5.578 -24.505 1.00 50.76 251 LYS B O 1
ATOM 5525 N N . ASN B 1 252 ? 90.506 5.061 -26.550 1.00 56.07 252 ASN B N 1
ATOM 5526 C CA . ASN B 1 252 ? 89.658 3.898 -26.781 1.00 51.99 252 ASN B CA 1
ATOM 5527 C C . ASN B 1 252 ? 90.460 2.625 -26.577 1.00 49.74 252 ASN B C 1
ATOM 5528 O O . ASN B 1 252 ? 91.622 2.548 -26.984 1.00 54.35 252 ASN B O 1
ATOM 5533 N N . ILE B 1 253 ? 89.844 1.624 -25.949 1.00 50.67 253 ILE B N 1
ATOM 5534 C CA . ILE B 1 253 ? 90.524 0.374 -25.598 1.00 50.87 253 ILE B CA 1
ATOM 5535 C C . ILE B 1 253 ? 89.654 -0.791 -26.034 1.00 52.52 253 ILE B C 1
ATOM 5536 O O . ILE B 1 253 ? 88.572 -1.000 -25.478 1.00 53.87 253 ILE B O 1
ATOM 5541 N N . GLN B 1 254 ? 90.126 -1.544 -27.023 1.00 52.55 254 GLN B N 1
ATOM 5542 C CA . GLN B 1 254 ? 89.470 -2.752 -27.509 1.00 52.91 254 GLN B CA 1
ATOM 5543 C C . GLN B 1 254 ? 90.175 -3.960 -26.916 1.00 54.38 254 GLN B C 1
ATOM 5544 O O . GLN B 1 254 ? 91.392 -4.117 -27.090 1.00 51.36 254 GLN B O 1
ATOM 5550 N N . ILE B 1 255 ? 89.419 -4.821 -26.247 1.00 48.34 255 ILE B N 1
ATOM 5551 C CA . ILE B 1 255 ? 89.945 -6.070 -25.703 1.00 51.04 255 ILE B CA 1
ATOM 5552 C C . ILE B 1 255 ? 89.278 -7.229 -26.429 1.00 55.16 255 ILE B C 1
ATOM 5553 O O . ILE B 1 255 ? 88.051 -7.379 -26.360 1.00 56.95 255 ILE B O 1
ATOM 5558 N N . ASP B 1 256 ? 90.075 -8.047 -27.126 1.00 51.83 256 ASP B N 1
ATOM 5559 C CA . ASP B 1 256 ? 89.567 -9.201 -27.875 1.00 53.57 256 ASP B CA 1
ATOM 5560 C C . ASP B 1 256 ? 90.318 -10.451 -27.449 1.00 54.45 256 ASP B C 1
ATOM 5561 O O . ASP B 1 256 ? 91.532 -10.544 -27.644 1.00 55.82 256 ASP B O 1
ATOM 5566 N N . GLY B 1 257 ? 89.601 -11.419 -26.885 1.00 59.45 257 GLY B N 1
ATOM 5567 C CA . GLY B 1 257 ? 90.256 -12.625 -26.413 1.00 62.25 257 GLY B CA 1
ATOM 5568 C C . GLY B 1 257 ? 89.498 -13.927 -26.597 1.00 59.88 257 GLY B C 1
ATOM 5569 O O . GLY B 1 257 ? 88.467 -13.979 -27.280 1.00 55.38 257 GLY B O 1
ATOM 5570 N N . ILE B 1 258 ? 90.036 -14.991 -25.996 1.00 63.46 258 ILE B N 1
ATOM 5571 C CA . ILE B 1 258 ? 89.430 -16.320 -25.978 1.00 62.16 258 ILE B CA 1
ATOM 5572 C C . ILE B 1 258 ? 89.632 -16.902 -24.582 1.00 60.69 258 ILE B C 1
ATOM 5573 O O . ILE B 1 258 ? 90.677 -16.685 -23.956 1.00 57.92 258 ILE B O 1
ATOM 5578 N N . LEU B 1 259 ? 88.612 -17.599 -24.074 1.00 56.45 259 LEU B N 1
ATOM 5579 C CA . LEU B 1 259 ? 88.692 -18.190 -22.740 1.00 61.40 259 LEU B CA 1
ATOM 5580 C C . LEU B 1 259 ? 89.843 -19.193 -22.653 1.00 59.32 259 LEU B C 1
ATOM 5581 O O . LEU B 1 259 ? 90.158 -19.896 -23.616 1.00 51.77 259 LEU B O 1
ATOM 5586 N N . THR B 1 260 ? 90.470 -19.260 -21.480 1.00 56.56 260 THR B N 1
ATOM 5587 C CA . THR B 1 260 ? 91.456 -20.302 -21.226 1.00 59.85 260 THR B CA 1
ATOM 5588 C C . THR B 1 260 ? 90.754 -21.622 -20.922 1.00 63.01 260 THR B C 1
ATOM 5589 O O . THR B 1 260 ? 89.563 -21.659 -20.585 1.00 59.68 260 THR B O 1
ATOM 5593 N N . GLU B 1 261 ? 91.502 -22.723 -21.067 1.00 65.59 261 GLU B N 1
ATOM 5594 C CA . GLU B 1 261 ? 90.936 -24.036 -20.762 1.00 62.54 261 GLU B CA 1
ATOM 5595 C C . GLU B 1 261 ? 90.309 -24.047 -19.374 1.00 61.10 261 GLU B C 1
ATOM 5596 O O . GLU B 1 261 ? 89.178 -24.517 -19.197 1.00 60.35 261 GLU B O 1
ATOM 5602 N N . LYS B 1 262 ? 91.007 -23.486 -18.384 1.00 57.16 262 LYS B N 1
ATOM 5603 C CA . LYS B 1 262 ? 90.422 -23.349 -17.056 1.00 57.27 262 LYS B CA 1
ATOM 5604 C C . LYS B 1 262 ? 89.115 -22.560 -17.103 1.00 61.84 262 LYS B C 1
ATOM 5605 O O . LYS B 1 262 ? 88.128 -22.931 -16.445 1.00 57.20 262 LYS B O 1
ATOM 5611 N N . GLN B 1 263 ? 89.075 -21.478 -17.890 1.00 58.69 263 GLN B N 1
ATOM 5612 C CA . GLN B 1 263 ? 87.868 -20.654 -17.912 1.00 59.23 263 GLN B CA 1
ATOM 5613 C C . GLN B 1 263 ? 86.706 -21.384 -18.588 1.00 60.41 263 GLN B C 1
ATOM 5614 O O . GLN B 1 263 ? 85.559 -21.299 -18.123 1.00 60.84 263 GLN B O 1
ATOM 5620 N N . ILE B 1 264 ? 86.985 -22.127 -19.667 1.00 59.11 264 ILE B N 1
ATOM 5621 C CA . ILE B 1 264 ? 85.949 -22.928 -20.317 1.00 58.20 264 ILE B CA 1
ATOM 5622 C C . ILE B 1 264 ? 85.372 -23.938 -19.335 1.00 61.28 264 ILE B C 1
ATOM 5623 O O . ILE B 1 264 ? 84.170 -24.244 -19.368 1.00 60.36 264 ILE B O 1
ATOM 5628 N N . LYS B 1 265 ? 86.206 -24.447 -18.429 1.00 57.66 265 LYS B N 1
ATOM 5629 C CA . LYS B 1 265 ? 85.709 -25.354 -17.406 1.00 59.35 265 LYS B CA 1
ATOM 5630 C C . LYS B 1 265 ? 84.824 -24.621 -16.407 1.00 57.50 265 LYS B C 1
ATOM 5631 O O . LYS B 1 265 ? 83.748 -25.116 -16.046 1.00 55.17 265 LYS B O 1
ATOM 5637 N N . ILE B 1 266 ? 85.263 -23.445 -15.942 1.00 60.05 266 ILE B N 1
ATOM 5638 C CA . ILE B 1 266 ? 84.440 -22.648 -15.032 1.00 55.33 266 ILE B CA 1
ATOM 5639 C C . ILE B 1 266 ? 83.116 -22.309 -15.692 1.00 54.76 266 ILE B C 1
ATOM 5640 O O . ILE B 1 266 ? 82.052 -22.391 -15.066 1.00 51.84 266 ILE B O 1
ATOM 5645 N N . SER B 1 267 ? 83.166 -21.941 -16.973 1.00 52.72 267 SER B N 1
ATOM 5646 C CA . SER B 1 267 ? 81.958 -21.674 -17.747 1.00 51.20 267 SER B CA 1
ATOM 5647 C C . SER B 1 267 ? 80.922 -22.796 -17.584 1.00 54.73 267 SER B C 1
ATOM 5648 O O . SER B 1 267 ? 79.768 -22.554 -17.199 1.00 51.84 267 SER B O 1
ATOM 5651 N N . GLU B 1 268 ? 81.339 -24.044 -17.810 1.00 57.96 268 GLU B N 1
ATOM 5652 C CA . GLU B 1 268 ? 80.386 -25.152 -17.814 1.00 53.59 268 GLU B CA 1
ATOM 5653 C C . GLU B 1 268 ? 79.834 -25.434 -16.420 1.00 54.17 268 GLU B C 1
ATOM 5654 O O . GLU B 1 268 ? 78.632 -25.690 -16.270 1.00 54.68 268 GLU B O 1
ATOM 5660 N N . GLU B 1 269 ? 80.690 -25.402 -15.389 1.00 52.55 269 GLU B N 1
ATOM 5661 C CA . GLU B 1 269 ? 80.213 -25.594 -14.021 1.00 49.05 269 GLU B CA 1
ATOM 5662 C C . GLU B 1 269 ? 79.164 -24.551 -13.663 1.00 53.60 269 GLU B C 1
ATOM 5663 O O . GLU B 1 269 ? 78.086 -24.881 -13.149 1.00 53.48 269 GLU B O 1
ATOM 5669 N N . LEU B 1 270 ? 79.458 -23.279 -13.961 1.00 52.52 270 LEU B N 1
ATOM 5670 C CA . LEU B 1 270 ? 78.559 -22.189 -13.593 1.00 50.78 270 LEU B CA 1
ATOM 5671 C C . LEU B 1 270 ? 77.206 -22.322 -14.285 1.00 46.76 270 LEU B C 1
ATOM 5672 O O . LEU B 1 270 ? 76.163 -22.103 -13.659 1.00 43.47 270 LEU B O 1
ATOM 5677 N N . LYS B 1 271 ? 77.207 -22.673 -15.575 1.00 45.08 271 LYS B N 1
ATOM 5678 C CA . LYS B 1 271 ? 75.957 -22.847 -16.307 1.00 51.42 271 LYS B CA 1
ATOM 5679 C C . LYS B 1 271 ? 75.027 -23.828 -15.599 1.00 52.76 271 LYS B C 1
ATOM 5680 O O . LYS B 1 271 ? 73.826 -23.567 -15.448 1.00 57.94 271 LYS B O 1
ATOM 5686 N N . ARG B 1 272 ? 75.572 -24.940 -15.122 1.00 50.22 272 ARG B N 1
ATOM 5687 C CA . ARG B 1 272 ? 74.742 -25.961 -14.502 1.00 52.54 272 ARG B CA 1
ATOM 5688 C C . ARG B 1 272 ? 74.114 -25.481 -13.199 1.00 58.12 272 ARG B C 1
ATOM 5689 O O . ARG B 1 272 ? 73.117 -26.063 -12.753 1.00 59.28 272 ARG B O 1
ATOM 5697 N N . LEU B 1 273 ? 74.657 -24.415 -12.599 1.00 54.35 273 LEU B N 1
ATOM 5698 C CA . LEU B 1 273 ? 74.135 -23.898 -11.335 1.00 51.58 273 LEU B CA 1
ATOM 5699 C C . LEU B 1 273 ? 72.805 -23.175 -11.506 1.00 53.78 273 LEU B C 1
ATOM 5700 O O . LEU B 1 273 ? 71.996 -23.138 -10.571 1.00 57.38 273 LEU B O 1
ATOM 5705 N N . PHE B 1 274 ? 72.557 -22.596 -12.676 1.00 51.90 274 PHE B N 1
ATOM 5706 C CA . PHE B 1 274 ? 71.454 -21.649 -12.834 1.00 52.52 274 PHE B CA 1
ATOM 5707 C C . PHE B 1 274 ? 70.053 -22.257 -12.697 1.00 53.09 274 PHE B C 1
ATOM 5708 O O . PHE B 1 274 ? 69.189 -21.629 -12.062 1.00 49.62 274 PHE B O 1
ATOM 5716 N N . PRO B 1 275 ? 69.761 -23.439 -13.276 1.00 51.08 275 PRO B N 1
ATOM 5717 C CA . PRO B 1 275 ? 68.352 -23.904 -13.270 1.00 50.10 275 PRO B CA 1
ATOM 5718 C C . PRO B 1 275 ? 67.726 -23.998 -11.881 1.00 53.47 275 PRO B C 1
ATOM 5719 O O . PRO B 1 275 ? 66.575 -23.569 -11.704 1.00 55.68 275 PRO B O 1
ATOM 5723 N N . LYS B 1 276 ? 68.449 -24.513 -10.882 1.00 50.47 276 LYS B N 1
ATOM 5724 C CA . LYS B 1 276 ? 67.892 -24.576 -9.531 1.00 52.39 276 LYS B CA 1
ATOM 5725 C C . LYS B 1 276 ? 67.467 -23.195 -9.041 1.00 54.21 276 LYS B C 1
ATOM 5726 O O . LYS B 1 276 ? 66.353 -23.023 -8.528 1.00 53.57 276 LYS B O 1
ATOM 5732 N N . TYR B 1 277 ? 68.349 -22.196 -9.185 1.00 50.03 277 TYR B N 1
ATOM 5733 C CA . TYR B 1 277 ? 68.010 -20.844 -8.747 1.00 50.14 277 TYR B CA 1
ATOM 5734 C C . TYR B 1 277 ? 66.795 -20.323 -9.504 1.00 49.47 277 TYR B C 1
ATOM 5735 O O . TYR B 1 277 ? 65.817 -19.867 -8.901 1.00 48.38 277 TYR B O 1
ATOM 5744 N N . LEU B 1 278 ? 66.838 -20.393 -10.835 1.00 47.46 278 LEU B N 1
ATOM 5745 C CA . LEU B 1 278 ? 65.716 -19.924 -11.633 1.00 46.42 278 LEU B CA 1
ATOM 5746 C C . LEU B 1 278 ? 64.420 -20.647 -11.244 1.00 47.91 278 LEU B C 1
ATOM 5747 O O . LEU B 1 278 ? 63.418 -20.006 -10.904 1.00 46.88 278 LEU B O 1
ATOM 5752 N N . ASN B 1 279 ? 64.427 -21.983 -11.262 1.00 45.52 279 ASN B N 1
ATOM 5753 C CA . ASN B 1 279 ? 63.216 -22.724 -10.913 1.00 49.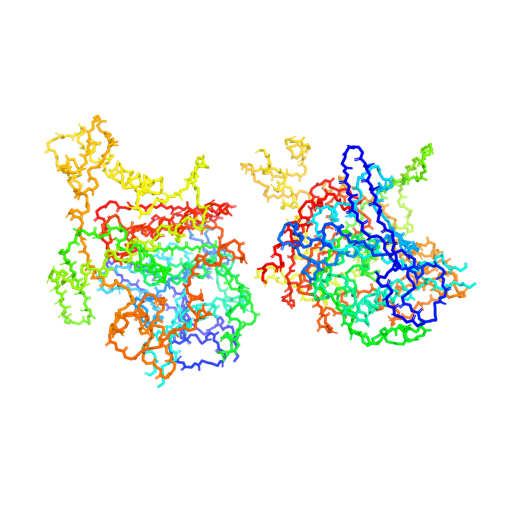84 279 ASN B CA 1
ATOM 5754 C C . ASN B 1 279 ? 62.721 -22.363 -9.516 1.00 52.22 279 ASN B C 1
ATOM 5755 O O . ASN B 1 279 ? 61.511 -22.253 -9.285 1.00 54.25 279 ASN B O 1
ATOM 5760 N N . SER B 1 280 ? 63.637 -22.119 -8.585 1.00 48.58 280 SER B N 1
ATOM 5761 C CA . SER B 1 280 ? 63.212 -21.795 -7.228 1.00 49.33 280 SER B CA 1
ATOM 5762 C C . SER B 1 280 ? 62.432 -20.476 -7.128 1.00 57.45 280 SER B C 1
ATOM 5763 O O . SER B 1 280 ? 61.793 -20.233 -6.102 1.00 60.96 280 SER B O 1
ATOM 5766 N N . LEU B 1 281 ? 62.478 -19.605 -8.143 1.00 51.70 281 LEU B N 1
ATOM 5767 C CA . LEU B 1 281 ? 61.744 -18.344 -8.063 1.00 50.12 281 LEU B CA 1
ATOM 5768 C C . LEU B 1 281 ? 60.270 -18.497 -8.436 1.00 59.50 281 LEU B C 1
ATOM 5769 O O . LEU B 1 281 ? 59.469 -17.602 -8.128 1.00 53.91 281 LEU B O 1
ATOM 5774 N N . LYS B 1 282 ? 59.904 -19.605 -9.083 1.00 53.01 282 LYS B N 1
ATOM 5775 C CA . LYS B 1 282 ? 58.524 -19.921 -9.446 1.00 57.42 282 LYS B CA 1
ATOM 5776 C C . LYS B 1 282 ? 57.820 -18.713 -10.081 1.00 58.69 282 LYS B C 1
ATOM 5777 O O . LYS B 1 282 ? 56.853 -18.172 -9.551 1.00 57.95 282 LYS B O 1
ATOM 5783 N N . LEU B 1 283 ? 58.333 -18.320 -11.249 1.00 54.98 283 LEU B N 1
ATOM 5784 C CA . LEU B 1 283 ? 57.893 -17.147 -11.990 1.00 50.51 283 LEU B CA 1
ATOM 5785 C C . LEU B 1 283 ? 56.872 -17.517 -13.061 1.00 49.13 283 LEU B C 1
ATOM 5786 O O . LEU B 1 283 ? 56.849 -18.637 -13.567 1.00 47.36 283 LEU B O 1
ATOM 5791 N N . LYS B 1 284 ? 56.048 -16.532 -13.437 1.00 44.72 284 LYS B N 1
ATOM 5792 C CA . LYS B 1 284 ? 55.032 -16.698 -14.467 1.00 51.05 284 LYS B CA 1
ATOM 5793 C C . LYS B 1 284 ? 55.094 -15.545 -15.455 1.00 50.86 284 LYS B C 1
ATOM 5794 O O . LYS B 1 284 ? 55.332 -14.399 -15.063 1.00 54.71 284 LYS B O 1
ATOM 5800 N N . ASP B 1 285 ? 54.849 -15.838 -16.729 1.00 51.24 285 ASP B N 1
ATOM 5801 C CA . ASP B 1 285 ? 54.690 -14.753 -17.685 1.00 49.75 285 ASP B CA 1
ATOM 5802 C C . ASP B 1 285 ? 53.299 -14.126 -17.552 1.00 48.26 285 ASP B C 1
ATOM 5803 O O . ASP B 1 285 ? 52.484 -14.502 -16.703 1.00 50.51 285 ASP B O 1
ATOM 5808 N N . SER B 1 286 ? 53.015 -13.172 -18.437 1.00 49.25 286 SER B N 1
ATOM 5809 C CA . SER B 1 286 ? 51.767 -12.418 -18.405 1.00 52.49 286 SER B CA 1
ATOM 5810 C C . SER B 1 286 ? 50.538 -13.295 -18.614 1.00 53.60 286 SER B C 1
ATOM 5811 O O . SER B 1 286 ? 49.414 -12.823 -18.391 1.00 55.60 286 SER B O 1
ATOM 5814 N N . SER B 1 287 ? 50.718 -14.538 -19.052 1.00 49.08 287 SER B N 1
ATOM 5815 C CA . SER B 1 287 ? 49.616 -15.439 -19.327 1.00 53.08 287 SER B CA 1
ATOM 5816 C C . SER B 1 287 ? 49.463 -16.504 -18.256 1.00 52.39 287 SER B C 1
ATOM 5817 O O . SER B 1 287 ? 48.557 -17.336 -18.364 1.00 47.61 287 SER B O 1
ATOM 5820 N N . ASN B 1 288 ? 50.324 -16.485 -17.229 1.00 53.31 288 ASN B N 1
ATOM 5821 C CA . ASN B 1 288 ? 50.339 -17.479 -16.151 1.00 51.83 288 ASN B CA 1
ATOM 5822 C C . ASN B 1 288 ? 50.912 -18.816 -16.620 1.00 48.83 288 ASN B C 1
ATOM 5823 O O . ASN B 1 288 ? 50.592 -19.866 -16.060 1.00 51.33 288 ASN B O 1
ATOM 5828 N N . ASN B 1 289 ? 51.758 -18.786 -17.648 1.00 51.65 289 ASN B N 1
ATOM 5829 C CA . ASN B 1 289 ? 52.616 -19.928 -17.960 1.00 56.92 289 ASN B CA 1
ATOM 5830 C C . ASN B 1 289 ? 53.779 -19.990 -16.980 1.00 54.06 289 ASN B C 1
ATOM 5831 O O . ASN B 1 289 ? 54.441 -18.976 -16.721 1.00 53.07 289 ASN B O 1
ATOM 5836 N N . GLU B 1 290 ? 54.029 -21.187 -16.454 1.00 50.80 290 GLU B N 1
ATOM 5837 C CA . GLU B 1 290 ? 55.146 -21.442 -15.549 1.00 51.79 290 GLU B CA 1
ATOM 5838 C C . GLU B 1 290 ? 56.479 -21.334 -16.279 1.00 53.15 290 GLU B C 1
ATOM 5839 O O . GLU B 1 290 ? 56.701 -22.039 -17.265 1.00 58.06 290 GLU B O 1
ATOM 5845 N N . LEU B 1 291 ? 57.391 -20.485 -15.775 1.00 55.54 291 LEU B N 1
ATOM 5846 C CA . LEU B 1 291 ? 58.711 -20.272 -16.392 1.00 54.08 291 LEU B CA 1
ATOM 5847 C C . LEU B 1 291 ? 59.768 -21.096 -15.663 1.00 49.56 291 LEU B C 1
ATOM 5848 O O . LEU B 1 291 ? 60.087 -20.820 -14.500 1.00 52.34 291 LEU B O 1
ATOM 5853 N N . LEU B 1 292 ? 60.328 -22.092 -16.355 1.00 48.45 292 LEU B N 1
ATOM 5854 C CA . LEU B 1 292 ? 61.207 -23.074 -15.730 1.00 51.43 292 LEU B CA 1
ATOM 5855 C C . LEU B 1 292 ? 62.354 -23.440 -16.664 1.00 50.94 292 LEU B C 1
ATOM 5856 O O . LEU B 1 292 ? 62.309 -23.198 -17.874 1.00 51.78 292 LEU B O 1
ATOM 5861 N N . LEU B 1 293 ? 63.385 -24.048 -16.085 1.00 46.66 293 LEU B N 1
ATOM 5862 C CA . LEU B 1 293 ? 64.551 -24.494 -16.834 1.00 47.90 293 LEU B CA 1
ATOM 5863 C C . LEU B 1 293 ? 64.890 -25.910 -16.417 1.00 49.30 293 LEU B C 1
ATOM 5864 O O . LEU B 1 293 ? 64.842 -26.239 -15.227 1.00 47.38 293 LEU B O 1
ATOM 5869 N N . ASP B 1 294 ? 65.236 -26.742 -17.398 1.00 48.90 294 ASP B N 1
ATOM 5870 C CA . ASP B 1 294 ? 65.671 -28.093 -17.108 1.00 50.36 294 ASP B CA 1
ATOM 5871 C C . ASP B 1 294 ? 67.191 -28.122 -16.930 1.00 51.40 294 ASP B C 1
ATOM 5872 O O . ASP B 1 294 ? 67.872 -27.096 -16.986 1.00 58.39 294 ASP B O 1
ATOM 5877 N N . GLU B 1 295 ? 67.723 -29.325 -16.733 1.00 51.08 295 GLU B N 1
ATOM 5878 C CA . GLU B 1 295 ? 69.126 -29.563 -16.391 1.00 45.90 295 GLU B CA 1
ATOM 5879 C C . GLU B 1 295 ? 70.099 -28.994 -17.405 1.00 47.75 295 GLU B C 1
ATOM 5880 O O . GLU B 1 295 ? 71.265 -28.752 -17.059 1.00 52.97 295 GLU B O 1
ATOM 5886 N N . ASN B 1 296 ? 69.672 -28.815 -18.653 1.00 48.05 296 ASN B N 1
ATOM 5887 C CA . ASN B 1 296 ? 70.543 -28.328 -19.714 1.00 47.66 296 ASN B CA 1
ATOM 5888 C C . ASN B 1 296 ? 70.342 -26.846 -20.022 1.00 50.99 296 ASN B C 1
ATOM 5889 O O . ASN B 1 296 ? 70.907 -26.347 -21.000 1.00 53.34 296 ASN B O 1
ATOM 5894 N N . GLY B 1 297 ? 69.537 -26.140 -19.232 1.00 51.05 297 GLY B N 1
ATOM 5895 C CA . GLY B 1 297 ? 69.282 -24.743 -19.506 1.00 48.00 297 GLY B CA 1
ATOM 5896 C C . GLY B 1 297 ? 68.241 -24.460 -20.567 1.00 53.45 297 GLY B C 1
ATOM 5897 O O . GLY B 1 297 ? 68.186 -23.329 -21.070 1.00 50.19 297 GLY B O 1
ATOM 5898 N N . GLU B 1 298 ? 67.417 -25.448 -20.918 1.00 47.09 298 GLU B N 1
ATOM 5899 C CA . GLU B 1 298 ? 66.299 -25.304 -21.840 1.00 49.51 298 GLU B CA 1
ATOM 5900 C C . GLU B 1 298 ? 64.978 -25.359 -21.074 1.00 48.46 298 GLU B C 1
ATOM 5901 O O . GLU B 1 298 ? 64.917 -25.816 -19.930 1.00 48.43 298 GLU B O 1
ATOM 5907 N N . GLY B 1 299 ? 63.905 -24.886 -21.716 1.00 52.01 299 GLY B N 1
ATOM 5908 C CA . GLY B 1 299 ? 62.587 -24.880 -21.112 1.00 40.54 299 GLY B CA 1
ATOM 5909 C C . GLY B 1 299 ? 61.859 -23.567 -21.362 1.00 48.70 299 GLY B C 1
ATOM 5910 O O . GLY B 1 299 ? 62.228 -22.779 -22.236 1.00 49.59 299 GLY B O 1
ATOM 5911 N N . SER B 1 300 ? 60.810 -23.333 -20.564 1.00 44.32 300 SER B N 1
ATOM 5912 C CA . SER B 1 300 ? 59.912 -22.218 -20.831 1.00 45.33 300 SER B CA 1
ATOM 5913 C C . SER B 1 300 ? 60.560 -20.869 -20.526 1.00 44.50 300 SER B C 1
ATOM 5914 O O . SER B 1 300 ? 60.212 -19.864 -21.158 1.00 44.72 300 SER B O 1
ATOM 5917 N N . PHE B 1 301 ? 61.496 -20.821 -19.574 1.00 46.79 301 PHE B N 1
ATOM 5918 C CA . PHE B 1 301 ? 62.181 -19.564 -19.296 1.00 48.92 301 PHE B CA 1
ATOM 5919 C C . PHE B 1 301 ? 63.044 -19.126 -20.474 1.00 46.86 301 PHE B C 1
ATOM 5920 O O . PHE B 1 301 ? 63.096 -17.928 -20.795 1.00 45.62 301 PHE B O 1
ATOM 5928 N N . LYS B 1 302 ? 63.733 -20.077 -21.120 1.00 40.71 302 LYS B N 1
ATOM 5929 C CA . LYS B 1 302 ? 64.469 -19.776 -22.345 1.00 39.09 302 LYS B CA 1
ATOM 5930 C C . LYS B 1 302 ? 63.535 -19.307 -23.441 1.00 43.76 302 LYS B C 1
ATOM 5931 O O . LYS B 1 302 ? 63.871 -18.401 -24.207 1.00 46.90 302 LYS B O 1
ATOM 5937 N N . GLU B 1 303 ? 62.359 -19.922 -23.547 1.00 46.01 303 GLU B N 1
ATOM 5938 C CA . GLU B 1 303 ? 61.421 -19.481 -24.571 1.00 45.20 303 GLU B CA 1
ATOM 5939 C C . GLU B 1 303 ? 60.901 -18.079 -24.284 1.00 45.75 303 GLU B C 1
ATOM 5940 O O . GLU B 1 303 ? 60.620 -17.311 -25.212 1.00 43.66 303 GLU B O 1
ATOM 5946 N N . TYR B 1 304 ? 60.743 -17.737 -23.011 1.00 45.00 304 TYR B N 1
ATOM 5947 C CA . TYR B 1 304 ? 60.325 -16.389 -22.676 1.00 41.47 304 TYR B CA 1
ATOM 5948 C C . TYR B 1 304 ? 61.399 -15.376 -23.084 1.00 45.74 304 TYR B C 1
ATOM 5949 O O . TYR B 1 304 ? 61.089 -14.331 -23.668 1.00 44.14 304 TYR B O 1
ATOM 5958 N N . ILE B 1 305 ? 62.669 -15.684 -22.801 1.00 41.41 305 ILE B N 1
ATOM 5959 C CA . ILE B 1 305 ? 63.772 -14.821 -23.224 1.00 41.67 305 ILE B CA 1
ATOM 5960 C C . ILE B 1 305 ? 63.789 -14.682 -24.741 1.00 41.30 305 ILE B C 1
ATOM 5961 O O . ILE B 1 305 ? 63.888 -13.574 -25.285 1.00 40.81 305 ILE B O 1
ATOM 5966 N N . LYS B 1 306 ? 63.694 -15.809 -25.444 1.00 41.89 306 LYS B N 1
ATOM 5967 C CA . LYS B 1 306 ? 63.711 -15.797 -26.902 1.00 40.08 306 LYS B CA 1
ATOM 5968 C C . LYS B 1 306 ? 62.589 -14.938 -27.472 1.00 48.56 306 LYS B C 1
ATOM 5969 O O . LYS B 1 306 ? 62.792 -14.208 -28.454 1.00 46.00 306 LYS B O 1
ATOM 5975 N N . LYS B 1 307 ? 61.398 -15.001 -26.862 1.00 48.19 307 LYS B N 1
ATOM 5976 C CA . LYS B 1 307 ? 60.275 -14.187 -27.320 1.00 48.27 307 LYS B CA 1
ATOM 5977 C C . LYS B 1 307 ? 60.524 -12.707 -27.052 1.00 47.36 307 LYS B C 1
ATOM 5978 O O . LYS B 1 307 ? 60.161 -11.853 -27.874 1.00 49.47 307 LYS B O 1
ATOM 5984 N N . LEU B 1 308 ? 61.121 -12.382 -25.897 1.00 39.80 308 LEU B N 1
ATOM 5985 C CA . LEU B 1 308 ? 61.499 -10.998 -25.623 1.00 44.95 308 LEU B CA 1
ATOM 5986 C C . LEU B 1 308 ? 62.324 -10.425 -26.766 1.00 46.23 308 LEU B C 1
ATOM 5987 O O . LEU B 1 308 ? 62.106 -9.285 -27.197 1.00 43.74 308 LEU B O 1
ATOM 5992 N N . VAL B 1 309 ? 63.285 -11.214 -27.268 1.00 45.05 309 VAL B N 1
ATOM 5993 C CA . VAL B 1 309 ? 64.155 -10.745 -28.339 1.00 43.26 309 VAL B CA 1
ATOM 5994 C C . VAL B 1 309 ? 63.400 -10.687 -29.662 1.00 43.27 309 VAL B C 1
ATOM 5995 O O . VAL B 1 309 ? 63.554 -9.734 -30.435 1.00 43.68 309 VAL B O 1
ATOM 5999 N N . ILE B 1 310 ? 62.564 -11.692 -29.937 1.00 45.72 310 ILE B N 1
ATOM 6000 C CA . ILE B 1 310 ? 61.757 -11.698 -31.158 1.00 48.41 310 ILE B CA 1
ATOM 6001 C C . ILE B 1 310 ? 60.917 -10.437 -31.229 1.00 50.35 310 ILE B C 1
ATOM 6002 O O . ILE B 1 310 ? 60.845 -9.774 -32.272 1.00 49.39 310 ILE B O 1
ATOM 6007 N N . ASN B 1 311 ? 60.284 -10.080 -30.106 1.00 49.26 311 ASN B N 1
ATOM 6008 C CA . ASN B 1 311 ? 59.452 -8.890 -30.053 1.00 49.54 311 ASN B CA 1
ATOM 6009 C C . ASN B 1 311 ? 60.275 -7.631 -30.238 1.00 50.65 311 ASN B C 1
ATOM 6010 O O . ASN B 1 311 ? 59.842 -6.705 -30.934 1.00 52.72 311 ASN B O 1
ATOM 6015 N N . SER B 1 312 ? 61.447 -7.564 -29.597 1.00 47.42 312 SER B N 1
ATOM 6016 C CA . SER B 1 312 ? 62.362 -6.446 -29.823 1.00 47.69 312 SER B CA 1
ATOM 6017 C C . SER B 1 312 ? 62.597 -6.215 -31.316 1.00 51.93 312 SER B C 1
ATOM 6018 O O . SER B 1 312 ? 62.474 -5.089 -31.811 1.00 52.13 312 SER B O 1
ATOM 6021 N N . ALA B 1 313 ? 62.922 -7.280 -32.057 1.00 49.85 313 ALA B N 1
ATOM 6022 C CA . ALA B 1 313 ? 63.069 -7.145 -33.503 1.00 52.85 313 ALA B CA 1
ATOM 6023 C C . ALA B 1 313 ? 61.755 -6.756 -34.177 1.00 58.48 313 ALA B C 1
ATOM 6024 O O . ALA B 1 313 ? 61.757 -6.007 -35.162 1.00 59.26 313 ALA B O 1
ATOM 6026 N N . GLN B 1 314 ? 60.624 -7.246 -33.668 1.00 54.31 314 GLN B N 1
ATOM 6027 C CA . GLN B 1 314 ? 59.355 -6.918 -34.302 1.00 56.99 314 GLN B CA 1
ATOM 6028 C C . GLN B 1 314 ? 59.063 -5.432 -34.214 1.00 62.56 314 GLN B C 1
ATOM 6029 O O . GLN B 1 314 ? 58.552 -4.837 -35.170 1.00 64.36 314 GLN B O 1
ATOM 6035 N N . LYS B 1 315 ? 59.356 -4.818 -33.063 1.00 65.62 315 LYS B N 1
ATOM 6036 C CA . LYS B 1 315 ? 59.107 -3.387 -32.909 1.00 63.66 315 LYS B CA 1
ATOM 6037 C C . LYS B 1 315 ? 59.956 -2.585 -33.885 1.00 64.87 315 LYS B C 1
ATOM 6038 O O . LYS B 1 315 ? 59.497 -1.586 -34.459 1.00 68.18 315 LYS B O 1
ATOM 6044 N N . GLU B 1 316 ? 61.197 -3.017 -34.095 1.00 63.20 316 GLU B N 1
ATOM 6045 C CA . GLU B 1 316 ? 62.062 -2.342 -35.052 1.00 65.42 316 GLU B CA 1
ATOM 6046 C C . GLU B 1 316 ? 61.511 -2.474 -36.465 1.00 70.19 316 GLU B C 1
ATOM 6047 O O . GLU B 1 316 ? 61.287 -1.469 -37.150 1.00 74.96 316 GLU B O 1
ATOM 6053 N N . LEU B 1 317 ? 61.262 -3.714 -36.899 1.00 67.53 317 LEU B N 1
ATOM 6054 C CA . LEU B 1 317 ? 60.706 -3.978 -38.224 1.00 68.10 317 LEU B CA 1
ATOM 6055 C C . LEU B 1 317 ? 59.444 -3.162 -38.487 1.00 67.63 317 LEU B C 1
ATOM 6056 O O . LEU B 1 317 ? 59.238 -2.666 -39.599 1.00 73.84 317 LEU B O 1
ATOM 6061 N N . ASP B 1 318 ? 58.591 -3.002 -37.471 1.00 68.91 318 ASP B N 1
ATOM 6062 C CA . ASP B 1 318 ? 57.354 -2.236 -37.614 1.00 74.38 318 ASP B CA 1
ATOM 6063 C C . ASP B 1 318 ? 57.574 -0.767 -37.968 1.00 80.36 318 ASP B C 1
ATOM 6064 O O . ASP B 1 318 ? 56.604 -0.077 -38.317 1.00 82.43 318 ASP B O 1
ATOM 6069 N N . LEU B 1 319 ? 58.796 -0.259 -37.867 1.00 81.12 319 LEU B N 1
ATOM 6070 C CA . LEU B 1 319 ? 59.024 1.151 -38.153 1.00 85.88 319 LEU B CA 1
ATOM 6071 C C . LEU B 1 319 ? 59.174 1.436 -39.641 1.00 94.31 319 LEU B C 1
ATOM 6072 O O . LEU B 1 319 ? 59.415 2.592 -40.008 1.00 96.95 319 LEU B O 1
ATOM 6077 N N . CYS B 1 320 ? 59.021 0.399 -40.469 1.00 95.73 320 CYS B N 1
ATOM 6078 C CA . CYS B 1 320 ? 59.114 0.581 -41.939 1.00 93.81 320 CYS B CA 1
ATOM 6079 C C . CYS B 1 320 ? 58.460 -0.610 -42.643 1.00 90.01 320 CYS B C 1
ATOM 6080 O O . CYS B 1 320 ? 57.226 -0.715 -42.544 1.00 91.97 320 CYS B O 1
ATOM 6083 N N . CYS B 1 332 ? 65.187 -2.472 -42.454 1.00 90.36 332 CYS B N 1
ATOM 6084 C CA . CYS B 1 332 ? 65.152 -1.203 -43.169 1.00 98.01 332 CYS B CA 1
ATOM 6085 C C . CYS B 1 332 ? 66.141 -0.212 -42.574 1.00 91.70 332 CYS B C 1
ATOM 6086 O O . CYS B 1 332 ? 67.334 -0.269 -42.875 1.00 91.18 332 CYS B O 1
ATOM 6089 N N . GLY B 1 333 ? 65.612 0.680 -41.726 1.00 96.37 333 GLY B N 1
ATOM 6090 C CA . GLY B 1 333 ? 66.343 1.776 -41.110 1.00 99.08 333 GLY B CA 1
ATOM 6091 C C . GLY B 1 333 ? 67.788 1.461 -40.801 1.00 97.02 333 GLY B C 1
ATOM 6092 O O . GLY B 1 333 ? 68.700 2.180 -41.219 1.00 94.58 333 GLY B O 1
ATOM 6093 N N . SER B 1 334 ? 68.007 0.369 -40.078 1.00 98.78 334 SER B N 1
ATOM 6094 C CA . SER B 1 334 ? 69.356 -0.147 -39.887 1.00 91.16 334 SER B CA 1
ATOM 6095 C C . SER B 1 334 ? 69.273 -1.617 -39.513 1.00 91.49 334 SER B C 1
ATOM 6096 O O . SER B 1 334 ? 68.636 -1.972 -38.512 1.00 87.41 334 SER B O 1
ATOM 6099 N N . LYS B 1 335 ? 69.871 -2.461 -40.354 1.00 89.31 335 LYS B N 1
ATOM 6100 C CA . LYS B 1 335 ? 70.209 -3.850 -40.060 1.00 87.05 335 LYS B CA 1
ATOM 6101 C C . LYS B 1 335 ? 69.002 -4.788 -40.034 1.00 82.16 335 LYS B C 1
ATOM 6102 O O . LYS B 1 335 ? 69.114 -5.930 -40.494 1.00 78.99 335 LYS B O 1
ATOM 6108 N N . ILE B 1 336 ? 67.843 -4.315 -39.554 1.00 83.61 336 ILE B N 1
ATOM 6109 C CA . ILE B 1 336 ? 66.754 -5.228 -39.194 1.00 83.63 336 ILE B CA 1
ATOM 6110 C C . ILE B 1 336 ? 66.334 -6.101 -40.372 1.00 85.56 336 ILE B C 1
ATOM 6111 O O . ILE B 1 336 ? 65.962 -7.270 -40.191 1.00 76.47 336 ILE B O 1
ATOM 6116 N N . ASP B 1 337 ? 66.419 -5.570 -41.595 1.00 89.26 337 ASP B N 1
ATOM 6117 C CA . ASP B 1 337 ? 65.884 -6.281 -42.752 1.00 89.03 337 ASP B CA 1
ATOM 6118 C C . ASP B 1 337 ? 66.736 -7.486 -43.110 1.00 86.73 337 ASP B C 1
ATOM 6119 O O . ASP B 1 337 ? 66.215 -8.522 -43.536 1.00 89.67 337 ASP B O 1
ATOM 6124 N N . GLU B 1 338 ? 68.045 -7.365 -42.938 1.00 80.00 338 GLU B N 1
ATOM 6125 C CA . GLU B 1 338 ? 69.010 -8.330 -43.431 1.00 78.57 338 GLU B CA 1
ATOM 6126 C C . GLU B 1 338 ? 69.746 -9.014 -42.290 1.00 75.00 338 GLU B C 1
ATOM 6127 O O . GLU B 1 338 ? 70.948 -9.274 -42.388 1.00 67.00 338 GLU B O 1
ATOM 6133 N N . GLN B 1 339 ? 69.051 -9.257 -41.181 1.00 73.75 339 GLN B N 1
ATOM 6134 C CA . GLN B 1 339 ? 69.605 -10.035 -40.080 1.00 67.35 339 GLN B CA 1
ATOM 6135 C C . GLN B 1 339 ? 69.286 -11.493 -40.358 1.00 65.74 339 GLN B C 1
ATOM 6136 O O . GLN B 1 339 ? 68.137 -11.924 -40.207 1.00 64.29 339 GLN B O 1
ATOM 6142 N N . GLU B 1 340 ? 70.302 -12.245 -40.780 1.00 65.96 340 GLU B N 1
ATOM 6143 C CA . GLU B 1 340 ? 70.072 -13.610 -41.235 1.00 67.79 340 GLU B CA 1
ATOM 6144 C C . GLU B 1 340 ? 69.499 -14.494 -40.131 1.00 64.10 340 GLU B C 1
ATOM 6145 O O . GLU B 1 340 ? 68.674 -15.369 -40.416 1.00 67.92 340 GLU B O 1
ATOM 6151 N N . TYR B 1 341 ? 69.883 -14.269 -38.870 1.00 60.86 341 TYR B N 1
ATOM 6152 C CA . TYR B 1 341 ? 69.360 -15.092 -37.778 1.00 59.70 341 TYR B CA 1
ATOM 6153 C C . TYR B 1 341 ? 67.881 -14.808 -37.470 1.00 57.76 341 TYR B C 1
ATOM 6154 O O . TYR B 1 341 ? 67.329 -15.396 -36.532 1.00 55.31 341 TYR B O 1
ATOM 6163 N N . LEU B 1 342 ? 67.228 -13.925 -38.216 1.00 59.00 342 LEU B N 1
ATOM 6164 C CA . LEU B 1 342 ? 65.814 -13.651 -38.027 1.00 59.43 342 LEU B CA 1
ATOM 6165 C C . LEU B 1 342 ? 65.018 -14.349 -39.118 1.00 63.64 342 LEU B C 1
ATOM 6166 O O . LEU B 1 342 ? 65.454 -14.414 -40.272 1.00 65.33 342 LEU B O 1
ATOM 6171 N N . SER B 1 343 ? 63.857 -14.887 -38.737 1.00 60.76 343 SER B N 1
ATOM 6172 C CA . SER B 1 343 ? 62.937 -15.533 -39.661 1.00 54.59 343 SER B CA 1
ATOM 6173 C C . SER B 1 343 ? 61.703 -14.655 -39.766 1.00 59.78 343 SER B C 1
ATOM 6174 O O . SER B 1 343 ? 60.958 -14.504 -38.789 1.00 58.27 343 SER B O 1
ATOM 6177 N N . ILE B 1 344 ? 61.488 -14.088 -40.952 1.00 62.30 344 ILE B N 1
ATOM 6178 C CA . ILE B 1 344 ? 60.394 -13.157 -41.212 1.00 70.23 344 ILE B CA 1
ATOM 6179 C C . ILE B 1 344 ? 59.481 -13.741 -42.282 1.00 69.80 344 ILE B C 1
ATOM 6180 O O . ILE B 1 344 ? 59.951 -14.313 -43.272 1.00 70.86 344 ILE B O 1
ATOM 6185 N N . GLU B 1 345 ? 58.174 -13.593 -42.078 1.00 72.21 345 GLU B N 1
ATOM 6186 C CA . GLU B 1 345 ? 57.166 -13.968 -43.064 1.00 73.29 345 GLU B CA 1
ATOM 6187 C C . GLU B 1 345 ? 56.088 -12.898 -43.055 1.00 74.49 345 GLU B C 1
ATOM 6188 O O . GLU B 1 345 ? 55.395 -12.738 -42.046 1.00 77.05 345 GLU B O 1
ATOM 6194 N N . ASP B 1 346 ? 55.948 -12.171 -44.167 1.00 74.65 346 ASP B N 1
ATOM 6195 C CA . ASP B 1 346 ? 54.976 -11.081 -44.275 1.00 77.81 346 ASP B CA 1
ATOM 6196 C C . ASP B 1 346 ? 55.215 -10.038 -43.191 1.00 79.64 346 ASP B C 1
ATOM 6197 O O . ASP B 1 346 ? 54.311 -9.696 -42.426 1.00 79.90 346 ASP B O 1
ATOM 6202 N N . GLU B 1 347 ? 56.453 -9.544 -43.124 1.00 81.28 347 GLU B N 1
ATOM 6203 C CA . GLU B 1 347 ? 56.848 -8.539 -42.137 1.00 80.22 347 GLU B CA 1
ATOM 6204 C C . GLU B 1 347 ? 56.373 -8.929 -40.736 1.00 78.28 347 GLU B C 1
ATOM 6205 O O . GLU B 1 347 ? 55.705 -8.162 -40.036 1.00 76.05 347 GLU B O 1
ATOM 6211 N N . LYS B 1 348 ? 56.697 -10.159 -40.343 1.00 73.70 348 LYS B N 1
ATOM 6212 C CA . LYS B 1 348 ? 56.371 -10.647 -39.008 1.00 69.46 348 LYS B CA 1
ATOM 6213 C C . LYS B 1 348 ? 57.471 -11.609 -38.591 1.00 70.68 348 LYS B C 1
ATOM 6214 O O . LYS B 1 348 ? 57.749 -12.577 -39.305 1.00 71.52 348 LYS B O 1
ATOM 6220 N N . VAL B 1 349 ? 58.126 -11.320 -37.467 1.00 67.41 349 VAL B N 1
ATOM 6221 C CA . VAL B 1 349 ? 59.217 -12.161 -36.983 1.00 63.37 349 VAL B CA 1
ATOM 6222 C C . VAL B 1 349 ? 58.599 -13.397 -36.338 1.00 61.22 349 VAL B C 1
ATOM 6223 O O . VAL B 1 349 ? 57.956 -13.309 -35.290 1.00 65.04 349 VAL B O 1
ATOM 6227 N N . VAL B 1 350 ? 58.786 -14.554 -36.966 1.00 57.79 350 VAL B N 1
ATOM 6228 C CA . VAL B 1 350 ? 58.130 -15.770 -36.503 1.00 59.58 350 VAL B CA 1
ATOM 6229 C C . VAL B 1 350 ? 59.043 -16.649 -35.654 1.00 54.92 350 VAL B C 1
ATOM 6230 O O . VAL B 1 350 ? 58.541 -17.473 -34.875 1.00 55.05 350 VAL B O 1
ATOM 6234 N N . ASP B 1 351 ? 60.355 -16.486 -35.762 1.00 49.87 351 ASP B N 1
ATOM 6235 C CA . ASP B 1 351 ? 61.302 -17.248 -34.964 1.00 49.92 351 ASP B CA 1
ATOM 6236 C C . ASP B 1 351 ? 62.657 -16.578 -35.124 1.00 51.44 351 ASP B C 1
ATOM 6237 O O . ASP B 1 351 ? 62.858 -15.747 -36.015 1.00 52.15 351 ASP B O 1
ATOM 6242 N N . ILE B 1 352 ? 63.584 -16.950 -34.246 1.00 48.46 352 ILE B N 1
ATOM 6243 C CA . ILE B 1 352 ? 64.954 -16.467 -34.293 1.00 52.45 352 ILE B CA 1
ATOM 6244 C C . ILE B 1 352 ? 65.900 -17.644 -34.092 1.00 49.76 352 ILE B C 1
ATOM 6245 O O . ILE B 1 352 ? 65.651 -18.528 -33.267 1.00 50.73 352 ILE B O 1
ATOM 6250 N N . ASN B 1 353 ? 66.981 -17.656 -34.854 1.00 49.99 353 ASN B N 1
ATOM 6251 C CA . ASN B 1 353 ? 68.060 -18.619 -34.668 1.00 47.38 353 ASN B CA 1
ATOM 6252 C C . ASN B 1 353 ? 68.891 -18.121 -33.488 1.00 50.07 353 ASN B C 1
ATOM 6253 O O . ASN B 1 353 ? 69.659 -17.159 -33.614 1.00 47.60 353 ASN B O 1
ATOM 6258 N N . TRP B 1 354 ? 68.712 -18.762 -32.323 1.00 47.45 354 TRP B N 1
ATOM 6259 C CA . TRP B 1 354 ? 69.336 -18.271 -31.095 1.00 51.30 354 TRP B CA 1
ATOM 6260 C C . TRP B 1 354 ? 70.852 -18.331 -31.176 1.00 52.51 354 TRP B C 1
ATOM 6261 O O . TRP B 1 354 ? 71.546 -17.403 -30.727 1.00 46.43 354 TRP B O 1
ATOM 6272 N N . ASP B 1 355 ? 71.386 -19.428 -31.708 1.00 48.93 355 ASP B N 1
ATOM 6273 C CA . ASP B 1 355 ? 72.832 -19.536 -31.828 1.00 50.31 355 ASP B CA 1
ATOM 6274 C C . ASP B 1 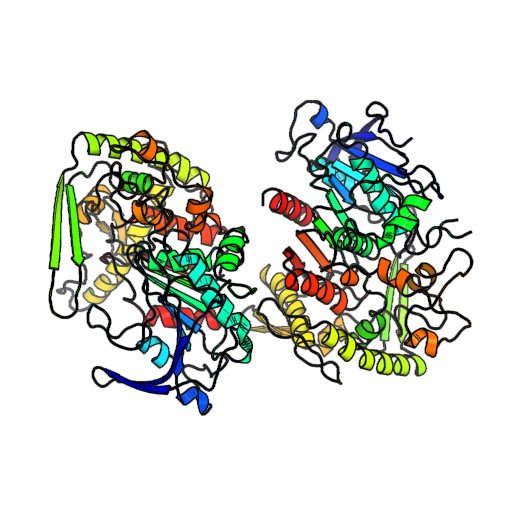355 ? 73.390 -18.368 -32.638 1.00 49.07 355 ASP B C 1
ATOM 6275 O O . ASP B 1 355 ? 74.461 -17.838 -32.321 1.00 50.79 355 ASP B O 1
ATOM 6280 N N . GLY B 1 356 ? 72.655 -17.927 -33.663 1.00 47.27 356 GLY B N 1
ATOM 6281 C CA . GLY B 1 356 ? 73.113 -16.812 -34.470 1.00 47.55 356 GLY B CA 1
ATOM 6282 C C . GLY B 1 356 ? 72.982 -15.465 -33.785 1.00 54.16 356 GLY B C 1
ATOM 6283 O O . GLY B 1 356 ? 73.800 -14.568 -34.017 1.00 53.07 356 GLY B O 1
ATOM 6284 N N . PHE B 1 357 ? 71.957 -15.298 -32.948 1.00 49.87 357 PHE B N 1
ATOM 6285 C CA . PHE B 1 357 ? 71.791 -14.052 -32.216 1.00 49.93 357 PHE B CA 1
ATOM 6286 C C . PHE B 1 357 ? 72.914 -13.864 -31.210 1.00 50.38 357 PHE B C 1
ATOM 6287 O O . PHE B 1 357 ? 73.414 -12.743 -31.033 1.00 47.40 357 PHE B O 1
ATOM 6295 N N . ILE B 1 358 ? 73.316 -14.953 -30.547 1.00 47.95 358 ILE B N 1
ATOM 6296 C CA . ILE B 1 358 ? 74.412 -14.906 -29.581 1.00 49.03 358 ILE B CA 1
ATOM 6297 C C . ILE B 1 358 ? 75.732 -14.655 -30.289 1.00 48.97 358 ILE B C 1
ATOM 6298 O O . ILE B 1 358 ? 76.544 -13.841 -29.840 1.00 52.31 358 ILE B O 1
ATOM 6303 N N . LYS B 1 359 ? 75.984 -15.366 -31.393 1.00 52.85 359 LYS B N 1
ATOM 6304 C CA . LYS B 1 359 ? 77.180 -15.087 -32.182 1.00 50.89 359 LYS B CA 1
ATOM 6305 C C . LYS B 1 359 ? 77.219 -13.638 -32.633 1.00 50.04 359 LYS B C 1
ATOM 6306 O O . LYS B 1 359 ? 78.302 -13.058 -32.767 1.00 56.65 359 LYS B O 1
ATOM 6312 N N . LYS B 1 360 ? 76.054 -13.047 -32.883 1.00 48.90 360 LYS B N 1
ATOM 6313 C CA . LYS B 1 360 ? 75.992 -11.658 -33.316 1.00 48.08 360 LYS B CA 1
ATOM 6314 C C . LYS B 1 360 ? 76.376 -10.716 -32.184 1.00 50.21 360 LYS B C 1
ATOM 6315 O O . LYS B 1 360 ? 77.200 -9.816 -32.366 1.00 53.91 360 LYS B O 1
ATOM 6321 N N . ILE B 1 361 ? 75.810 -10.914 -30.995 1.00 47.90 361 ILE B N 1
ATOM 6322 C CA . ILE B 1 361 ? 76.125 -9.971 -29.925 1.00 47.80 361 ILE B CA 1
ATOM 6323 C C . ILE B 1 361 ? 77.493 -10.271 -29.319 1.00 47.76 361 ILE B C 1
ATOM 6324 O O . ILE B 1 361 ? 78.156 -9.359 -28.817 1.00 48.10 361 ILE B O 1
ATOM 6329 N N . THR B 1 362 ? 77.934 -11.536 -29.377 1.00 45.47 362 THR B N 1
ATOM 6330 C CA . THR B 1 362 ? 79.162 -12.061 -28.781 1.00 44.75 362 THR B CA 1
ATOM 6331 C C . THR B 1 362 ? 79.231 -11.887 -27.271 1.00 44.90 362 THR B C 1
ATOM 6332 O O . THR B 1 362 ? 78.617 -10.978 -26.701 1.00 41.00 362 THR B O 1
ATOM 6336 N N . ARG B 1 363 ? 80.006 -12.763 -26.629 1.00 43.91 363 ARG B N 1
ATOM 6337 C CA . ARG B 1 363 ? 80.331 -12.637 -25.217 1.00 42.68 363 ARG B CA 1
ATOM 6338 C C . ARG B 1 363 ? 81.090 -11.329 -24.956 1.00 49.61 363 ARG B C 1
ATOM 6339 O O . ARG B 1 363 ? 81.703 -10.736 -25.852 1.00 46.28 363 ARG B O 1
ATOM 6347 N N . MET B 1 364 ? 81.030 -10.867 -23.715 1.00 43.73 364 MET B N 1
ATOM 6348 C CA . MET B 1 364 ? 81.821 -9.715 -23.318 1.00 49.48 364 MET B CA 1
ATOM 6349 C C . MET B 1 364 ? 82.688 -9.998 -22.108 1.00 49.39 364 MET B C 1
ATOM 6350 O O . MET B 1 364 ? 83.858 -9.627 -22.103 1.00 53.76 364 MET B O 1
ATOM 6355 N N . LYS B 1 365 ? 82.157 -10.648 -21.083 1.00 44.62 365 LYS B N 1
ATOM 6356 C CA . LYS B 1 365 ? 82.933 -10.902 -19.882 1.00 51.16 365 LYS B CA 1
ATOM 6357 C C . LYS B 1 365 ? 83.378 -12.362 -19.827 1.00 53.76 365 LYS B C 1
ATOM 6358 O O . LYS B 1 365 ? 82.742 -13.251 -20.403 1.00 54.80 365 LYS B O 1
ATOM 6364 N N . VAL B 1 366 ? 84.479 -12.603 -19.116 1.00 46.14 366 VAL B N 1
ATOM 6365 C CA . VAL B 1 366 ? 85.019 -13.954 -18.962 1.00 55.66 366 VAL B CA 1
ATOM 6366 C C . VAL B 1 366 ? 84.254 -14.683 -17.863 1.00 53.19 366 VAL B C 1
ATOM 6367 O O . VAL B 1 366 ? 83.353 -14.117 -17.233 1.00 50.68 366 VAL B O 1
ATOM 6371 N N . ALA B 1 367 ? 84.605 -15.958 -17.631 1.00 50.51 367 ALA B N 1
ATOM 6372 C CA . ALA B 1 367 ? 83.978 -16.713 -16.553 1.00 50.87 367 ALA B CA 1
ATOM 6373 C C . ALA B 1 367 ? 84.930 -16.818 -15.370 1.00 52.03 367 ALA B C 1
ATOM 6374 O O . ALA B 1 367 ? 86.122 -17.116 -15.560 1.00 49.92 367 ALA B O 1
ATOM 6376 N N . PRO B 1 368 ? 84.468 -16.520 -14.148 1.00 47.23 368 PRO B N 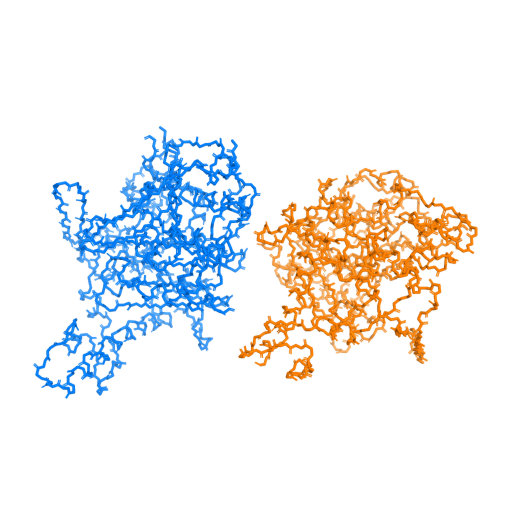1
ATOM 6377 C CA . PRO B 1 368 ? 83.146 -15.929 -13.894 1.00 52.24 368 PRO B CA 1
ATOM 6378 C C . PRO B 1 368 ? 83.113 -14.431 -14.277 1.00 52.01 368 PRO B C 1
ATOM 6379 O O . PRO B 1 368 ? 84.176 -13.846 -14.442 1.00 54.15 368 PRO B O 1
ATOM 6383 N N . ALA B 1 369 ? 81.939 -13.825 -14.445 1.00 45.21 369 ALA B N 1
ATOM 6384 C CA . ALA B 1 369 ? 81.876 -12.442 -14.916 1.00 52.16 369 ALA B CA 1
ATOM 6385 C C . ALA B 1 369 ? 81.759 -11.411 -13.800 1.00 48.31 369 ALA B C 1
ATOM 6386 O O . ALA B 1 369 ? 81.840 -10.216 -14.083 1.00 51.02 369 ALA B O 1
ATOM 6388 N N . PHE B 1 370 ? 81.585 -11.833 -12.549 1.00 51.86 370 PHE B N 1
ATOM 6389 C CA . PHE B 1 370 ? 81.272 -10.895 -11.482 1.00 53.73 370 PHE B CA 1
ATOM 6390 C C . PHE B 1 370 ? 82.029 -11.207 -10.197 1.00 55.12 370 PHE B C 1
ATOM 6391 O O . PHE B 1 370 ? 82.555 -10.297 -9.553 1.00 63.35 370 PHE B O 1
ATOM 6399 N N . ASP B 1 371 ? 82.068 -12.466 -9.776 1.00 56.84 371 ASP B N 1
ATOM 6400 C CA . ASP B 1 371 ? 82.816 -12.816 -8.571 1.00 60.63 371 ASP B CA 1
ATOM 6401 C C . ASP B 1 371 ? 84.123 -13.456 -9.016 1.00 61.68 371 ASP B C 1
ATOM 6402 O O . ASP B 1 371 ? 84.262 -14.678 -9.095 1.00 58.78 371 ASP B O 1
ATOM 6407 N N . ALA B 1 372 ? 85.094 -12.591 -9.307 1.00 62.24 372 ALA B N 1
ATOM 6408 C CA . ALA B 1 372 ? 86.366 -13.042 -9.854 1.00 61.98 372 ALA B CA 1
ATOM 6409 C C . ALA B 1 372 ? 87.098 -13.924 -8.854 1.00 67.53 372 ALA B C 1
ATOM 6410 O O . ALA B 1 372 ? 87.032 -13.712 -7.639 1.00 69.31 372 ALA B O 1
ATOM 6412 N N . LEU B 1 373 ? 87.798 -14.932 -9.372 1.00 65.89 373 LEU B N 1
ATOM 6413 C CA . LEU B 1 373 ? 88.616 -15.758 -8.496 1.00 69.80 373 LEU B CA 1
ATOM 6414 C C . LEU B 1 373 ? 89.833 -14.991 -7.983 1.00 73.09 373 LEU B C 1
ATOM 6415 O O . LEU B 1 373 ? 90.261 -15.215 -6.844 1.00 74.82 373 LEU B O 1
ATOM 6420 N N . ASP B 1 374 ? 90.393 -14.075 -8.788 1.00 68.80 374 ASP B N 1
ATOM 6421 C CA . ASP B 1 374 ? 91.476 -13.212 -8.320 1.00 65.35 374 ASP B CA 1
ATOM 6422 C C . ASP B 1 374 ? 90.990 -12.049 -7.464 1.00 67.09 374 ASP B C 1
ATOM 6423 O O . ASP B 1 374 ? 91.808 -11.206 -7.079 1.00 68.10 374 ASP B O 1
ATOM 6428 N N . LEU B 1 375 ? 89.696 -11.970 -7.168 1.00 65.90 375 LEU B N 1
ATOM 6429 C CA . LEU B 1 375 ? 89.095 -10.903 -6.370 1.00 68.65 375 LEU B CA 1
ATOM 6430 C C . LEU B 1 375 ? 89.217 -9.525 -7.026 1.00 66.37 375 LEU B C 1
ATOM 6431 O O . LEU B 1 375 ? 88.966 -8.510 -6.367 1.00 61.66 375 LEU B O 1
ATOM 6436 N N . LYS B 1 376 ? 89.575 -9.464 -8.311 1.00 66.23 376 LYS B N 1
ATOM 6437 C CA . LYS B 1 376 ? 89.809 -8.198 -9.005 1.00 63.21 376 LYS B CA 1
ATOM 6438 C C . LYS B 1 376 ? 88.619 -7.860 -9.904 1.00 71.98 376 LYS B C 1
ATOM 6439 O O . LYS B 1 376 ? 88.702 -7.825 -11.133 1.00 80.40 376 LYS B O 1
ATOM 6445 N N . SER B 1 377 ? 87.493 -7.598 -9.258 1.00 67.62 377 SER B N 1
ATOM 6446 C CA . SER B 1 377 ? 86.270 -7.206 -9.933 1.00 61.37 377 SER B CA 1
ATOM 6447 C C . SER B 1 377 ? 85.699 -5.977 -9.254 1.00 59.96 377 SER B C 1
ATOM 6448 O O . SER B 1 377 ? 85.838 -5.828 -8.036 1.00 61.82 377 SER B O 1
ATOM 6451 N N . PRO B 1 378 ? 85.045 -5.081 -10.008 1.00 59.42 378 PRO B N 1
ATOM 6452 C CA . PRO B 1 378 ? 84.413 -3.924 -9.350 1.00 57.92 378 PRO B CA 1
ATOM 6453 C C . PRO B 1 378 ? 83.423 -4.359 -8.301 1.00 61.84 378 PRO B C 1
ATOM 6454 O O . PRO B 1 378 ? 83.321 -3.732 -7.239 1.00 59.97 378 PRO B O 1
ATOM 6458 N N . GLU B 1 379 ? 82.722 -5.467 -8.563 1.00 63.85 379 GLU B N 1
ATOM 6459 C CA . GLU B 1 379 ? 81.758 -5.998 -7.608 1.00 61.67 379 GLU B CA 1
ATOM 6460 C C . GLU B 1 379 ? 82.446 -6.690 -6.437 1.00 61.79 379 GLU B C 1
ATOM 6461 O O . GLU B 1 379 ? 81.878 -6.761 -5.337 1.00 59.03 379 GLU B O 1
ATOM 6467 N N . ASN B 1 380 ? 83.658 -7.208 -6.655 1.00 63.40 380 ASN B N 1
ATOM 6468 C CA . ASN B 1 380 ? 84.432 -7.785 -5.557 1.00 68.08 380 ASN B CA 1
ATOM 6469 C C . ASN B 1 380 ? 84.786 -6.720 -4.524 1.00 63.14 380 ASN B C 1
ATOM 6470 O O . ASN B 1 380 ? 84.596 -6.916 -3.316 1.00 61.66 380 ASN B O 1
ATOM 6475 N N . GLU B 1 381 ? 85.272 -5.568 -4.987 1.00 60.28 381 GLU B N 1
ATOM 6476 C CA . GLU B 1 381 ? 85.617 -4.491 -4.065 1.00 64.34 381 GLU B CA 1
ATOM 6477 C C . GLU B 1 381 ? 84.379 -3.923 -3.374 1.00 66.74 381 GLU B C 1
ATOM 6478 O O . GLU B 1 381 ? 84.421 -3.612 -2.176 1.00 65.92 381 GLU B O 1
ATOM 6484 N N . GLU B 1 382 ? 83.267 -3.790 -4.109 1.00 64.28 382 GLU B N 1
ATOM 6485 C CA . GLU B 1 382 ? 82.044 -3.244 -3.520 1.00 62.72 382 GLU B CA 1
ATOM 6486 C C . GLU B 1 382 ? 81.591 -4.046 -2.305 1.00 62.43 382 GLU B C 1
ATOM 6487 O O . GLU B 1 382 ? 80.973 -3.493 -1.388 1.00 63.34 382 GLU B O 1
ATOM 6493 N N . PHE B 1 383 ? 81.913 -5.335 -2.261 1.00 60.38 383 PHE B N 1
ATOM 6494 C CA . PHE B 1 383 ? 81.592 -6.169 -1.114 1.00 68.05 383 PHE B CA 1
ATOM 6495 C C . PHE B 1 383 ? 82.780 -6.368 -0.174 1.00 70.95 383 PHE B C 1
ATOM 6496 O O . PHE B 1 383 ? 82.698 -7.182 0.753 1.00 68.22 383 PHE B O 1
ATOM 6504 N N . GLY B 1 384 ? 83.872 -5.639 -0.384 1.00 68.94 384 GLY B N 1
ATOM 6505 C CA . GLY B 1 384 ? 84.857 -5.452 0.654 1.00 70.73 384 GLY B CA 1
ATOM 6506 C C . GLY B 1 384 ? 84.330 -4.520 1.737 1.00 76.63 384 GLY B C 1
ATOM 6507 O O . GLY B 1 384 ? 83.214 -3.997 1.678 1.00 76.95 384 GLY B O 1
ATOM 6508 N N . THR B 1 385 ? 85.166 -4.314 2.754 1.00 80.80 385 THR B N 1
ATOM 6509 C CA . THR B 1 385 ? 84.840 -3.458 3.892 1.00 79.30 385 THR B CA 1
ATOM 6510 C C . THR B 1 385 ? 85.858 -2.316 3.997 1.00 80.25 385 THR B C 1
ATOM 6511 O O . THR B 1 385 ? 86.606 -2.032 3.051 1.00 78.44 385 THR B O 1
ATOM 6515 N N . GLU B 1 386 ? 85.877 -1.650 5.161 1.00 84.53 386 GLU B N 1
ATOM 6516 C CA . GLU B 1 386 ? 86.801 -0.536 5.387 1.00 88.66 386 GLU B CA 1
ATOM 6517 C C . GLU B 1 386 ? 88.238 -0.991 5.595 1.00 85.49 386 GLU B C 1
ATOM 6518 O O . GLU B 1 386 ? 89.148 -0.157 5.513 1.00 86.15 386 GLU B O 1
ATOM 6524 N N . ALA B 1 387 ? 88.441 -2.298 5.762 1.00 83.11 387 ALA B N 1
ATOM 6525 C CA . ALA B 1 387 ? 89.800 -2.847 5.954 1.00 84.50 387 ALA B CA 1
ATOM 6526 C C . ALA B 1 387 ? 90.162 -3.792 4.813 1.00 84.15 387 ALA B C 1
ATOM 6527 O O . ALA B 1 387 ? 91.319 -3.762 4.369 1.00 85.02 387 ALA B O 1
ATOM 6529 N N . ILE B 1 388 ? 89.209 -4.610 4.377 1.00 81.71 388 ILE B N 1
ATOM 6530 C CA . ILE B 1 388 ? 89.480 -5.595 3.339 1.00 78.23 388 ILE B CA 1
ATOM 6531 C C . ILE B 1 388 ? 89.197 -4.972 1.979 1.00 71.84 388 ILE B C 1
ATOM 6532 O O . ILE B 1 388 ? 88.125 -4.398 1.758 1.00 75.00 388 ILE B O 1
ATOM 6537 N N . LYS B 1 389 ? 90.160 -5.100 1.065 1.00 67.03 389 LYS B N 1
ATOM 6538 C CA . LYS B 1 389 ? 90.040 -4.492 -0.256 1.00 68.52 389 LYS B CA 1
ATOM 6539 C C . LYS B 1 389 ? 88.889 -5.101 -1.055 1.00 67.90 389 LYS B C 1
ATOM 6540 O O . LYS B 1 389 ? 88.082 -4.378 -1.652 1.00 65.81 389 LYS B O 1
ATOM 6546 N N . ALA B 1 390 ? 88.795 -6.432 -1.072 1.00 70.98 390 ALA B N 1
ATOM 6547 C CA . ALA B 1 390 ? 87.766 -7.142 -1.820 1.00 66.31 390 ALA B CA 1
ATOM 6548 C C . ALA B 1 390 ? 87.283 -8.347 -1.021 1.00 70.39 390 ALA B C 1
ATOM 6549 O O . ALA B 1 390 ? 87.864 -8.725 -0.001 1.00 73.54 390 ALA B O 1
ATOM 6551 N N . LYS B 1 391 ? 86.202 -8.956 -1.502 1.00 70.71 391 LYS B N 1
ATOM 6552 C CA . LYS B 1 391 ? 85.646 -10.154 -0.887 1.00 70.89 391 LYS B CA 1
ATOM 6553 C C . LYS B 1 391 ? 84.848 -10.928 -1.927 1.00 69.44 391 LYS B C 1
ATOM 6554 O O . LYS B 1 391 ? 84.299 -10.348 -2.868 1.00 70.00 391 LYS B O 1
ATOM 6560 N N . HIS B 1 392 ? 84.778 -12.242 -1.744 1.00 66.35 392 HIS B N 1
ATOM 6561 C CA . HIS B 1 392 ? 83.882 -13.036 -2.565 1.00 64.75 392 HIS B CA 1
ATOM 6562 C C . HIS B 1 392 ? 82.442 -12.870 -2.085 1.00 69.47 392 HIS B C 1
ATOM 6563 O O . HIS B 1 392 ? 82.175 -12.405 -0.970 1.00 67.22 392 HIS B O 1
ATOM 6570 N N . PHE B 1 393 ? 81.500 -13.253 -2.957 1.00 67.66 393 PHE B N 1
ATOM 6571 C CA . PHE B 1 393 ? 80.086 -13.136 -2.619 1.00 64.73 393 PHE B CA 1
ATOM 6572 C C . PHE B 1 393 ? 79.259 -14.273 -3.218 1.00 63.45 393 PHE B C 1
ATOM 6573 O O . PHE B 1 393 ? 78.028 -14.157 -3.299 1.00 64.90 393 PHE B O 1
ATOM 6581 N N . THR B 1 394 ? 79.908 -15.361 -3.640 1.00 63.29 394 THR B N 1
ATOM 6582 C CA . THR B 1 394 ? 79.264 -16.573 -4.135 1.00 63.02 394 THR B CA 1
ATOM 6583 C C . THR B 1 394 ? 80.022 -17.784 -3.618 1.00 64.05 394 THR B C 1
ATOM 6584 O O . THR B 1 394 ? 81.256 -17.783 -3.577 1.00 62.07 394 THR B O 1
ATOM 6588 N N . ALA B 1 395 ? 79.279 -18.828 -3.247 1.00 64.94 395 ALA B N 1
ATOM 6589 C CA . ALA B 1 395 ? 79.925 -20.051 -2.785 1.00 63.99 395 ALA B CA 1
ATOM 6590 C C . ALA B 1 395 ? 80.915 -20.567 -3.814 1.00 64.83 395 ALA B C 1
ATOM 6591 O O . ALA B 1 395 ? 82.030 -20.971 -3.465 1.00 68.38 395 ALA B O 1
ATOM 6593 N N . TYR B 1 396 ? 80.543 -20.533 -5.095 1.00 62.75 396 TYR B N 1
ATOM 6594 C CA . TYR B 1 396 ? 81.424 -21.104 -6.106 1.00 66.37 396 TYR B CA 1
ATOM 6595 C C . TYR B 1 396 ? 82.751 -20.357 -6.162 1.00 68.17 396 TYR B C 1
ATOM 6596 O O . TYR B 1 396 ? 83.814 -20.982 -6.263 1.00 70.23 396 TYR B O 1
ATOM 6605 N N . SER B 1 397 ? 82.715 -19.022 -6.086 1.00 63.42 397 SER B N 1
ATOM 6606 C CA . SER B 1 397 ? 83.955 -18.255 -6.211 1.00 68.38 397 SER B CA 1
ATOM 6607 C C . SER B 1 397 ? 84.814 -18.361 -4.957 1.00 67.46 397 SER B C 1
ATOM 6608 O O . SER B 1 397 ? 86.043 -18.412 -5.052 1.00 68.55 397 SER B O 1
ATOM 6611 N N . GLN B 1 398 ? 84.195 -18.359 -3.774 1.00 64.88 398 GLN B N 1
ATOM 6612 C CA . GLN B 1 398 ? 84.932 -18.696 -2.560 1.00 67.36 398 GLN B CA 1
ATOM 6613 C C . GLN B 1 398 ? 85.554 -20.087 -2.670 1.00 68.29 398 GLN B C 1
ATOM 6614 O O . GLN B 1 398 ? 86.740 -20.277 -2.379 1.00 68.86 398 GLN B O 1
ATOM 6620 N N . GLU B 1 399 ? 84.770 -21.072 -3.115 1.00 67.82 399 GLU B N 1
ATOM 6621 C CA . GLU B 1 399 ? 85.271 -22.441 -3.186 1.00 71.77 399 GLU B CA 1
ATOM 6622 C C . GLU B 1 399 ? 86.483 -22.540 -4.108 1.00 70.52 399 GLU B C 1
ATOM 6623 O O . GLU B 1 399 ? 87.538 -23.044 -3.710 1.00 69.69 399 GLU B O 1
ATOM 6629 N N . HIS B 1 400 ? 86.362 -22.041 -5.336 1.00 68.12 400 HIS B N 1
ATOM 6630 C CA . HIS B 1 400 ? 87.437 -22.107 -6.316 1.00 66.48 400 HIS B CA 1
ATOM 6631 C C . HIS B 1 400 ? 88.337 -20.867 -6.299 1.00 70.75 400 HIS B C 1
ATOM 6632 O O . HIS B 1 400 ? 88.987 -20.570 -7.309 1.00 70.23 400 HIS B O 1
ATOM 6639 N N . SER B 1 401 ? 88.398 -20.154 -5.177 1.00 67.44 401 SER B N 1
ATOM 6640 C CA . SER B 1 401 ? 89.125 -18.893 -5.115 1.00 68.84 401 SER B CA 1
ATOM 6641 C C . SER B 1 401 ? 90.602 -19.074 -5.448 1.00 74.02 401 SER B C 1
ATOM 6642 O O . SER B 1 401 ? 91.275 -19.934 -4.875 1.00 76.06 401 SER B O 1
ATOM 6645 N N . GLU B 1 402 ? 91.110 -18.249 -6.367 1.00 75.77 402 GLU B N 1
ATOM 6646 C CA . GLU B 1 402 ? 92.519 -18.279 -6.755 1.00 73.79 402 GLU B CA 1
ATOM 6647 C C . GLU B 1 402 ? 93.413 -17.453 -5.835 1.00 74.73 402 GLU B C 1
ATOM 6648 O O . GLU B 1 402 ? 94.616 -17.354 -6.098 1.00 75.70 402 GLU B O 1
ATOM 6654 N N . VAL B 1 403 ? 92.861 -16.858 -4.774 1.00 73.31 403 VAL B N 1
ATOM 6655 C CA . VAL B 1 403 ? 93.618 -15.995 -3.874 1.00 71.11 403 VAL B CA 1
ATOM 6656 C C . VAL B 1 403 ? 93.004 -16.072 -2.481 1.00 71.92 403 VAL B C 1
ATOM 6657 O O . VAL B 1 403 ? 91.883 -16.545 -2.297 1.00 71.58 403 VAL B O 1
ATOM 6661 N N . GLU B 1 404 ? 93.755 -15.607 -1.488 1.00 74.41 404 GLU B N 1
ATOM 6662 C CA . GLU B 1 404 ? 93.268 -15.639 -0.116 1.00 76.24 404 GLU B CA 1
ATOM 6663 C C . GLU B 1 404 ? 92.124 -14.646 0.041 1.00 74.77 404 GLU B C 1
ATOM 6664 O O . GLU B 1 404 ? 92.222 -13.490 -0.385 1.00 76.46 404 GLU B O 1
ATOM 6670 N N . GLY B 1 405 ? 91.029 -15.096 0.633 1.00 78.32 405 GLY B N 1
ATOM 6671 C CA . GLY B 1 405 ? 89.907 -14.196 0.825 1.00 73.42 405 GLY B CA 1
ATOM 6672 C C . GLY B 1 405 ? 88.815 -14.868 1.618 1.00 69.65 405 GLY B C 1
ATOM 6673 O O . GLY B 1 405 ? 88.809 -16.088 1.805 1.00 69.80 405 GLY B O 1
ATOM 6674 N N . THR B 1 406 ? 87.884 -14.045 2.080 1.00 68.71 406 THR B N 1
ATOM 6675 C CA . THR B 1 406 ? 86.741 -14.498 2.855 1.00 67.11 406 THR B CA 1
ATOM 6676 C C . THR B 1 406 ? 85.450 -14.206 2.094 1.00 71.56 406 THR B C 1
ATOM 6677 O O . THR B 1 406 ? 85.450 -13.570 1.034 1.00 71.78 406 THR B O 1
ATOM 6681 N N . LEU B 1 407 ? 84.341 -14.681 2.658 1.00 72.64 407 LEU B N 1
ATOM 6682 C CA . LEU B 1 407 ? 83.010 -14.511 2.086 1.00 64.37 407 LEU B CA 1
ATOM 6683 C C . LEU B 1 407 ? 82.299 -13.334 2.740 1.00 71.78 407 LEU B C 1
ATOM 6684 O O . LEU B 1 407 ? 82.230 -13.249 3.971 1.00 74.83 407 LEU B O 1
ATOM 6689 N N . ALA B 1 408 ? 81.762 -12.435 1.916 1.00 67.65 408 ALA B N 1
ATOM 6690 C CA . ALA B 1 408 ? 81.027 -11.292 2.435 1.00 72.56 408 ALA B CA 1
ATOM 6691 C C . ALA B 1 408 ? 79.807 -11.749 3.230 1.00 68.30 408 ALA B C 1
ATOM 6692 O O . ALA B 1 408 ? 79.356 -12.892 3.132 1.00 66.75 408 ALA B O 1
ATOM 6694 N N . ASP B 1 409 ? 79.272 -10.836 4.040 1.00 68.65 409 ASP B N 1
ATOM 6695 C CA . ASP B 1 409 ? 78.106 -11.167 4.897 1.00 70.75 409 ASP B CA 1
ATOM 6696 C C . ASP B 1 409 ? 76.843 -11.333 4.062 1.00 72.38 409 ASP B C 1
ATOM 6697 O O . ASP B 1 409 ? 76.440 -10.371 3.399 1.00 72.01 409 ASP B O 1
ATOM 6702 N N . PRO B 1 410 ? 76.177 -12.509 4.072 1.00 71.06 410 PRO B N 1
ATOM 6703 C CA . PRO B 1 410 ? 74.922 -12.680 3.361 1.00 69.27 410 PRO B CA 1
ATOM 6704 C C . PRO B 1 410 ? 73.974 -11.505 3.616 1.00 71.78 410 PRO B C 1
ATOM 6705 O O . PRO B 1 410 ? 73.299 -11.099 2.705 1.00 74.81 410 PRO B O 1
ATOM 6709 N N . LYS B 1 411 ? 73.944 -11.003 4.847 1.00 68.19 411 LYS B N 1
ATOM 6710 C CA . LYS B 1 411 ? 72.989 -9.916 5.164 1.00 74.62 411 LYS B CA 1
ATOM 6711 C C . LYS B 1 411 ? 73.411 -8.650 4.416 1.00 71.57 411 LYS B C 1
ATOM 6712 O O . LYS B 1 411 ? 72.536 -7.835 4.100 1.00 71.56 411 LYS B O 1
ATOM 6718 N N . ILE B 1 412 ? 74.705 -8.505 4.146 1.00 71.04 412 ILE B N 1
ATOM 6719 C CA . ILE B 1 412 ? 75.132 -7.325 3.345 1.00 71.31 412 ILE B CA 1
ATOM 6720 C C . ILE B 1 412 ? 74.661 -7.553 1.914 1.00 67.11 412 ILE B C 1
ATOM 6721 O O . ILE B 1 412 ? 73.899 -6.723 1.417 1.00 71.65 412 ILE B O 1
ATOM 6726 N N . ILE B 1 413 ? 75.113 -8.632 1.288 1.00 67.63 413 ILE B N 1
ATOM 6727 C CA . ILE B 1 413 ? 74.668 -8.985 -0.056 1.00 67.27 413 ILE B CA 1
ATOM 6728 C C . ILE B 1 413 ? 73.180 -8.714 -0.202 1.00 62.73 413 ILE B C 1
ATOM 6729 O O . ILE B 1 413 ? 72.737 -8.148 -1.209 1.00 62.16 413 ILE B O 1
ATOM 6734 N N . LYS B 1 414 ? 72.405 -9.104 0.815 1.00 58.56 414 LYS B N 1
ATOM 6735 C CA . LYS B 1 414 ? 70.956 -8.946 0.742 1.00 67.51 414 LYS B CA 1
ATOM 6736 C C . LYS B 1 414 ? 70.556 -7.485 0.541 1.00 61.36 414 LYS B C 1
ATOM 6737 O O . LYS B 1 414 ? 69.554 -7.206 -0.122 1.00 59.93 414 LYS B O 1
ATOM 6743 N N . LEU B 1 415 ? 71.341 -6.543 1.067 1.00 63.75 415 LEU B N 1
ATOM 6744 C CA . LEU B 1 415 ? 70.981 -5.129 1.016 1.00 61.78 415 LEU B CA 1
ATOM 6745 C C . LEU B 1 415 ? 71.200 -4.491 -0.351 1.00 57.97 415 LEU B C 1
ATOM 6746 O O . LEU B 1 415 ? 70.713 -3.381 -0.578 1.00 62.46 415 LEU B O 1
ATOM 6751 N N . LEU B 1 416 ? 71.908 -5.146 -1.265 1.00 58.76 416 LEU B N 1
ATOM 6752 C CA . LEU B 1 416 ? 72.084 -4.607 -2.604 1.00 55.86 416 LEU B CA 1
ATOM 6753 C C . LEU B 1 416 ? 71.147 -5.223 -3.634 1.00 55.10 416 LEU B C 1
ATOM 6754 O O . LEU B 1 416 ? 71.171 -4.797 -4.792 1.00 51.71 416 LEU B O 1
ATOM 6759 N N . ASN B 1 417 ? 70.308 -6.190 -3.241 1.00 57.89 417 ASN B N 1
ATOM 6760 C CA . ASN B 1 417 ? 69.581 -7.043 -4.180 1.00 53.07 417 ASN B CA 1
ATOM 6761 C C . ASN B 1 417 ? 68.090 -6.729 -4.179 1.00 55.76 417 ASN B C 1
ATOM 6762 O O . ASN B 1 417 ? 67.361 -7.185 -3.285 1.00 58.09 417 ASN B O 1
ATOM 6767 N N . PRO B 1 418 ? 67.581 -6.001 -5.179 1.00 56.70 418 PRO B N 1
ATOM 6768 C CA . PRO B 1 418 ? 66.151 -5.637 -5.177 1.00 54.69 418 PRO B CA 1
ATOM 6769 C C . PRO B 1 418 ? 65.213 -6.820 -5.186 1.00 56.15 418 PRO B C 1
ATOM 6770 O O . PRO B 1 418 ? 64.051 -6.669 -4.781 1.00 56.31 418 PRO B O 1
ATOM 6774 N N . ILE B 1 419 ? 65.665 -7.993 -5.626 1.00 56.96 419 ILE B N 1
ATOM 6775 C CA . ILE B 1 419 ? 64.750 -9.129 -5.699 1.00 59.24 419 ILE B CA 1
ATOM 6776 C C . ILE B 1 419 ? 64.265 -9.502 -4.303 1.00 61.51 419 ILE B C 1
ATOM 6777 O O . ILE B 1 419 ? 63.091 -9.834 -4.106 1.00 66.41 419 ILE B O 1
ATOM 6782 N N . GLU B 1 420 ? 65.141 -9.372 -3.304 1.00 64.11 420 GLU B N 1
ATOM 6783 C CA . GLU B 1 420 ? 64.879 -9.793 -1.932 1.00 64.54 420 GLU B CA 1
ATOM 6784 C C . GLU B 1 420 ? 63.865 -8.929 -1.198 1.00 66.44 420 GLU B C 1
ATOM 6785 O O . GLU B 1 420 ? 63.506 -9.271 -0.064 1.00 70.13 420 GLU B O 1
ATOM 6791 N N . TYR B 1 421 ? 63.401 -7.830 -1.793 1.00 65.53 421 TYR B N 1
ATOM 6792 C CA . TYR B 1 421 ? 62.578 -6.868 -1.077 1.00 65.00 421 TYR B CA 1
ATOM 6793 C C . TYR B 1 421 ? 61.203 -6.647 -1.688 1.00 70.51 421 TYR B C 1
ATOM 6794 O O . TYR B 1 421 ? 60.377 -5.960 -1.074 1.00 70.52 421 TYR B O 1
ATOM 6803 N N . ILE B 1 422 ? 60.918 -7.241 -2.847 1.00 72.47 422 ILE B N 1
ATOM 6804 C CA . ILE B 1 422 ? 59.740 -6.852 -3.621 1.00 74.55 422 ILE B CA 1
ATOM 6805 C C . ILE B 1 422 ? 58.452 -7.190 -2.866 1.00 78.91 422 ILE B C 1
ATOM 6806 O O . ILE B 1 422 ? 57.558 -6.344 -2.715 1.00 75.27 422 ILE B O 1
ATOM 6811 N N . ASN B 1 423 ? 58.337 -8.419 -2.368 1.00 75.20 423 ASN B N 1
ATOM 6812 C CA . ASN B 1 423 ? 57.098 -8.853 -1.736 1.00 83.09 423 ASN B CA 1
ATOM 6813 C C . ASN B 1 423 ? 57.038 -8.557 -0.239 1.00 87.10 423 ASN B C 1
ATOM 6814 O O . ASN B 1 423 ? 56.123 -9.045 0.434 1.00 91.07 423 ASN B O 1
ATOM 6819 N N . ASN B 1 424 ? 57.971 -7.775 0.297 1.00 82.35 424 ASN B N 1
ATOM 6820 C CA . ASN B 1 424 ? 58.121 -7.677 1.746 1.00 80.57 424 ASN B CA 1
ATOM 6821 C C . ASN B 1 424 ? 58.656 -6.303 2.137 1.00 80.87 424 ASN B C 1
ATOM 6822 O O . ASN B 1 424 ? 59.592 -6.176 2.932 1.00 83.46 424 ASN B O 1
ATOM 6827 N N . SER B 1 425 ? 58.064 -5.256 1.579 1.00 74.50 425 SER B N 1
ATOM 6828 C CA . SER B 1 425 ? 58.474 -3.885 1.866 1.00 73.05 425 SER B CA 1
ATOM 6829 C C . SER B 1 425 ? 57.453 -2.952 1.239 1.00 73.51 425 SER B C 1
ATOM 6830 O O . SER B 1 425 ? 56.494 -3.385 0.590 1.00 75.51 425 SER B O 1
ATOM 6833 N N . ASP B 1 426 ? 57.674 -1.659 1.425 1.00 71.13 426 ASP B N 1
ATOM 6834 C CA . ASP B 1 426 ? 56.905 -0.661 0.696 1.00 71.43 426 ASP B CA 1
ATOM 6835 C C . ASP B 1 426 ? 57.563 -0.517 -0.672 1.00 72.62 426 ASP B C 1
ATOM 6836 O O . ASP B 1 426 ? 58.498 0.261 -0.870 1.00 70.71 426 ASP B O 1
ATOM 6841 N N . THR B 1 427 ? 57.090 -1.313 -1.620 1.00 70.17 427 THR B N 1
ATOM 6842 C CA . THR B 1 427 ? 57.618 -1.305 -2.972 1.00 63.40 427 THR B CA 1
ATOM 6843 C C . THR B 1 427 ? 56.821 -0.321 -3.815 1.00 63.10 427 THR B C 1
ATOM 6844 O O . THR B 1 427 ? 55.600 -0.216 -3.671 1.00 64.11 427 THR B O 1
ATOM 6848 N N . ALA B 1 428 ? 57.520 0.414 -4.677 1.00 60.31 428 ALA B N 1
ATOM 6849 C CA . ALA B 1 428 ? 56.860 1.388 -5.538 1.00 57.51 428 ALA B CA 1
ATOM 6850 C C . ALA B 1 428 ? 55.837 0.712 -6.444 1.00 58.82 428 ALA B C 1
ATOM 6851 O O . ALA B 1 428 ? 55.978 -0.453 -6.830 1.00 55.97 428 ALA B O 1
ATOM 6853 N N . LYS B 1 429 ? 54.787 1.460 -6.780 1.00 56.21 429 LYS B N 1
ATOM 6854 C CA . LYS B 1 429 ? 53.764 0.904 -7.654 1.00 58.94 429 LYS B CA 1
ATOM 6855 C C . LYS B 1 429 ? 54.299 0.729 -9.070 1.00 57.13 429 LYS B C 1
ATOM 6856 O O . LYS B 1 429 ? 54.141 -0.339 -9.678 1.00 50.75 429 LYS B O 1
ATOM 6862 N N . TYR B 1 430 ? 54.979 1.753 -9.583 1.00 50.48 430 TYR B N 1
ATOM 6863 C CA . TYR B 1 430 ? 55.263 1.922 -11.000 1.00 51.79 430 TYR B CA 1
ATOM 6864 C C . TYR B 1 430 ? 56.746 1.738 -11.301 1.00 51.52 430 TYR B C 1
ATOM 6865 O O . TYR B 1 430 ? 57.605 2.266 -10.590 1.00 43.86 430 TYR B O 1
ATOM 6874 N N . TRP B 1 431 ? 57.037 0.998 -12.374 1.00 55.44 431 TRP B N 1
ATOM 6875 C CA . TRP B 1 431 ? 58.395 0.598 -12.719 1.00 51.59 431 TRP B CA 1
ATOM 6876 C C . TRP B 1 431 ? 58.627 0.665 -14.217 1.00 51.96 431 TRP B C 1
ATOM 6877 O O . TRP B 1 431 ? 57.847 0.104 -14.991 1.00 51.28 431 TRP B O 1
ATOM 6888 N N . ARG B 1 432 ? 59.725 1.301 -14.617 1.00 49.22 432 ARG B N 1
ATOM 6889 C CA . ARG B 1 432 ? 60.167 1.296 -16.004 1.00 45.89 432 ARG B CA 1
ATOM 6890 C C . ARG B 1 432 ? 61.557 0.675 -16.061 1.00 50.38 432 ARG B C 1
ATOM 6891 O O . ARG B 1 432 ? 62.472 1.128 -15.364 1.00 46.86 432 ARG B O 1
ATOM 6899 N N . VAL B 1 433 ? 61.709 -0.379 -16.858 1.00 47.36 433 VAL B N 1
ATOM 6900 C CA . VAL B 1 433 ? 62.967 -1.111 -16.959 1.00 43.28 433 VAL B CA 1
ATOM 6901 C C . VAL B 1 433 ? 63.361 -1.202 -18.427 1.00 46.32 433 VAL B C 1
ATOM 6902 O O . VAL B 1 433 ? 62.554 -1.629 -19.261 1.00 50.53 433 VAL B O 1
ATOM 6906 N N . ARG B 1 434 ? 64.596 -0.801 -18.745 1.00 40.37 434 ARG B N 1
ATOM 6907 C CA . ARG B 1 434 ? 65.134 -0.903 -20.096 1.00 44.16 434 ARG B CA 1
ATOM 6908 C C . ARG B 1 434 ? 66.513 -1.549 -20.065 1.00 44.40 434 ARG B C 1
ATOM 6909 O O . ARG B 1 434 ? 67.307 -1.306 -19.150 1.00 47.65 434 ARG B O 1
ATOM 6917 N N . HIS B 1 435 ? 66.785 -2.392 -21.056 1.00 45.88 435 HIS B N 1
ATOM 6918 C CA . HIS B 1 435 ? 68.074 -3.078 -21.176 1.00 42.70 435 HIS B CA 1
ATOM 6919 C C . HIS B 1 435 ? 68.246 -3.368 -22.653 1.00 46.49 435 HIS B C 1
ATOM 6920 O O . HIS B 1 435 ? 67.432 -4.105 -23.215 1.00 50.00 435 HIS B O 1
ATOM 6927 N N . GLY B 1 436 ? 69.254 -2.760 -23.285 1.00 38.68 436 GLY B N 1
ATOM 6928 C CA . GLY B 1 436 ? 69.470 -2.974 -24.706 1.00 42.55 436 GLY B CA 1
ATOM 6929 C C . GLY B 1 436 ? 69.581 -4.456 -25.038 1.00 48.30 436 GLY B C 1
ATOM 6930 O O . GLY B 1 436 ? 70.229 -5.218 -24.303 1.00 42.07 436 GLY B O 1
ATOM 6931 N N . ALA B 1 437 ? 68.921 -4.891 -26.119 1.00 44.40 437 ALA B N 1
ATOM 6932 C CA . ALA B 1 437 ? 69.095 -6.270 -26.572 1.00 49.39 437 ALA B CA 1
ATOM 6933 C C . ALA B 1 437 ? 70.551 -6.593 -26.925 1.00 46.97 437 ALA B C 1
ATOM 6934 O O . ALA B 1 437 ? 70.928 -7.768 -26.924 1.00 43.73 437 ALA B O 1
ATOM 6936 N N . PHE B 1 438 ? 71.381 -5.588 -27.219 1.00 48.14 438 PHE B N 1
ATOM 6937 C CA . PHE B 1 438 ? 72.778 -5.831 -27.554 1.00 49.85 438 PHE B CA 1
ATOM 6938 C C . PHE B 1 438 ? 73.703 -5.516 -26.390 1.00 48.73 438 PHE B C 1
ATOM 6939 O O . PHE B 1 438 ? 74.915 -5.385 -26.582 1.00 51.20 438 PHE B O 1
ATOM 6947 N N . ASP B 1 439 ? 73.153 -5.406 -25.189 1.00 47.00 439 ASP B N 1
ATOM 6948 C CA . ASP B 1 439 ? 73.900 -5.042 -23.994 1.00 47.79 439 ASP B CA 1
ATOM 6949 C C . ASP B 1 439 ? 74.291 -6.336 -23.289 1.00 47.50 439 ASP B C 1
ATOM 6950 O O . ASP B 1 439 ? 73.426 -7.071 -22.819 1.00 47.30 439 ASP B O 1
ATOM 6955 N N . ARG B 1 440 ? 75.595 -6.611 -23.216 1.00 45.69 440 ARG B N 1
ATOM 6956 C CA . ARG B 1 440 ? 76.098 -7.887 -22.717 1.00 47.73 440 ARG B CA 1
ATOM 6957 C C . ARG B 1 440 ? 76.873 -7.729 -21.409 1.00 46.75 440 ARG B C 1
ATOM 6958 O O . ARG B 1 440 ? 77.630 -8.629 -21.026 1.00 46.52 440 ARG B O 1
ATOM 6966 N N . ASP B 1 441 ? 76.706 -6.602 -20.712 1.00 40.02 441 ASP B N 1
ATOM 6967 C CA . ASP B 1 441 ? 77.351 -6.421 -19.411 1.00 39.60 441 ASP B CA 1
ATOM 6968 C C . ASP B 1 441 ? 76.790 -7.363 -18.362 1.00 44.62 441 ASP B C 1
ATOM 6969 O O . ASP B 1 441 ? 77.423 -7.577 -17.321 1.00 38.91 441 ASP B O 1
ATOM 6974 N N . ILE B 1 442 ? 75.584 -7.881 -18.595 1.00 37.48 442 ILE B N 1
ATOM 6975 C CA . ILE B 1 442 ? 74.913 -8.790 -17.683 1.00 40.11 442 ILE B CA 1
ATOM 6976 C C . ILE B 1 442 ? 73.947 -9.594 -18.546 1.00 45.18 442 ILE B C 1
ATOM 6977 O O . ILE B 1 442 ? 73.562 -9.175 -19.644 1.00 43.47 442 ILE B O 1
ATOM 6982 N N A SER B 1 443 ? 73.591 -10.781 -18.069 0.76 43.97 443 SER B N 1
ATOM 6983 N N B SER B 1 443 ? 73.580 -10.772 -18.058 0.24 43.96 443 SER B N 1
ATOM 6984 C CA A SER B 1 443 ? 72.692 -11.621 -18.842 0.76 44.20 443 SER B CA 1
ATOM 6985 C CA B SER B 1 443 ? 72.681 -11.643 -18.801 0.24 44.17 443 SER B CA 1
ATOM 6986 C C A SER B 1 443 ? 71.299 -11.003 -18.929 0.76 44.67 443 SER B C 1
ATOM 6987 C C B SER B 1 443 ? 71.290 -11.026 -18.915 0.24 44.61 443 SER B C 1
ATOM 6988 O O A SER B 1 443 ? 70.825 -10.330 -18.005 0.76 42.95 443 SER B O 1
ATOM 6989 O O B SER B 1 443 ? 70.814 -10.354 -17.994 0.24 43.01 443 SER B O 1
ATOM 6994 N N . LEU B 1 444 ? 70.637 -11.251 -20.063 1.00 45.79 444 LEU B N 1
ATOM 6995 C CA . LEU B 1 444 ? 69.255 -10.815 -20.235 1.00 43.74 444 LEU B CA 1
ATOM 6996 C C . LEU B 1 444 ? 68.321 -11.458 -19.219 1.00 44.47 444 LEU B C 1
ATOM 6997 O O . LEU B 1 444 ? 67.205 -10.973 -19.031 1.00 46.09 444 LEU B O 1
ATOM 7002 N N . ALA B 1 445 ? 68.756 -12.525 -18.549 1.00 43.64 445 ALA B N 1
ATOM 7003 C CA . ALA B 1 445 ? 67.952 -13.104 -17.478 1.00 50.91 445 ALA B CA 1
ATOM 7004 C C . ALA B 1 445 ? 67.703 -12.105 -16.343 1.00 50.26 445 ALA B C 1
ATOM 7005 O O . ALA B 1 445 ? 66.603 -12.084 -15.761 1.00 42.18 445 ALA B O 1
ATOM 7007 N N . MET B 1 446 ? 68.713 -11.260 -16.005 1.00 46.01 446 MET B N 1
ATOM 7008 C CA . MET B 1 446 ? 68.585 -10.444 -14.793 1.00 43.77 446 MET B CA 1
ATOM 7009 C C . MET B 1 446 ? 67.463 -9.420 -14.892 1.00 42.41 446 MET B C 1
ATOM 7010 O O . MET B 1 446 ? 66.612 -9.388 -13.984 1.00 45.92 446 MET B O 1
ATOM 7015 N N . PRO B 1 447 ? 67.397 -8.548 -15.911 1.00 43.82 447 PRO B N 1
ATOM 7016 C CA . PRO B 1 447 ? 66.252 -7.620 -15.996 1.00 45.98 447 PRO B CA 1
ATOM 7017 C C . PRO B 1 447 ? 64.907 -8.334 -16.132 1.00 51.09 447 PRO B C 1
ATOM 7018 O O . PRO B 1 447 ? 63.869 -7.785 -15.729 1.00 47.93 447 PRO B O 1
ATOM 7022 N N . SER B 1 448 ? 64.905 -9.545 -16.695 1.00 43.00 448 SER B N 1
ATOM 7023 C CA . SER B 1 448 ? 63.681 -10.321 -16.840 1.00 44.94 448 SER B CA 1
ATOM 7024 C C . SER B 1 448 ? 63.182 -10.810 -15.488 1.00 48.81 448 SER B C 1
ATOM 7025 O O . SER B 1 448 ? 61.992 -10.680 -15.160 1.00 47.17 448 SER B O 1
ATOM 7028 N N . ILE B 1 449 ? 64.074 -11.425 -14.713 1.00 45.68 449 ILE B N 1
ATOM 7029 C CA . ILE B 1 449 ? 63.733 -11.837 -13.361 1.00 44.95 449 ILE B CA 1
ATOM 7030 C C . ILE B 1 449 ? 63.231 -10.642 -12.562 1.00 47.98 449 ILE B C 1
ATOM 7031 O O . ILE B 1 449 ? 62.276 -10.755 -11.788 1.00 50.55 449 ILE B O 1
ATOM 7036 N N . LEU B 1 450 ? 63.831 -9.468 -12.775 1.00 51.02 450 LEU B N 1
ATOM 7037 C CA . LEU B 1 450 ? 63.354 -8.263 -12.096 1.00 46.68 450 LEU B CA 1
ATOM 7038 C C . LEU B 1 450 ? 61.935 -7.907 -12.537 1.00 51.93 450 LEU B C 1
ATOM 7039 O O . LEU B 1 450 ? 61.034 -7.751 -11.700 1.00 52.41 450 LEU B O 1
ATOM 7044 N N . SER B 1 451 ? 61.710 -7.786 -13.853 1.00 45.94 451 SER B N 1
ATOM 7045 C CA . SER B 1 451 ? 60.377 -7.445 -14.335 1.00 46.85 451 SER B CA 1
ATOM 7046 C C . SER B 1 451 ? 59.350 -8.480 -13.910 1.00 51.65 451 SER B C 1
ATOM 7047 O O . SER B 1 451 ? 58.248 -8.117 -13.474 1.00 51.00 451 SER B O 1
ATOM 7050 N N . LEU B 1 452 ? 59.692 -9.770 -14.026 1.00 47.79 452 LEU B N 1
ATOM 7051 C CA . LEU B 1 452 ? 58.721 -10.830 -13.757 1.00 47.13 452 LEU B CA 1
ATOM 7052 C C . LEU B 1 452 ? 58.335 -10.851 -12.286 1.00 50.55 452 LEU B C 1
ATOM 7053 O O . LEU B 1 452 ? 57.147 -10.926 -11.951 1.00 49.10 452 LEU B O 1
ATOM 7058 N N . THR B 1 453 ? 59.320 -10.763 -11.388 1.00 51.59 453 THR B N 1
ATOM 7059 C CA . THR B 1 453 ? 58.998 -10.714 -9.965 1.00 53.85 453 THR B CA 1
ATOM 7060 C C . THR B 1 453 ? 58.036 -9.565 -9.661 1.00 54.33 453 THR B C 1
ATOM 7061 O O . THR B 1 453 ? 57.109 -9.715 -8.861 1.00 55.68 453 THR B O 1
ATOM 7065 N N . LEU B 1 454 ? 58.215 -8.423 -10.323 1.00 50.02 454 LEU B N 1
ATOM 7066 C CA . LEU B 1 454 ? 57.364 -7.272 -10.044 1.00 53.59 454 LEU B CA 1
ATOM 7067 C C . LEU B 1 454 ? 55.928 -7.509 -10.511 1.00 53.60 454 LEU B C 1
ATOM 7068 O O . LEU B 1 454 ? 54.978 -7.251 -9.766 1.00 54.39 454 LEU B O 1
ATOM 7073 N N . GLU B 1 455 ? 55.744 -7.978 -11.750 1.00 49.41 455 GLU B N 1
ATOM 7074 C CA . GLU B 1 455 ? 54.392 -8.248 -12.231 1.00 58.00 455 GLU B CA 1
ATOM 7075 C C . GLU B 1 455 ? 53.744 -9.365 -11.419 1.00 57.50 455 GLU B C 1
ATOM 7076 O O . GLU B 1 455 ? 52.575 -9.258 -11.027 1.00 55.06 455 GLU B O 1
ATOM 7082 N N . ASN B 1 456 ? 54.495 -10.431 -11.130 1.00 54.72 456 ASN B N 1
ATOM 7083 C CA . ASN B 1 456 ? 53.936 -11.554 -10.384 1.00 55.56 456 ASN B CA 1
ATOM 7084 C C . ASN B 1 456 ? 53.405 -11.140 -9.015 1.00 61.01 456 ASN B C 1
ATOM 7085 O O . ASN B 1 456 ? 52.578 -11.859 -8.442 1.00 65.78 456 ASN B O 1
ATOM 7090 N N . ASN B 1 457 ? 53.848 -9.999 -8.481 1.00 61.27 457 ASN B N 1
ATOM 7091 C CA . ASN B 1 457 ? 53.360 -9.495 -7.203 1.00 60.19 457 ASN B CA 1
ATOM 7092 C C . ASN B 1 457 ? 52.498 -8.250 -7.364 1.00 56.97 457 ASN B C 1
ATOM 7093 O O . ASN B 1 457 ? 52.291 -7.515 -6.397 1.00 58.98 457 ASN B O 1
ATOM 7098 N N . GLY B 1 458 ? 51.989 -8.005 -8.565 1.00 54.11 458 GLY B N 1
ATOM 7099 C CA . GLY B 1 458 ? 50.984 -6.998 -8.770 1.00 56.49 458 GLY B CA 1
ATOM 7100 C C . GLY B 1 458 ? 51.489 -5.608 -9.076 1.00 59.88 458 GLY B C 1
ATOM 7101 O O . GLY B 1 458 ? 50.668 -4.681 -9.167 1.00 57.09 458 GLY B O 1
ATOM 7102 N N . TYR B 1 459 ? 52.799 -5.423 -9.243 1.00 57.38 459 TYR B N 1
ATOM 7103 C CA . TYR B 1 459 ? 53.304 -4.092 -9.552 1.00 52.85 459 TYR B CA 1
ATOM 7104 C C . TYR B 1 459 ? 53.242 -3.854 -11.053 1.00 51.81 459 TYR B C 1
ATOM 7105 O O . TYR B 1 459 ? 53.148 -4.786 -11.853 1.00 54.01 459 TYR B O 1
ATOM 7114 N N . VAL B 1 460 ? 53.265 -2.584 -11.424 1.00 50.19 460 VAL B N 1
ATOM 7115 C CA . VAL B 1 460 ? 53.009 -2.148 -12.790 1.00 50.04 460 VAL B CA 1
ATOM 7116 C C . VAL B 1 460 ? 54.359 -1.892 -13.454 1.00 51.74 460 VAL B C 1
ATOM 7117 O O . VAL B 1 460 ? 55.094 -0.970 -13.070 1.00 46.31 460 VAL B O 1
ATOM 7121 N N . VAL B 1 461 ? 54.694 -2.713 -14.448 1.00 52.75 461 VAL B N 1
ATOM 7122 C CA . VAL B 1 461 ? 56.021 -2.723 -15.058 1.00 54.14 461 VAL B CA 1
ATOM 7123 C C . VAL B 1 461 ? 55.887 -2.443 -16.545 1.00 53.44 461 VAL B C 1
ATOM 7124 O O . VAL B 1 461 ? 55.263 -3.219 -17.276 1.00 53.37 461 VAL B O 1
ATOM 7128 N N . ASP B 1 462 ? 56.505 -1.359 -16.992 1.00 47.61 462 ASP B N 1
ATOM 7129 C CA . ASP B 1 462 ? 56.783 -1.127 -18.402 1.00 44.61 462 ASP B CA 1
ATOM 7130 C C . ASP B 1 462 ? 58.205 -1.627 -18.667 1.00 49.05 462 ASP B C 1
ATOM 7131 O O . ASP B 1 462 ? 59.177 -1.047 -18.173 1.00 47.42 462 ASP B O 1
ATOM 7136 N N . PHE B 1 463 ? 58.335 -2.719 -19.423 1.00 54.02 463 PHE B N 1
ATOM 7137 C CA . PHE B 1 463 ? 59.621 -3.388 -19.620 1.00 48.59 463 PHE B CA 1
ATOM 7138 C C . PHE B 1 463 ? 59.831 -3.697 -21.092 1.00 51.85 463 PHE B C 1
ATOM 7139 O O . PHE B 1 463 ? 58.937 -4.243 -21.748 1.00 52.03 463 PHE B O 1
ATOM 7147 N N . SER B 1 464 ? 61.025 -3.380 -21.593 1.00 49.00 464 SER B N 1
ATOM 7148 C CA . SER B 1 464 ? 61.335 -3.535 -23.005 1.00 50.77 464 SER B CA 1
ATOM 7149 C C . SER B 1 464 ? 62.836 -3.780 -23.188 1.00 53.00 464 SER B C 1
ATOM 7150 O O . SER B 1 464 ? 63.644 -3.366 -22.352 1.00 50.34 464 SER B O 1
ATOM 7153 N N . LEU B 1 465 ? 63.208 -4.482 -24.275 1.00 51.05 465 LEU B N 1
ATOM 7154 C CA . LEU B 1 465 ? 64.603 -4.607 -24.709 1.00 50.38 465 LEU B CA 1
ATOM 7155 C C . LEU B 1 465 ? 64.765 -3.881 -26.037 1.00 48.44 465 LEU B C 1
ATOM 7156 O O . LEU B 1 465 ? 64.562 -4.479 -27.102 1.00 49.38 465 LEU B O 1
ATOM 7161 N N . PRO B 1 466 ? 65.181 -2.619 -26.034 1.00 48.98 466 PRO B N 1
ATOM 7162 C CA . PRO B 1 466 ? 65.312 -1.873 -27.295 1.00 45.34 466 PRO B CA 1
ATOM 7163 C C . PRO B 1 466 ? 66.322 -2.520 -28.239 1.00 52.32 466 PRO B C 1
ATOM 7164 O O . PRO B 1 466 ? 67.467 -2.801 -27.864 1.00 46.59 466 PRO B O 1
ATOM 7168 N N . TRP B 1 467 ? 65.891 -2.741 -29.481 1.00 54.67 467 TRP B N 1
ATOM 7169 C CA . TRP B 1 467 ? 66.735 -3.436 -30.446 1.00 49.71 467 TRP B CA 1
ATOM 7170 C C . TRP B 1 467 ? 68.037 -2.684 -30.699 1.00 54.01 467 TRP B C 1
ATOM 7171 O O . TRP B 1 467 ? 68.057 -1.458 -30.841 1.00 52.51 467 TRP B O 1
ATOM 7182 N N . GLY B 1 468 ? 69.132 -3.432 -30.766 1.00 55.27 468 GLY B N 1
ATOM 7183 C CA . GLY B 1 468 ? 70.418 -2.886 -31.147 1.00 54.08 468 GLY B CA 1
ATOM 7184 C C . GLY B 1 468 ? 71.055 -1.924 -30.167 1.00 54.64 468 GLY B C 1
ATOM 7185 O O . GLY B 1 468 ? 72.103 -1.354 -30.489 1.00 58.99 468 GLY B O 1
ATOM 7186 N N . ILE B 1 469 ? 70.476 -1.719 -28.988 1.00 53.11 469 ILE B N 1
ATOM 7187 C CA . ILE B 1 469 ? 71.016 -0.726 -28.059 1.00 54.51 469 ILE B CA 1
ATOM 7188 C C . ILE B 1 469 ? 72.117 -1.389 -27.238 1.00 53.30 469 ILE B C 1
ATOM 7189 O O . ILE B 1 469 ? 71.919 -2.498 -26.721 1.00 53.28 469 ILE B O 1
ATOM 7194 N N . PRO B 1 470 ? 73.294 -0.760 -27.114 1.00 51.84 470 PRO B N 1
ATOM 7195 C CA . PRO B 1 470 ? 74.369 -1.334 -26.290 1.00 48.43 470 PRO B CA 1
ATOM 7196 C C . PRO B 1 470 ? 74.211 -1.005 -24.820 1.00 49.91 470 PRO B C 1
ATOM 7197 O O . PRO B 1 470 ? 73.104 -0.701 -24.361 1.00 55.71 470 PRO B O 1
ATOM 7201 N N . HIS B 1 471 ? 75.311 -1.055 -24.074 1.00 44.25 471 HIS B N 1
ATOM 7202 C CA . HIS B 1 471 ? 75.288 -0.712 -22.655 1.00 47.22 471 HIS B CA 1
ATOM 7203 C C . HIS B 1 471 ? 75.328 0.805 -22.539 1.00 53.17 471 HIS B C 1
ATOM 7204 O O . HIS B 1 471 ? 76.353 1.424 -22.829 1.00 52.34 471 HIS B O 1
ATOM 7211 N N . SER B 1 472 ? 74.200 1.403 -22.163 1.00 55.77 472 SER B N 1
ATOM 7212 C CA . SER B 1 472 ? 74.051 2.857 -22.071 1.00 53.53 472 SER B CA 1
ATOM 7213 C C . SER B 1 472 ? 72.759 3.151 -21.313 1.00 53.37 472 SER B C 1
ATOM 7214 O O . SER B 1 472 ? 72.089 2.241 -20.809 1.00 52.61 472 SER B O 1
ATOM 7217 N N . GLY B 1 473 ? 72.405 4.426 -21.239 1.00 52.03 473 GLY B N 1
ATOM 7218 C CA . GLY B 1 473 ? 71.184 4.821 -20.565 1.00 49.12 473 GLY B CA 1
ATOM 7219 C C . GLY B 1 473 ? 70.742 6.182 -21.045 1.00 47.49 473 GLY B C 1
ATOM 7220 O O . GLY B 1 473 ? 71.423 6.837 -21.838 1.00 48.96 473 GLY B O 1
ATOM 7221 N N . ASP B 1 474 ? 69.556 6.580 -20.578 1.00 44.84 474 ASP B N 1
ATOM 7222 C CA . ASP B 1 474 ? 69.009 7.922 -20.806 1.00 42.72 474 ASP B CA 1
ATOM 7223 C C . ASP B 1 474 ? 68.912 8.276 -22.292 1.00 48.59 474 ASP B C 1
ATOM 7224 O O . ASP B 1 474 ? 69.041 9.452 -22.673 1.00 46.88 474 ASP B O 1
ATOM 7229 N N . TYR B 1 475 ? 68.667 7.272 -23.147 1.00 44.97 475 TYR B N 1
ATOM 7230 C CA . TYR B 1 475 ? 68.538 7.503 -24.586 1.00 48.35 475 TYR B CA 1
ATOM 7231 C C . TYR B 1 475 ? 67.093 7.757 -25.048 1.00 47.18 475 TYR B C 1
ATOM 7232 O O . TYR B 1 475 ? 66.889 8.100 -26.220 1.00 44.98 475 TYR B O 1
ATOM 7241 N N . ASP B 1 476 ? 66.094 7.617 -24.175 1.00 48.56 476 ASP B N 1
ATOM 7242 C CA . ASP B 1 476 ? 64.685 7.845 -24.529 1.00 44.19 476 ASP B CA 1
ATOM 7243 C C . ASP B 1 476 ? 64.018 8.763 -23.503 1.00 43.48 476 ASP B C 1
ATOM 7244 O O . ASP B 1 476 ? 62.934 8.476 -22.982 1.00 45.23 476 ASP B O 1
ATOM 7249 N N . LEU B 1 477 ? 64.667 9.897 -23.203 1.00 44.77 477 LEU B N 1
ATOM 7250 C CA . LEU B 1 477 ? 64.197 10.766 -22.121 1.00 48.00 477 LEU B CA 1
ATOM 7251 C C . LEU B 1 477 ? 62.796 11.320 -22.380 1.00 48.65 477 LEU B C 1
ATOM 7252 O O . LEU B 1 477 ? 62.045 11.561 -21.429 1.00 43.75 477 LEU B O 1
ATOM 7257 N N . ASP B 1 478 ? 62.437 11.557 -23.643 1.00 44.52 478 ASP B N 1
ATOM 7258 C CA . ASP B 1 478 ? 61.057 11.911 -23.962 1.00 47.32 478 ASP B CA 1
ATOM 7259 C C . ASP B 1 478 ? 60.090 10.846 -23.457 1.00 49.30 478 ASP B C 1
ATOM 7260 O O . ASP B 1 478 ? 59.123 11.156 -22.749 1.00 48.87 478 ASP B O 1
ATOM 7265 N N . ASP B 1 479 ? 60.337 9.575 -23.812 1.00 48.86 479 ASP B N 1
ATOM 7266 C CA . ASP B 1 479 ? 59.441 8.501 -23.384 1.00 46.05 479 ASP B CA 1
ATOM 7267 C C . ASP B 1 479 ? 59.448 8.351 -21.868 1.00 45.67 479 ASP B C 1
ATOM 7268 O O . ASP B 1 479 ? 58.424 8.019 -21.262 1.00 51.33 479 ASP B O 1
ATOM 7273 N N . LEU B 1 480 ? 60.603 8.553 -21.243 1.00 45.22 480 LEU B N 1
ATOM 7274 C CA . LEU B 1 480 ? 60.677 8.511 -19.788 1.00 44.85 480 LEU B CA 1
ATOM 7275 C C . LEU B 1 480 ? 59.776 9.571 -19.163 1.00 46.44 480 LEU B C 1
ATOM 7276 O O . LEU B 1 480 ? 59.051 9.297 -18.197 1.00 41.74 480 LEU B O 1
ATOM 7281 N N . PHE B 1 481 ? 59.819 10.800 -19.698 1.00 37.25 481 PHE B N 1
ATOM 7282 C CA . PHE B 1 481 ? 58.991 11.856 -19.138 1.00 45.88 481 PHE B CA 1
ATOM 7283 C C . PHE B 1 481 ? 57.513 11.625 -19.469 1.00 45.83 481 PHE B C 1
ATOM 7284 O O . PHE B 1 481 ? 56.643 11.895 -18.632 1.00 47.50 481 PHE B O 1
ATOM 7292 N N . ALA B 1 482 ? 57.216 11.081 -20.657 1.00 47.14 482 ALA B N 1
ATOM 7293 C CA . ALA B 1 482 ? 55.838 10.719 -20.994 1.00 45.77 482 ALA B CA 1
ATOM 7294 C C . ALA B 1 482 ? 55.290 9.664 -20.040 1.00 42.50 482 ALA B C 1
ATOM 7295 O O . ALA B 1 482 ? 54.151 9.762 -19.576 1.00 45.72 482 ALA B O 1
ATOM 7297 N N . TRP B 1 483 ? 56.087 8.646 -19.736 1.00 45.65 483 TRP B N 1
ATOM 7298 C CA . TRP B 1 483 ? 55.686 7.642 -18.756 1.00 46.86 483 TRP B CA 1
ATOM 7299 C C . TRP B 1 483 ? 55.417 8.290 -17.406 1.00 48.38 483 TRP B C 1
ATOM 7300 O O . TRP B 1 483 ? 54.410 8.001 -16.756 1.00 50.11 483 TRP B O 1
ATOM 7311 N N . ILE B 1 484 ? 56.314 9.179 -16.969 1.00 49.23 484 ILE B N 1
ATOM 7312 C CA . ILE B 1 484 ? 56.140 9.831 -15.672 1.00 52.10 484 ILE B CA 1
ATOM 7313 C C . ILE B 1 484 ? 54.834 10.613 -15.644 1.00 51.80 484 ILE B C 1
ATOM 7314 O O . ILE B 1 484 ? 54.037 10.498 -14.705 1.00 48.64 484 ILE B O 1
ATOM 7319 N N . ASP B 1 485 ? 54.608 11.431 -16.680 1.00 50.59 485 ASP B N 1
ATOM 7320 C CA . ASP B 1 485 ? 53.394 12.230 -16.778 1.00 51.16 485 ASP B CA 1
ATOM 7321 C C . ASP B 1 485 ? 52.137 11.369 -16.805 1.00 51.04 485 ASP B C 1
ATOM 7322 O O . ASP B 1 485 ? 51.088 11.804 -16.317 1.00 54.54 485 ASP B O 1
ATOM 7327 N N . GLU B 1 486 ? 52.211 10.162 -17.372 1.00 49.15 486 GLU B N 1
ATOM 7328 C CA . GLU B 1 486 ? 51.026 9.312 -17.431 1.00 53.19 486 GLU B CA 1
ATOM 7329 C C . GLU B 1 486 ? 50.719 8.690 -16.078 1.00 55.42 486 GLU B C 1
ATOM 7330 O O . GLU B 1 486 ? 49.594 8.794 -15.585 1.00 62.29 486 GLU B O 1
ATOM 7336 N N . ILE B 1 487 ? 51.702 8.027 -15.465 1.00 49.32 487 ILE B N 1
ATOM 7337 C CA . ILE B 1 487 ? 51.451 7.372 -14.190 1.00 53.34 487 ILE B CA 1
ATOM 7338 C C . ILE B 1 487 ? 51.036 8.375 -13.119 1.00 58.04 487 ILE B C 1
ATOM 7339 O O . ILE B 1 487 ? 50.411 7.992 -12.124 1.00 62.06 487 ILE B O 1
ATOM 7344 N N . TYR B 1 488 ? 51.359 9.662 -13.308 1.00 56.47 488 TYR B N 1
ATOM 7345 C CA . TYR B 1 488 ? 50.976 10.702 -12.358 1.00 59.33 488 TYR B CA 1
ATOM 7346 C C . TYR B 1 488 ? 49.509 11.089 -12.465 1.00 61.44 488 TYR B C 1
ATOM 7347 O O . TYR B 1 488 ? 48.904 11.454 -11.455 1.00 60.59 488 TYR B O 1
ATOM 7356 N N . THR B 1 489 ? 48.938 11.049 -13.671 1.00 60.02 489 THR B N 1
ATOM 7357 C CA . THR B 1 489 ? 47.507 11.208 -13.887 1.00 67.12 489 THR B CA 1
ATOM 7358 C C . THR B 1 489 ? 46.728 9.908 -13.702 1.00 65.32 489 THR B C 1
ATOM 7359 O O . THR B 1 489 ? 45.515 9.893 -13.931 1.00 71.40 489 THR B O 1
ATOM 7363 N N . LYS B 1 490 ? 47.385 8.831 -13.288 1.00 61.26 490 LYS B N 1
ATOM 7364 C CA . LYS B 1 490 ? 46.745 7.528 -13.143 1.00 65.56 490 LYS B CA 1
ATOM 7365 C C . LYS B 1 490 ? 46.077 7.396 -11.772 1.00 73.06 490 LYS B C 1
ATOM 7366 O O . LYS B 1 490 ? 46.533 7.985 -10.788 1.00 76.47 490 LYS B O 1
#

Secondary structure (DSSP, 8-state):
-----TTS-EEEEEEETTEEEEEEEEEEEE-SSS-SSTT-EEEEEEEGGGGGT--BTTB-TTTSEEEEE----TT--B----SSB-TTSSBPHHHHHHHHT-EEEEE-B--TT------STTHHHHHHHHHHHHHHHTTTTSSSEEEEEEEEEETHHHHHHHHHHHSBT-GGGHHHHHHTT--SS----SEEEEES----GGGHHHHHHHHHTT--EEEEEEEEE-SS-EEEEEEEEE--HHHHHHHHHHHHHHHHHHHHT--B-TT--B----TTS-SHHHHHHHHHHHHHHHHHHHHHHHHHHSSSS---GGGGGG-TTEEEETTEEEEE-HHHHHHHH-B-S-SSSSS-TTS-SHHHHHT--SS-S--B-SHHHHHT-SS---B--HHHHHTT-GGGTTTSSB--SEEEEE--TT--SS-THHHHHHHHHHHHTT-EEEEE--TT--S---S-HHHHHHHHHHHHH-/-----TTS-EEEEEEETTEEEEEEEEEEEE--SS-SSTT-EEEEEEEGGGGGT--BTTB-TTTS-EEEE----TT--B----SSB-TTS-B-HHHHHHHHT-EEEEE-B--SS-------TTHHHHHHHHHHHHHHHTTTTSSS-GGGEEEE-BTHHHHHHHHHHHSBT-GGGHHHHHHTT--SS----SEEEEES----GGGHHHHHHHHHTT--EEEEEEEE--SS--EEEEEEEE--HHHHHHHHHHHHHHHHHHHHT-EE-TT--EE---TTS-SHHHHHHHHHHHHHHHHHHTT---SSGGG-TTEEESSS-EEEE-HHHHHHHH-B-S-SSSSS-TTS-SHHHHHT--SS-S--B-SHHHHHT-SS---BPPHHHHHHT-GGGGTTSSB--SEEEEE--TT--SS-THHHHHHHHHHHHTT-EEEEE--TT--S---S-HHHHHHHHHHHH--

Foldseek 3Di:
DLADDLPQWDWDWDADPRDIFIWIKDWFHQLFDADDASQFGKMKIFRPCLVVVDAAPNHHFAAAAEEEEWQDDLQAWTHFDDFDADLVRDGDPRNVVNNRGHIYMYGTWHGLPTDLGPRFFPGRLLSLQLNLQSCVVHSVSDTYYSQAYEYEYAECSLLSLLLLQQFKPPCLSVVVNVVRHGHDGTRHHAEGEGENYPFPQQLQLLLLLLQCQVFFWAWAKDWDGDDPDTDIDIDIDGADPVLSVLSVVSPQVNQVVQQVLQFADPVRDTQGADSSSDDRVVVVLQVQVQVQLLVQLVVVVVVLVPVVVDQGPVSSVPQPQFDDDPSHRPGGNSVSLCVVLGAHATRSRAFDLALPRSNQQSLAHSPGRGAGAYPVSCVSRPDDHDHRDVSSSLSSHSLNRHPPHNHHQEYEYEYASSENSTRPVVSVSSQRSQVVNNGHYHYHHNYPDYRDDPPPVVVVVVVSVVVSVD/DLEDDLVQWDWDWDADPNDIFTWIKRPFHALFDADDASQLGKIKIFGPCLVVVDAAPNAHFARAAEEEEWQDDLQAWTHFDAFDADLVRHGDLRVVVNNRGHIYMYGTWHGLPTDLGDRFPPGRLLSLLLSLQSCVVHVVVHTYHSQRYEYEYEECRLLSLLLLQFAKPPCLCVVVNVVRGGDPDTRHHAEGEGENYPFPQQLQQLQLLLQCQVQFWAWDWDWDTDPDDTDIDIDIDGADPVQSVLSVVSPQPRQVVVQVVQFADPVRDTQGADRSSDDRVVVVLQVQVQVLLLVVLVVPPPPDSVPQVQFDDDPSHGDGGNSVSLCVVLGAHATPRRAFDLQLPHSNQQSLDHSPGRGAGAYPVSVVSRPDDHYHGDPSRSLSSHSLNRRQPHNRHQYYEYEYASSENSTRPVVVVSVQRSNVVNPGHYHYHHNYPDYRDDPPPSVVVVVVSVVVSVD

Solvent-accessible surface area: 40024 Å² total; per-residue (Å²): 151,10,99,8,78,74,169,109,88,140,70,32,91,23,91,15,126,66,77,54,12,119,10,32,2,6,80,109,28,84,0,1,95,127,54,78,32,90,29,0,60,0,5,0,1,0,6,21,46,5,73,117,68,66,86,36,96,66,12,41,34,123,57,0,0,0,0,1,16,20,58,8,33,32,3,79,34,0,74,35,52,81,14,14,126,45,134,126,47,92,34,13,10,7,3,76,0,3,118,44,0,0,0,0,0,2,3,0,0,20,1,30,70,7,84,169,58,24,1,20,9,7,4,4,0,2,0,3,0,0,0,0,19,6,0,12,76,0,41,80,106,3,9,8,27,2,80,5,0,0,3,2,4,40,19,1,0,0,0,1,1,0,0,0,0,0,0,2,37,18,96,52,0,61,83,63,5,168,127,6,12,21,9,135,38,59,1,33,7,48,0,0,1,1,1,2,0,9,1,1,5,46,25,0,4,13,0,0,0,18,10,0,24,55,48,43,59,36,59,76,102,96,115,76,134,74,181,111,43,132,134,99,63,119,72,86,19,117,7,76,139,107,42,41,107,9,1,72,62,5,55,145,92,0,8,153,34,0,49,64,43,158,5,72,36,120,79,117,79,102,5,75,7,71,113,90,3,84,41,41,0,37,86,39,1,56,113,30,0,24,77,10,0,22,124,31,8,62,123,2,15,87,126,50,111,124,97,90,95,18,82,13,50,52,111,0,48,90,27,172,19,12,47,50,111,135,101,115,9,85,64,11,80,42,58,12,0,1,128,104,13,34,0,14,24,48,1,12,12,0,0,18,9,57,24,161,15,52,10,0,37,2,4,5,40,103,88,70,147,9,29,0,3,19,70,22,1,56,139,69,34,94,64,184,21,73,85,4,65,99,162,36,16,69,5,5,4,0,17,78,2,2,88,49,26,59,18,3,113,18,1,5,0,24,0,2,1,42,3,40,19,0,0,2,0,0,0,0,0,0,0,5,14,0,84,65,60,67,50,74,23,52,39,46,8,32,18,29,50,79,64,24,4,33,75,30,8,101,88,0,4,57,28,0,36,104,11,80,98,130,153,6,84,5,82,55,160,94,85,134,67,35,84,25,96,18,120,61,72,61,13,124,8,33,3,4,72,109,28,90,0,1,106,139,48,63,41,90,33,1,60,0,13,0,0,0,6,19,52,6,69,113,75,76,78,43,92,61,14,39,38,126,53,0,2,0,1,1,14,19,60,5,37,33,5,77,32,1,73,34,53,81,9,15,108,42,136,153,45,91,47,14,11,5,2,84,0,3,124,48,0,0,0,0,0,2,2,0,0,20,1,34,70,8,91,163,59,24,1,15,12,7,5,5,1,2,0,2,0,0,0,0,11,5,0,15,81,4,117,72,133,3,8,8,43,8,92,2,0,0,2,2,4,42,20,2,0,0,1,2,0,0,3,0,0,0,0,1,52,18,132,42,0,47,83,54,0,100,126,5,16,11,12,111,64,100,1,23,9,50,0,0,1,1,2,2,0,8,0,0,4,44,28,0,6,12,0,0,0,17,10,0,26,57,44,40,64,40,56,78,86,94,131,67,159,72,184,96,60,127,116,96,57,134,68,94,18,126,9,76,146,107,41,54,130,9,0,77,59,4,56,155,94,0,8,163,48,0,37,74,44,146,6,62,16,66,27,34,48,98,3,71,6,75,156,105,4,87,38,42,0,49,85,26,1,40,107,34,0,23,99,10,0,32,121,41,20,90,121,96,60,76,72,72,2,94,152,17,173,13,13,49,60,113,143,133,93,4,64,59,10,85,33,64,14,0,1,128,89,10,35,0,14,24,48,2,12,14,1,0,17,10,61,20,172,9,59,12,0,31,1,4,3,46,98,84,71,127,7,29,0,5,21,66,20,1,56,136,73,34,93,76,170,37,59,80,4,72,98,80,31,17,70,0,6,4,0,26,76,1,1,114,77,35,78,19,3,66,26,0,5,0,25,0,1,1,31,3,41,20,0,0,1,0,0,0,0,0,0,6,10,18,0,49,52,66,48,43,70,37,59,39,42,6,22,18,26,48,76,67,45,6,33,74,25,10,102,82,0,6,59,22,2,35,85,9,61,120,132

Radius of gyration: 32.04 Å; Cα contacts (8 Å, |Δi|>4): 2027; chains: 2; bounding box: 91×72×77 Å